Protein AF-N6U4Z3-F1 (afdb_monomer_lite)

Radius of gyration: 48.88 Å; chains: 1; bounding box: 106×85×142 Å

Structure (mmCIF, N/CA/C/O backbone):
data_AF-N6U4Z3-F1
#
_entry.id   AF-N6U4Z3-F1
#
loop_
_atom_site.group_PDB
_atom_site.id
_atom_site.type_symbol
_atom_site.label_atom_id
_atom_site.label_alt_id
_atom_site.label_comp_id
_atom_site.label_asym_id
_atom_site.label_entity_id
_atom_site.label_seq_id
_atom_site.pdbx_PDB_ins_code
_atom_site.Cartn_x
_atom_site.Cartn_y
_atom_site.Cartn_z
_atom_site.occupancy
_atom_site.B_iso_or_equiv
_atom_site.auth_seq_id
_atom_site.auth_comp_id
_atom_site.auth_asym_id
_atom_site.auth_atom_id
_atom_site.pdbx_PDB_model_num
ATOM 1 N N . MET A 1 1 ? -20.871 -22.613 -56.400 1.00 34.16 1 MET A N 1
ATOM 2 C CA . MET A 1 1 ? -19.414 -22.460 -56.647 1.00 34.16 1 MET A CA 1
ATOM 3 C C . MET A 1 1 ? -18.985 -20.990 -56.720 1.00 34.16 1 MET A C 1
ATOM 5 O O . MET A 1 1 ? -18.142 -20.610 -55.923 1.00 34.16 1 MET A O 1
ATOM 9 N N . ARG A 1 2 ? -19.606 -20.128 -57.551 1.00 25.92 2 ARG A N 1
ATOM 10 C CA . ARG A 1 2 ? -19.330 -18.669 -57.554 1.00 25.92 2 ARG A CA 1
ATOM 11 C C . ARG A 1 2 ? -19.601 -17.970 -56.215 1.00 25.92 2 ARG A C 1
ATOM 13 O O . ARG A 1 2 ? -18.748 -17.208 -55.794 1.00 25.92 2 ARG A O 1
ATOM 20 N N . GLU A 1 3 ? -20.681 -18.302 -55.502 1.00 28.70 3 GLU A N 1
ATOM 21 C CA . GLU A 1 3 ? -20.960 -17.759 -54.151 1.00 28.70 3 GLU A CA 1
ATOM 22 C C . GLU A 1 3 ? -20.014 -18.284 -53.061 1.00 28.70 3 GLU A C 1
ATOM 24 O O . GLU A 1 3 ? -19.757 -17.602 -52.073 1.00 28.70 3 GLU A O 1
ATOM 29 N N . MET A 1 4 ? -19.429 -19.470 -53.256 1.00 28.80 4 MET A N 1
ATOM 30 C CA . MET A 1 4 ? -18.422 -20.020 -52.344 1.00 28.80 4 MET A CA 1
ATOM 31 C C . MET A 1 4 ? -17.068 -19.334 -52.559 1.00 28.80 4 MET A C 1
ATOM 33 O O . MET A 1 4 ? -16.366 -19.063 -51.594 1.00 28.80 4 MET A O 1
ATOM 37 N N . ILE A 1 5 ? -16.753 -18.961 -53.805 1.00 32.97 5 ILE A N 1
ATOM 38 C CA . ILE A 1 5 ? -15.581 -18.149 -54.152 1.00 32.97 5 ILE A CA 1
ATOM 39 C C . ILE A 1 5 ? -15.767 -16.700 -53.682 1.00 32.97 5 ILE A C 1
ATOM 41 O O . ILE A 1 5 ? -14.836 -16.152 -53.117 1.00 32.97 5 ILE A O 1
ATOM 45 N N . THR A 1 6 ? -16.966 -16.105 -53.760 1.00 28.92 6 THR A N 1
ATOM 46 C CA . THR A 1 6 ? -17.207 -14.759 -53.188 1.00 28.92 6 THR A CA 1
ATOM 47 C C . THR A 1 6 ? -17.275 -14.764 -51.657 1.00 28.92 6 THR A C 1
ATOM 49 O O . THR A 1 6 ? -16.934 -13.764 -51.029 1.00 28.92 6 THR A O 1
ATOM 52 N N . SER A 1 7 ? -17.679 -15.876 -51.032 1.00 29.20 7 SER A N 1
ATOM 53 C CA . SER A 1 7 ? -17.600 -16.082 -49.578 1.00 29.20 7 SER A CA 1
ATOM 54 C C . SER A 1 7 ? -16.155 -16.296 -49.110 1.00 29.20 7 SER A C 1
ATOM 56 O O . SER A 1 7 ? -15.763 -15.751 -48.079 1.00 29.20 7 SER A O 1
ATOM 58 N N . LEU A 1 8 ? -15.336 -17.001 -49.899 1.00 29.02 8 LEU A N 1
ATOM 59 C CA . LEU A 1 8 ? -13.899 -17.165 -49.666 1.00 29.02 8 LEU A CA 1
ATOM 60 C C . LEU A 1 8 ? -13.102 -15.894 -49.993 1.00 29.02 8 LEU A C 1
ATOM 62 O O . LEU A 1 8 ? -12.163 -15.600 -49.272 1.00 29.02 8 LEU A O 1
ATOM 66 N N . GLU A 1 9 ? -13.509 -15.074 -50.967 1.00 28.47 9 GLU A N 1
ATOM 67 C CA . GLU A 1 9 ? -12.924 -13.750 -51.237 1.00 28.47 9 GLU A CA 1
ATOM 68 C C . GLU A 1 9 ? -13.356 -12.704 -50.199 1.00 28.47 9 GLU A C 1
ATOM 70 O O . GLU A 1 9 ? -12.547 -11.873 -49.789 1.00 28.47 9 GLU A O 1
ATOM 75 N N . LYS A 1 10 ? -14.595 -12.761 -49.684 1.00 28.41 10 LYS A N 1
ATOM 76 C CA . LYS A 1 10 ? -15.003 -11.949 -48.521 1.00 28.41 10 LYS A CA 1
ATOM 77 C C . LYS A 1 10 ? -14.338 -12.415 -47.221 1.00 28.41 10 LYS A C 1
ATOM 79 O O . LYS A 1 10 ? -14.051 -11.567 -46.383 1.00 28.41 10 LYS A O 1
ATOM 84 N N . ARG A 1 11 ? -14.026 -13.711 -47.066 1.00 28.61 11 ARG A N 1
ATOM 85 C CA . ARG A 1 11 ? -13.156 -14.222 -45.985 1.00 28.61 11 ARG A CA 1
ATOM 86 C C . ARG A 1 11 ? -11.672 -13.926 -46.225 1.00 28.61 11 ARG A C 1
ATOM 88 O O . ARG A 1 11 ? -10.954 -13.732 -45.258 1.00 28.61 11 ARG A O 1
ATOM 95 N N . SER A 1 12 ? -11.224 -13.795 -47.472 1.00 28.12 12 SER A N 1
ATOM 96 C CA . SER A 1 12 ? -9.866 -13.359 -47.829 1.00 28.12 12 SER A CA 1
ATOM 97 C C . SER A 1 12 ? -9.671 -11.860 -47.590 1.00 28.12 12 SER A C 1
ATOM 99 O O . SER A 1 12 ? -8.604 -11.450 -47.159 1.00 28.12 12 SER A O 1
ATOM 101 N N . LYS A 1 13 ? -10.718 -11.030 -47.712 1.00 34.91 13 LYS A N 1
ATOM 102 C CA . LYS A 1 13 ? -10.690 -9.638 -47.213 1.00 34.91 13 LYS A CA 1
ATOM 103 C C . LYS A 1 13 ? -10.602 -9.536 -45.681 1.00 34.91 13 LYS A C 1
ATOM 105 O O . LYS A 1 13 ? -10.363 -8.453 -45.160 1.00 34.91 13 LYS A O 1
ATOM 110 N N . HIS A 1 14 ? -10.753 -10.648 -44.962 1.00 35.84 14 HIS A N 1
ATOM 111 C CA . HIS A 1 14 ? -10.378 -10.816 -43.558 1.00 35.84 14 HIS A CA 1
ATOM 112 C C . HIS A 1 14 ? -9.058 -11.601 -43.455 1.00 35.84 14 HIS A C 1
ATOM 114 O O . HIS A 1 14 ? -8.985 -12.613 -42.764 1.00 35.84 14 HIS A O 1
ATOM 120 N N . PHE A 1 15 ? -7.997 -11.159 -44.139 1.00 39.00 15 PHE A N 1
ATOM 121 C CA . PHE A 1 15 ? -6.643 -11.593 -43.783 1.00 39.00 15 PHE A CA 1
ATOM 122 C C . PHE A 1 15 ? -6.395 -11.197 -42.333 1.00 39.00 15 PHE A C 1
ATOM 124 O O . PHE A 1 15 ? -6.276 -9.991 -42.078 1.00 39.00 15 PHE A O 1
ATOM 131 N N . ASP A 1 16 ? -6.384 -12.208 -41.445 1.00 41.25 16 ASP A N 1
ATOM 132 C CA . ASP A 1 16 ? -6.082 -12.170 -40.009 1.00 41.25 16 ASP A CA 1
ATOM 133 C C . ASP A 1 16 ? -5.791 -10.743 -39.567 1.00 41.25 16 ASP A C 1
ATOM 135 O O . ASP A 1 16 ? -4.647 -10.270 -39.610 1.00 41.25 16 ASP A O 1
ATOM 139 N N . ILE A 1 17 ? -6.860 -10.005 -39.231 1.00 45.12 17 ILE A N 1
ATOM 140 C CA . ILE A 1 17 ? -6.706 -8.730 -38.537 1.00 45.12 17 ILE A CA 1
ATOM 141 C C . ILE A 1 17 ? -5.719 -9.050 -37.427 1.00 45.12 17 ILE A C 1
ATOM 143 O O . ILE A 1 17 ? -5.916 -10.039 -36.716 1.00 45.12 17 ILE A O 1
ATOM 147 N N . CYS A 1 18 ? -4.630 -8.285 -37.345 1.00 40.28 18 CYS A N 1
ATOM 148 C CA . CYS A 1 18 ? -3.685 -8.397 -36.251 1.00 40.28 18 CYS A CA 1
ATOM 149 C C . CYS A 1 18 ? -4.481 -7.946 -35.024 1.00 40.28 18 CYS A C 1
ATOM 151 O O . CYS A 1 18 ? -4.522 -6.759 -34.689 1.00 40.28 18 CYS A O 1
ATOM 153 N N . LYS A 1 19 ? -5.294 -8.868 -34.490 1.00 41.25 19 LYS A N 1
ATOM 154 C CA . LYS A 1 19 ? -6.218 -8.606 -33.408 1.00 41.25 19 LYS A CA 1
ATOM 155 C C . LYS A 1 19 ? -5.335 -8.066 -32.308 1.00 41.25 19 LYS A C 1
ATOM 157 O O . LYS A 1 19 ? -4.268 -8.606 -32.031 1.00 41.25 19 LYS A O 1
ATOM 162 N N . ILE A 1 20 ? -5.785 -6.981 -31.697 1.00 43.06 20 ILE A N 1
ATOM 163 C CA . ILE A 1 20 ? -5.129 -6.438 -30.510 1.00 43.06 20 ILE A CA 1
ATOM 164 C C . ILE A 1 20 ? -5.056 -7.536 -29.423 1.00 43.06 20 ILE A C 1
ATOM 166 O O . ILE A 1 20 ? -4.147 -7.542 -28.606 1.00 43.06 20 ILE A O 1
ATOM 170 N N . HIS A 1 21 ? -5.929 -8.551 -29.506 1.00 40.34 21 HIS A N 1
ATOM 171 C CA . HIS A 1 21 ? -5.719 -9.861 -28.899 1.00 40.34 21 HIS A CA 1
ATOM 172 C C . HIS A 1 21 ? -4.564 -10.643 -29.543 1.00 40.34 21 HIS A C 1
ATOM 174 O O . HIS A 1 21 ? -4.720 -11.325 -30.557 1.00 40.34 21 HIS A O 1
ATOM 180 N N . TYR A 1 22 ? -3.433 -10.596 -28.846 1.00 49.72 22 TYR A N 1
ATOM 181 C CA . TYR A 1 22 ? -2.180 -11.311 -29.070 1.00 49.72 22 TYR A CA 1
ATOM 182 C C . TYR A 1 22 ? -2.297 -12.835 -29.293 1.00 49.72 22 TYR A C 1
ATOM 184 O O . TYR A 1 22 ? -1.343 -13.426 -29.778 1.00 49.72 22 TYR A O 1
ATOM 192 N N . SER A 1 23 ? -3.438 -13.488 -29.032 1.00 40.97 23 SER A N 1
ATOM 193 C CA . SER A 1 23 ? -3.559 -14.951 -28.858 1.00 40.97 23 SER A CA 1
ATOM 194 C C . SER A 1 23 ? -3.448 -15.850 -30.108 1.00 40.97 23 SER A C 1
ATOM 196 O O . SER A 1 23 ? -3.851 -17.005 -30.044 1.00 40.97 23 SER A O 1
ATOM 198 N N . MET A 1 24 ? -2.924 -15.388 -31.252 1.00 52.47 24 MET A N 1
ATOM 199 C CA . MET A 1 24 ? -2.833 -16.209 -32.483 1.00 52.47 24 MET A CA 1
ATOM 200 C C . MET A 1 24 ? -1.567 -15.949 -33.332 1.00 52.47 24 MET A C 1
ATOM 202 O O . MET A 1 24 ? -1.598 -16.063 -34.560 1.00 52.47 24 MET A O 1
ATOM 206 N N . ARG A 1 25 ? -0.431 -15.558 -32.728 1.00 59.72 25 ARG A N 1
ATOM 207 C CA . ARG A 1 25 ? 0.825 -15.326 -33.484 1.00 59.72 25 ARG A CA 1
ATOM 208 C C . ARG A 1 25 ? 1.663 -16.591 -33.755 1.00 59.72 25 ARG A C 1
ATOM 210 O O . ARG A 1 25 ? 2.404 -16.578 -34.730 1.00 59.72 25 ARG A O 1
ATOM 217 N N . ASN A 1 26 ? 1.511 -17.680 -32.992 1.00 53.25 26 ASN A N 1
ATOM 218 C CA . ASN A 1 26 ? 2.154 -18.985 -33.244 1.00 53.25 26 ASN A CA 1
ATOM 219 C C . ASN A 1 26 ? 1.115 -20.123 -33.130 1.00 53.25 26 ASN A C 1
ATOM 221 O O . ASN A 1 26 ? 0.402 -20.184 -32.134 1.00 53.25 26 ASN A O 1
ATOM 225 N N . PHE A 1 27 ? 1.024 -21.003 -34.138 1.00 51.69 27 PHE A N 1
ATOM 226 C CA . PHE A 1 27 ? -0.033 -22.023 -34.276 1.00 51.69 27 PHE A CA 1
ATOM 227 C C . PHE A 1 27 ? 0.068 -23.213 -33.304 1.00 51.69 27 PHE A C 1
ATOM 229 O O . PHE A 1 27 ? -0.927 -23.892 -33.088 1.00 51.69 27 PHE A O 1
ATOM 236 N N . SER A 1 28 ? 1.249 -23.510 -32.751 1.00 48.16 28 SER A N 1
ATOM 237 C CA . SER A 1 28 ? 1.475 -24.699 -31.900 1.00 48.16 28 SER A CA 1
ATOM 238 C C . SER A 1 28 ? 1.805 -24.370 -30.443 1.00 48.16 28 SER A C 1
ATOM 240 O O . SER A 1 28 ? 1.873 -25.268 -29.609 1.00 48.16 28 SER A O 1
ATOM 242 N N . MET A 1 29 ? 2.040 -23.095 -30.134 1.00 51.06 29 MET A N 1
ATOM 243 C CA . MET A 1 29 ? 2.461 -22.610 -28.816 1.00 51.06 29 MET A CA 1
ATOM 244 C C . MET A 1 29 ? 1.554 -21.456 -28.368 1.00 51.06 29 MET A C 1
ATOM 246 O O . MET A 1 29 ? 2.019 -20.352 -28.094 1.00 51.06 29 MET A O 1
ATOM 250 N N . GLU A 1 30 ? 0.246 -21.721 -28.316 1.00 48.47 30 GLU A N 1
ATOM 251 C CA . GLU A 1 30 ? -0.810 -20.724 -28.064 1.00 48.47 30 GLU A CA 1
ATOM 252 C C . GLU A 1 30 ? -0.725 -20.041 -26.680 1.00 48.47 30 GLU A C 1
ATOM 254 O O . GLU A 1 30 ? -1.244 -18.941 -26.516 1.00 48.47 30 GLU A O 1
ATOM 259 N N . ILE A 1 31 ? -0.033 -20.641 -25.699 1.00 42.69 31 ILE A N 1
ATOM 260 C CA . ILE A 1 31 ? 0.022 -20.152 -24.303 1.00 42.69 31 ILE A CA 1
ATOM 261 C C . ILE A 1 31 ? 1.353 -19.444 -23.960 1.00 42.69 31 ILE A C 1
ATOM 263 O O . ILE A 1 31 ? 1.403 -18.615 -23.057 1.00 42.69 31 ILE A O 1
ATOM 267 N N . LEU A 1 32 ? 2.450 -19.700 -24.683 1.00 43.72 32 LEU A N 1
ATOM 268 C CA . LEU A 1 32 ? 3.807 -19.429 -24.165 1.00 43.72 32 LEU A CA 1
ATOM 269 C C . LEU A 1 32 ? 4.367 -18.018 -24.438 1.00 43.72 32 LEU A C 1
ATOM 271 O O . LEU A 1 32 ? 5.402 -17.658 -23.882 1.00 43.72 32 LEU A O 1
ATOM 275 N N . ALA A 1 33 ? 3.705 -17.201 -25.264 1.00 40.09 33 ALA A N 1
ATOM 276 C CA . ALA A 1 33 ? 4.208 -15.869 -25.644 1.00 40.09 33 ALA A CA 1
ATOM 277 C C . ALA A 1 33 ? 3.127 -14.779 -25.767 1.00 40.09 33 ALA A C 1
ATOM 279 O O . ALA A 1 33 ? 3.389 -13.714 -26.329 1.00 40.09 33 ALA A O 1
ATOM 280 N N . LEU A 1 34 ? 1.891 -15.075 -25.349 1.00 46.62 34 LEU A N 1
ATOM 281 C CA . LEU A 1 34 ? 0.707 -14.454 -25.957 1.00 46.62 34 LEU A CA 1
ATOM 282 C C . LEU A 1 34 ? -0.244 -13.750 -24.980 1.00 46.62 34 LEU A C 1
ATOM 284 O O . LEU A 1 34 ? -1.272 -13.236 -25.413 1.00 46.62 34 LEU A O 1
ATOM 288 N N . GLU A 1 35 ? 0.123 -13.617 -23.707 1.00 45.22 35 GLU A N 1
ATOM 289 C CA . GLU A 1 35 ? -0.558 -12.719 -22.773 1.00 45.22 35 GLU A CA 1
ATOM 290 C C . GLU A 1 35 ? 0.457 -11.770 -22.135 1.00 45.22 35 GLU A C 1
ATOM 292 O O . GLU A 1 35 ? 1.586 -12.151 -21.807 1.00 45.22 35 GLU A O 1
ATOM 297 N N . SER A 1 36 ? 0.046 -10.524 -21.895 1.00 45.75 36 SER A N 1
ATOM 298 C CA . SER A 1 36 ? 0.585 -9.813 -20.742 1.00 45.75 36 SER A CA 1
ATOM 299 C C . SER A 1 36 ? 0.427 -10.733 -19.553 1.00 45.75 36 SER A C 1
ATOM 301 O O . SER A 1 36 ? -0.718 -11.029 -19.238 1.00 45.75 36 SER A O 1
ATOM 303 N N . HIS A 1 37 ? 1.552 -11.196 -18.992 1.00 52.28 37 HIS A N 1
ATOM 304 C CA . HIS A 1 37 ? 1.710 -12.272 -17.997 1.00 52.28 37 HIS A CA 1
ATOM 305 C C . HIS A 1 37 ? 2.519 -13.521 -18.444 1.00 52.28 37 HIS A C 1
ATOM 307 O O . HIS A 1 37 ? 2.599 -14.474 -17.679 1.00 52.28 37 HIS A O 1
ATOM 313 N N . SER A 1 38 ? 3.209 -13.515 -19.596 1.00 66.44 38 SER A N 1
ATOM 314 C CA . SER A 1 38 ? 4.173 -14.586 -19.963 1.00 66.44 38 SER A CA 1
ATOM 315 C C . SER A 1 38 ? 5.472 -14.586 -19.128 1.00 66.44 38 SER A C 1
ATOM 317 O O . SER A 1 38 ? 5.869 -13.555 -18.583 1.00 66.44 38 SER A O 1
ATOM 319 N N . HIS A 1 39 ? 6.166 -15.727 -19.022 1.00 78.25 39 HIS A N 1
ATOM 320 C CA . HIS A 1 39 ? 7.440 -15.828 -18.290 1.00 78.25 39 HIS A CA 1
ATOM 321 C C . HIS A 1 39 ? 8.613 -15.306 -19.124 1.00 78.25 39 HIS A C 1
ATOM 323 O O . HIS A 1 39 ? 8.679 -15.512 -20.339 1.00 78.25 39 HIS A O 1
ATOM 329 N N . LEU A 1 40 ? 9.583 -14.673 -18.459 1.00 83.62 40 LEU A N 1
ATOM 330 C CA . LEU A 1 40 ? 10.916 -14.552 -19.039 1.00 83.62 40 LEU A CA 1
ATOM 331 C C . LEU A 1 40 ? 11.532 -15.950 -19.189 1.00 83.62 40 LEU A C 1
ATOM 333 O O . LEU A 1 40 ? 11.273 -16.851 -18.395 1.00 83.62 40 LEU A O 1
ATOM 337 N N . ILE A 1 41 ? 12.351 -16.139 -20.222 1.00 87.62 41 ILE A N 1
ATOM 338 C CA . ILE A 1 41 ? 12.980 -17.436 -20.485 1.00 87.62 41 ILE A CA 1
ATOM 339 C C . ILE A 1 41 ? 14.423 -17.487 -19.991 1.00 87.62 41 ILE A C 1
ATOM 341 O O . ILE A 1 41 ? 15.161 -16.493 -19.974 1.00 87.62 41 ILE A O 1
ATOM 345 N N . ARG A 1 42 ? 14.872 -18.687 -19.633 1.00 88.50 42 ARG A N 1
ATOM 346 C CA . ARG A 1 42 ? 16.231 -18.935 -19.156 1.00 88.50 42 ARG A CA 1
ATOM 347 C C . ARG A 1 42 ? 17.004 -19.789 -20.144 1.00 88.50 42 ARG A C 1
ATOM 349 O O . ARG A 1 42 ? 16.592 -20.887 -20.488 1.00 88.50 42 ARG A O 1
ATOM 356 N N . ARG A 1 43 ? 18.163 -19.280 -20.563 1.00 89.00 43 ARG A N 1
ATOM 357 C CA . ARG A 1 43 ? 19.180 -20.064 -21.282 1.00 89.00 43 ARG A CA 1
ATOM 358 C C . ARG A 1 43 ? 20.241 -20.634 -20.339 1.00 89.00 43 ARG A C 1
ATOM 360 O O . ARG A 1 43 ? 20.784 -21.696 -20.604 1.00 89.00 43 ARG A O 1
ATOM 367 N N . ALA A 1 44 ? 20.515 -19.924 -19.246 1.00 90.31 44 ALA A N 1
ATOM 368 C CA . ALA A 1 44 ? 21.347 -20.386 -18.142 1.00 90.31 44 ALA A CA 1
ATOM 369 C C . ALA A 1 44 ? 20.452 -20.646 -16.916 1.00 90.31 44 ALA A C 1
ATOM 371 O O . ALA A 1 44 ? 19.477 -19.909 -16.733 1.00 90.31 44 ALA A O 1
ATOM 372 N N . PRO A 1 45 ? 20.759 -21.657 -16.084 1.00 89.62 45 PRO A N 1
ATOM 373 C CA . PRO A 1 45 ? 19.957 -21.986 -14.913 1.00 89.62 45 PRO A CA 1
ATOM 374 C C . PRO A 1 45 ? 19.923 -20.820 -13.909 1.00 89.62 45 PRO A C 1
ATOM 376 O O . PRO A 1 45 ? 20.877 -20.036 -13.839 1.00 89.62 45 PRO A O 1
ATOM 379 N N . PRO A 1 46 ? 18.838 -20.687 -13.129 1.00 92.56 46 PRO A N 1
ATOM 380 C CA . PRO A 1 46 ? 18.748 -19.679 -12.081 1.00 92.56 46 PRO A CA 1
ATOM 381 C C . PRO A 1 46 ? 19.742 -19.977 -10.952 1.00 92.56 46 PRO A C 1
ATOM 383 O O . PRO A 1 46 ? 19.919 -21.122 -10.547 1.00 92.56 46 PRO A O 1
ATOM 386 N N . ALA A 1 47 ? 20.371 -18.930 -10.422 1.00 93.38 47 ALA A N 1
ATOM 387 C CA . ALA A 1 47 ? 21.417 -19.014 -9.403 1.00 93.38 47 ALA A CA 1
ATOM 388 C C . ALA A 1 47 ? 21.017 -18.314 -8.093 1.00 93.38 47 ALA A C 1
ATOM 390 O O . ALA A 1 47 ? 21.775 -17.514 -7.540 1.00 93.38 47 ALA A O 1
ATOM 391 N N . TYR A 1 48 ? 19.805 -18.575 -7.604 1.00 93.94 48 TYR A N 1
ATOM 392 C CA . TYR A 1 48 ? 19.358 -18.086 -6.297 1.00 93.94 48 TYR A CA 1
ATOM 393 C C . TYR A 1 48 ? 20.178 -18.710 -5.160 1.00 93.94 48 TYR A C 1
ATOM 395 O O . TYR A 1 48 ? 20.591 -19.863 -5.252 1.00 93.94 48 TYR A O 1
ATOM 403 N N . SER A 1 49 ? 20.431 -17.961 -4.081 1.00 91.88 49 SER A N 1
ATOM 404 C CA . SER A 1 49 ? 21.329 -18.417 -3.006 1.00 91.88 49 SER A CA 1
ATOM 405 C C . SER A 1 49 ? 20.786 -19.615 -2.223 1.00 91.88 49 SER A C 1
ATOM 407 O O . SER A 1 49 ? 21.560 -20.406 -1.698 1.00 91.88 49 SER A O 1
ATOM 409 N N . ASP A 1 50 ? 19.463 -19.738 -2.144 1.00 91.75 50 ASP A N 1
ATOM 410 C CA . ASP A 1 50 ? 18.727 -20.874 -1.577 1.00 91.75 50 ASP A CA 1
ATOM 411 C C . ASP A 1 50 ? 18.285 -21.889 -2.649 1.00 91.75 50 ASP A C 1
ATOM 413 O O . ASP A 1 50 ? 17.606 -22.865 -2.340 1.00 91.75 50 ASP A O 1
ATOM 417 N N . GLY A 1 51 ? 18.629 -21.646 -3.919 1.00 89.44 51 GLY A N 1
ATOM 418 C CA . GLY A 1 51 ? 18.150 -22.414 -5.066 1.00 89.44 51 GLY A CA 1
ATOM 419 C C . GLY A 1 51 ? 16.691 -22.150 -5.453 1.00 89.44 51 GLY A C 1
ATOM 420 O O . GLY A 1 51 ? 16.202 -22.804 -6.369 1.00 89.44 51 GLY A O 1
ATOM 421 N N . VAL A 1 52 ? 15.991 -21.211 -4.800 1.00 91.31 52 VAL A N 1
ATOM 422 C CA . VAL A 1 52 ? 14.550 -20.987 -5.006 1.00 91.31 52 VAL A CA 1
ATOM 423 C C . VAL A 1 52 ? 14.222 -19.531 -5.315 1.00 91.31 52 VAL A C 1
ATOM 425 O O . VAL A 1 52 ? 13.732 -19.246 -6.406 1.00 91.31 52 VAL A O 1
ATOM 428 N N . TYR A 1 53 ? 14.442 -18.604 -4.379 1.00 90.25 53 TYR A N 1
ATOM 429 C CA . TYR A 1 53 ? 14.021 -17.209 -4.544 1.00 90.25 53 TYR A CA 1
ATOM 430 C C . TYR A 1 53 ? 14.923 -16.177 -3.862 1.00 90.25 53 TYR A C 1
ATOM 432 O O . TYR A 1 53 ? 14.773 -14.984 -4.146 1.00 90.25 53 TYR A O 1
ATOM 440 N N . MET A 1 54 ? 15.831 -16.561 -2.962 1.00 90.12 54 MET A N 1
ATOM 441 C CA . MET A 1 54 ? 16.738 -15.616 -2.309 1.00 90.12 54 MET A CA 1
ATOM 442 C C . MET A 1 54 ? 17.767 -15.078 -3.306 1.00 90.12 54 MET A C 1
ATOM 444 O O . MET A 1 54 ? 18.410 -15.846 -4.017 1.00 90.12 54 MET A O 1
ATOM 448 N N . LEU A 1 55 ? 17.925 -13.747 -3.341 1.00 91.06 55 LEU A N 1
ATOM 449 C CA . LEU A 1 55 ? 18.774 -13.008 -4.290 1.00 91.06 55 LEU A CA 1
ATOM 450 C C . LEU A 1 55 ? 20.114 -13.704 -4.566 1.00 91.06 55 LEU A C 1
ATOM 452 O O . LEU A 1 55 ? 20.816 -14.097 -3.634 1.00 91.06 55 LEU A O 1
ATOM 456 N N . SER A 1 56 ? 20.491 -13.813 -5.841 1.00 92.00 56 SER A N 1
ATOM 457 C CA . SER A 1 56 ? 21.752 -14.456 -6.218 1.00 92.00 56 SER A CA 1
ATOM 458 C C . SER A 1 56 ? 22.954 -13.658 -5.719 1.00 92.00 56 SER A C 1
ATOM 460 O O . SER A 1 56 ? 22.944 -12.425 -5.760 1.00 92.00 56 SER A O 1
ATOM 462 N N . GLY A 1 57 ? 24.033 -14.352 -5.363 1.00 82.94 57 GLY A N 1
ATOM 463 C CA . GLY A 1 57 ? 25.303 -13.699 -5.056 1.00 82.94 57 GLY A CA 1
ATOM 464 C C . GLY A 1 57 ? 25.268 -12.859 -3.778 1.00 82.94 57 GLY A C 1
ATOM 465 O O . GLY A 1 57 ? 25.766 -11.738 -3.771 1.00 82.94 57 GLY A O 1
ATOM 466 N N . GLN A 1 58 ? 24.701 -13.386 -2.687 1.00 82.62 58 GLN A N 1
ATOM 467 C CA . GLN A 1 58 ? 24.747 -12.757 -1.351 1.00 82.62 58 GLN A CA 1
ATOM 468 C C . GLN A 1 58 ? 26.182 -12.501 -0.854 1.00 82.62 58 GLN A C 1
ATOM 470 O O . GLN A 1 58 ? 26.433 -11.580 -0.088 1.00 82.62 58 GLN A O 1
ATOM 475 N N . ASN A 1 59 ? 27.139 -13.302 -1.325 1.00 86.44 59 ASN A N 1
ATOM 476 C CA . ASN A 1 59 ? 28.572 -13.149 -1.083 1.00 86.44 59 ASN A CA 1
ATOM 477 C C . ASN A 1 59 ? 29.259 -12.158 -2.046 1.00 86.44 59 ASN A C 1
ATOM 479 O O . ASN A 1 59 ? 30.475 -11.983 -1.965 1.00 86.44 59 ASN A O 1
ATOM 483 N N . ARG A 1 60 ? 28.527 -11.547 -2.988 1.00 90.75 60 ARG A N 1
ATOM 484 C CA . ARG A 1 60 ? 29.079 -10.570 -3.936 1.00 90.75 60 ARG A CA 1
ATOM 485 C C . ARG A 1 60 ? 29.137 -9.170 -3.313 1.00 90.75 60 ARG A C 1
ATOM 487 O O . ARG A 1 60 ? 28.330 -8.841 -2.444 1.00 90.75 60 ARG A O 1
ATOM 494 N N . PRO A 1 61 ? 30.035 -8.295 -3.795 1.00 91.38 61 PRO A N 1
ATOM 495 C CA . PRO A 1 61 ? 30.226 -6.956 -3.236 1.00 91.38 61 PRO A CA 1
ATOM 496 C C . PRO A 1 61 ? 28.969 -6.079 -3.296 1.00 91.38 61 PRO A C 1
ATOM 498 O O . PRO A 1 61 ? 28.081 -6.302 -4.124 1.00 91.38 61 PRO A O 1
ATOM 501 N N . SER A 1 62 ? 28.908 -5.038 -2.454 1.00 92.00 62 SER A N 1
ATOM 502 C CA . SER A 1 62 ? 27.785 -4.088 -2.461 1.00 92.00 62 SER A CA 1
ATOM 503 C C . SER A 1 62 ? 27.600 -3.452 -3.856 1.00 92.00 62 SER A C 1
ATOM 505 O O . SER A 1 62 ? 28.563 -2.924 -4.420 1.00 92.00 62 SER A O 1
ATOM 507 N N . PRO A 1 63 ? 26.372 -3.436 -4.409 1.00 92.88 63 PRO A N 1
ATOM 508 C CA . PRO A 1 63 ? 26.067 -2.817 -5.700 1.00 92.88 63 PRO A CA 1
ATOM 509 C C . PRO A 1 63 ? 26.455 -1.338 -5.784 1.00 92.88 63 PRO A C 1
ATOM 511 O O . PRO A 1 63 ? 26.973 -0.898 -6.809 1.00 92.88 63 PRO A O 1
ATOM 514 N N . ARG A 1 64 ? 26.245 -0.565 -4.706 1.00 93.00 64 ARG A N 1
ATOM 515 C CA . ARG A 1 64 ? 26.639 0.854 -4.662 1.00 93.00 64 ARG A CA 1
ATOM 516 C C . ARG A 1 64 ? 28.157 1.002 -4.646 1.00 93.00 64 ARG A C 1
ATOM 518 O O . ARG A 1 64 ? 28.692 1.859 -5.344 1.00 93.00 64 ARG A O 1
ATOM 525 N N . LYS A 1 65 ? 28.857 0.138 -3.905 1.00 91.25 65 LYS A N 1
ATOM 526 C CA . LYS A 1 65 ? 30.325 0.106 -3.903 1.00 91.25 65 LYS A CA 1
ATOM 527 C C . LYS A 1 65 ? 30.864 -0.164 -5.307 1.00 91.25 65 LYS A C 1
ATOM 529 O O . LYS A 1 65 ? 31.738 0.561 -5.765 1.00 91.25 65 LYS A O 1
ATOM 534 N N . LEU A 1 66 ? 30.299 -1.144 -6.012 1.00 92.06 66 LEU A N 1
ATOM 535 C CA . LEU A 1 66 ? 30.656 -1.446 -7.400 1.00 92.06 66 LEU A CA 1
ATOM 536 C C . LEU A 1 66 ? 30.375 -0.251 -8.327 1.00 92.06 66 LEU A C 1
ATOM 538 O O . LEU A 1 66 ? 31.290 0.214 -9.001 1.00 92.06 66 LEU A O 1
ATOM 542 N N . SER A 1 67 ? 29.163 0.314 -8.288 1.00 92.62 67 SER A N 1
ATOM 543 C CA . SER A 1 67 ? 28.798 1.513 -9.065 1.00 92.62 67 SER A CA 1
ATOM 544 C C . SER A 1 67 ? 29.794 2.666 -8.857 1.00 92.62 67 SER A C 1
ATOM 546 O O . SER A 1 67 ? 30.280 3.263 -9.817 1.00 92.62 67 SER A O 1
ATOM 548 N N . ARG A 1 68 ? 30.193 2.934 -7.606 1.00 90.44 68 ARG A N 1
ATOM 549 C CA . ARG A 1 68 ? 31.172 3.979 -7.271 1.00 90.44 68 ARG A CA 1
ATOM 550 C C . ARG A 1 68 ? 32.579 3.677 -7.783 1.00 90.44 68 ARG A C 1
ATOM 552 O O . ARG A 1 68 ? 33.251 4.594 -8.239 1.00 90.44 68 ARG A O 1
ATOM 559 N N . LEU A 1 69 ? 33.043 2.436 -7.649 1.00 87.38 69 LEU A N 1
ATOM 560 C CA . LEU A 1 69 ? 34.430 2.077 -7.948 1.00 87.38 69 LEU A CA 1
ATOM 561 C C . LEU A 1 69 ? 34.702 1.944 -9.447 1.00 87.38 69 LEU A C 1
ATOM 563 O O . LEU A 1 69 ? 35.796 2.293 -9.874 1.00 87.38 69 LEU A O 1
ATOM 567 N N . PHE A 1 70 ? 33.737 1.452 -10.231 1.00 86.19 70 PHE A N 1
ATOM 568 C CA . PHE A 1 70 ? 33.978 1.149 -11.647 1.00 86.19 70 PHE A CA 1
ATOM 569 C C . PHE A 1 70 ? 33.115 1.946 -12.633 1.00 86.19 70 PHE A C 1
ATOM 571 O O . PHE A 1 70 ? 33.552 2.163 -13.762 1.00 86.19 70 PHE A O 1
ATOM 578 N N . MET A 1 71 ? 31.912 2.388 -12.239 1.00 90.31 71 MET A N 1
ATOM 579 C CA . MET A 1 71 ? 31.022 3.153 -13.130 1.00 90.31 71 MET A CA 1
ATOM 580 C C . MET A 1 71 ? 31.147 4.668 -12.955 1.00 90.31 71 MET A C 1
ATOM 582 O O . MET A 1 71 ? 30.541 5.428 -13.710 1.00 90.31 71 MET A O 1
ATOM 586 N N . LYS A 1 72 ? 31.898 5.139 -11.952 1.00 88.88 72 LYS A N 1
ATOM 587 C CA . LYS A 1 72 ? 32.183 6.565 -11.775 1.00 88.88 72 LYS A CA 1
ATOM 588 C C . LYS A 1 72 ? 33.307 6.988 -12.721 1.00 88.88 72 LYS A C 1
ATOM 590 O O . LYS A 1 72 ? 34.381 6.394 -12.725 1.00 88.88 72 LYS A O 1
ATOM 595 N N . GLY A 1 73 ? 33.078 8.063 -13.464 1.00 83.81 73 GLY A N 1
ATOM 596 C CA . GLY A 1 73 ? 34.056 8.659 -14.365 1.00 83.81 73 GLY A CA 1
ATOM 597 C C . GLY A 1 73 ? 33.743 10.126 -14.640 1.00 83.81 73 GLY A C 1
ATOM 598 O O . GLY A 1 73 ? 32.955 10.742 -13.922 1.00 83.81 73 GLY A O 1
ATOM 599 N N . ILE A 1 74 ? 34.408 10.680 -15.650 1.00 81.00 74 ILE A N 1
ATOM 600 C CA . ILE A 1 74 ? 34.195 12.053 -16.113 1.00 81.00 74 ILE A CA 1
ATOM 601 C C . ILE A 1 74 ? 33.010 12.032 -17.082 1.00 81.00 74 ILE A C 1
ATOM 603 O O . ILE A 1 74 ? 33.050 11.290 -18.058 1.00 81.00 74 ILE A O 1
ATOM 607 N N . ASP A 1 75 ? 31.977 12.828 -16.801 1.00 81.88 75 ASP A N 1
ATOM 608 C CA . ASP A 1 75 ? 30.867 13.054 -17.735 1.00 81.88 75 ASP A CA 1
ATOM 609 C C . ASP A 1 75 ? 31.363 13.835 -18.961 1.00 81.88 75 ASP A C 1
ATOM 611 O O . ASP A 1 75 ? 32.211 14.722 -18.820 1.00 81.88 75 ASP A O 1
ATOM 615 N N . GLY A 1 76 ? 30.762 13.598 -20.126 1.00 74.94 76 GLY A N 1
ATOM 616 C CA . GLY A 1 76 ? 31.066 14.361 -21.331 1.00 74.94 76 GLY A CA 1
ATOM 617 C C . GLY A 1 76 ? 32.234 13.782 -22.119 1.00 74.94 76 GLY A C 1
ATOM 618 O O . GLY A 1 76 ? 32.994 14.522 -22.743 1.00 74.94 76 GLY A O 1
ATOM 619 N N . LEU A 1 77 ? 32.406 12.460 -22.094 1.00 85.50 77 LEU A N 1
ATOM 620 C CA . LEU A 1 77 ? 33.296 11.776 -23.029 1.00 85.50 77 LEU A CA 1
ATOM 621 C C . LEU A 1 77 ? 32.475 11.400 -24.259 1.00 85.50 77 LEU A C 1
ATOM 623 O O . LEU A 1 77 ? 31.487 10.688 -24.133 1.00 85.50 77 LEU A O 1
ATOM 627 N N . ALA A 1 78 ? 32.859 11.884 -25.438 1.00 87.00 78 ALA A N 1
ATOM 628 C CA . ALA A 1 78 ? 32.133 11.580 -26.668 1.00 87.00 78 ALA A CA 1
ATOM 629 C C . ALA A 1 78 ? 32.261 10.093 -27.055 1.00 87.00 78 ALA A C 1
ATOM 631 O O . ALA A 1 78 ? 33.294 9.463 -26.802 1.00 87.00 78 ALA A O 1
ATOM 632 N N . SER A 1 79 ? 31.219 9.557 -27.698 1.00 91.12 79 SER A N 1
ATOM 633 C CA . SER A 1 79 ? 31.230 8.240 -28.354 1.00 91.12 79 SER A CA 1
ATOM 634 C C . SER A 1 79 ? 32.484 8.043 -29.214 1.00 91.12 79 SER A C 1
ATOM 636 O O . SER A 1 79 ? 32.833 8.904 -30.020 1.00 91.12 79 SER A O 1
ATOM 638 N N . LEU A 1 80 ? 33.134 6.878 -29.094 1.00 88.56 80 LEU A N 1
ATOM 639 C CA . LEU A 1 80 ? 34.324 6.535 -29.893 1.00 88.56 80 LEU A CA 1
ATOM 640 C C . LEU A 1 80 ? 34.002 6.320 -31.376 1.00 88.56 80 LEU A C 1
ATOM 642 O O . LEU A 1 80 ? 34.898 6.324 -32.215 1.00 88.56 80 LEU A O 1
ATOM 646 N N . THR A 1 81 ? 32.729 6.086 -31.685 1.00 88.94 81 THR A N 1
ATOM 647 C CA . THR A 1 81 ? 32.235 5.784 -33.034 1.00 88.94 81 THR A CA 1
ATOM 648 C C . THR A 1 81 ? 31.281 6.863 -33.541 1.00 88.94 81 THR A C 1
ATOM 650 O O . THR A 1 81 ? 30.509 6.620 -34.463 1.00 88.94 81 THR A O 1
ATOM 653 N N . ASN A 1 82 ? 31.330 8.055 -32.933 1.00 92.56 82 ASN A N 1
ATOM 654 C CA . ASN A 1 82 ? 30.486 9.205 -33.246 1.00 92.56 82 ASN A CA 1
ATOM 655 C C . ASN A 1 82 ? 28.976 8.897 -33.271 1.00 92.56 82 ASN A C 1
ATOM 657 O O . ASN A 1 82 ? 28.226 9.437 -34.091 1.00 92.56 82 ASN A O 1
ATOM 661 N N . ARG A 1 83 ? 28.505 8.024 -32.373 1.00 94.06 83 ARG A N 1
ATOM 662 C CA . ARG A 1 83 ? 27.069 7.773 -32.209 1.00 94.06 83 ARG A CA 1
ATOM 663 C C . ARG A 1 83 ? 26.377 9.006 -31.655 1.00 94.06 83 ARG A C 1
ATOM 665 O O . ARG A 1 83 ? 26.916 9.694 -30.790 1.00 94.06 83 ARG A O 1
ATOM 672 N N . THR A 1 84 ? 25.163 9.263 -32.118 1.00 95.50 84 THR A N 1
ATOM 673 C CA . THR A 1 84 ? 24.380 10.428 -31.699 1.00 95.50 84 THR A CA 1
ATOM 674 C C . THR A 1 84 ? 23.587 10.152 -30.425 1.00 95.50 84 THR A C 1
ATOM 676 O O . THR A 1 84 ? 23.236 9.011 -30.113 1.00 95.50 84 THR A O 1
ATOM 679 N N . ALA A 1 85 ? 23.226 11.206 -29.692 1.00 92.25 85 ALA A N 1
ATOM 680 C CA . ALA A 1 85 ? 22.311 11.111 -28.558 1.00 92.25 85 ALA A CA 1
ATOM 681 C C . ALA A 1 85 ? 20.952 10.525 -28.987 1.00 92.25 85 ALA A C 1
ATOM 683 O O . ALA A 1 85 ? 20.311 9.818 -28.208 1.00 92.25 85 ALA A O 1
ATOM 684 N N . LEU A 1 86 ? 20.536 10.753 -30.241 1.00 94.38 86 LEU A N 1
ATOM 685 C CA . LEU A 1 86 ? 19.334 10.146 -30.812 1.00 94.38 86 LEU A CA 1
ATOM 686 C C . LEU A 1 86 ? 19.385 8.611 -30.776 1.00 94.38 86 LEU A C 1
ATOM 688 O O . LEU A 1 86 ? 18.379 8.001 -30.424 1.00 94.38 86 LEU A O 1
ATOM 692 N N . LEU A 1 87 ? 20.534 7.983 -31.061 1.00 94.19 87 LEU A N 1
ATOM 693 C CA . LEU A 1 87 ? 20.696 6.526 -30.946 1.00 94.19 87 LEU A CA 1
ATOM 694 C C . LEU A 1 87 ? 20.472 6.048 -29.503 1.00 94.19 87 LEU A C 1
ATOM 696 O O . LEU A 1 87 ? 19.784 5.049 -29.287 1.00 94.19 87 LEU A O 1
ATOM 700 N N . ALA A 1 88 ? 20.999 6.771 -28.511 1.00 90.38 88 ALA A N 1
ATOM 701 C CA . ALA A 1 88 ? 20.850 6.410 -27.100 1.00 90.38 88 ALA A CA 1
ATOM 702 C C . ALA A 1 88 ? 19.373 6.404 -26.658 1.00 90.38 88 ALA A C 1
ATOM 704 O O . ALA A 1 88 ? 18.907 5.446 -26.037 1.00 90.38 88 ALA A O 1
ATOM 705 N N . PHE A 1 89 ? 18.610 7.443 -27.016 1.00 91.44 89 PHE A N 1
ATOM 706 C CA . PHE A 1 89 ? 17.187 7.539 -26.665 1.00 91.44 89 PHE A CA 1
ATOM 707 C C . PHE A 1 89 ? 16.280 6.688 -27.559 1.00 91.44 89 PHE A C 1
ATOM 709 O O . PHE A 1 89 ? 15.257 6.201 -27.079 1.00 91.44 89 PHE A O 1
ATOM 716 N N . PHE A 1 90 ? 16.661 6.426 -28.814 1.00 93.31 90 PHE A N 1
ATOM 717 C CA . PHE A 1 90 ? 15.970 5.439 -29.646 1.00 93.31 90 PHE A CA 1
ATOM 718 C C . PHE A 1 90 ? 16.093 4.037 -29.040 1.00 93.31 90 PHE A C 1
ATOM 720 O O . PHE A 1 90 ? 15.115 3.299 -29.016 1.00 93.31 90 PHE A O 1
ATOM 727 N N . GLY A 1 91 ? 17.232 3.709 -28.421 1.00 88.44 91 GLY A N 1
ATOM 728 C CA . GLY A 1 91 ? 17.376 2.483 -27.634 1.00 88.44 91 GLY A CA 1
ATOM 729 C C . GLY A 1 91 ? 16.342 2.345 -26.513 1.00 88.44 91 GLY A C 1
ATOM 730 O O . GLY A 1 91 ? 15.805 1.259 -26.326 1.00 88.44 91 GLY A O 1
ATOM 731 N N . GLN A 1 92 ? 15.977 3.442 -25.834 1.00 86.62 92 GLN A N 1
ATOM 732 C CA . GLN A 1 92 ? 14.910 3.425 -24.818 1.00 86.62 92 GLN A CA 1
ATOM 733 C C . GLN A 1 92 ? 13.526 3.137 -25.417 1.00 86.62 92 GLN A C 1
ATOM 735 O O . GLN A 1 92 ? 12.706 2.478 -24.772 1.00 86.62 92 GLN A O 1
ATOM 740 N N . LEU A 1 93 ? 13.263 3.602 -26.644 1.00 89.56 93 LEU A N 1
ATOM 741 C CA . LEU A 1 93 ? 12.057 3.238 -27.393 1.00 89.56 93 LEU A CA 1
ATOM 742 C C . LEU A 1 93 ? 12.064 1.745 -27.722 1.00 89.56 93 LEU A C 1
ATOM 744 O O . LEU A 1 93 ? 11.063 1.081 -27.482 1.00 89.56 93 LEU A O 1
ATOM 748 N N . VAL A 1 94 ? 13.188 1.196 -28.196 1.00 87.88 94 VAL A N 1
ATOM 749 C CA . VAL A 1 94 ? 13.305 -0.240 -28.511 1.00 87.88 94 VAL A CA 1
ATOM 750 C C . VAL A 1 94 ? 13.099 -1.107 -27.273 1.00 87.88 94 VAL A C 1
ATOM 752 O O . VAL A 1 94 ? 12.382 -2.102 -27.332 1.00 87.88 94 VAL A O 1
ATOM 755 N N . THR A 1 95 ? 13.671 -0.717 -26.132 1.00 79.94 95 THR A N 1
ATOM 756 C CA . THR A 1 95 ? 13.398 -1.390 -24.855 1.00 79.94 95 THR A CA 1
ATOM 757 C C . THR A 1 95 ? 11.918 -1.289 -24.497 1.00 79.94 95 THR A C 1
ATOM 759 O O . THR A 1 95 ? 11.334 -2.236 -23.984 1.00 79.94 95 THR A O 1
ATOM 762 N N . SER A 1 96 ? 11.289 -0.144 -24.778 1.00 76.12 96 SER A N 1
ATOM 763 C CA . SER A 1 96 ? 9.864 0.019 -24.522 1.00 76.12 96 SER A CA 1
ATOM 764 C C . SER A 1 96 ? 9.026 -0.898 -25.412 1.00 76.12 96 SER A C 1
ATOM 766 O O . SER A 1 96 ? 8.139 -1.533 -24.880 1.00 76.12 96 SER A O 1
ATOM 768 N N . GLU A 1 97 ? 9.343 -1.053 -26.697 1.00 77.75 97 GLU A N 1
ATOM 769 C CA . GLU A 1 97 ? 8.647 -1.953 -27.635 1.00 77.75 97 GLU A CA 1
ATOM 770 C C . GLU A 1 97 ? 8.735 -3.433 -27.248 1.00 77.75 97 GLU A C 1
ATOM 772 O O . GLU A 1 97 ? 7.719 -4.099 -27.102 1.00 77.75 97 GLU A O 1
ATOM 777 N N . VAL A 1 98 ? 9.950 -3.942 -27.036 1.00 63.88 98 VAL A N 1
ATOM 778 C CA . VAL A 1 98 ? 10.198 -5.375 -26.780 1.00 63.88 98 VAL A CA 1
ATOM 779 C C . VAL A 1 98 ? 9.743 -5.796 -25.368 1.00 63.88 98 VAL A C 1
ATOM 781 O O . VAL A 1 98 ? 9.680 -6.981 -25.038 1.00 63.88 98 VAL A O 1
ATOM 784 N N . GLU A 1 99 ? 9.456 -4.813 -24.507 1.00 53.62 99 GLU A N 1
ATOM 785 C CA . GLU A 1 99 ? 9.155 -5.003 -23.091 1.00 53.62 99 GLU A CA 1
ATOM 786 C C . GLU A 1 99 ? 8.053 -4.029 -22.590 1.00 53.62 99 GLU A C 1
ATOM 788 O O . GLU A 1 99 ? 8.145 -3.525 -21.468 1.00 53.62 99 GLU A O 1
ATOM 793 N N . GLN A 1 100 ? 6.987 -3.758 -23.370 1.00 46.38 100 GLN A N 1
ATOM 794 C CA . GLN A 1 100 ? 5.768 -3.030 -22.933 1.00 46.38 100 GLN A CA 1
ATOM 795 C C . GLN A 1 100 ? 4.502 -3.860 -22.656 1.00 46.38 100 GLN A C 1
ATOM 797 O O . GLN A 1 100 ? 4.065 -4.643 -23.493 1.00 46.38 100 GLN A O 1
ATOM 802 N N . ASN A 1 101 ? 3.884 -3.531 -21.506 1.00 39.28 101 ASN A N 1
ATOM 803 C CA . ASN A 1 101 ? 2.566 -3.864 -20.927 1.00 39.28 101 ASN A CA 1
ATOM 804 C C . ASN A 1 101 ? 1.523 -4.575 -21.813 1.00 39.28 101 ASN A C 1
ATOM 806 O O . ASN A 1 101 ? 1.394 -4.229 -22.973 1.00 39.28 101 ASN A O 1
ATOM 810 N N . GLY A 1 102 ? 0.645 -5.378 -21.203 1.00 31.55 102 GLY A N 1
ATOM 811 C CA . GLY A 1 102 ? -0.749 -5.628 -21.593 1.00 31.55 102 GLY A CA 1
ATOM 812 C C . GLY A 1 102 ? -1.660 -5.665 -20.363 1.00 31.55 102 GLY A C 1
ATOM 813 O O . GLY A 1 102 ? -1.223 -5.767 -19.218 1.00 31.55 102 GLY A O 1
ATOM 814 N N . PHE A 1 103 ? -2.934 -5.396 -20.609 1.00 35.97 103 PHE A N 1
ATOM 815 C CA . PHE A 1 103 ? -3.891 -4.961 -19.601 1.00 35.97 103 PHE A CA 1
ATOM 816 C C . PHE A 1 103 ? -4.399 -6.102 -18.706 1.00 35.97 103 PHE A C 1
ATOM 818 O O . PHE A 1 103 ? -4.804 -7.152 -19.193 1.00 35.97 103 PHE A O 1
ATOM 825 N N . MET A 1 104 ? -4.481 -5.812 -17.400 1.00 33.47 104 MET A N 1
ATOM 826 C CA . MET A 1 104 ? -5.228 -6.561 -16.384 1.00 33.47 104 MET A CA 1
ATOM 827 C C . MET A 1 104 ? -6.634 -6.954 -16.868 1.00 33.47 104 MET A C 1
ATOM 829 O O . MET A 1 104 ? -7.526 -6.107 -16.945 1.00 33.47 104 MET A O 1
ATOM 833 N N . SER A 1 105 ? -6.912 -8.243 -17.048 1.00 26.39 105 SER A N 1
ATOM 834 C CA . SER A 1 105 ? -8.291 -8.740 -17.073 1.00 26.39 105 SER A CA 1
ATOM 835 C C . SER A 1 105 ? -8.891 -8.658 -15.658 1.00 26.39 105 SER A C 1
ATOM 837 O O . SER A 1 105 ? -8.899 -9.630 -14.907 1.00 26.39 105 SER A O 1
ATOM 839 N N . GLY A 1 106 ? -9.336 -7.464 -15.247 1.00 26.70 106 GLY A N 1
ATOM 840 C CA . GLY A 1 106 ? -9.900 -7.248 -13.911 1.00 26.70 106 GLY A CA 1
ATOM 841 C C . GLY A 1 106 ? -10.053 -5.787 -13.484 1.00 26.70 106 GLY A C 1
ATOM 842 O O . GLY A 1 106 ? -9.477 -5.374 -12.477 1.00 26.70 106 GLY A O 1
ATOM 843 N N . LEU A 1 107 ? -10.897 -5.038 -14.207 1.00 29.70 107 LEU A N 1
ATOM 844 C CA . LEU A 1 107 ? -11.389 -3.677 -13.919 1.00 29.70 107 LEU A CA 1
ATOM 845 C C . LEU A 1 107 ? -10.376 -2.542 -14.202 1.00 29.70 107 LEU A C 1
ATOM 847 O O . LEU A 1 107 ? -9.226 -2.577 -13.773 1.00 29.70 107 LEU A O 1
ATOM 851 N N . GLY A 1 108 ? -10.848 -1.492 -14.879 1.00 26.67 108 GLY A N 1
ATOM 852 C CA . GLY A 1 108 ? -10.072 -0.331 -15.324 1.00 26.67 108 GLY A CA 1
ATOM 853 C C . GLY A 1 108 ? -9.440 0.499 -14.203 1.00 26.67 108 GLY A C 1
ATOM 854 O O . GLY A 1 108 ? -10.036 0.729 -13.149 1.00 26.67 108 GLY A O 1
ATOM 855 N N . GLY A 1 109 ? -8.213 0.946 -14.453 1.00 30.50 109 GLY A N 1
ATOM 856 C CA . GLY A 1 109 ? -7.480 1.874 -13.606 1.00 30.50 109 GLY A CA 1
ATOM 857 C C . GLY A 1 109 ? -6.025 1.990 -14.040 1.00 30.50 109 GLY A C 1
ATOM 858 O O . GLY A 1 109 ? -5.329 0.990 -14.191 1.00 30.50 109 GLY A O 1
ATOM 859 N N . SER A 1 110 ? -5.605 3.232 -14.242 1.00 38.78 110 SER A N 1
ATOM 860 C CA . SER A 1 110 ? -4.232 3.717 -14.239 1.00 38.78 110 SER A CA 1
ATOM 861 C C . SER A 1 110 ? -3.430 3.267 -13.030 1.00 38.78 110 SER A C 1
ATOM 863 O O . SER A 1 110 ? -3.995 2.761 -12.072 1.00 38.78 110 SER A O 1
ATOM 865 N N . ASP A 1 111 ? -2.107 3.446 -13.065 1.00 38.66 111 ASP A N 1
ATOM 866 C CA . ASP A 1 111 ? -1.260 3.677 -11.879 1.00 38.66 111 ASP A CA 1
ATOM 867 C C . ASP A 1 111 ? -0.149 2.636 -11.643 1.00 38.66 111 ASP A C 1
ATOM 869 O O . ASP A 1 111 ? -0.167 1.885 -10.667 1.00 38.66 111 ASP A O 1
ATOM 873 N N . GLY A 1 112 ? 0.877 2.636 -12.498 1.00 35.22 112 GLY A N 1
ATOM 874 C CA . GLY A 1 112 ? 2.212 2.126 -12.149 1.00 35.22 112 GLY A CA 1
ATOM 875 C C . GLY A 1 112 ? 3.092 3.258 -11.607 1.00 35.22 112 GLY A C 1
ATOM 876 O O . GLY A 1 112 ? 3.966 3.771 -12.299 1.00 35.22 112 GLY A O 1
ATOM 877 N N . PHE A 1 113 ? 2.823 3.703 -10.380 1.00 39.09 113 PHE A N 1
ATOM 878 C CA . PHE A 1 113 ? 3.372 4.951 -9.831 1.00 39.09 113 PHE A CA 1
ATOM 879 C C . PHE A 1 113 ? 4.807 4.876 -9.283 1.00 39.09 113 PHE A C 1
ATOM 881 O O . PHE A 1 113 ? 5.440 5.917 -9.085 1.00 39.09 113 PHE A O 1
ATOM 888 N N . ILE A 1 114 ? 5.379 3.677 -9.156 1.00 35.72 114 ILE A N 1
ATOM 889 C CA . ILE A 1 114 ? 6.743 3.461 -8.652 1.00 35.72 114 ILE A CA 1
ATOM 890 C C . ILE A 1 114 ? 7.622 2.707 -9.656 1.00 35.72 114 ILE A C 1
ATOM 892 O O . ILE A 1 114 ? 8.773 2.468 -9.362 1.00 35.72 114 ILE A O 1
ATOM 896 N N . TRP A 1 115 ? 7.196 2.356 -10.873 1.00 41.81 115 TRP A N 1
ATOM 897 C CA . TRP A 1 115 ? 7.980 1.376 -11.664 1.00 41.81 115 TRP A CA 1
ATOM 898 C C . TRP A 1 115 ? 8.646 1.879 -12.928 1.00 41.81 115 TRP A C 1
ATOM 900 O O . TRP A 1 115 ? 9.392 1.137 -13.561 1.00 41.81 115 TRP A O 1
ATOM 910 N N . ALA A 1 116 ? 8.543 3.170 -13.224 1.00 32.66 116 ALA A N 1
ATOM 911 C CA . ALA A 1 116 ? 9.245 3.754 -14.361 1.00 32.66 116 ALA A CA 1
ATOM 912 C C . ALA A 1 116 ? 10.778 3.852 -14.192 1.00 32.66 116 ALA A C 1
ATOM 914 O O . ALA A 1 116 ? 11.457 4.521 -14.962 1.00 32.66 116 ALA A O 1
ATOM 915 N N . PHE A 1 117 ? 11.328 3.230 -13.152 1.00 36.88 117 PHE A N 1
ATOM 916 C CA . PHE A 1 117 ? 12.695 3.384 -12.668 1.00 36.88 117 PHE A CA 1
ATOM 917 C C . PHE A 1 117 ? 13.759 2.604 -13.430 1.00 36.88 117 PHE A C 1
ATOM 919 O O . PHE A 1 117 ? 14.947 2.807 -13.186 1.00 36.88 117 PHE A O 1
ATOM 926 N N . GLN A 1 118 ? 13.348 1.706 -14.313 1.00 37.72 118 GLN A N 1
ATOM 927 C CA . GLN A 1 118 ? 14.222 0.999 -15.232 1.00 37.72 118 GLN A CA 1
ATOM 928 C C . GLN A 1 118 ? 13.537 1.048 -16.591 1.00 37.72 118 GLN A C 1
ATOM 930 O O . GLN A 1 118 ? 12.311 1.041 -16.666 1.00 37.72 118 GLN A O 1
ATOM 935 N N . VAL A 1 119 ? 14.320 1.105 -17.663 1.00 37.75 119 VAL A N 1
ATOM 936 C CA . VAL A 1 119 ? 13.830 1.211 -19.048 1.00 37.75 119 VAL A CA 1
ATOM 937 C C . VAL A 1 119 ? 12.948 -0.009 -19.443 1.00 37.75 119 VAL A C 1
ATOM 939 O O . VAL A 1 119 ? 12.325 -0.015 -20.493 1.00 37.75 119 VAL A O 1
ATOM 942 N N . VAL A 1 120 ? 12.767 -0.986 -18.540 1.00 41.16 120 VAL A N 1
ATOM 943 C CA . VAL A 1 120 ? 12.232 -2.335 -18.755 1.00 41.16 120 VAL A CA 1
ATOM 944 C C . VAL A 1 120 ? 11.064 -2.698 -17.807 1.00 41.16 120 VAL A C 1
ATOM 946 O O . VAL A 1 120 ? 11.241 -2.632 -16.585 1.00 41.16 120 VAL A O 1
ATOM 949 N N . MET A 1 121 ? 9.928 -3.202 -18.323 1.00 44.66 121 MET A N 1
ATOM 950 C CA . MET A 1 121 ? 8.721 -3.548 -17.529 1.00 44.66 121 MET A CA 1
ATOM 951 C C . MET A 1 121 ? 8.771 -4.880 -16.755 1.00 44.66 121 MET A C 1
ATOM 953 O O . MET A 1 121 ? 7.959 -5.089 -15.859 1.00 44.66 121 MET A O 1
ATOM 957 N N . ALA A 1 122 ? 9.746 -5.764 -16.983 1.00 43.06 122 ALA A N 1
ATOM 958 C CA . ALA A 1 122 ? 9.950 -6.959 -16.138 1.00 43.06 122 ALA A CA 1
ATOM 959 C C . ALA A 1 122 ? 10.561 -6.636 -14.748 1.00 43.06 122 ALA A C 1
ATOM 961 O O . ALA A 1 122 ? 11.072 -7.505 -14.046 1.00 43.06 122 ALA A O 1
ATOM 962 N N . SER A 1 123 ? 10.552 -5.357 -14.362 1.00 50.44 123 SER A N 1
ATOM 963 C CA . SER A 1 123 ? 11.152 -4.813 -13.140 1.00 50.44 123 SER A CA 1
ATOM 964 C C . SER A 1 123 ? 10.121 -4.175 -12.190 1.00 50.44 123 SER A C 1
ATOM 966 O O . SER A 1 123 ? 10.529 -3.567 -11.196 1.00 50.44 123 SER A O 1
ATOM 968 N N . GLU A 1 124 ? 8.817 -4.259 -12.493 1.00 60.69 124 GLU A N 1
ATOM 969 C CA . GLU A 1 124 ? 7.730 -3.777 -11.617 1.00 60.69 124 GLU A CA 1
ATOM 970 C C . GLU A 1 124 ? 7.644 -4.608 -10.334 1.00 60.69 124 GLU A C 1
ATOM 972 O O . GLU A 1 124 ? 7.912 -5.802 -10.395 1.00 60.69 124 GLU A O 1
ATOM 977 N N . SER A 1 125 ? 7.242 -4.047 -9.185 1.00 64.62 125 SER A N 1
ATOM 978 C CA . SER A 1 125 ? 7.142 -4.853 -7.959 1.00 64.62 125 SER A CA 1
ATOM 979 C C . SER A 1 125 ? 6.082 -5.937 -8.040 1.00 64.62 125 SER A C 1
ATOM 981 O O . SER A 1 125 ? 4.954 -5.695 -8.481 1.00 64.62 125 SER A O 1
ATOM 983 N N . GLY A 1 126 ? 6.418 -7.105 -7.500 1.00 62.38 126 GLY A N 1
ATOM 984 C CA . GLY A 1 126 ? 5.435 -8.124 -7.156 1.00 62.38 126 GLY A CA 1
ATOM 985 C C . GLY A 1 126 ? 4.631 -7.773 -5.903 1.00 62.38 126 GLY A C 1
ATOM 986 O O . GLY A 1 126 ? 5.005 -6.891 -5.134 1.00 62.38 126 GLY A O 1
ATOM 987 N N . CYS A 1 127 ? 3.531 -8.502 -5.710 1.00 67.50 127 CYS A N 1
ATOM 988 C CA . CYS A 1 127 ? 2.875 -8.650 -4.412 1.00 67.50 127 CYS A CA 1
ATOM 989 C C . CYS A 1 127 ? 3.013 -10.134 -4.007 1.00 67.50 127 CYS A C 1
ATOM 991 O O . CYS A 1 127 ? 2.548 -10.980 -4.789 1.00 67.50 127 CYS A O 1
ATOM 993 N N . PRO A 1 128 ? 3.566 -10.480 -2.831 1.00 69.44 128 PRO A N 1
ATOM 994 C CA . PRO A 1 128 ? 3.967 -9.584 -1.746 1.00 69.44 128 PRO A CA 1
ATOM 995 C C . PRO A 1 128 ? 5.191 -8.702 -2.065 1.00 69.44 128 PRO A C 1
ATOM 997 O O . PRO A 1 128 ? 5.963 -8.979 -2.981 1.00 69.44 128 PRO A O 1
ATOM 1000 N N . ILE A 1 129 ? 5.325 -7.603 -1.334 1.00 71.06 129 ILE A N 1
ATOM 1001 C CA . ILE A 1 129 ? 6.276 -6.520 -1.507 1.00 71.06 129 ILE A CA 1
ATOM 1002 C C . ILE A 1 129 ? 7.543 -6.915 -0.792 1.00 71.06 129 ILE A C 1
ATOM 1004 O O . ILE A 1 129 ? 7.700 -6.774 0.419 1.00 71.06 129 ILE A O 1
ATOM 1008 N N . GLU A 1 130 ? 8.500 -7.344 -1.592 1.00 76.38 130 GLU A N 1
ATOM 1009 C CA . GLU A 1 130 ? 9.821 -7.668 -1.101 1.00 76.38 130 GLU A CA 1
ATOM 1010 C C . GLU A 1 130 ? 10.746 -6.475 -1.348 1.00 76.38 130 GLU A C 1
ATOM 1012 O O . GLU A 1 130 ? 11.099 -6.154 -2.489 1.00 76.38 130 GLU A O 1
ATOM 1017 N N . MET A 1 131 ? 11.120 -5.794 -0.263 1.00 80.94 131 MET A N 1
ATOM 1018 C CA . MET A 1 131 ? 12.107 -4.718 -0.280 1.00 80.94 131 MET A CA 1
ATOM 1019 C C . MET A 1 131 ? 13.451 -5.245 0.220 1.00 80.94 131 MET A C 1
ATOM 1021 O O . MET A 1 131 ? 13.560 -5.785 1.316 1.00 80.94 131 MET A O 1
ATOM 1025 N N . HIS A 1 132 ? 14.485 -5.033 -0.579 1.00 85.19 132 HIS A N 1
ATOM 1026 C CA . HIS A 1 132 ? 15.872 -5.220 -0.204 1.00 85.19 132 HIS A CA 1
ATOM 1027 C C . HIS A 1 132 ? 16.540 -3.861 0.015 1.00 85.19 132 HIS A C 1
ATOM 1029 O O . HIS A 1 132 ? 16.326 -2.913 -0.743 1.00 85.19 132 HIS A O 1
ATOM 1035 N N . HIS A 1 133 ? 17.396 -3.763 1.024 1.00 87.94 133 HIS A N 1
ATOM 1036 C CA . HIS A 1 133 ? 18.175 -2.557 1.285 1.00 87.94 133 HIS A CA 1
ATOM 1037 C C . HIS A 1 133 ? 19.533 -2.658 0.590 1.00 87.94 133 HIS A C 1
ATOM 1039 O O . HIS A 1 133 ? 20.297 -3.585 0.840 1.00 87.94 133 HIS A O 1
ATOM 1045 N N . ILE A 1 134 ? 19.845 -1.726 -0.312 1.00 89.19 134 ILE A N 1
ATOM 1046 C CA . ILE A 1 134 ? 21.205 -1.588 -0.843 1.00 89.19 134 ILE A CA 1
ATOM 1047 C C . ILE A 1 134 ? 21.974 -0.714 0.141 1.00 89.19 134 ILE A C 1
ATOM 1049 O O . ILE A 1 134 ? 21.746 0.495 0.202 1.00 89.19 134 ILE A O 1
ATOM 1053 N N . GLU A 1 135 ? 22.853 -1.323 0.926 1.00 88.94 135 GLU A N 1
ATOM 1054 C CA . GLU A 1 135 ? 23.640 -0.610 1.930 1.00 88.94 135 GLU A CA 1
ATOM 1055 C C . GLU A 1 135 ? 24.556 0.441 1.292 1.00 88.94 135 GLU A C 1
ATOM 1057 O O . GLU A 1 135 ? 25.250 0.181 0.301 1.00 88.94 135 GLU A O 1
ATOM 1062 N N . ILE A 1 136 ? 24.552 1.635 1.884 1.00 89.44 136 ILE A N 1
ATOM 1063 C CA . ILE A 1 136 ? 25.413 2.749 1.499 1.00 89.44 136 ILE A CA 1
ATOM 1064 C C . ILE A 1 136 ? 26.584 2.799 2.481 1.00 89.44 136 ILE A C 1
ATOM 1066 O O . ILE A 1 136 ? 26.387 2.832 3.697 1.00 89.44 136 ILE A O 1
ATOM 1070 N N . GLU A 1 137 ? 27.809 2.816 1.951 1.00 89.81 137 GLU A N 1
ATOM 1071 C CA . GLU A 1 137 ? 29.016 2.951 2.767 1.00 89.81 137 GLU A CA 1
ATOM 1072 C C . GLU A 1 137 ? 28.999 4.284 3.535 1.00 89.81 137 GLU A C 1
ATOM 1074 O O . GLU A 1 137 ? 28.533 5.314 3.040 1.00 89.81 137 GLU A O 1
ATOM 1079 N N . LYS A 1 138 ? 29.529 4.275 4.762 1.00 90.06 138 LYS A N 1
ATOM 1080 C CA . LYS A 1 138 ? 29.692 5.495 5.557 1.00 90.06 138 LYS A CA 1
ATOM 1081 C C . LYS A 1 138 ? 30.512 6.518 4.767 1.00 90.06 138 LYS A C 1
ATOM 1083 O O . LYS A 1 138 ? 31.540 6.157 4.197 1.00 90.06 138 LYS A O 1
ATOM 1088 N N . CYS A 1 139 ? 30.085 7.781 4.795 1.00 88.94 139 CYS A N 1
ATOM 1089 C CA . CYS A 1 139 ? 30.705 8.867 4.027 1.00 88.94 139 CYS A CA 1
ATOM 1090 C C . CYS A 1 139 ? 30.559 8.739 2.498 1.00 88.94 139 CYS A C 1
ATOM 1092 O O . CYS A 1 139 ? 31.405 9.246 1.759 1.00 88.94 139 CYS A O 1
ATOM 1094 N N . ASP A 1 140 ? 29.507 8.082 1.996 1.00 90.12 140 ASP A N 1
ATOM 1095 C CA . ASP A 1 140 ? 29.175 8.155 0.569 1.00 90.12 140 ASP A CA 1
ATOM 1096 C C . ASP A 1 140 ? 28.931 9.613 0.142 1.00 90.12 140 ASP A C 1
ATOM 1098 O O . ASP A 1 140 ? 28.096 10.321 0.707 1.00 90.12 140 ASP A O 1
ATOM 1102 N N . GLU A 1 141 ? 29.652 10.042 -0.893 1.00 85.56 141 GLU A N 1
ATOM 1103 C CA . GLU A 1 141 ? 29.687 11.418 -1.400 1.00 85.56 141 GLU A CA 1
ATOM 1104 C C . GLU A 1 141 ? 28.311 11.989 -1.771 1.00 85.56 141 GLU A C 1
ATOM 1106 O O . GLU A 1 141 ? 28.081 13.191 -1.632 1.00 85.56 141 GLU A O 1
ATOM 1111 N N . MET A 1 142 ? 27.386 11.154 -2.250 1.00 84.69 142 MET A N 1
ATOM 1112 C CA . MET A 1 142 ? 26.059 11.597 -2.676 1.00 84.69 142 MET A CA 1
ATOM 1113 C C . MET A 1 142 ? 25.028 11.363 -1.577 1.00 84.69 142 MET A C 1
ATOM 1115 O O . MET A 1 142 ? 24.276 12.274 -1.221 1.00 84.69 142 MET A O 1
ATOM 1119 N N . TYR A 1 143 ? 24.988 10.143 -1.042 1.00 86.00 143 TYR A N 1
ATOM 1120 C CA . TYR A 1 143 ? 23.873 9.691 -0.218 1.00 86.00 143 TYR A CA 1
ATOM 1121 C C . TYR A 1 143 ? 24.130 9.798 1.288 1.00 86.00 143 TYR A C 1
ATOM 1123 O O . TYR A 1 143 ? 23.155 9.854 2.038 1.00 86.00 143 TYR A O 1
ATOM 1131 N N . ASP A 1 144 ? 25.385 9.900 1.743 1.00 87.69 144 ASP A N 1
ATOM 1132 C CA . ASP A 1 144 ? 25.773 10.064 3.155 1.00 87.69 144 ASP A CA 1
ATOM 1133 C C . ASP A 1 144 ? 26.858 11.142 3.352 1.00 87.69 144 ASP A C 1
ATOM 1135 O O . ASP A 1 144 ? 27.865 10.926 4.026 1.00 87.69 144 ASP A O 1
ATOM 1139 N N . LYS A 1 145 ? 26.628 12.345 2.806 1.00 84.75 145 LYS A N 1
ATOM 1140 C CA . LYS A 1 145 ? 27.538 13.507 2.940 1.00 84.75 145 LYS A CA 1
ATOM 1141 C C . LYS A 1 145 ? 27.925 13.846 4.382 1.00 84.75 145 LYS A C 1
ATOM 1143 O O . LYS A 1 145 ? 28.979 14.418 4.625 1.00 84.75 145 LYS A O 1
ATOM 1148 N N . GLU A 1 146 ? 27.058 13.518 5.335 1.00 87.81 146 GLU A N 1
ATOM 1149 C CA . GLU A 1 146 ? 27.242 13.796 6.763 1.00 87.81 146 GLU A CA 1
ATOM 1150 C C . GLU A 1 146 ? 27.968 12.662 7.508 1.00 87.81 146 GLU A C 1
ATOM 1152 O O . GLU A 1 146 ? 28.102 12.735 8.728 1.00 87.81 146 GLU A O 1
ATOM 1157 N N . CYS A 1 147 ? 28.414 11.607 6.809 1.00 87.06 147 CYS A N 1
ATOM 1158 C CA . CYS A 1 147 ? 29.130 10.466 7.388 1.00 87.06 147 CYS A CA 1
ATOM 1159 C C . CYS A 1 147 ? 28.388 9.767 8.546 1.00 87.06 147 CYS A C 1
ATOM 1161 O O . CYS A 1 147 ? 29.024 9.236 9.464 1.00 87.06 147 CYS A O 1
ATOM 1163 N N . LYS A 1 148 ? 27.049 9.767 8.542 1.00 86.06 148 LYS A N 1
ATOM 1164 C CA . LYS A 1 148 ? 26.246 9.208 9.642 1.00 86.06 148 LYS A CA 1
ATOM 1165 C C . LYS A 1 148 ? 26.252 7.677 9.647 1.00 86.06 148 LYS A C 1
ATOM 1167 O O . LYS A 1 148 ? 26.078 7.086 10.711 1.00 86.06 148 LYS A O 1
ATOM 1172 N N . GLY A 1 149 ? 26.492 7.040 8.497 1.00 85.50 149 GLY A N 1
ATOM 1173 C CA . GLY A 1 149 ? 26.313 5.596 8.324 1.00 85.50 149 GLY A CA 1
ATOM 1174 C C . GLY A 1 149 ? 24.837 5.172 8.395 1.00 85.50 149 GLY A C 1
ATOM 1175 O O . GLY A 1 149 ? 23.945 6.008 8.541 1.00 85.50 149 GLY A O 1
ATOM 1176 N N . ASN A 1 150 ? 24.570 3.866 8.271 1.00 83.69 150 ASN A N 1
ATOM 1177 C CA . ASN A 1 150 ? 23.224 3.262 8.305 1.00 83.69 150 ASN A CA 1
ATOM 1178 C C . ASN A 1 150 ? 22.220 3.834 7.283 1.00 83.69 150 ASN A C 1
ATOM 1180 O O . ASN A 1 150 ? 21.007 3.779 7.494 1.00 83.69 150 ASN A O 1
ATOM 1184 N N . ARG A 1 151 ? 22.708 4.383 6.167 1.00 85.44 151 ARG A N 1
ATOM 1185 C CA . ARG A 1 151 ? 21.864 4.782 5.036 1.00 85.44 151 ARG A CA 1
ATOM 1186 C C . ARG A 1 151 ? 21.771 3.638 4.031 1.00 85.44 151 ARG A C 1
ATOM 1188 O O . ARG A 1 151 ? 22.702 2.850 3.886 1.00 85.44 151 ARG A O 1
ATOM 1195 N N . TYR A 1 152 ? 20.649 3.552 3.329 1.00 87.31 152 TYR A N 1
ATOM 1196 C CA . TYR A 1 152 ? 20.426 2.537 2.304 1.00 87.31 152 TYR A CA 1
ATOM 1197 C C . TYR A 1 152 ? 19.560 3.083 1.170 1.00 87.31 152 TYR A C 1
ATOM 1199 O O . TYR A 1 152 ? 18.767 4.005 1.368 1.00 87.31 152 TYR A O 1
ATOM 1207 N N . ILE A 1 153 ? 19.715 2.510 -0.023 1.00 84.00 153 ILE A N 1
ATOM 1208 C CA . ILE A 1 153 ? 18.813 2.741 -1.154 1.00 84.00 153 ILE A CA 1
ATOM 1209 C C . ILE A 1 153 ? 17.763 1.620 -1.126 1.00 84.00 153 ILE A C 1
ATOM 1211 O O . ILE A 1 153 ? 18.145 0.448 -1.210 1.00 84.00 153 ILE A O 1
ATOM 1215 N N . PRO A 1 154 ? 16.457 1.926 -1.001 1.00 81.88 154 PRO A N 1
ATOM 1216 C CA . PRO A 1 154 ? 15.422 0.900 -1.061 1.00 81.88 154 PRO A CA 1
ATOM 1217 C C . PRO A 1 154 ? 15.314 0.336 -2.484 1.00 81.88 154 PRO A C 1
ATOM 1219 O O . PRO A 1 154 ? 15.173 1.078 -3.461 1.00 81.88 154 PRO A O 1
ATOM 1222 N N . PHE A 1 155 ? 15.372 -0.989 -2.600 1.00 82.75 155 PHE A N 1
ATOM 1223 C CA . PHE A 1 155 ? 15.218 -1.730 -3.847 1.00 82.75 155 PHE A CA 1
ATOM 1224 C C . PHE A 1 155 ? 14.055 -2.705 -3.720 1.00 82.75 155 PHE A C 1
ATOM 1226 O O . PHE A 1 155 ? 14.064 -3.579 -2.864 1.00 82.75 155 PHE A O 1
ATOM 1233 N N . HIS A 1 156 ? 13.066 -2.591 -4.592 1.00 79.88 156 HIS A N 1
ATOM 1234 C CA . HIS A 1 156 ? 11.946 -3.522 -4.611 1.00 79.88 156 HIS A CA 1
ATOM 1235 C C . HIS A 1 156 ? 12.142 -4.590 -5.683 1.00 79.88 156 HIS A C 1
ATOM 1237 O O . HIS A 1 156 ? 12.519 -4.295 -6.828 1.00 79.88 156 HIS A O 1
ATOM 1243 N N . ARG A 1 157 ? 11.860 -5.833 -5.303 1.00 84.62 157 ARG A N 1
ATOM 1244 C CA . ARG A 1 157 ? 11.988 -7.005 -6.168 1.00 84.62 157 ARG A CA 1
ATOM 1245 C C . ARG A 1 157 ? 10.889 -7.068 -7.219 1.00 84.62 157 ARG A C 1
ATOM 1247 O O . ARG A 1 157 ? 9.784 -6.583 -6.992 1.00 84.62 157 ARG A O 1
ATOM 1254 N N . ALA A 1 158 ? 11.219 -7.643 -8.368 1.00 82.25 158 ALA A N 1
ATOM 1255 C CA . ALA A 1 158 ? 10.346 -7.721 -9.526 1.00 82.25 158 ALA A CA 1
ATOM 1256 C C . ALA A 1 158 ? 9.166 -8.682 -9.302 1.00 82.25 158 ALA A C 1
ATOM 1258 O O . ALA A 1 158 ? 9.243 -9.625 -8.511 1.00 82.25 158 ALA A O 1
ATOM 1259 N N . SER A 1 159 ? 8.076 -8.452 -10.029 1.00 80.31 159 SER A N 1
ATOM 1260 C CA . SER A 1 159 ? 6.915 -9.330 -10.082 1.00 80.31 159 SER A CA 1
ATOM 1261 C C . SER A 1 159 ? 7.313 -10.680 -10.651 1.00 80.31 159 SER A C 1
ATOM 1263 O O . SER A 1 159 ? 8.037 -10.771 -11.641 1.00 80.31 159 SER A O 1
ATOM 1265 N N . TYR A 1 160 ? 6.783 -11.725 -10.035 1.00 84.50 160 TYR A N 1
ATOM 1266 C CA . TYR A 1 160 ? 7.052 -13.106 -10.392 1.00 84.50 160 TYR A CA 1
ATOM 1267 C C . TYR A 1 160 ? 5.746 -13.893 -10.476 1.00 84.50 160 TYR A C 1
ATOM 1269 O O . TYR A 1 160 ? 4.710 -13.424 -9.992 1.00 84.50 160 TYR A O 1
ATOM 1277 N N . ASP A 1 161 ? 5.798 -15.054 -11.119 1.00 83.88 161 ASP A N 1
ATOM 1278 C CA . ASP A 1 161 ? 4.674 -15.978 -11.173 1.00 83.88 161 ASP A CA 1
ATOM 1279 C C . ASP A 1 161 ? 4.506 -16.662 -9.813 1.00 83.88 161 ASP A C 1
ATOM 1281 O O . ASP A 1 161 ? 5.434 -17.287 -9.298 1.00 83.88 161 ASP A O 1
ATOM 1285 N N . ARG A 1 162 ? 3.310 -16.551 -9.232 1.00 81.00 162 ARG A N 1
ATOM 1286 C CA . ARG A 1 162 ? 2.994 -17.062 -7.893 1.00 81.00 162 ARG A CA 1
ATOM 1287 C C . ARG A 1 162 ? 2.993 -18.586 -7.812 1.00 81.00 162 ARG A C 1
ATOM 1289 O O . ARG A 1 162 ? 3.099 -19.113 -6.703 1.00 81.00 162 ARG A O 1
ATOM 1296 N N . GLU A 1 163 ? 2.883 -19.278 -8.943 1.00 83.19 163 GLU A N 1
ATOM 1297 C CA . GLU A 1 163 ? 3.028 -20.737 -9.002 1.00 83.19 163 GLU A CA 1
ATOM 1298 C C . GLU A 1 163 ? 4.501 -21.176 -8.887 1.00 83.19 163 GLU A C 1
ATOM 1300 O O . GLU A 1 163 ? 4.789 -22.331 -8.575 1.00 83.19 163 GLU A O 1
ATOM 1305 N N . THR A 1 164 ? 5.445 -20.238 -9.033 1.00 86.94 164 THR A N 1
ATOM 1306 C CA . THR A 1 164 ? 6.893 -20.469 -8.938 1.00 86.94 164 THR A CA 1
ATOM 1307 C C . THR A 1 164 ? 7.504 -19.899 -7.651 1.00 86.94 164 THR A C 1
ATOM 1309 O O . THR A 1 164 ? 6.862 -19.186 -6.880 1.00 86.94 164 THR A O 1
ATOM 1312 N N . GLY A 1 165 ? 8.778 -20.208 -7.385 1.00 86.81 165 GLY A N 1
ATOM 1313 C CA . GLY A 1 165 ? 9.515 -19.666 -6.238 1.00 86.81 165 GLY A CA 1
ATOM 1314 C C . GLY A 1 165 ? 9.163 -20.307 -4.894 1.00 86.81 165 GLY A C 1
ATOM 1315 O O . GLY A 1 165 ? 9.407 -19.697 -3.857 1.00 86.81 165 GLY A O 1
ATOM 1316 N N . GLN A 1 166 ? 8.608 -21.524 -4.911 1.00 85.75 166 GLN A N 1
ATOM 1317 C CA . GLN A 1 166 ? 8.232 -22.288 -3.711 1.00 85.75 166 GLN A CA 1
ATOM 1318 C C . GLN A 1 166 ? 9.109 -23.531 -3.485 1.00 85.75 166 GLN A C 1
ATOM 1320 O O . GLN A 1 166 ? 9.134 -24.076 -2.383 1.00 85.75 166 GLN A O 1
ATOM 1325 N N . SER A 1 167 ? 9.828 -23.999 -4.513 1.00 87.75 167 SER A N 1
ATOM 1326 C CA . SER A 1 167 ? 10.699 -25.176 -4.420 1.00 87.75 167 SER A CA 1
ATOM 1327 C C . SER A 1 167 ? 11.909 -25.078 -5.359 1.00 87.75 167 SER A C 1
ATOM 1329 O O . SER A 1 167 ? 11.832 -24.371 -6.363 1.00 87.75 167 SER A O 1
ATOM 1331 N N . PRO A 1 168 ? 13.003 -25.820 -5.102 1.00 87.25 168 PRO A N 1
ATOM 1332 C CA . PRO A 1 168 ? 14.187 -25.816 -5.973 1.00 87.25 168 PRO A CA 1
ATOM 1333 C C . PRO A 1 168 ? 13.928 -26.314 -7.401 1.00 87.25 168 PRO A C 1
ATOM 1335 O O . PRO A 1 168 ? 14.643 -25.938 -8.322 1.00 87.25 168 PRO A O 1
ATOM 1338 N N . ASN A 1 169 ? 12.895 -27.141 -7.597 1.00 87.81 169 ASN A N 1
ATOM 1339 C CA . ASN A 1 169 ? 12.505 -27.649 -8.917 1.00 87.81 169 ASN A CA 1
ATOM 1340 C C . ASN A 1 169 ? 11.644 -26.651 -9.708 1.00 87.81 169 ASN A C 1
ATOM 1342 O O . ASN A 1 169 ? 11.454 -26.828 -10.907 1.00 87.81 169 ASN A O 1
ATOM 1346 N N . SER A 1 170 ? 11.117 -25.621 -9.041 1.00 89.31 170 SER A N 1
ATOM 1347 C CA . SER A 1 170 ? 10.357 -24.530 -9.649 1.00 89.31 170 SER A CA 1
ATOM 1348 C C . SER A 1 170 ? 10.796 -23.203 -9.018 1.00 89.31 170 SER A C 1
ATOM 1350 O O . SER A 1 170 ? 10.035 -22.603 -8.243 1.00 89.31 170 SER A O 1
ATOM 1352 N N . PRO A 1 171 ? 12.045 -22.772 -9.282 1.00 91.75 171 PRO A N 1
ATOM 1353 C CA . PRO A 1 171 ? 12.596 -21.528 -8.757 1.00 91.75 171 PRO A CA 1
ATOM 1354 C C . PRO A 1 171 ? 11.797 -20.327 -9.265 1.00 91.75 171 PRO A C 1
ATOM 1356 O O . PRO A 1 171 ? 10.982 -20.441 -10.174 1.00 91.75 171 PRO A O 1
ATOM 1359 N N . ARG A 1 172 ? 11.993 -19.166 -8.645 1.00 91.12 172 ARG A N 1
ATOM 1360 C CA . ARG A 1 172 ? 11.217 -17.962 -8.944 1.00 91.12 172 ARG A CA 1
ATOM 1361 C C . ARG A 1 172 ? 11.403 -17.520 -10.399 1.00 91.12 172 ARG A C 1
ATOM 1363 O O . ARG A 1 172 ? 12.521 -17.199 -10.800 1.00 91.12 172 ARG A O 1
ATOM 1370 N N . GLU A 1 173 ? 10.297 -17.375 -11.126 1.00 87.88 173 GLU A N 1
ATOM 1371 C CA . GLU A 1 173 ? 10.295 -16.856 -12.495 1.00 87.88 173 GLU A CA 1
ATOM 1372 C C . GLU A 1 173 ? 9.640 -15.479 -12.587 1.00 87.88 173 GLU A C 1
ATOM 1374 O O . GLU A 1 173 ? 8.502 -15.271 -12.163 1.00 87.88 173 GLU A O 1
ATOM 1379 N N . GLN A 1 174 ? 10.381 -14.506 -13.126 1.00 86.62 174 GLN A N 1
ATOM 1380 C CA . GLN A 1 174 ? 9.869 -13.154 -13.338 1.00 86.62 174 GLN A CA 1
ATOM 1381 C C . GLN A 1 174 ? 8.926 -13.117 -14.538 1.00 86.62 174 GLN A C 1
ATOM 1383 O O . GLN A 1 174 ? 9.154 -13.748 -15.572 1.00 86.62 174 GLN A O 1
ATOM 1388 N N . VAL A 1 175 ? 7.877 -12.314 -14.401 1.00 79.19 175 VAL A N 1
ATOM 1389 C CA . VAL A 1 175 ? 6.834 -12.194 -15.416 1.00 79.19 175 VAL A CA 1
ATOM 1390 C C . VAL A 1 175 ? 7.158 -11.037 -16.347 1.00 79.19 175 VAL A C 1
ATOM 1392 O O . VAL A 1 175 ? 7.349 -9.899 -15.907 1.00 79.19 175 VAL A O 1
ATOM 1395 N N . ASN A 1 176 ? 7.147 -11.310 -17.648 1.00 72.81 176 ASN A N 1
ATOM 1396 C CA . ASN A 1 176 ? 7.083 -10.276 -18.656 1.00 72.81 176 ASN A CA 1
ATOM 1397 C C . ASN A 1 176 ? 5.631 -9.803 -18.792 1.00 72.81 176 ASN A C 1
ATOM 1399 O O . ASN A 1 176 ? 4.765 -10.476 -19.355 1.00 72.81 176 ASN A O 1
ATOM 1403 N N . ARG A 1 177 ? 5.345 -8.609 -18.269 1.00 62.53 177 ARG A N 1
ATOM 1404 C CA . ARG A 1 177 ? 4.027 -7.976 -18.432 1.00 62.53 177 ARG A CA 1
ATOM 1405 C C . ARG A 1 177 ? 3.814 -7.435 -19.841 1.00 62.53 177 ARG A C 1
ATOM 1407 O O . ARG A 1 177 ? 2.767 -6.854 -20.094 1.00 62.53 177 ARG A O 1
ATOM 1414 N N . ALA A 1 178 ? 4.784 -7.629 -20.729 1.00 63.72 178 ALA A N 1
ATOM 1415 C CA . ALA A 1 178 ? 4.804 -7.071 -22.053 1.00 63.72 178 ALA A CA 1
ATOM 1416 C C . ALA A 1 178 ? 4.623 -8.042 -23.212 1.00 63.72 178 ALA A C 1
ATOM 1418 O O . ALA A 1 178 ? 4.962 -9.220 -23.114 1.00 63.72 178 ALA A O 1
ATOM 1419 N N . SER A 1 179 ? 4.203 -7.474 -24.345 1.00 69.69 179 SER A N 1
ATOM 1420 C CA . SER A 1 179 ? 4.465 -8.037 -25.668 1.00 69.69 179 SER A CA 1
ATOM 1421 C C . SER A 1 179 ? 5.974 -8.242 -25.830 1.00 69.69 179 SER A C 1
ATOM 1423 O O . SER A 1 179 ? 6.742 -7.307 -25.644 1.00 69.69 179 SER A O 1
ATOM 1425 N N . SER A 1 180 ? 6.406 -9.465 -26.158 1.00 75.62 180 SER A N 1
ATOM 1426 C CA . SER A 1 180 ? 7.813 -9.718 -26.523 1.00 75.62 180 SER A CA 1
ATOM 1427 C C . SER A 1 180 ? 8.117 -9.286 -27.967 1.00 75.62 180 SER A C 1
ATOM 1429 O O . SER A 1 180 ? 9.268 -9.316 -28.390 1.00 75.62 180 SER A O 1
ATOM 1431 N N . TRP A 1 181 ? 7.091 -8.928 -28.746 1.00 82.06 181 TRP A N 1
ATOM 1432 C CA . TRP A 1 181 ? 7.182 -8.656 -30.178 1.00 82.06 181 TRP A CA 1
ATOM 1433 C C . TRP A 1 181 ? 7.522 -7.192 -30.458 1.00 82.06 181 TRP A C 1
ATOM 1435 O O . TRP A 1 181 ? 7.123 -6.305 -29.715 1.00 82.06 181 TRP A O 1
ATOM 1445 N N . ILE A 1 182 ? 8.182 -6.931 -31.589 1.00 87.81 182 ILE A N 1
ATOM 1446 C CA . ILE A 1 182 ? 8.332 -5.572 -32.129 1.00 87.81 182 ILE A CA 1
ATOM 1447 C C . ILE A 1 182 ? 7.094 -5.292 -32.984 1.00 87.81 182 ILE A C 1
ATOM 1449 O O . ILE A 1 182 ? 7.096 -5.540 -34.192 1.00 87.81 182 ILE A O 1
ATOM 1453 N N . ASP A 1 183 ? 6.001 -4.870 -32.353 1.00 84.56 183 ASP A N 1
ATOM 1454 C CA . ASP A 1 183 ? 4.685 -4.772 -32.989 1.00 84.56 183 ASP A CA 1
ATOM 1455 C C . ASP A 1 183 ? 4.021 -3.392 -32.903 1.00 84.56 183 ASP A C 1
ATOM 1457 O O . ASP A 1 183 ? 2.831 -3.243 -33.211 1.00 84.56 183 ASP A O 1
ATOM 1461 N N . GLY A 1 184 ? 4.791 -2.367 -32.537 1.00 86.50 184 GLY A N 1
ATOM 1462 C CA . GLY A 1 184 ? 4.319 -0.995 -32.423 1.00 86.50 184 GLY A CA 1
ATOM 1463 C C . GLY A 1 184 ? 3.492 -0.754 -31.167 1.00 86.50 184 GLY A C 1
ATOM 1464 O O . GLY A 1 184 ? 2.727 0.217 -31.136 1.00 86.50 184 GLY A O 1
ATOM 1465 N N . SER A 1 185 ? 3.584 -1.609 -30.143 1.00 83.25 185 SER A N 1
ATOM 1466 C CA . SER A 1 185 ? 2.858 -1.413 -28.886 1.00 83.25 185 SER A CA 1
ATOM 1467 C C . SER A 1 185 ? 3.141 -0.036 -28.276 1.00 83.25 185 SER A C 1
ATOM 1469 O O . SER A 1 185 ? 2.243 0.554 -27.667 1.00 83.25 185 SER A O 1
ATOM 1471 N N . PHE A 1 186 ? 4.329 0.542 -28.494 1.00 87.25 186 PHE A N 1
ATOM 1472 C CA . PHE A 1 186 ? 4.718 1.857 -27.968 1.00 87.25 186 PHE A CA 1
ATOM 1473 C C . PHE A 1 186 ? 3.823 2.960 -28.525 1.00 87.25 186 PHE A C 1
ATOM 1475 O O . PHE A 1 186 ? 3.505 3.936 -27.843 1.00 87.25 186 PHE A O 1
ATOM 1482 N N . ILE A 1 187 ? 3.369 2.765 -29.762 1.00 90.94 187 ILE A N 1
ATOM 1483 C CA . ILE A 1 187 ? 2.538 3.695 -30.519 1.00 90.94 187 ILE A CA 1
ATOM 1484 C C . ILE A 1 187 ? 1.057 3.400 -30.264 1.00 90.94 187 ILE A C 1
ATOM 1486 O O . ILE A 1 187 ? 0.283 4.309 -29.969 1.00 90.94 187 ILE A O 1
ATOM 1490 N N . TYR A 1 188 ? 0.656 2.130 -30.362 1.00 88.44 188 TYR A N 1
ATOM 1491 C CA . TYR A 1 188 ? -0.755 1.735 -30.394 1.00 88.44 188 TYR A CA 1
ATOM 1492 C C . TYR A 1 188 ? -1.319 1.322 -29.037 1.00 88.44 188 TYR A C 1
ATOM 1494 O O . TYR A 1 188 ? -2.535 1.211 -28.917 1.00 88.44 188 TYR A O 1
ATOM 1502 N N . SER A 1 189 ? -0.482 1.159 -28.011 1.00 83.56 189 SER A N 1
ATOM 1503 C CA . SER A 1 189 ? -0.804 0.410 -26.795 1.00 83.56 189 SER A CA 1
ATOM 1504 C C . SER A 1 189 ? -1.105 -1.064 -27.084 1.00 83.56 189 SER A C 1
ATOM 1506 O O . SER A 1 189 ? -1.390 -1.482 -28.204 1.00 83.56 189 SER A O 1
ATOM 1508 N N . SER A 1 190 ? -1.064 -1.861 -26.033 1.00 73.00 190 SER A N 1
ATOM 1509 C CA . SER A 1 190 ? -1.509 -3.254 -26.004 1.00 73.00 190 SER A CA 1
ATOM 1510 C C . SER A 1 190 ? -2.957 -3.424 -25.562 1.00 73.00 190 SER A C 1
ATOM 1512 O O . SER A 1 190 ? -3.518 -4.516 -25.624 1.00 73.00 190 SER A O 1
ATOM 1514 N N . SER A 1 191 ? -3.563 -2.346 -25.066 1.00 75.19 191 SER A N 1
ATOM 1515 C CA . SER A 1 191 ? -4.942 -2.324 -24.608 1.00 75.19 191 SER A CA 1
ATOM 1516 C C . SER A 1 191 ? -5.823 -1.725 -25.692 1.00 75.19 191 SER A C 1
ATOM 1518 O O . SER A 1 191 ? -5.742 -0.532 -25.968 1.00 75.19 191 SER A O 1
ATOM 1520 N N . GLU A 1 192 ? -6.719 -2.530 -26.257 1.00 80.88 192 GLU A N 1
ATOM 1521 C CA . GLU A 1 192 ? -7.677 -2.067 -27.265 1.00 80.88 192 GLU A CA 1
ATOM 1522 C C . GLU A 1 192 ? -8.537 -0.878 -26.791 1.00 80.88 192 GLU A C 1
ATOM 1524 O O . GLU A 1 192 ? -8.651 0.099 -27.535 1.00 80.88 192 GLU A O 1
ATOM 1529 N N . PRO A 1 193 ? -9.074 -0.857 -25.550 1.00 82.75 193 PRO A N 1
ATOM 1530 C CA . PRO A 1 193 ? -9.737 0.332 -25.015 1.00 82.75 193 PRO A CA 1
ATOM 1531 C C . PRO A 1 193 ? -8.855 1.586 -25.014 1.00 82.75 193 PRO A C 1
ATOM 1533 O O . PRO A 1 193 ? -9.353 2.684 -25.267 1.00 82.75 193 PRO A O 1
ATOM 1536 N N . TRP A 1 194 ? -7.554 1.442 -24.745 1.00 84.56 194 TRP A N 1
ATOM 1537 C CA . TRP A 1 194 ? -6.607 2.556 -24.777 1.00 84.56 194 TRP A CA 1
ATOM 1538 C C . TRP A 1 194 ? -6.359 3.014 -26.216 1.00 84.56 194 TRP A C 1
ATOM 1540 O O . TRP A 1 194 ? -6.499 4.204 -26.499 1.00 84.56 194 TRP A O 1
ATOM 1550 N N . THR A 1 195 ? -6.094 2.096 -27.150 1.00 88.88 195 THR A N 1
ATOM 1551 C CA . THR A 1 195 ? -5.970 2.419 -28.581 1.00 88.88 195 THR A CA 1
ATOM 1552 C C . THR A 1 195 ? -7.200 3.179 -29.077 1.00 88.88 195 THR A C 1
ATOM 1554 O O . THR A 1 195 ? -7.077 4.250 -29.667 1.00 88.88 195 THR A O 1
ATOM 1557 N N . ASN A 1 196 ? -8.399 2.691 -28.755 1.00 89.69 196 ASN A N 1
ATOM 1558 C CA . ASN A 1 196 ? -9.666 3.324 -29.121 1.00 89.69 196 ASN A CA 1
ATOM 1559 C C . ASN A 1 196 ? -9.850 4.698 -28.462 1.00 89.69 196 ASN A C 1
ATOM 1561 O O . ASN A 1 196 ? -10.424 5.600 -29.066 1.00 89.69 196 ASN A O 1
ATOM 1565 N N . ALA A 1 197 ? -9.328 4.905 -27.249 1.00 89.25 197 ALA A N 1
ATOM 1566 C CA . ALA A 1 197 ? -9.347 6.216 -26.606 1.00 89.25 197 ALA A CA 1
ATOM 1567 C C . ALA A 1 197 ? -8.474 7.253 -27.336 1.00 89.25 197 ALA A C 1
ATOM 1569 O O . ALA A 1 197 ? -8.814 8.440 -27.270 1.00 89.25 197 ALA A O 1
ATOM 1570 N N . MET A 1 198 ? -7.411 6.808 -28.022 1.00 92.19 198 MET A N 1
ATOM 1571 C CA . MET A 1 198 ? -6.493 7.637 -28.817 1.00 92.19 198 MET A CA 1
ATOM 1572 C C . MET A 1 198 ? -6.968 7.879 -30.256 1.00 92.19 198 MET A C 1
ATOM 1574 O O . MET A 1 198 ? -6.524 8.841 -30.874 1.00 92.19 198 MET A O 1
ATOM 1578 N N . ARG A 1 199 ? -7.842 7.033 -30.812 1.00 93.69 199 ARG A N 1
ATOM 1579 C CA . ARG A 1 199 ? -8.323 7.124 -32.204 1.00 93.69 199 ARG A CA 1
ATOM 1580 C C . ARG A 1 199 ? -9.356 8.229 -32.405 1.00 93.69 199 ARG A C 1
ATOM 1582 O O . ARG A 1 199 ? -10.209 8.451 -31.545 1.00 93.69 199 ARG A O 1
ATOM 1589 N N . SER A 1 200 ? -9.298 8.895 -33.561 1.00 93.38 200 SER A N 1
ATOM 1590 C CA . SER A 1 200 ? -10.314 9.872 -33.981 1.00 93.38 200 SER A CA 1
ATOM 1591 C C . SER A 1 200 ? -11.542 9.207 -34.601 1.00 93.38 200 SER A C 1
ATOM 1593 O O . SER A 1 200 ? -12.622 9.794 -34.574 1.00 93.38 200 SER A O 1
ATOM 1595 N N . PHE A 1 201 ? -11.371 7.987 -35.125 1.00 94.44 201 PHE A N 1
ATOM 1596 C CA . PHE A 1 201 ? -12.346 7.273 -35.955 1.00 94.44 201 PHE A CA 1
ATOM 1597 C C . PHE A 1 201 ? -12.738 8.040 -37.231 1.00 94.44 201 PHE A C 1
ATOM 1599 O O . PHE A 1 201 ? -13.833 7.862 -37.769 1.00 94.44 201 PHE A O 1
ATOM 1606 N N . VAL A 1 202 ? -11.839 8.908 -37.707 1.00 91.75 202 VAL A N 1
ATOM 1607 C CA . VAL A 1 202 ? -11.956 9.623 -38.977 1.00 91.75 202 VAL A CA 1
ATOM 1608 C C . VAL A 1 202 ? -10.670 9.440 -39.788 1.00 91.75 202 VAL A C 1
ATOM 1610 O O . VAL A 1 202 ? -9.573 9.757 -39.316 1.00 91.75 202 VAL A O 1
ATOM 1613 N N . ASN A 1 203 ? -10.805 8.980 -41.037 1.00 91.75 203 ASN A N 1
ATOM 1614 C CA . ASN A 1 203 ? -9.708 8.760 -41.996 1.00 91.75 203 ASN A CA 1
ATOM 1615 C C . ASN A 1 203 ? -8.563 7.872 -41.467 1.00 91.75 203 ASN A C 1
ATOM 1617 O O . ASN A 1 203 ? -7.414 8.021 -41.880 1.00 91.75 203 ASN A O 1
ATOM 1621 N N . GLY A 1 204 ? -8.853 6.990 -40.514 1.00 92.31 204 GLY A N 1
ATOM 1622 C CA . GLY A 1 204 ? -7.900 6.082 -39.894 1.00 92.31 204 GLY A CA 1
ATOM 1623 C C . GLY A 1 204 ? -6.836 6.775 -39.046 1.00 92.31 204 GLY A C 1
ATOM 1624 O O . GLY A 1 204 ? -5.727 6.263 -38.960 1.00 92.31 204 GLY A O 1
ATOM 1625 N N . SER A 1 205 ? -7.134 7.943 -38.464 1.00 94.62 205 SER A N 1
ATOM 1626 C CA . SER A 1 205 ? -6.160 8.786 -37.751 1.00 94.62 205 SER A CA 1
ATOM 1627 C C . SER A 1 205 ? -6.293 8.748 -36.220 1.00 94.62 205 SER A C 1
ATOM 1629 O O . SER A 1 205 ? -7.314 8.349 -35.649 1.00 94.62 205 SER A O 1
ATOM 1631 N N . PHE A 1 206 ? -5.254 9.208 -35.523 1.00 95.19 206 PHE A N 1
ATOM 1632 C CA . PHE A 1 206 ? -5.309 9.501 -34.093 1.00 95.19 206 PHE A CA 1
ATOM 1633 C C . PHE A 1 206 ? -5.908 10.882 -33.786 1.00 95.19 206 PHE A C 1
ATOM 1635 O O . PHE A 1 206 ? -5.823 11.809 -34.589 1.00 95.19 206 PHE A O 1
ATOM 1642 N N . LEU A 1 207 ? -6.466 11.036 -32.581 1.00 93.56 207 LEU A N 1
ATOM 1643 C CA . LEU A 1 207 ? -6.967 12.300 -32.044 1.00 93.56 207 LEU A CA 1
ATOM 1644 C C . LEU A 1 207 ? -5.839 13.300 -31.820 1.00 93.56 207 LEU A C 1
ATOM 1646 O O . LEU A 1 207 ? -4.911 13.058 -31.045 1.00 93.56 207 LEU A O 1
ATOM 1650 N N . THR A 1 208 ? -5.993 14.469 -32.424 1.00 92.69 208 THR A N 1
ATOM 1651 C CA . THR A 1 208 ? -5.063 15.586 -32.297 1.00 92.69 208 THR A CA 1
ATOM 1652 C C . THR A 1 208 ? -5.687 16.757 -31.548 1.00 92.69 208 THR A C 1
ATOM 1654 O O . THR A 1 208 ? -6.906 16.867 -31.410 1.00 92.69 208 THR A O 1
ATOM 1657 N N . ASP A 1 209 ? -4.837 17.661 -31.083 1.00 89.00 209 ASP A N 1
ATOM 1658 C CA . ASP A 1 209 ? -5.223 18.988 -30.621 1.00 89.00 209 ASP A CA 1
ATOM 1659 C C . ASP A 1 209 ? -5.773 19.875 -31.761 1.00 89.00 209 ASP A C 1
ATOM 1661 O O . ASP A 1 209 ? -5.830 19.476 -32.926 1.00 89.00 209 ASP A O 1
ATOM 1665 N N . ALA A 1 210 ? -6.143 21.118 -31.435 1.00 85.50 210 ALA A N 1
ATOM 1666 C CA . ALA A 1 210 ? -6.663 22.083 -32.407 1.00 85.50 210 ALA A CA 1
ATOM 1667 C C . ALA A 1 210 ? -5.666 22.430 -33.530 1.00 85.50 210 ALA A C 1
ATOM 1669 O O . ALA A 1 210 ? -6.083 22.860 -34.603 1.00 85.50 210 ALA A O 1
ATOM 1670 N N . THR A 1 211 ? -4.359 22.248 -33.305 1.00 82.81 211 THR A N 1
ATOM 1671 C CA . THR A 1 211 ? -3.337 22.472 -34.338 1.00 82.81 211 THR A CA 1
ATOM 1672 C C . THR A 1 211 ? -3.205 21.305 -35.319 1.00 82.81 211 THR A C 1
ATOM 1674 O O . THR A 1 211 ? -2.546 21.457 -36.349 1.00 82.81 211 THR A O 1
ATOM 1677 N N . GLY A 1 212 ? -3.819 20.153 -35.020 1.00 82.25 212 GLY A N 1
ATOM 1678 C CA . GLY A 1 212 ? -3.757 18.946 -35.844 1.00 82.25 212 GLY A CA 1
ATOM 1679 C C . GLY A 1 212 ? -2.435 18.181 -35.738 1.00 82.25 212 GLY A C 1
ATOM 1680 O O . GLY A 1 212 ? -2.182 17.288 -36.542 1.00 82.25 212 GLY A O 1
ATOM 1681 N N . LYS A 1 213 ? -1.549 18.549 -34.802 1.00 80.31 213 LYS A N 1
ATOM 1682 C CA . LYS A 1 213 ? -0.139 18.109 -34.811 1.00 80.31 213 LYS A CA 1
ATOM 1683 C C . LYS A 1 213 ? 0.336 17.502 -33.501 1.00 80.31 213 LYS A C 1
ATOM 1685 O O . LYS A 1 213 ? 1.389 16.860 -33.492 1.00 80.31 213 LYS A O 1
ATOM 1690 N N . MET A 1 214 ? -0.382 17.719 -32.405 1.00 89.69 214 MET A N 1
ATOM 1691 C CA . MET A 1 214 ? -0.014 17.201 -31.091 1.00 89.69 214 MET A CA 1
ATOM 1692 C C . MET A 1 214 ? -1.069 16.208 -30.601 1.00 89.69 214 MET A C 1
ATOM 1694 O O . MET A 1 214 ? -2.253 16.405 -30.878 1.00 89.69 214 MET A O 1
ATOM 1698 N N . PRO A 1 215 ? -0.677 15.156 -29.862 1.00 92.06 215 PRO A N 1
ATOM 1699 C CA . PRO A 1 215 ? -1.637 14.276 -29.208 1.00 92.06 215 PRO A CA 1
ATOM 1700 C C . PRO A 1 215 ? -2.439 15.043 -28.149 1.00 92.06 215 PRO A C 1
ATOM 1702 O O . PRO A 1 215 ? -1.982 16.049 -27.593 1.00 92.06 215 PRO A O 1
ATOM 1705 N N . LEU A 1 216 ? -3.634 14.549 -27.828 1.00 90.88 216 LEU A N 1
ATOM 1706 C CA . LEU A 1 216 ? -4.433 15.118 -26.748 1.00 90.88 216 LEU A CA 1
ATOM 1707 C C . LEU A 1 216 ? -3.779 14.908 -25.376 1.00 90.88 216 LEU A C 1
ATOM 1709 O O . LEU A 1 216 ? -3.056 13.942 -25.115 1.00 90.88 216 LEU A O 1
ATOM 1713 N N . ARG A 1 217 ? -4.092 15.824 -24.461 1.00 90.00 217 ARG A N 1
ATOM 1714 C CA . ARG A 1 217 ? -3.810 15.670 -23.033 1.00 90.00 217 ARG A CA 1
ATOM 1715 C C . ARG A 1 217 ? -4.673 14.556 -22.433 1.00 90.00 217 ARG A C 1
ATOM 1717 O O . ARG A 1 217 ? -5.744 14.232 -22.951 1.00 90.00 217 ARG A O 1
ATOM 1724 N N . ASN A 1 218 ? -4.231 13.977 -21.320 1.00 88.12 218 ASN A N 1
ATOM 1725 C CA . ASN A 1 218 ? -4.865 12.819 -20.689 1.00 88.12 218 ASN A CA 1
ATOM 1726 C C . ASN A 1 218 ? -6.171 13.142 -19.918 1.00 88.12 218 ASN A C 1
ATOM 1728 O O . ASN A 1 218 ? -6.361 12.714 -18.782 1.00 88.12 218 ASN A O 1
ATOM 1732 N N . TYR A 1 219 ? -7.111 13.874 -20.526 1.00 82.81 219 TYR A N 1
ATOM 1733 C CA . TYR A 1 219 ? -8.415 14.185 -19.917 1.00 82.81 219 TYR A CA 1
ATOM 1734 C C . TYR A 1 219 ? -9.291 12.942 -19.710 1.00 82.81 219 TYR A C 1
ATOM 1736 O O . TYR A 1 219 ? -10.106 12.903 -18.792 1.00 82.81 219 TYR A O 1
ATOM 1744 N N . LYS A 1 220 ? -9.106 11.904 -20.542 1.00 77.88 220 LYS A N 1
ATOM 1745 C CA . LYS A 1 220 ? -9.791 10.607 -20.399 1.00 77.88 220 LYS A CA 1
ATOM 1746 C C . LYS A 1 220 ? -9.200 9.730 -19.280 1.00 77.88 220 LYS A C 1
ATOM 1748 O O . LYS A 1 220 ? -9.718 8.643 -19.052 1.00 77.88 220 LYS A O 1
ATOM 1753 N N . LYS A 1 221 ? -8.143 10.192 -18.593 1.00 76.94 221 LYS A N 1
ATOM 1754 C CA . LYS A 1 221 ? -7.486 9.528 -17.450 1.00 76.94 221 LYS A CA 1
ATOM 1755 C C . LYS A 1 221 ? -7.080 8.078 -17.740 1.00 76.94 221 LYS A C 1
ATOM 1757 O O . LYS A 1 221 ? -7.306 7.180 -16.933 1.00 76.94 221 LYS A O 1
ATOM 1762 N N . VAL A 1 222 ? -6.466 7.855 -18.904 1.00 78.94 222 VAL A N 1
ATOM 1763 C CA . VAL A 1 222 ? -5.863 6.561 -19.247 1.00 78.94 222 VAL A CA 1
ATOM 1764 C C . VAL A 1 222 ? -4.659 6.247 -18.337 1.00 78.94 222 VAL A C 1
ATOM 1766 O O . VAL A 1 222 ? -4.059 7.180 -17.789 1.00 78.94 222 VAL A O 1
ATOM 1769 N N . PRO A 1 223 ? -4.293 4.955 -18.197 1.00 72.94 223 PRO A N 1
ATOM 1770 C CA . PRO A 1 223 ? -3.206 4.396 -17.380 1.00 72.94 223 PRO A CA 1
ATOM 1771 C C . PRO A 1 223 ? -1.755 4.888 -17.507 1.00 72.94 223 PRO A C 1
ATOM 1773 O O . PRO A 1 223 ? -0.839 4.076 -17.460 1.00 72.94 223 PRO A O 1
ATOM 1776 N N . LEU A 1 224 ? -1.499 6.198 -17.549 1.00 78.19 224 LEU A N 1
ATOM 1777 C CA . LEU A 1 224 ? -0.141 6.757 -17.627 1.00 78.19 224 LEU A CA 1
ATOM 1778 C C . LEU A 1 224 ? 0.604 6.744 -16.286 1.00 78.19 224 LEU A C 1
ATOM 1780 O O . LEU A 1 224 ? 0.021 6.975 -15.226 1.00 78.19 224 LEU A O 1
ATOM 1784 N N . PHE A 1 225 ? 1.921 6.535 -16.344 1.00 76.75 225 PHE A N 1
ATOM 1785 C CA . PHE A 1 225 ? 2.801 6.721 -15.190 1.00 76.75 225 PHE A CA 1
ATOM 1786 C C . PHE A 1 225 ? 3.018 8.217 -14.940 1.00 76.75 225 PHE A C 1
ATOM 1788 O O . PHE A 1 225 ? 3.027 9.019 -15.873 1.00 76.75 225 PHE A O 1
ATOM 1795 N N . ASN A 1 226 ? 3.170 8.611 -13.676 1.00 76.06 226 ASN A N 1
ATOM 1796 C CA . ASN A 1 226 ? 3.273 10.021 -13.291 1.00 76.06 226 ASN A CA 1
ATOM 1797 C C . ASN A 1 226 ? 4.093 10.177 -12.004 1.00 76.06 226 ASN A C 1
ATOM 1799 O O . ASN A 1 226 ? 3.623 10.661 -10.974 1.00 76.06 226 ASN A O 1
ATOM 1803 N N . SER A 1 227 ? 5.345 9.722 -12.059 1.00 77.31 227 SER A N 1
ATOM 1804 C CA . SER A 1 227 ? 6.279 9.900 -10.947 1.00 77.31 227 SER A CA 1
ATOM 1805 C C . SER A 1 227 ? 6.525 11.394 -10.670 1.00 77.31 227 SER A C 1
ATOM 1807 O O . SER A 1 227 ? 6.488 12.214 -11.592 1.00 77.31 227 SER A O 1
ATOM 1809 N N . PRO A 1 228 ? 6.772 11.785 -9.406 1.00 74.00 228 PRO A N 1
ATOM 1810 C CA . PRO A 1 228 ? 6.999 13.182 -9.061 1.00 74.00 228 PRO A CA 1
ATOM 1811 C C . PRO A 1 228 ? 8.279 13.701 -9.722 1.00 74.00 228 PRO A C 1
ATOM 1813 O O . PRO A 1 228 ? 9.336 13.074 -9.637 1.00 74.00 228 PRO A O 1
ATOM 1816 N N . ALA A 1 229 ? 8.196 14.880 -10.343 1.00 80.38 229 ALA A N 1
ATOM 1817 C CA . ALA A 1 229 ? 9.370 15.538 -10.901 1.00 80.38 229 ALA A CA 1
ATOM 1818 C C . ALA A 1 229 ? 10.375 15.832 -9.766 1.00 80.38 229 ALA A C 1
ATOM 1820 O O . ALA A 1 229 ? 9.999 16.474 -8.773 1.00 80.38 229 ALA A O 1
ATOM 1821 N N . PRO A 1 230 ? 11.649 15.410 -9.875 1.00 74.94 230 PRO A N 1
ATOM 1822 C CA . PRO A 1 230 ? 12.593 15.487 -8.759 1.00 74.94 230 PRO A CA 1
ATOM 1823 C C . PRO A 1 230 ? 12.883 16.894 -8.229 1.00 74.94 230 PRO A C 1
ATOM 1825 O O . PRO A 1 230 ? 13.268 17.038 -7.072 1.00 74.94 230 PRO A O 1
ATOM 1828 N N . HIS A 1 231 ? 12.719 17.926 -9.061 1.00 73.25 231 HIS A N 1
ATOM 1829 C CA . HIS A 1 231 ? 12.915 19.320 -8.659 1.00 73.25 231 HIS A CA 1
ATOM 1830 C C . HIS A 1 231 ? 11.670 19.926 -7.978 1.00 73.25 231 HIS A C 1
ATOM 1832 O O . HIS A 1 231 ? 11.800 20.890 -7.232 1.00 73.25 231 HIS A O 1
ATOM 1838 N N . MET A 1 232 ? 10.474 19.355 -8.191 1.00 70.62 232 MET A N 1
ATOM 1839 C CA . MET A 1 232 ? 9.222 19.821 -7.573 1.00 70.62 232 MET A CA 1
ATOM 1840 C C . MET A 1 232 ? 8.835 19.052 -6.309 1.00 70.62 232 MET A C 1
ATOM 1842 O O . MET A 1 232 ? 8.092 19.585 -5.487 1.00 70.62 232 MET A O 1
ATOM 1846 N N . MET A 1 233 ? 9.287 17.798 -6.172 1.00 68.31 233 MET A N 1
ATOM 1847 C CA . MET A 1 233 ? 9.009 16.913 -5.027 1.00 68.31 233 MET A CA 1
ATOM 1848 C C . MET A 1 233 ? 7.512 16.790 -4.667 1.00 68.31 233 MET A C 1
ATOM 1850 O O . MET A 1 233 ? 7.151 16.624 -3.504 1.00 68.31 233 MET A O 1
ATOM 1854 N N . LYS A 1 234 ? 6.623 16.864 -5.667 1.00 69.00 234 LYS A N 1
ATOM 1855 C CA . LYS A 1 234 ? 5.171 16.676 -5.514 1.00 69.00 234 LYS A CA 1
ATOM 1856 C C . LYS A 1 234 ? 4.582 15.929 -6.707 1.00 69.00 234 LYS A C 1
ATOM 1858 O O . LYS A 1 234 ? 5.051 16.096 -7.833 1.00 69.00 234 LYS A O 1
ATOM 1863 N N . MET A 1 235 ? 3.531 15.148 -6.463 1.00 68.25 235 MET A N 1
ATOM 1864 C CA . MET A 1 235 ? 2.704 14.600 -7.539 1.00 68.25 235 MET A CA 1
ATOM 1865 C C . MET A 1 235 ? 1.889 15.720 -8.188 1.00 68.25 235 MET A C 1
ATOM 1867 O O . MET A 1 235 ? 1.389 16.618 -7.508 1.00 68.25 235 MET A O 1
ATOM 1871 N N . GLN A 1 236 ? 1.785 15.684 -9.512 1.00 74.25 236 GLN A N 1
ATOM 1872 C CA . GLN A 1 236 ? 0.977 16.623 -10.290 1.00 74.25 236 GLN A CA 1
ATOM 1873 C C . GLN A 1 236 ? -0.189 15.889 -10.954 1.00 74.25 236 GLN A C 1
ATOM 1875 O O . GLN A 1 236 ? -0.180 14.666 -11.027 1.00 74.25 236 GLN A O 1
ATOM 1880 N N . SER A 1 237 ? -1.187 16.623 -11.447 1.00 80.19 237 SER A N 1
ATOM 1881 C CA . SER A 1 237 ? -2.324 16.021 -12.157 1.00 80.19 237 SER A CA 1
ATOM 1882 C C . SER A 1 237 ? -1.858 15.239 -13.389 1.00 80.19 237 SER A C 1
ATOM 1884 O O . SER A 1 237 ? -1.045 15.744 -14.167 1.00 80.19 237 SER A O 1
ATOM 1886 N N . THR A 1 238 ? -2.401 14.037 -13.598 1.00 80.88 238 THR A N 1
ATOM 1887 C CA . THR A 1 238 ? -2.148 13.228 -14.803 1.00 80.88 238 THR A CA 1
ATOM 1888 C C . THR A 1 238 ? -2.711 13.849 -16.070 1.00 80.88 238 THR A C 1
ATOM 1890 O O . THR A 1 238 ? -2.212 13.550 -17.151 1.00 80.88 238 THR A O 1
ATOM 1893 N N . GLU A 1 239 ? -3.677 14.764 -15.962 1.00 83.56 239 GLU A N 1
ATOM 1894 C CA . GLU A 1 239 ? -4.249 15.483 -17.106 1.00 83.56 239 GLU A CA 1
ATOM 1895 C C . GLU A 1 239 ? -3.200 16.343 -17.829 1.00 83.56 239 GLU A C 1
ATOM 1897 O O . GLU A 1 239 ? -3.365 16.647 -19.005 1.00 83.56 239 GLU A O 1
ATOM 1902 N N . LYS A 1 240 ? -2.082 16.691 -17.173 1.00 84.38 240 LYS A N 1
ATOM 1903 C CA . LYS A 1 240 ? -0.971 17.407 -17.821 1.00 84.38 240 LYS A CA 1
ATOM 1904 C C . LYS A 1 240 ? -0.235 16.551 -18.863 1.00 84.38 240 LYS A C 1
ATOM 1906 O O . LYS A 1 240 ? 0.443 17.103 -19.724 1.00 84.38 240 LYS A O 1
ATOM 1911 N N . LEU A 1 241 ? -0.305 15.222 -18.765 1.00 88.69 241 LEU A N 1
ATOM 1912 C CA . LEU A 1 241 ? 0.470 14.298 -19.595 1.00 88.69 241 LEU A CA 1
ATOM 1913 C C . LEU A 1 241 ? -0.163 14.127 -20.980 1.00 88.69 241 LEU A C 1
ATOM 1915 O O . LEU A 1 241 ? -1.385 14.197 -21.119 1.00 88.69 241 LEU A O 1
ATOM 1919 N N . PHE A 1 242 ? 0.655 13.875 -22.002 1.00 91.12 242 PHE A N 1
ATOM 1920 C CA . PHE A 1 242 ? 0.152 13.497 -23.323 1.00 91.12 242 PHE A CA 1
ATOM 1921 C C . PHE A 1 242 ? -0.302 12.037 -23.344 1.00 91.12 242 PHE A C 1
ATOM 1923 O O . PHE A 1 242 ? 0.378 11.156 -22.810 1.00 91.12 242 PHE A O 1
ATOM 1930 N N . MET A 1 243 ? -1.448 11.793 -23.978 1.00 90.38 243 MET A N 1
ATOM 1931 C CA . MET A 1 243 ? -2.023 10.467 -24.174 1.00 90.38 243 MET A CA 1
ATOM 1932 C C . MET A 1 243 ? -1.348 9.778 -25.365 1.00 90.38 243 MET A C 1
ATOM 1934 O O . MET A 1 243 ? -1.623 10.113 -26.513 1.00 90.38 243 MET A O 1
ATOM 1938 N N . LEU A 1 244 ? -0.450 8.836 -25.076 1.00 90.38 244 LEU A N 1
ATOM 1939 C CA . LEU A 1 244 ? 0.316 8.045 -26.049 1.00 90.38 244 LEU A CA 1
ATOM 1940 C C . LEU A 1 244 ? 0.227 6.550 -25.692 1.00 90.38 244 LEU A C 1
ATOM 1942 O O . LEU A 1 244 ? -0.324 6.213 -24.643 1.00 90.38 244 LEU A O 1
ATOM 1946 N N . GLY A 1 245 ? 0.719 5.664 -26.565 1.00 83.44 245 GLY A N 1
ATOM 1947 C CA . GLY A 1 245 ? 0.529 4.213 -26.441 1.00 83.44 245 GLY A CA 1
ATOM 1948 C C . GLY A 1 245 ? 1.237 3.562 -25.249 1.00 83.44 245 GLY A C 1
ATOM 1949 O O . GLY A 1 245 ? 0.676 2.647 -24.639 1.00 83.44 245 GLY A O 1
ATOM 1950 N N . ASP A 1 246 ? 2.427 4.049 -24.879 1.00 83.38 246 ASP A N 1
ATOM 1951 C CA . ASP A 1 246 ? 3.191 3.563 -23.723 1.00 83.38 246 ASP A CA 1
ATOM 1952 C C . ASP A 1 246 ? 3.056 4.483 -22.488 1.00 83.38 246 ASP A C 1
ATOM 1954 O O . ASP A 1 246 ? 3.220 5.708 -22.598 1.00 83.38 246 ASP A O 1
ATOM 1958 N N . PRO A 1 247 ? 2.814 3.925 -21.280 1.00 79.38 247 PRO A N 1
ATOM 1959 C CA . PRO A 1 247 ? 2.632 4.706 -20.052 1.00 79.38 247 PRO A CA 1
ATOM 1960 C C . PRO A 1 247 ? 3.866 5.509 -19.614 1.00 79.38 247 PRO A C 1
ATOM 1962 O O . PRO A 1 247 ? 3.714 6.473 -18.860 1.00 79.38 247 PRO A O 1
ATOM 1965 N N . ARG A 1 248 ? 5.073 5.135 -20.061 1.00 80.88 248 ARG A N 1
ATOM 1966 C CA . ARG A 1 248 ? 6.358 5.770 -19.723 1.00 80.88 248 ARG A CA 1
ATOM 1967 C C . ARG A 1 248 ? 6.760 6.856 -20.710 1.00 80.88 248 ARG A C 1
ATOM 1969 O O . ARG A 1 248 ? 7.705 7.579 -20.422 1.00 80.88 248 ARG A O 1
ATOM 1976 N N . THR A 1 249 ? 6.056 7.023 -21.831 1.00 87.50 249 THR A N 1
ATOM 1977 C CA . THR A 1 249 ? 6.437 7.972 -22.898 1.00 87.50 249 THR A CA 1
ATOM 1978 C C . THR A 1 249 ? 6.700 9.396 -22.382 1.00 87.50 249 THR A C 1
ATOM 1980 O O . THR A 1 249 ? 7.523 10.120 -22.926 1.00 87.50 249 THR A O 1
ATOM 1983 N N . ASN A 1 250 ? 6.051 9.795 -21.282 1.00 89.25 250 ASN A N 1
ATOM 1984 C CA . ASN A 1 250 ? 6.201 11.106 -20.641 1.00 89.25 250 ASN A CA 1
ATOM 1985 C C . ASN A 1 250 ? 7.395 11.221 -19.653 1.00 89.25 250 ASN A C 1
ATOM 1987 O O . ASN A 1 250 ? 7.509 12.235 -18.963 1.00 89.25 250 ASN A O 1
ATOM 1991 N N . GLN A 1 251 ? 8.255 10.202 -19.542 1.00 85.75 251 GLN A N 1
ATOM 1992 C CA . GLN A 1 251 ? 9.339 10.119 -18.552 1.00 85.75 251 GLN A CA 1
ATOM 1993 C C . GLN A 1 251 ? 10.451 11.149 -18.796 1.00 85.75 251 GLN A C 1
ATOM 1995 O O . GLN A 1 251 ? 10.947 11.743 -17.838 1.00 85.75 251 GLN A O 1
ATOM 2000 N N . ASN A 1 252 ? 10.878 11.339 -20.047 1.00 89.38 252 ASN A N 1
ATOM 2001 C CA . ASN A 1 252 ? 11.919 12.300 -20.411 1.00 89.38 252 ASN A CA 1
ATOM 2002 C C . ASN A 1 252 ? 11.627 12.968 -21.774 1.00 89.38 252 ASN A C 1
ATOM 2004 O O . ASN A 1 252 ? 10.914 12.382 -22.595 1.00 89.38 252 ASN A O 1
ATOM 2008 N N . PRO A 1 253 ? 12.153 14.186 -22.035 1.00 91.44 253 PRO A N 1
ATOM 2009 C CA . PRO A 1 253 ? 11.808 14.944 -23.241 1.00 91.44 253 PRO A CA 1
ATOM 2010 C C . PRO A 1 253 ? 12.161 14.234 -24.551 1.00 91.44 253 PRO A C 1
ATOM 2012 O O . PRO A 1 253 ? 11.442 14.393 -25.537 1.00 91.44 253 PRO A O 1
ATOM 2015 N N . ALA A 1 254 ? 13.235 13.443 -24.567 1.00 91.44 254 ALA A N 1
ATOM 2016 C CA . ALA A 1 254 ? 13.671 12.711 -25.750 1.00 91.44 254 ALA A CA 1
ATOM 2017 C C . ALA A 1 254 ? 12.703 11.568 -26.099 1.00 91.44 254 ALA A C 1
ATOM 2019 O O . ALA A 1 254 ? 12.227 11.493 -27.232 1.00 91.44 254 ALA A O 1
ATOM 2020 N N . LEU A 1 255 ? 12.332 10.738 -25.117 1.00 91.50 255 LEU A N 1
ATOM 2021 C CA . LEU A 1 255 ? 11.368 9.649 -25.312 1.00 91.50 255 LEU A CA 1
ATOM 2022 C C . LEU A 1 255 ? 9.982 10.179 -25.713 1.00 91.50 255 LEU A C 1
ATOM 2024 O O . LEU A 1 255 ? 9.351 9.636 -26.620 1.00 91.50 255 LEU A O 1
ATOM 2028 N N . LEU A 1 256 ? 9.542 11.285 -25.104 1.00 93.19 256 LEU A N 1
ATOM 2029 C CA . LEU A 1 256 ? 8.278 11.935 -25.455 1.00 93.19 256 LEU A CA 1
ATOM 2030 C C . LEU A 1 256 ? 8.284 12.456 -26.898 1.00 93.19 256 LEU A C 1
ATOM 2032 O O . LEU A 1 256 ? 7.296 12.313 -27.618 1.00 93.19 256 LEU A O 1
ATOM 2036 N N . THR A 1 257 ? 9.413 13.015 -27.337 1.00 94.38 257 THR A N 1
ATOM 2037 C CA . THR A 1 257 ? 9.613 13.489 -28.713 1.00 94.38 257 THR A CA 1
ATOM 2038 C C . THR A 1 257 ? 9.512 12.340 -29.721 1.00 94.38 257 THR A C 1
ATOM 2040 O O . THR A 1 257 ? 8.825 12.481 -30.731 1.00 94.38 257 THR A O 1
ATOM 2043 N N . LEU A 1 258 ? 10.125 11.185 -29.432 1.00 94.44 258 LEU A N 1
ATOM 2044 C CA . LEU A 1 258 ? 10.025 9.986 -30.275 1.00 94.44 258 LEU A CA 1
ATOM 2045 C C . LEU A 1 258 ? 8.597 9.414 -30.312 1.00 94.44 258 LEU A C 1
ATOM 2047 O O . LEU A 1 258 ? 8.116 9.038 -31.380 1.00 94.44 258 LEU A O 1
ATOM 2051 N N . GLY A 1 259 ? 7.886 9.407 -29.180 1.00 93.31 259 GLY A N 1
ATOM 2052 C CA . GLY A 1 259 ? 6.474 9.008 -29.127 1.00 93.31 259 GLY A CA 1
ATOM 2053 C C . GLY A 1 259 ? 5.578 9.877 -30.011 1.00 93.31 259 GLY A C 1
ATOM 2054 O O . GLY A 1 259 ? 4.765 9.361 -30.777 1.00 93.31 259 GLY A O 1
ATOM 2055 N N . ILE A 1 260 ? 5.771 11.199 -29.972 1.00 94.81 260 ILE A N 1
ATOM 2056 C CA . ILE A 1 260 ? 5.028 12.141 -30.824 1.00 94.81 260 ILE A CA 1
ATOM 2057 C C . ILE A 1 260 ? 5.434 11.998 -32.300 1.00 94.81 260 ILE A C 1
ATOM 2059 O O . ILE A 1 260 ? 4.578 12.116 -33.177 1.00 94.81 260 ILE A O 1
ATOM 2063 N N . LEU A 1 261 ? 6.708 11.715 -32.594 1.00 96.00 261 LEU A N 1
ATOM 2064 C CA . LEU A 1 261 ? 7.187 11.486 -33.960 1.00 96.00 261 LEU A CA 1
ATOM 2065 C C . LEU A 1 261 ? 6.446 10.318 -34.624 1.00 96.00 261 LEU A C 1
ATOM 2067 O O . LEU A 1 261 ? 5.883 10.490 -35.703 1.00 96.00 261 LEU A O 1
ATOM 2071 N N . PHE A 1 262 ? 6.393 9.155 -33.971 1.00 95.44 262 PHE A N 1
ATOM 2072 C CA . PHE A 1 262 ? 5.705 7.985 -34.526 1.00 95.44 262 PHE A CA 1
ATOM 2073 C C . PHE A 1 262 ? 4.176 8.122 -34.516 1.00 95.44 262 PHE A C 1
ATOM 2075 O O . PHE A 1 262 ? 3.510 7.624 -35.424 1.00 95.44 262 PHE A O 1
ATOM 2082 N N . PHE A 1 263 ? 3.619 8.862 -33.553 1.00 95.25 263 PHE A N 1
ATOM 2083 C CA . PHE A 1 263 ? 2.217 9.283 -33.583 1.00 95.25 263 PHE A CA 1
ATOM 2084 C C . PHE A 1 263 ? 1.900 10.101 -34.848 1.00 95.25 263 PHE A C 1
ATOM 2086 O O . PHE A 1 263 ? 0.922 9.821 -35.542 1.00 95.25 263 PHE A O 1
ATOM 2093 N N . ARG A 1 264 ? 2.750 11.080 -35.199 1.00 95.38 264 ARG A N 1
ATOM 2094 C CA . ARG A 1 264 ? 2.599 11.862 -36.438 1.00 95.38 264 ARG A CA 1
ATOM 2095 C C . ARG A 1 264 ? 2.802 10.996 -37.676 1.00 95.38 264 ARG A C 1
ATOM 2097 O O . ARG A 1 264 ? 2.027 11.119 -38.619 1.00 95.38 264 ARG A O 1
ATOM 2104 N N . TRP A 1 265 ? 3.790 10.102 -37.659 1.00 95.69 265 TRP A N 1
ATOM 2105 C CA . TRP A 1 265 ? 4.057 9.189 -38.770 1.00 95.69 265 TRP A CA 1
ATOM 2106 C C . TRP A 1 265 ? 2.844 8.320 -39.108 1.00 95.69 265 TRP A C 1
ATOM 2108 O O . TRP A 1 265 ? 2.504 8.180 -40.282 1.00 95.69 265 TRP A O 1
ATOM 2118 N N . HIS A 1 266 ? 2.131 7.816 -38.094 1.00 96.31 266 HIS A N 1
ATOM 2119 C CA . HIS A 1 266 ? 0.875 7.100 -38.304 1.00 96.31 266 HIS A CA 1
ATOM 2120 C C . HIS A 1 266 ? -0.161 7.948 -39.045 1.00 96.31 266 HIS A C 1
ATOM 2122 O O . HIS A 1 266 ? -0.694 7.498 -40.055 1.00 96.31 266 HIS A O 1
ATOM 2128 N N . ASN A 1 267 ? -0.400 9.186 -38.605 1.00 96.00 267 ASN A N 1
ATOM 2129 C CA . ASN A 1 267 ? -1.362 10.071 -39.264 1.00 96.00 267 ASN A CA 1
ATOM 2130 C C . ASN A 1 267 ? -0.952 10.409 -40.709 1.00 96.00 267 ASN A C 1
ATOM 2132 O O . ASN A 1 267 ? -1.808 10.437 -41.590 1.00 96.00 267 ASN A O 1
ATOM 2136 N N . VAL A 1 268 ? 0.347 10.601 -40.977 1.00 95.38 268 VAL A N 1
ATOM 2137 C CA . VAL A 1 268 ? 0.864 10.817 -42.341 1.00 95.38 268 VAL A CA 1
ATOM 2138 C C . VAL A 1 268 ? 0.632 9.581 -43.216 1.00 95.38 268 VAL A C 1
ATOM 2140 O O . VAL A 1 268 ? 0.224 9.713 -44.370 1.00 95.38 268 VAL A O 1
ATOM 2143 N N . MET A 1 269 ? 0.860 8.373 -42.691 1.00 95.44 269 MET A N 1
ATOM 2144 C CA . MET A 1 269 ? 0.580 7.130 -43.419 1.00 95.44 269 MET A CA 1
ATOM 2145 C C . MET A 1 269 ? -0.915 6.926 -43.654 1.00 95.44 269 MET A C 1
ATOM 2147 O O . MET A 1 269 ? -1.300 6.609 -44.777 1.00 95.44 269 MET A O 1
ATOM 2151 N N . ALA A 1 270 ? -1.753 7.154 -42.643 1.00 95.94 270 ALA A N 1
ATOM 2152 C CA . ALA A 1 270 ? -3.205 7.070 -42.758 1.00 95.94 270 ALA A CA 1
ATOM 2153 C C . ALA A 1 270 ? -3.729 8.015 -43.848 1.00 95.94 270 ALA A C 1
ATOM 2155 O O . ALA A 1 270 ? -4.468 7.592 -44.734 1.00 95.94 270 ALA A O 1
ATOM 2156 N N . GLU A 1 271 ? -3.248 9.261 -43.875 1.00 95.25 271 GLU A N 1
ATOM 2157 C CA . GLU A 1 271 ? -3.605 10.225 -44.914 1.00 95.25 271 GLU A CA 1
ATOM 2158 C C . GLU A 1 271 ? -3.158 9.768 -46.313 1.00 95.25 271 GLU A C 1
ATOM 2160 O O . GLU A 1 271 ? -3.948 9.817 -47.259 1.00 95.25 271 GLU A O 1
ATOM 2165 N N . ARG A 1 272 ? -1.914 9.291 -46.471 1.00 95.19 272 ARG A N 1
ATOM 2166 C CA . ARG A 1 272 ? -1.420 8.775 -47.762 1.00 95.19 272 ARG A CA 1
ATOM 2167 C C . ARG A 1 272 ? -2.242 7.579 -48.242 1.00 95.19 272 ARG A C 1
ATOM 2169 O O . ARG A 1 272 ? -2.612 7.526 -49.411 1.00 95.19 272 ARG A O 1
ATOM 2176 N N . ILE A 1 273 ? -2.564 6.650 -47.345 1.00 94.19 273 ILE A N 1
ATOM 2177 C CA . ILE A 1 273 ? -3.355 5.454 -47.655 1.00 94.19 273 ILE A CA 1
ATOM 2178 C C . ILE A 1 273 ? -4.786 5.834 -48.038 1.00 94.19 273 ILE A C 1
ATOM 2180 O O . ILE A 1 273 ? -5.288 5.313 -49.033 1.00 94.19 273 ILE A O 1
ATOM 2184 N N . GLN A 1 274 ? -5.414 6.761 -47.310 1.00 93.94 274 GLN A N 1
ATOM 2185 C CA . GLN A 1 274 ? -6.755 7.266 -47.610 1.00 93.94 274 GLN A CA 1
ATOM 2186 C C . GLN A 1 274 ? -6.804 7.984 -48.965 1.00 93.94 274 GLN A C 1
ATOM 2188 O O . GLN A 1 274 ? -7.770 7.818 -49.707 1.00 93.94 274 GLN A O 1
ATOM 2193 N N . ARG A 1 275 ? -5.765 8.759 -49.317 1.00 95.12 275 ARG A N 1
ATOM 2194 C CA . ARG A 1 275 ? -5.662 9.426 -50.629 1.00 95.12 275 ARG A CA 1
ATOM 2195 C C . ARG A 1 275 ? -5.569 8.419 -51.774 1.00 95.12 275 ARG A C 1
ATOM 2197 O O . ARG A 1 275 ? -6.224 8.606 -52.794 1.00 95.12 275 ARG A O 1
ATOM 2204 N N . THR A 1 276 ? -4.784 7.356 -51.603 1.00 93.25 276 THR A N 1
ATOM 2205 C CA . THR A 1 276 ? -4.651 6.288 -52.606 1.00 93.25 276 THR A CA 1
ATOM 2206 C C . THR A 1 276 ? -5.890 5.390 -52.660 1.00 93.25 276 THR A C 1
ATOM 2208 O O . THR A 1 276 ? -6.237 4.890 -53.726 1.00 93.25 276 THR A O 1
ATOM 2211 N N . ASN A 1 277 ? -6.595 5.219 -51.537 1.00 92.94 277 ASN A N 1
ATOM 2212 C CA . ASN A 1 277 ? -7.787 4.380 -51.424 1.00 92.94 277 ASN A CA 1
ATOM 2213 C C . ASN A 1 277 ? -8.988 5.160 -50.846 1.00 92.94 277 ASN A C 1
ATOM 2215 O O . ASN A 1 277 ? -9.397 4.906 -49.711 1.00 92.94 277 ASN A O 1
ATOM 2219 N N . PRO A 1 278 ? -9.619 6.075 -51.611 1.00 92.44 278 PRO A N 1
ATOM 2220 C CA . PRO A 1 278 ? -10.702 6.922 -51.094 1.00 92.44 278 PRO A CA 1
ATOM 2221 C C . PRO A 1 278 ? -11.952 6.160 -50.629 1.00 92.44 278 PRO A C 1
ATOM 2223 O O . PRO A 1 278 ? -12.734 6.691 -49.849 1.00 92.44 278 PRO A O 1
ATOM 2226 N N . ALA A 1 279 ? -12.153 4.930 -51.112 1.00 92.38 279 ALA A N 1
ATOM 2227 C CA . ALA A 1 279 ? -13.310 4.093 -50.790 1.00 92.38 279 ALA A CA 1
ATOM 2228 C C . ALA A 1 279 ? -13.142 3.242 -49.514 1.00 92.38 279 ALA A C 1
ATOM 2230 O O . ALA A 1 279 ? -14.069 2.522 -49.144 1.00 92.38 279 ALA A O 1
ATOM 2231 N N . TRP A 1 280 ? -11.966 3.257 -48.880 1.00 91.19 280 TRP A N 1
ATOM 2232 C CA . TRP A 1 280 ? -11.713 2.485 -47.660 1.00 91.19 280 TRP A CA 1
ATOM 2233 C C . TRP A 1 280 ? -12.365 3.126 -46.435 1.00 91.19 280 TRP A C 1
ATOM 2235 O O . TRP A 1 280 ? -12.464 4.350 -46.345 1.00 91.19 280 TRP A O 1
ATOM 2245 N N . SER A 1 281 ? -12.807 2.286 -45.493 1.00 94.12 281 SER A N 1
ATOM 2246 C CA . SER A 1 281 ? -13.348 2.749 -44.213 1.00 94.12 281 SER A CA 1
ATOM 2247 C C . SER A 1 281 ? -12.238 3.235 -43.272 1.00 94.12 281 SER A C 1
ATOM 2249 O O . SER A 1 281 ? -11.068 2.904 -43.466 1.00 94.12 281 SER A O 1
ATOM 2251 N N . ASP A 1 282 ? -12.603 3.978 -42.218 1.00 93.94 282 ASP A N 1
ATOM 2252 C CA . ASP A 1 282 ? -11.666 4.392 -41.158 1.00 93.94 282 ASP A CA 1
ATOM 2253 C C . ASP A 1 282 ? -10.847 3.213 -40.615 1.00 93.94 282 ASP A C 1
ATOM 2255 O O . ASP A 1 282 ? -9.632 3.318 -40.468 1.00 93.94 282 ASP A O 1
ATOM 2259 N N . GLU A 1 283 ? -11.506 2.080 -40.364 1.00 93.19 283 GLU A N 1
ATOM 2260 C CA . GLU A 1 283 ? -10.865 0.887 -39.815 1.00 93.19 283 GLU A CA 1
ATOM 2261 C C . GLU A 1 283 ? -9.866 0.275 -40.803 1.00 93.19 283 GLU A C 1
ATOM 2263 O O . GLU A 1 283 ? -8.749 -0.066 -40.413 1.00 93.19 283 GLU A O 1
ATOM 2268 N N . ASP A 1 284 ? -10.221 0.189 -42.088 1.00 91.19 284 ASP A N 1
ATOM 2269 C CA . ASP A 1 284 ? -9.328 -0.350 -43.121 1.00 91.19 284 ASP A CA 1
ATOM 2270 C C . ASP A 1 284 ? -8.064 0.513 -43.262 1.00 91.19 284 ASP A C 1
ATOM 2272 O O . ASP A 1 284 ? -6.942 -0.005 -43.329 1.00 91.19 284 ASP A O 1
ATOM 2276 N N . VAL A 1 285 ? -8.234 1.841 -43.256 1.00 94.44 285 VAL A N 1
ATOM 2277 C CA . VAL A 1 285 ? -7.121 2.795 -43.319 1.00 94.44 285 VAL A CA 1
ATOM 2278 C C . VAL A 1 285 ? -6.272 2.728 -42.054 1.00 94.44 285 VAL A C 1
ATOM 2280 O O . VAL A 1 285 ? -5.051 2.613 -42.165 1.00 94.44 285 VAL A O 1
ATOM 2283 N N . PHE A 1 286 ? -6.888 2.722 -40.868 1.00 94.81 286 PHE A N 1
ATOM 2284 C CA . PHE A 1 286 ? -6.178 2.635 -39.591 1.00 94.81 286 PHE A CA 1
ATOM 2285 C C . PHE A 1 286 ? -5.328 1.365 -39.512 1.00 94.81 286 PHE A C 1
ATOM 2287 O O . PHE A 1 286 ? -4.149 1.426 -39.159 1.00 94.81 286 PHE A O 1
ATOM 2294 N N . GLN A 1 287 ? -5.885 0.207 -39.882 1.00 90.88 287 GLN A N 1
ATOM 2295 C CA . GLN A 1 287 ? -5.167 -1.066 -39.811 1.00 90.88 287 GLN A CA 1
ATOM 2296 C C . GLN A 1 287 ? -4.060 -1.176 -40.864 1.00 90.88 287 GLN A C 1
ATOM 2298 O O . GLN A 1 287 ? -2.976 -1.673 -40.543 1.00 90.88 287 GLN A O 1
ATOM 2303 N N . LYS A 1 288 ? -4.259 -0.691 -42.102 1.00 91.56 288 LYS A N 1
ATOM 2304 C CA . LYS A 1 288 ? -3.162 -0.650 -43.089 1.00 91.56 288 LYS A CA 1
ATOM 2305 C C . LYS A 1 288 ? -2.071 0.329 -42.651 1.00 91.56 288 LYS A C 1
ATOM 2307 O O . LYS A 1 288 ? -0.899 -0.036 -42.721 1.00 91.56 288 LYS A O 1
ATOM 2312 N N . ALA A 1 289 ? -2.428 1.511 -42.143 1.00 94.31 289 ALA A N 1
ATOM 2313 C CA . ALA A 1 289 ? -1.469 2.480 -41.609 1.00 94.31 289 ALA A CA 1
ATOM 2314 C C . ALA A 1 289 ? -0.682 1.887 -40.437 1.00 94.31 289 ALA A C 1
ATOM 2316 O O . ALA A 1 289 ? 0.544 1.956 -40.420 1.00 94.31 289 ALA A O 1
ATOM 2317 N N . ARG A 1 290 ? -1.366 1.207 -39.509 1.00 93.31 290 ARG A N 1
ATOM 2318 C CA . ARG A 1 290 ? -0.742 0.465 -38.411 1.00 93.31 290 ARG A CA 1
ATOM 2319 C C . ARG A 1 290 ? 0.264 -0.562 -38.920 1.00 93.31 290 ARG A C 1
ATOM 2321 O O . ARG A 1 290 ? 1.406 -0.530 -38.480 1.00 93.31 290 ARG A O 1
ATOM 2328 N N . ARG A 1 291 ? -0.117 -1.426 -39.867 1.00 91.06 291 ARG A N 1
ATOM 2329 C CA . ARG A 1 291 ? 0.782 -2.446 -40.445 1.00 91.06 291 ARG A CA 1
ATOM 2330 C C . ARG A 1 291 ? 2.031 -1.818 -41.071 1.00 91.06 291 ARG A C 1
ATOM 2332 O O . ARG A 1 291 ? 3.133 -2.280 -40.798 1.00 91.06 291 ARG A O 1
ATOM 2339 N N . VAL A 1 292 ? 1.873 -0.749 -41.855 1.00 93.50 292 VAL A N 1
ATOM 2340 C CA . VAL A 1 292 ? 2.995 -0.037 -42.499 1.00 93.50 292 VAL A CA 1
ATOM 2341 C C . VAL A 1 292 ? 3.923 0.600 -41.463 1.00 93.50 292 VAL A C 1
ATOM 2343 O O . VAL A 1 292 ? 5.142 0.480 -41.566 1.00 93.50 292 VAL A O 1
ATOM 2346 N N . VAL A 1 293 ? 3.370 1.249 -40.436 1.00 95.25 293 VAL A N 1
ATOM 2347 C CA . VAL A 1 293 ? 4.161 1.864 -39.360 1.00 95.25 293 VAL A CA 1
ATOM 2348 C C . VAL A 1 293 ? 4.906 0.808 -38.544 1.00 95.25 293 VAL A C 1
ATOM 2350 O O . VAL A 1 293 ? 6.072 1.016 -38.225 1.00 95.25 293 VAL A O 1
ATOM 2353 N N . VAL A 1 294 ? 4.272 -0.329 -38.244 1.00 93.56 294 VAL A N 1
ATOM 2354 C CA . VAL A 1 294 ? 4.914 -1.454 -37.547 1.00 93.56 294 VAL A CA 1
ATOM 2355 C C . VAL A 1 294 ? 6.054 -2.030 -38.381 1.00 93.56 294 VAL A C 1
ATOM 2357 O O . VAL A 1 294 ? 7.151 -2.190 -37.861 1.00 93.56 294 VAL A O 1
ATOM 2360 N N . ALA A 1 295 ? 5.844 -2.259 -39.678 1.00 93.94 295 ALA A N 1
ATOM 2361 C CA . ALA A 1 295 ? 6.902 -2.711 -40.579 1.00 93.94 295 ALA A CA 1
ATOM 2362 C C . ALA A 1 295 ? 8.055 -1.696 -40.681 1.00 93.94 295 ALA A C 1
ATOM 2364 O O . ALA A 1 295 ? 9.223 -2.074 -40.644 1.00 93.94 295 ALA A O 1
ATOM 2365 N N . THR A 1 296 ? 7.734 -0.397 -40.729 1.00 94.88 296 THR A N 1
ATOM 2366 C CA . THR A 1 296 ? 8.735 0.684 -40.695 1.00 94.88 296 THR A CA 1
ATOM 2367 C C . THR A 1 296 ? 9.557 0.620 -39.407 1.00 94.88 296 THR A C 1
ATOM 2369 O O . THR A 1 296 ? 10.782 0.699 -39.447 1.00 94.88 296 THR A O 1
ATOM 2372 N N . LEU A 1 297 ? 8.895 0.437 -38.260 1.00 94.50 297 LEU A N 1
ATOM 2373 C CA . LEU A 1 297 ? 9.552 0.326 -36.962 1.00 94.50 297 LEU A CA 1
ATOM 2374 C C . LEU A 1 297 ? 10.439 -0.923 -36.887 1.00 94.50 297 LEU A C 1
ATOM 2376 O O . LEU A 1 297 ? 11.606 -0.808 -36.528 1.00 94.50 297 LEU A O 1
ATOM 2380 N N . GLN A 1 298 ? 9.927 -2.088 -37.290 1.00 94.19 298 GLN A N 1
ATOM 2381 C CA . GLN A 1 298 ? 10.685 -3.339 -37.387 1.00 94.19 298 GLN A CA 1
ATOM 2382 C C . GLN A 1 298 ? 11.945 -3.175 -38.250 1.00 94.19 298 GLN A C 1
ATOM 2384 O O . GLN A 1 298 ? 13.032 -3.574 -37.828 1.00 94.19 298 GLN A O 1
ATOM 2389 N N . ASN A 1 299 ? 11.820 -2.537 -39.420 1.00 95.62 299 ASN A N 1
ATOM 2390 C CA . ASN A 1 299 ? 12.944 -2.275 -40.317 1.00 95.62 299 ASN A CA 1
ATOM 2391 C C . ASN A 1 299 ? 14.009 -1.382 -39.661 1.00 95.62 299 ASN A C 1
ATOM 2393 O O . ASN A 1 299 ? 15.181 -1.756 -39.621 1.00 95.62 299 ASN A O 1
ATOM 2397 N N . ILE A 1 300 ? 13.602 -0.241 -39.092 1.00 95.75 300 ILE A N 1
ATOM 2398 C CA . ILE A 1 300 ? 14.521 0.697 -38.429 1.00 95.75 300 ILE A CA 1
ATOM 2399 C C . ILE A 1 300 ? 15.213 0.020 -37.241 1.00 95.75 300 ILE A C 1
ATOM 2401 O O . ILE A 1 300 ? 16.432 0.111 -37.106 1.00 95.75 300 ILE A O 1
ATOM 2405 N N . VAL A 1 301 ? 14.471 -0.691 -36.387 1.00 94.50 301 VAL A N 1
ATOM 2406 C CA . VAL A 1 301 ? 15.034 -1.343 -35.196 1.00 94.50 301 VAL A CA 1
ATOM 2407 C C . VAL A 1 301 ? 16.096 -2.372 -35.577 1.00 94.50 301 VAL A C 1
ATOM 2409 O O . VAL A 1 301 ? 17.192 -2.353 -35.016 1.00 94.50 301 VAL A O 1
ATOM 2412 N N . LEU A 1 302 ? 15.797 -3.255 -36.532 1.00 93.94 302 LEU A N 1
ATOM 2413 C CA . LEU A 1 302 ? 16.651 -4.406 -36.817 1.00 93.94 302 LEU A CA 1
ATOM 2414 C C . LEU A 1 302 ? 17.783 -4.111 -37.804 1.00 93.94 302 LEU A C 1
ATOM 2416 O O . LEU A 1 302 ? 18.856 -4.701 -37.691 1.00 93.94 302 LEU A O 1
ATOM 2420 N N . TYR A 1 303 ? 17.551 -3.227 -38.775 1.00 95.12 303 TYR A N 1
ATOM 2421 C CA . TYR A 1 303 ? 18.466 -3.018 -39.899 1.00 95.12 303 TYR A CA 1
ATOM 2422 C C . TYR A 1 303 ? 19.165 -1.656 -39.896 1.00 95.12 303 TYR A C 1
ATOM 2424 O O . TYR A 1 303 ? 20.151 -1.502 -40.612 1.00 95.12 303 TYR A O 1
ATOM 2432 N N . GLU A 1 304 ? 18.724 -0.705 -39.068 1.00 94.75 304 GLU A N 1
ATOM 2433 C CA . GLU A 1 304 ? 19.376 0.602 -38.911 1.00 94.75 304 GLU A CA 1
ATOM 2434 C C . GLU A 1 304 ? 19.956 0.768 -37.496 1.00 94.75 304 GLU A C 1
ATOM 2436 O O . GLU A 1 304 ? 21.167 0.917 -37.328 1.00 94.75 304 GLU A O 1
ATOM 2441 N N . TYR A 1 305 ? 19.113 0.665 -36.463 1.00 94.94 305 TYR A N 1
ATOM 2442 C CA . TYR A 1 305 ? 19.500 0.859 -35.065 1.00 94.94 305 TYR A CA 1
ATOM 2443 C C . TYR A 1 305 ? 20.417 -0.250 -34.551 1.00 94.94 305 TYR A C 1
ATOM 2445 O O . TYR A 1 305 ? 21.473 0.048 -33.995 1.00 94.94 305 TYR A O 1
ATOM 2453 N N . LEU A 1 306 ? 20.045 -1.524 -34.717 1.00 94.38 306 LEU A N 1
ATOM 2454 C CA . LEU A 1 306 ? 20.813 -2.614 -34.118 1.00 94.38 306 LEU A CA 1
ATOM 2455 C C . LEU A 1 306 ? 22.238 -2.734 -34.689 1.00 94.38 306 LEU A C 1
ATOM 2457 O O . LEU A 1 306 ? 23.164 -2.870 -33.888 1.00 94.38 306 LEU A O 1
ATOM 2461 N N . PRO A 1 307 ? 22.474 -2.604 -36.011 1.00 94.88 307 PRO A N 1
ATOM 2462 C CA . PRO A 1 307 ? 23.831 -2.546 -36.548 1.00 94.88 307 PRO A CA 1
ATOM 2463 C C . PRO A 1 307 ? 24.609 -1.330 -36.045 1.00 94.88 307 PRO A C 1
ATOM 2465 O O . PRO A 1 307 ? 25.782 -1.462 -35.693 1.00 94.88 307 PRO A O 1
ATOM 2468 N N . ALA A 1 308 ? 23.954 -0.167 -35.927 1.00 93.50 308 ALA A N 1
ATOM 2469 C CA . ALA A 1 308 ? 24.579 1.019 -35.356 1.00 93.50 308 ALA A CA 1
ATOM 2470 C C . ALA A 1 308 ? 24.973 0.800 -33.884 1.00 93.50 308 ALA A C 1
ATOM 2472 O O . ALA A 1 308 ? 26.065 1.188 -33.473 1.00 93.50 308 ALA A O 1
ATOM 2473 N N . PHE A 1 309 ? 24.130 0.123 -33.104 1.00 93.06 309 PHE A N 1
ATOM 2474 C CA . PHE A 1 309 ? 24.336 -0.162 -31.685 1.00 93.06 309 PHE A CA 1
ATOM 2475 C C . PHE A 1 309 ? 25.387 -1.258 -31.426 1.00 93.06 309 PHE A C 1
ATOM 2477 O O . PHE A 1 309 ? 26.240 -1.091 -30.557 1.00 93.06 309 PHE A O 1
ATOM 2484 N N . LEU A 1 310 ? 25.367 -2.362 -32.184 1.00 93.56 310 LEU A N 1
ATOM 2485 C CA . LEU A 1 310 ? 26.288 -3.498 -32.013 1.00 93.56 310 LEU A CA 1
ATOM 2486 C C . LEU A 1 310 ? 27.644 -3.295 -32.703 1.00 93.56 310 LEU A C 1
ATOM 2488 O O . LEU A 1 310 ? 28.629 -3.901 -32.284 1.00 93.56 310 LEU A O 1
ATOM 2492 N N . GLY A 1 311 ? 27.699 -2.468 -33.751 1.00 90.38 311 GLY A N 1
ATOM 2493 C CA . GLY A 1 311 ? 28.875 -2.331 -34.615 1.00 90.38 311 GLY A CA 1
ATOM 2494 C C . GLY A 1 311 ? 29.051 -3.483 -35.613 1.00 90.38 311 GLY A C 1
ATOM 2495 O O . GLY A 1 311 ? 30.126 -3.633 -36.183 1.00 90.38 311 GLY A O 1
ATOM 2496 N N . GLU A 1 312 ? 28.022 -4.310 -35.825 1.00 91.38 312 GLU A N 1
ATOM 2497 C CA . GLU A 1 312 ? 28.047 -5.429 -36.771 1.00 91.38 312 GLU A CA 1
ATOM 2498 C C . GLU A 1 312 ? 26.679 -5.680 -37.416 1.00 91.38 312 GLU A C 1
ATOM 2500 O O . GLU A 1 312 ? 25.634 -5.396 -36.832 1.00 91.38 312 GLU A O 1
ATOM 2505 N N . ALA A 1 313 ? 26.686 -6.241 -38.627 1.00 88.25 313 ALA A N 1
ATOM 2506 C CA . ALA A 1 313 ? 25.466 -6.581 -39.348 1.00 88.25 313 ALA A CA 1
ATOM 2507 C C . ALA A 1 313 ? 24.826 -7.887 -38.837 1.00 88.25 313 ALA A C 1
ATOM 2509 O O . ALA A 1 313 ? 25.497 -8.816 -38.369 1.00 88.25 313 ALA A O 1
ATOM 2510 N N . LEU A 1 314 ? 23.503 -7.967 -38.974 1.00 90.44 314 LEU A N 1
ATOM 2511 C CA . LEU A 1 314 ? 22.729 -9.173 -38.692 1.00 90.44 314 LEU A CA 1
ATOM 2512 C C . LEU A 1 314 ? 22.793 -10.184 -39.848 1.00 90.44 314 LEU A C 1
ATOM 2514 O O . LEU A 1 314 ? 22.976 -9.783 -41.000 1.00 90.44 314 LEU A O 1
ATOM 2518 N N . PRO A 1 315 ? 22.598 -11.489 -39.570 1.00 93.38 315 PRO A N 1
ATOM 2519 C CA . PRO A 1 315 ? 22.430 -12.488 -40.622 1.00 93.38 315 PRO A CA 1
ATOM 2520 C C . PRO A 1 315 ? 21.201 -12.174 -41.486 1.00 93.38 315 PRO A C 1
ATOM 2522 O O . PRO A 1 315 ? 20.226 -11.594 -41.002 1.00 93.38 315 PRO A O 1
ATOM 2525 N N . GLN A 1 316 ? 21.223 -12.593 -42.754 1.00 92.06 316 GLN A N 1
ATOM 2526 C CA . GLN A 1 316 ? 20.061 -12.469 -43.640 1.00 92.06 316 GLN A CA 1
ATOM 2527 C C . GLN A 1 316 ? 18.853 -13.237 -43.082 1.00 92.06 316 GLN A C 1
ATOM 2529 O O . GLN A 1 316 ? 19.006 -14.218 -42.350 1.00 92.06 316 GLN A O 1
ATOM 2534 N N . TYR A 1 317 ? 17.648 -12.758 -43.390 1.00 94.44 317 TYR A N 1
ATOM 2535 C CA . TYR A 1 317 ? 16.411 -13.424 -42.996 1.00 94.44 317 TYR A CA 1
ATOM 2536 C C . TYR A 1 317 ? 16.197 -14.678 -43.848 1.00 94.44 317 TYR A C 1
ATOM 2538 O O . TYR A 1 317 ? 16.211 -14.606 -45.074 1.00 94.44 317 TYR A O 1
ATOM 2546 N N . THR A 1 318 ? 16.018 -15.827 -43.198 1.00 92.88 318 THR A N 1
ATOM 2547 C CA . THR A 1 318 ? 15.842 -17.133 -43.859 1.00 92.88 318 THR A CA 1
ATOM 2548 C C . THR A 1 318 ? 14.382 -17.588 -43.913 1.00 92.88 318 THR A C 1
ATOM 2550 O O . THR A 1 318 ? 14.100 -18.670 -44.423 1.00 92.88 318 THR A O 1
ATOM 2553 N N . GLY A 1 319 ? 13.456 -16.763 -43.416 1.00 90.94 319 GLY A N 1
ATOM 2554 C CA . GLY A 1 319 ? 12.031 -17.071 -43.313 1.00 90.94 319 GLY A CA 1
ATOM 2555 C C . GLY A 1 319 ? 11.564 -17.306 -41.875 1.00 90.94 319 GLY A C 1
ATOM 2556 O O . GLY A 1 319 ? 12.358 -17.390 -40.937 1.00 90.94 319 GLY A O 1
ATOM 2557 N N . TYR A 1 320 ? 10.244 -17.392 -41.711 1.00 91.50 320 TYR A N 1
ATOM 2558 C CA . TYR A 1 320 ? 9.591 -17.607 -40.421 1.00 91.50 320 TYR A CA 1
ATOM 2559 C C . TYR A 1 320 ? 9.830 -19.031 -39.895 1.00 91.50 320 TYR A C 1
ATOM 2561 O O . TYR A 1 320 ? 9.598 -20.017 -40.594 1.00 91.50 320 TYR A O 1
ATOM 2569 N N . GLN A 1 321 ? 10.250 -19.136 -38.635 1.00 90.38 321 GLN A N 1
ATOM 2570 C CA . GLN A 1 321 ? 10.555 -20.379 -37.937 1.00 90.38 321 GLN A CA 1
ATOM 2571 C C . GLN A 1 321 ? 9.601 -20.580 -36.756 1.00 90.38 321 GLN A C 1
ATOM 2573 O O . GLN A 1 321 ? 9.778 -20.025 -35.672 1.00 90.38 321 GLN A O 1
ATOM 2578 N N . GLN A 1 322 ? 8.606 -21.448 -36.940 1.00 83.69 322 GLN A N 1
ATOM 2579 C CA . GLN A 1 322 ? 7.571 -21.710 -35.933 1.00 83.69 322 GLN A CA 1
ATOM 2580 C C . GLN A 1 322 ? 8.108 -22.333 -34.629 1.00 83.69 322 GLN A C 1
ATOM 2582 O O . GLN A 1 322 ? 7.562 -22.077 -33.556 1.00 83.69 322 GLN A O 1
ATOM 2587 N N . ASN A 1 323 ? 9.173 -23.137 -34.712 1.00 84.81 323 ASN A N 1
ATOM 2588 C CA . ASN A 1 323 ? 9.728 -23.890 -33.577 1.00 84.81 323 ASN A CA 1
ATOM 2589 C C . ASN A 1 323 ? 10.649 -23.056 -32.672 1.00 84.81 323 ASN A C 1
ATOM 2591 O O . ASN A 1 323 ? 11.146 -23.556 -31.665 1.00 84.81 323 ASN A O 1
ATOM 2595 N N . VAL A 1 324 ? 10.912 -21.800 -33.033 1.00 86.31 324 VAL A N 1
ATOM 2596 C CA . VAL A 1 324 ? 11.787 -20.910 -32.273 1.00 86.31 324 VAL A CA 1
ATOM 2597 C C . VAL A 1 324 ? 10.971 -20.180 -31.205 1.00 86.31 324 VAL A C 1
ATOM 2599 O O . VAL A 1 324 ? 9.943 -19.573 -31.495 1.00 86.31 324 VAL A O 1
ATOM 2602 N N . HIS A 1 325 ? 11.437 -20.220 -29.954 1.00 83.25 325 HIS A N 1
ATOM 2603 C CA . HIS A 1 325 ? 10.734 -19.594 -28.835 1.00 83.25 325 HIS A CA 1
ATOM 2604 C C . HIS A 1 325 ? 10.950 -18.065 -28.809 1.00 83.25 325 HIS A C 1
ATOM 2606 O O . HIS A 1 325 ? 12.099 -17.628 -28.703 1.00 83.25 325 HIS A O 1
ATOM 2612 N N . PRO A 1 326 ? 9.897 -17.229 -28.805 1.00 79.25 326 PRO A N 1
ATOM 2613 C CA . PRO A 1 326 ? 10.030 -15.769 -28.911 1.00 79.25 326 PRO A CA 1
ATOM 2614 C C . PRO A 1 326 ? 10.324 -15.046 -27.587 1.00 79.25 326 PRO A C 1
ATOM 2616 O O . PRO A 1 326 ? 10.739 -13.894 -27.597 1.00 79.25 326 PRO A O 1
ATOM 2619 N N . GLY A 1 327 ? 10.117 -15.697 -26.439 1.00 82.25 327 GLY A N 1
ATOM 2620 C CA . GLY A 1 327 ? 10.224 -15.058 -25.119 1.00 82.25 327 GLY A CA 1
ATOM 2621 C C . GLY A 1 327 ? 11.553 -14.331 -24.857 1.00 82.25 327 GLY A C 1
ATOM 2622 O O . GLY A 1 327 ? 12.620 -14.738 -25.328 1.00 82.25 327 GLY A O 1
ATOM 2623 N N . ILE A 1 328 ? 11.497 -13.251 -24.083 1.00 86.12 328 ILE A N 1
ATOM 2624 C CA . ILE A 1 328 ? 12.680 -12.467 -23.706 1.00 86.12 328 ILE A CA 1
ATOM 2625 C C . ILE A 1 328 ? 13.493 -13.205 -22.642 1.00 86.12 328 ILE A C 1
ATOM 2627 O O . ILE A 1 328 ? 12.937 -13.708 -21.666 1.00 86.12 328 ILE A O 1
ATOM 2631 N N . THR A 1 329 ? 14.816 -13.283 -22.813 1.00 90.75 329 THR A N 1
ATOM 2632 C CA . THR A 1 329 ? 15.678 -13.944 -21.821 1.00 90.75 329 THR A CA 1
ATOM 2633 C C . THR A 1 329 ? 15.961 -13.054 -20.612 1.00 90.75 329 THR A C 1
ATOM 2635 O O . THR A 1 329 ? 16.167 -11.847 -20.754 1.00 90.75 329 THR A O 1
ATOM 2638 N N . HIS A 1 330 ? 16.099 -13.648 -19.420 1.00 90.75 330 HIS A N 1
ATOM 2639 C CA . HIS A 1 330 ? 16.526 -12.894 -18.227 1.00 90.75 330 HIS A CA 1
ATOM 2640 C C . HIS A 1 330 ? 17.863 -12.173 -18.434 1.00 90.75 330 HIS A C 1
ATOM 2642 O O . HIS A 1 330 ? 18.036 -11.045 -17.984 1.00 90.75 330 HIS A O 1
ATOM 2648 N N . VAL A 1 331 ? 18.822 -12.802 -19.124 1.00 93.00 331 VAL A N 1
ATOM 2649 C CA . VAL A 1 331 ? 20.154 -12.216 -19.366 1.00 93.00 331 VAL A CA 1
ATOM 2650 C C . VAL A 1 331 ? 20.055 -10.972 -20.254 1.00 93.00 331 VAL A C 1
ATOM 2652 O O . VAL A 1 331 ? 20.711 -9.967 -19.968 1.00 93.00 331 VAL A O 1
ATOM 2655 N N . PHE A 1 332 ? 19.215 -11.011 -21.293 1.00 92.25 332 PHE A N 1
ATOM 2656 C CA . PHE A 1 332 ? 18.955 -9.862 -22.159 1.00 92.25 332 PHE A CA 1
ATOM 2657 C C . PHE A 1 332 ? 18.355 -8.690 -21.368 1.00 92.25 332 PHE A C 1
ATOM 2659 O O . PHE A 1 332 ? 18.920 -7.595 -21.359 1.00 92.25 332 PHE A O 1
ATOM 2666 N N . GLN A 1 333 ? 17.275 -8.969 -20.636 1.00 86.69 333 GLN A N 1
ATOM 2667 C CA . GLN A 1 333 ? 16.444 -8.012 -19.900 1.00 86.69 333 GLN A CA 1
ATOM 2668 C C . GLN A 1 333 ? 17.166 -7.376 -18.693 1.00 86.69 333 GLN A C 1
ATOM 2670 O O . GLN A 1 333 ? 17.141 -6.160 -18.459 1.00 86.69 333 GLN A O 1
ATOM 2675 N N . SER A 1 334 ? 17.813 -8.205 -17.872 1.00 87.75 334 SER A N 1
ATOM 2676 C CA . SER A 1 334 ? 18.402 -7.778 -16.599 1.00 87.75 334 SER A CA 1
ATOM 2677 C C . SER A 1 334 ? 19.845 -7.294 -16.713 1.00 87.75 334 SER A C 1
ATOM 2679 O O . SER A 1 334 ? 20.316 -6.635 -15.786 1.00 87.75 334 SER A O 1
ATOM 2681 N N . ALA A 1 335 ? 20.546 -7.584 -17.815 1.00 91.06 335 ALA A N 1
ATOM 2682 C CA . ALA A 1 335 ? 21.952 -7.216 -17.977 1.00 91.06 335 ALA A CA 1
ATOM 2683 C C . ALA A 1 335 ? 22.282 -6.643 -19.363 1.00 91.06 335 ALA A C 1
ATOM 2685 O O . ALA A 1 335 ? 22.649 -5.474 -19.446 1.00 91.06 335 ALA A O 1
ATOM 2686 N N . ALA A 1 336 ? 22.165 -7.425 -20.440 1.00 93.00 336 ALA A N 1
ATOM 2687 C CA . ALA A 1 336 ? 22.818 -7.085 -21.707 1.00 93.00 336 ALA A CA 1
ATOM 2688 C C . ALA A 1 336 ? 22.262 -5.816 -22.372 1.00 93.00 336 ALA A C 1
ATOM 2690 O O . ALA A 1 336 ? 23.025 -4.909 -22.706 1.00 93.00 336 ALA A O 1
ATOM 2691 N N . PHE A 1 337 ? 20.937 -5.693 -22.504 1.00 91.31 337 PHE A N 1
ATOM 2692 C CA . PHE A 1 337 ? 20.329 -4.543 -23.186 1.00 91.31 337 PHE A CA 1
ATOM 2693 C C . PHE A 1 337 ? 20.427 -3.234 -22.373 1.00 91.31 337 PHE A C 1
ATOM 2695 O O . PHE A 1 337 ? 20.218 -2.142 -22.896 1.00 91.31 337 PHE A O 1
ATOM 2702 N N . ARG A 1 338 ? 20.854 -3.316 -21.102 1.00 89.31 338 ARG A N 1
ATOM 2703 C CA . ARG A 1 338 ? 21.116 -2.157 -20.229 1.00 89.31 338 ARG A CA 1
ATOM 2704 C C . ARG A 1 338 ? 22.427 -1.442 -20.541 1.00 89.31 338 ARG A C 1
ATOM 2706 O O . ARG A 1 338 ? 22.650 -0.364 -19.993 1.00 89.31 338 ARG A O 1
ATOM 2713 N N . PHE A 1 339 ? 23.258 -1.993 -21.430 1.00 90.69 339 PHE A N 1
ATOM 2714 C CA . PHE A 1 339 ? 24.438 -1.309 -21.963 1.00 90.69 339 PHE A CA 1
ATOM 2715 C C . PHE A 1 339 ? 24.100 0.086 -22.515 1.00 90.69 339 PHE A C 1
ATOM 2717 O O . PHE A 1 339 ? 24.871 1.022 -22.328 1.00 90.69 339 PHE A O 1
ATOM 2724 N N . GLY A 1 340 ? 22.906 0.267 -23.097 1.00 88.25 340 GLY A N 1
ATOM 2725 C CA . GLY A 1 340 ? 22.456 1.565 -23.610 1.00 88.25 340 GLY A CA 1
ATOM 2726 C C . GLY A 1 340 ? 22.446 2.697 -22.572 1.00 88.25 340 GLY A C 1
ATOM 2727 O O . GLY A 1 340 ? 22.503 3.861 -22.954 1.00 88.25 340 GLY A O 1
ATOM 2728 N N . HIS A 1 341 ? 22.442 2.394 -21.267 1.00 89.81 341 HIS A N 1
ATOM 2729 C CA . HIS A 1 341 ? 22.562 3.412 -20.219 1.00 89.81 341 HIS A CA 1
ATOM 2730 C C . HIS A 1 341 ? 23.917 4.139 -20.211 1.00 89.81 341 HIS A C 1
ATOM 2732 O O . HIS A 1 341 ? 23.969 5.274 -19.743 1.00 89.81 341 HIS A O 1
ATOM 2738 N N . SER A 1 342 ? 24.984 3.509 -20.716 1.00 90.44 342 SER A N 1
ATOM 2739 C CA . SER A 1 342 ? 26.316 4.121 -20.851 1.00 90.44 342 SER A CA 1
ATOM 2740 C C . SER A 1 342 ? 26.330 5.254 -21.883 1.00 90.44 342 SER A C 1
ATOM 2742 O O . SER A 1 342 ? 27.022 6.245 -21.704 1.00 90.44 342 SER A O 1
ATOM 2744 N N . LEU A 1 343 ? 25.465 5.180 -22.900 1.00 91.06 343 LEU A N 1
ATOM 2745 C CA . LEU A 1 343 ? 25.388 6.159 -23.989 1.00 91.06 343 LEU A CA 1
ATOM 2746 C C . LEU A 1 343 ? 24.626 7.447 -23.627 1.00 91.06 343 LEU A C 1
ATOM 2748 O O . LEU A 1 343 ? 24.586 8.382 -24.429 1.00 91.06 343 LEU A O 1
ATOM 2752 N N . ILE A 1 344 ? 23.960 7.498 -22.468 1.00 90.06 344 ILE A N 1
ATOM 2753 C CA . ILE A 1 344 ? 23.037 8.588 -22.122 1.00 90.06 344 ILE A CA 1
ATOM 2754 C C . ILE A 1 344 ? 23.821 9.859 -21.754 1.00 90.06 344 ILE A C 1
ATOM 2756 O O . ILE A 1 344 ? 24.509 9.862 -20.730 1.00 90.06 344 ILE A O 1
ATOM 2760 N N . PRO A 1 345 ? 23.654 10.975 -22.492 1.00 89.31 345 PRO A N 1
ATOM 2761 C CA . PRO A 1 345 ? 24.326 12.225 -22.165 1.00 89.31 345 PRO A CA 1
ATOM 2762 C C . PRO A 1 345 ? 23.704 12.937 -20.953 1.00 89.31 345 PRO A C 1
ATOM 2764 O O . PRO A 1 345 ? 22.508 12.794 -20.680 1.00 89.31 345 PRO A O 1
ATOM 2767 N N . PRO A 1 346 ? 24.479 13.782 -20.247 1.00 85.06 346 PRO A N 1
ATOM 2768 C CA . PRO A 1 346 ? 23.996 14.528 -19.081 1.00 85.06 346 PRO A CA 1
ATOM 2769 C C . PRO A 1 346 ? 22.986 15.641 -19.431 1.00 85.06 346 PRO A C 1
ATOM 2771 O O . PRO A 1 346 ? 22.344 16.217 -18.549 1.00 85.06 346 PRO A O 1
ATOM 2774 N N . GLY A 1 347 ? 22.828 15.976 -20.711 1.00 87.69 347 GLY A N 1
ATOM 2775 C CA . GLY A 1 347 ? 21.845 16.948 -21.174 1.00 87.69 347 GLY A CA 1
ATOM 2776 C C . GLY A 1 347 ? 21.513 16.807 -22.655 1.00 87.69 347 GLY A C 1
ATOM 2777 O O . GLY A 1 347 ? 22.142 16.028 -23.363 1.00 87.69 347 GLY A O 1
ATOM 2778 N N . LEU A 1 348 ? 20.516 17.568 -23.104 1.00 90.50 348 LEU A N 1
ATOM 2779 C CA . LEU A 1 348 ? 19.980 17.557 -24.463 1.00 90.50 348 LEU A CA 1
ATOM 2780 C C . LEU A 1 348 ? 20.108 18.935 -25.106 1.00 90.50 348 LEU A C 1
ATOM 2782 O O . LEU A 1 348 ? 19.590 19.931 -24.582 1.00 90.50 348 LEU A O 1
ATOM 2786 N N . TYR A 1 349 ? 20.757 18.996 -26.261 1.00 91.31 349 TYR A N 1
ATOM 2787 C CA . TYR A 1 349 ? 20.758 20.190 -27.091 1.00 91.31 349 TYR A CA 1
ATOM 2788 C C . TYR A 1 349 ? 19.397 20.428 -27.752 1.00 91.31 349 TYR A C 1
ATOM 2790 O O . TYR A 1 349 ? 18.618 19.512 -28.010 1.00 91.31 349 TYR A O 1
ATOM 2798 N N . ARG A 1 350 ? 19.133 21.699 -28.055 1.00 92.00 350 ARG A N 1
ATOM 2799 C CA . ARG A 1 350 ? 18.041 22.144 -28.926 1.00 92.00 350 ARG A CA 1
ATOM 2800 C C . ARG A 1 350 ? 18.642 22.984 -30.035 1.00 92.00 350 ARG A C 1
ATOM 2802 O O . ARG A 1 350 ? 19.467 23.852 -29.738 1.00 92.00 350 ARG A O 1
ATOM 2809 N N . ARG A 1 351 ? 18.225 22.770 -31.279 1.00 92.31 351 ARG A N 1
ATOM 2810 C CA . ARG A 1 351 ? 18.786 23.486 -32.430 1.00 92.31 351 ARG A CA 1
ATOM 2811 C C . ARG A 1 351 ? 17.714 23.858 -33.443 1.00 92.31 351 ARG A C 1
ATOM 2813 O O . ARG A 1 351 ? 16.789 23.090 -33.653 1.00 92.31 351 ARG A O 1
ATOM 2820 N N . ASP A 1 352 ? 17.837 25.020 -34.078 1.00 89.75 352 ASP A N 1
ATOM 2821 C CA . ASP A 1 352 ? 16.989 25.390 -35.218 1.00 89.75 352 ASP A CA 1
ATOM 2822 C C . ASP A 1 352 ? 17.540 24.856 -36.556 1.00 89.75 352 ASP A C 1
ATOM 2824 O O . ASP A 1 352 ? 18.640 24.311 -36.624 1.00 89.75 352 ASP A O 1
ATOM 2828 N N . SER A 1 353 ? 16.808 25.038 -37.657 1.00 87.88 353 SER A N 1
ATOM 2829 C CA . SER A 1 353 ? 17.244 24.603 -38.994 1.00 87.88 353 SER A CA 1
ATOM 2830 C C . SER A 1 353 ? 18.438 25.384 -39.563 1.00 87.88 353 SER A C 1
ATOM 2832 O O . SER A 1 353 ? 19.017 24.953 -40.556 1.00 87.88 353 SER A O 1
ATOM 2834 N N . LYS A 1 354 ? 18.839 26.502 -38.940 1.00 89.38 354 LYS A N 1
ATOM 2835 C CA . LYS A 1 354 ? 19.981 27.347 -39.337 1.00 89.38 354 LYS A CA 1
ATOM 2836 C C . LYS A 1 354 ? 21.256 27.021 -38.547 1.00 89.38 354 LYS A C 1
ATOM 2838 O O . LYS A 1 354 ? 22.175 27.832 -38.505 1.00 89.38 354 LYS A O 1
ATOM 2843 N N . CYS A 1 355 ? 21.303 25.850 -37.916 1.00 88.44 355 CYS A N 1
ATOM 2844 C CA . CYS A 1 355 ? 22.383 25.398 -37.043 1.00 88.44 355 CYS A CA 1
ATOM 2845 C C . CYS A 1 355 ? 22.588 26.213 -35.745 1.00 88.44 355 CYS A C 1
ATOM 2847 O O . CYS A 1 355 ? 23.629 26.067 -35.105 1.00 88.44 355 CYS A O 1
ATOM 2849 N N . ASN A 1 356 ? 21.624 27.025 -35.293 1.00 90.50 356 ASN A N 1
ATOM 2850 C CA . ASN A 1 356 ? 21.760 27.765 -34.034 1.00 90.50 356 ASN A CA 1
ATOM 2851 C C . ASN A 1 356 ? 21.308 26.915 -32.841 1.00 90.50 356 ASN A C 1
ATOM 2853 O O . ASN A 1 356 ? 20.139 26.531 -32.741 1.00 90.50 356 ASN A O 1
ATOM 2857 N N . PHE A 1 357 ? 22.217 26.666 -31.896 1.00 89.06 357 PHE A N 1
ATOM 2858 C CA . PHE A 1 357 ? 21.916 25.951 -30.654 1.00 89.06 357 PHE A CA 1
ATOM 2859 C C . PHE A 1 357 ? 21.263 26.887 -29.625 1.00 89.06 357 PHE A C 1
ATOM 2861 O O . PHE A 1 357 ? 21.857 27.874 -29.183 1.00 89.06 357 PHE A O 1
ATOM 2868 N N . LYS A 1 358 ? 20.018 26.587 -29.238 1.00 88.56 358 LYS A N 1
ATOM 2869 C CA . LYS A 1 358 ? 19.196 27.448 -28.377 1.00 88.56 358 LYS A CA 1
ATOM 2870 C C . LYS A 1 358 ? 19.517 27.257 -26.896 1.00 88.56 358 LYS A C 1
ATOM 2872 O O . LYS A 1 358 ? 19.350 26.171 -26.336 1.00 88.56 358 LYS A O 1
ATOM 2877 N N . LYS A 1 359 ? 19.850 28.365 -26.227 1.00 84.88 359 LYS A N 1
ATOM 2878 C CA . LYS A 1 359 ? 20.025 28.420 -24.768 1.00 84.88 359 LYS A CA 1
ATOM 2879 C C . LYS A 1 359 ? 18.695 28.289 -24.021 1.00 84.88 359 LYS A C 1
ATOM 2881 O O . LYS A 1 359 ? 17.631 28.615 -24.554 1.00 84.88 359 LYS A O 1
ATOM 2886 N N . THR A 1 360 ? 18.726 27.747 -22.808 1.00 81.75 360 THR A N 1
ATOM 2887 C CA . THR A 1 360 ? 17.562 27.648 -21.913 1.00 81.75 360 THR A CA 1
ATOM 2888 C C . THR A 1 360 ? 17.174 29.035 -21.385 1.00 81.75 360 THR A C 1
ATOM 2890 O O . THR A 1 360 ? 17.994 29.953 -21.457 1.00 81.75 360 THR A O 1
ATOM 2893 N N . PRO A 1 361 ? 15.964 29.222 -20.818 1.00 76.38 361 PRO A N 1
ATOM 2894 C CA . PRO A 1 361 ? 15.580 30.497 -20.198 1.00 76.38 361 PRO A CA 1
ATOM 2895 C C . PRO A 1 361 ? 16.556 30.974 -19.109 1.00 76.38 361 PRO A C 1
ATOM 2897 O O . PRO A 1 361 ? 16.721 32.169 -18.906 1.00 76.38 361 PRO A O 1
ATOM 2900 N N . MET A 1 362 ? 17.248 30.038 -18.450 1.00 74.06 362 MET A N 1
ATOM 2901 C CA . MET A 1 362 ? 18.287 30.306 -17.446 1.00 74.06 362 MET A CA 1
ATOM 2902 C C . MET A 1 362 ? 19.688 30.534 -18.050 1.00 74.06 362 MET A C 1
ATOM 2904 O O . MET A 1 362 ? 20.668 30.636 -17.322 1.00 74.06 362 MET A O 1
ATOM 2908 N N . GLY A 1 363 ? 19.812 30.590 -19.380 1.00 77.25 363 GLY A N 1
ATOM 2909 C CA . GLY A 1 363 ? 21.064 30.875 -20.087 1.00 77.25 363 GLY A CA 1
ATOM 2910 C C . GLY A 1 363 ? 21.987 29.674 -20.334 1.00 77.25 363 GLY A C 1
ATOM 2911 O O . GLY A 1 363 ? 23.060 29.858 -20.910 1.00 77.25 363 GLY A O 1
ATOM 2912 N N . HIS A 1 364 ? 21.596 28.449 -19.962 1.00 80.94 364 HIS A N 1
ATOM 2913 C CA . HIS A 1 364 ? 22.407 27.241 -20.189 1.00 80.94 364 HIS A CA 1
ATOM 2914 C C . HIS A 1 364 ? 22.341 26.766 -21.648 1.00 80.94 364 HIS A C 1
ATOM 2916 O O . HIS A 1 364 ? 21.331 26.953 -22.317 1.00 80.94 364 HIS A O 1
ATOM 2922 N N . LEU A 1 365 ? 23.397 26.118 -22.149 1.00 81.88 365 LEU A N 1
ATOM 2923 C CA . LEU A 1 365 ? 23.492 25.680 -23.552 1.00 81.88 365 LEU A CA 1
ATOM 2924 C C . LEU A 1 365 ? 22.585 24.486 -23.909 1.00 81.88 365 LEU A C 1
ATOM 2926 O O . LEU A 1 365 ? 22.221 24.329 -25.071 1.00 81.88 365 LEU A O 1
ATOM 2930 N N . ALA A 1 366 ? 22.217 23.663 -22.928 1.00 86.25 366 ALA A N 1
ATOM 2931 C CA . ALA A 1 366 ? 21.428 22.446 -23.110 1.00 86.25 366 ALA A CA 1
ATOM 2932 C C . ALA A 1 366 ? 20.447 22.242 -21.944 1.00 86.25 366 ALA A C 1
ATOM 2934 O O . ALA A 1 366 ? 20.612 22.819 -20.864 1.00 86.25 366 ALA A O 1
ATOM 2935 N N . LEU A 1 367 ? 19.423 21.417 -22.162 1.00 87.38 367 LEU A N 1
ATOM 2936 C CA . LEU A 1 367 ? 18.494 20.972 -21.124 1.00 87.38 367 LEU A CA 1
ATOM 2937 C C . LEU A 1 367 ? 19.159 19.881 -20.284 1.00 87.38 367 LEU A C 1
ATOM 2939 O O . LEU A 1 367 ? 19.581 18.868 -20.829 1.00 87.38 367 LEU A O 1
ATOM 2943 N N . ARG A 1 368 ? 19.243 20.053 -18.964 1.00 85.75 368 ARG A N 1
ATOM 2944 C CA . ARG A 1 368 ? 19.814 19.030 -18.075 1.00 85.75 368 ARG A CA 1
ATOM 2945 C C . ARG A 1 368 ? 18.840 17.858 -17.912 1.00 85.75 368 ARG A C 1
ATOM 2947 O O . ARG A 1 368 ? 17.642 18.072 -17.712 1.00 85.75 368 ARG A O 1
ATOM 2954 N N . LEU A 1 369 ? 19.334 16.621 -17.964 1.00 83.12 369 LEU A N 1
ATOM 2955 C CA . LEU A 1 369 ? 18.466 15.444 -17.881 1.00 83.12 369 LEU A CA 1
ATOM 2956 C C . LEU A 1 369 ? 17.912 15.243 -16.458 1.00 83.12 369 LEU A C 1
ATOM 2958 O O . LEU A 1 369 ? 16.714 15.027 -16.281 1.00 83.12 369 LEU A O 1
ATOM 2962 N N . CYS A 1 370 ? 18.737 15.415 -15.417 1.00 81.81 370 CYS A N 1
ATOM 2963 C CA . CYS A 1 370 ? 18.308 15.191 -14.030 1.00 81.81 370 CYS A CA 1
ATOM 2964 C C . CYS A 1 370 ? 17.204 16.141 -13.524 1.00 81.81 370 CYS A C 1
ATOM 2966 O O . CYS A 1 370 ? 16.507 15.802 -12.557 1.00 81.81 370 CYS A O 1
ATOM 2968 N N . SER A 1 371 ? 17.024 17.311 -14.146 1.00 82.12 371 SER A N 1
ATOM 2969 C CA . SER A 1 371 ? 15.947 18.252 -13.813 1.00 82.12 371 SER A CA 1
ATOM 2970 C C . SER A 1 371 ? 14.667 18.017 -14.618 1.00 82.12 371 SER A C 1
ATOM 2972 O O . SER A 1 371 ? 13.603 18.410 -14.146 1.00 82.12 371 SER A O 1
ATOM 2974 N N . THR A 1 372 ? 14.751 17.351 -15.774 1.00 86.31 372 THR A N 1
ATOM 2975 C CA . THR A 1 372 ? 13.648 17.219 -16.747 1.00 86.31 372 THR A CA 1
ATOM 2976 C C . THR A 1 372 ? 12.921 15.869 -16.705 1.00 86.31 372 THR A C 1
ATOM 2978 O O . THR A 1 372 ? 11.928 15.682 -17.416 1.00 86.31 372 THR A O 1
ATOM 2981 N N . TRP A 1 373 ? 13.354 14.942 -15.841 1.00 84.75 373 TRP A N 1
ATOM 2982 C CA . TRP A 1 373 ? 12.617 13.710 -15.534 1.00 84.75 373 TRP A CA 1
ATOM 2983 C C . TRP A 1 373 ? 11.184 14.016 -15.064 1.00 84.75 373 TRP A C 1
ATOM 2985 O O . TRP A 1 373 ? 10.992 14.757 -14.099 1.00 84.75 373 TRP A O 1
ATOM 2995 N N . TRP A 1 374 ? 10.189 13.421 -15.728 1.00 85.62 374 TRP A N 1
ATOM 2996 C CA . TRP A 1 374 ? 8.740 13.587 -15.499 1.00 85.62 374 TRP A CA 1
ATOM 2997 C C . TRP A 1 374 ? 8.191 15.008 -15.667 1.00 85.62 374 TRP A C 1
ATOM 2999 O O . TRP A 1 374 ? 7.037 15.290 -15.319 1.00 85.62 374 TRP A O 1
ATOM 3009 N N . ASP A 1 375 ? 8.993 15.883 -16.272 1.00 85.25 375 ASP A N 1
ATOM 3010 C CA . ASP A 1 375 ? 8.640 17.268 -16.581 1.00 85.25 375 ASP A CA 1
ATOM 3011 C C . ASP A 1 375 ? 8.716 17.584 -18.086 1.00 85.25 375 ASP A C 1
ATOM 3013 O O . ASP A 1 375 ? 8.789 18.720 -18.548 1.00 85.25 375 ASP A O 1
ATOM 3017 N N . SER A 1 376 ? 8.662 16.535 -18.902 1.00 85.38 376 SER A N 1
ATOM 3018 C CA . SER A 1 376 ? 8.803 16.617 -20.360 1.00 85.38 376 SER A CA 1
ATOM 3019 C C . SER A 1 376 ? 7.691 17.421 -21.038 1.00 85.38 376 SER A C 1
ATOM 3021 O O . SER A 1 376 ? 7.888 17.998 -22.104 1.00 85.38 376 SER A O 1
ATOM 3023 N N . ASN A 1 377 ? 6.526 17.490 -20.396 1.00 85.19 377 ASN A N 1
ATOM 3024 C CA . ASN A 1 377 ? 5.365 18.230 -20.878 1.00 85.19 377 ASN A CA 1
ATOM 3025 C C . ASN A 1 377 ? 5.566 19.749 -20.795 1.00 85.19 377 ASN A C 1
ATOM 3027 O O . ASN A 1 377 ? 5.162 20.465 -21.712 1.00 85.19 377 ASN A O 1
ATOM 3031 N N . GLU A 1 378 ? 6.202 20.236 -19.727 1.00 83.56 378 GLU A N 1
ATOM 3032 C CA . GLU A 1 378 ? 6.546 21.652 -19.579 1.00 83.56 378 GLU A CA 1
ATOM 3033 C C . GLU A 1 378 ? 7.653 22.033 -20.568 1.00 83.56 378 GLU A C 1
ATOM 3035 O O . GLU A 1 378 ? 7.543 23.037 -21.275 1.00 83.56 378 GLU A O 1
ATOM 3040 N N . VAL A 1 379 ? 8.652 21.155 -20.732 1.00 84.31 379 VAL A N 1
ATOM 3041 C CA . VAL A 1 379 ? 9.705 21.315 -21.744 1.00 84.31 379 VAL A CA 1
ATOM 3042 C C . VAL A 1 379 ? 9.108 21.460 -23.147 1.00 84.31 379 VAL A C 1
ATOM 3044 O O . VAL A 1 379 ? 9.440 22.420 -23.835 1.00 84.31 379 VAL A O 1
ATOM 3047 N N . LEU A 1 380 ? 8.201 20.576 -23.572 1.00 85.44 380 LEU A N 1
ATOM 3048 C CA . LEU A 1 380 ? 7.586 20.643 -24.907 1.00 85.44 380 LEU A CA 1
ATOM 3049 C C . LEU A 1 380 ? 6.555 21.764 -25.086 1.00 85.44 380 LEU A C 1
ATOM 3051 O O . LEU A 1 380 ? 6.164 22.054 -26.209 1.00 85.44 380 LEU A O 1
ATOM 3055 N N . THR A 1 381 ? 6.100 22.413 -24.015 1.00 81.56 381 THR A N 1
ATOM 3056 C CA . THR A 1 381 ? 5.227 23.592 -24.158 1.00 81.56 381 THR A CA 1
ATOM 3057 C C . THR A 1 381 ? 6.031 24.806 -24.632 1.00 81.56 381 THR A C 1
ATOM 3059 O O . THR A 1 381 ? 5.531 25.633 -25.388 1.00 81.56 381 THR A O 1
ATOM 3062 N N . ASN A 1 382 ? 7.304 24.876 -24.233 1.00 77.81 382 ASN A N 1
ATOM 3063 C CA . ASN A 1 382 ? 8.207 25.982 -24.550 1.00 77.81 382 ASN A CA 1
ATOM 3064 C C . ASN A 1 382 ? 9.149 25.685 -25.732 1.00 77.81 382 ASN A C 1
ATOM 3066 O O . ASN A 1 382 ? 9.962 26.538 -26.085 1.00 77.81 382 ASN A O 1
ATOM 3070 N N . ASN A 1 383 ? 9.085 24.480 -26.310 1.00 83.06 383 ASN A N 1
ATOM 3071 C CA . ASN A 1 383 ? 10.004 23.981 -27.336 1.00 83.06 383 ASN A CA 1
ATOM 3072 C C . ASN A 1 383 ? 9.264 23.174 -28.395 1.00 83.06 383 ASN A C 1
ATOM 3074 O O . ASN A 1 383 ? 8.340 22.435 -28.069 1.00 83.06 383 ASN A O 1
ATOM 3078 N N . SER A 1 384 ? 9.708 23.251 -29.647 1.00 88.94 384 SER A N 1
ATOM 3079 C CA . SER A 1 384 ? 9.175 22.379 -30.695 1.00 88.94 384 SER A CA 1
ATOM 3080 C C . SER A 1 384 ? 9.830 20.995 -30.651 1.00 88.94 384 SER A C 1
ATOM 3082 O O . SER A 1 384 ? 10.962 20.834 -30.184 1.00 88.94 384 SER A O 1
ATOM 3084 N N . ILE A 1 385 ? 9.128 19.978 -31.160 1.00 92.19 385 ILE A N 1
ATOM 3085 C CA . ILE A 1 385 ? 9.702 18.629 -31.267 1.00 92.19 385 ILE A CA 1
ATOM 3086 C C . ILE A 1 385 ? 10.875 18.613 -32.258 1.00 92.19 385 ILE A C 1
ATOM 3088 O O . ILE A 1 385 ? 11.844 17.880 -32.078 1.00 92.19 385 ILE A O 1
ATOM 3092 N N . GLU A 1 386 ? 10.809 19.467 -33.281 1.00 93.44 386 GLU A N 1
ATOM 3093 C CA . GLU A 1 386 ? 11.805 19.590 -34.337 1.00 93.44 386 GLU A CA 1
ATOM 3094 C C . GLU A 1 386 ? 13.149 20.080 -33.787 1.00 93.44 386 GLU A C 1
ATOM 3096 O O . GLU A 1 386 ? 14.202 19.586 -34.190 1.00 93.44 386 GLU A O 1
ATOM 3101 N N . GLU A 1 387 ? 13.118 20.999 -32.818 1.00 93.25 387 GLU A N 1
ATOM 3102 C CA . GLU A 1 387 ? 14.323 21.514 -32.166 1.00 93.25 387 GLU A CA 1
ATOM 3103 C C . GLU A 1 387 ? 15.065 20.448 -31.359 1.00 93.25 387 GLU A C 1
ATOM 3105 O O . GLU A 1 387 ? 16.299 20.440 -31.333 1.00 93.25 387 GLU A O 1
ATOM 3110 N N . LEU A 1 388 ? 14.318 19.556 -30.701 1.00 92.81 388 LEU A N 1
ATOM 3111 C CA . LEU A 1 388 ? 14.874 18.448 -29.928 1.00 92.81 388 LEU A CA 1
ATOM 3112 C C . LEU A 1 388 ? 15.399 17.338 -30.841 1.00 92.81 388 LEU A C 1
ATOM 3114 O O . LEU A 1 388 ? 16.493 16.841 -30.597 1.00 92.81 388 LEU A O 1
ATOM 3118 N N . LEU A 1 389 ? 14.679 16.980 -31.912 1.00 94.38 389 LEU A N 1
ATOM 3119 C CA . LEU A 1 389 ? 15.138 15.978 -32.884 1.00 94.38 389 LEU A CA 1
ATOM 3120 C C . LEU A 1 389 ? 16.443 16.405 -33.566 1.00 94.38 389 LEU A C 1
ATOM 3122 O O . LEU A 1 389 ? 17.402 15.636 -33.576 1.00 94.38 389 LEU A O 1
ATOM 3126 N N . MET A 1 390 ? 16.514 17.642 -34.073 1.00 94.44 390 MET A N 1
ATOM 3127 C CA . MET A 1 390 ? 17.744 18.172 -34.676 1.00 94.44 390 MET A CA 1
ATOM 3128 C C . MET A 1 390 ? 18.874 18.314 -33.652 1.00 94.44 390 MET A C 1
ATOM 3130 O O . MET A 1 390 ? 20.032 18.069 -33.982 1.00 94.44 390 MET A O 1
ATOM 3134 N N . GLY A 1 391 ? 18.552 18.689 -32.409 1.00 92.69 391 GLY A N 1
ATOM 3135 C CA . GLY A 1 391 ? 19.520 18.743 -31.316 1.00 92.69 391 GLY A CA 1
ATOM 3136 C C . GLY A 1 391 ? 20.129 17.374 -31.006 1.00 92.69 391 GLY A C 1
ATOM 3137 O O . GLY A 1 391 ? 21.348 17.255 -30.972 1.00 92.69 391 GLY A O 1
ATOM 3138 N N . MET A 1 392 ? 19.298 16.338 -30.850 1.00 94.25 392 MET A N 1
ATOM 3139 C CA . MET A 1 392 ? 19.738 14.966 -30.564 1.00 94.25 392 MET A CA 1
ATOM 3140 C C . MET A 1 392 ? 20.481 14.309 -31.730 1.00 94.25 392 MET A C 1
ATOM 3142 O O . MET A 1 392 ? 21.371 13.501 -31.483 1.00 94.25 392 MET A O 1
ATOM 3146 N N . ALA A 1 393 ? 20.121 14.634 -32.975 1.00 94.44 393 ALA A N 1
ATOM 3147 C CA . ALA A 1 393 ? 20.818 14.141 -34.162 1.00 94.44 393 ALA A CA 1
ATOM 3148 C C . ALA A 1 393 ? 22.204 14.790 -34.326 1.00 94.44 393 ALA A C 1
ATOM 3150 O O . ALA A 1 393 ? 23.144 14.119 -34.727 1.00 94.44 393 ALA A O 1
ATOM 3151 N N . SER A 1 394 ? 22.361 16.074 -33.990 1.00 93.38 394 SER A N 1
ATOM 3152 C CA . SER A 1 394 ? 23.663 16.762 -34.032 1.00 93.38 394 SER A CA 1
ATOM 3153 C C . SER A 1 394 ? 24.549 16.482 -32.807 1.00 93.38 394 SER A C 1
ATOM 3155 O O . SER A 1 394 ? 25.758 16.689 -32.861 1.00 93.38 394 SER A O 1
ATOM 3157 N N . GLN A 1 395 ? 23.955 16.078 -31.683 1.00 93.44 395 GLN A N 1
ATOM 3158 C CA . GLN A 1 395 ? 24.657 15.821 -30.428 1.00 93.44 395 GLN A CA 1
ATOM 3159 C C . GLN A 1 395 ? 25.248 14.411 -30.403 1.00 93.44 395 GLN A C 1
ATOM 3161 O O . GLN A 1 395 ? 24.539 13.447 -30.683 1.00 93.44 395 GLN A O 1
ATOM 3166 N N . LEU A 1 396 ? 26.502 14.275 -29.974 1.00 93.44 396 LEU A N 1
ATOM 3167 C CA . LEU A 1 396 ? 27.121 12.974 -29.728 1.00 93.44 396 LEU A CA 1
ATOM 3168 C C . LEU A 1 396 ? 26.645 12.371 -28.397 1.00 93.44 396 LEU A C 1
ATOM 3170 O O . LEU A 1 396 ? 26.436 13.072 -27.403 1.00 93.44 396 LEU A O 1
ATOM 3174 N N . ALA A 1 397 ? 26.475 11.053 -28.390 1.00 91.94 397 ALA A N 1
ATOM 3175 C CA . ALA A 1 397 ? 26.249 10.259 -27.192 1.00 91.94 397 ALA A CA 1
ATOM 3176 C C . ALA A 1 397 ? 27.503 10.228 -26.303 1.00 91.94 397 ALA A C 1
ATOM 3178 O O . ALA A 1 397 ? 28.596 10.631 -26.720 1.00 91.94 397 ALA A O 1
ATOM 3179 N N . GLU A 1 398 ? 27.339 9.728 -25.080 1.00 90.88 398 GLU A N 1
ATOM 3180 C CA . GLU A 1 398 ? 28.480 9.423 -24.216 1.00 90.88 398 GLU A CA 1
ATOM 3181 C C . GLU A 1 398 ? 29.275 8.220 -24.740 1.00 90.88 398 GLU A C 1
ATOM 3183 O O . GLU A 1 398 ? 28.809 7.433 -25.570 1.00 90.88 398 GLU A O 1
ATOM 3188 N N . LYS A 1 399 ? 30.505 8.103 -24.246 1.00 91.19 399 LYS A N 1
ATOM 3189 C CA . LYS A 1 399 ? 31.455 7.053 -24.586 1.00 91.19 399 LYS A CA 1
ATOM 3190 C C . LYS A 1 399 ? 30.939 5.670 -24.195 1.00 91.19 399 LYS A C 1
ATOM 3192 O O . LYS A 1 399 ? 30.440 5.463 -23.098 1.00 91.19 399 LYS A O 1
ATOM 3197 N N . GLU A 1 400 ? 31.150 4.704 -25.082 1.00 91.50 400 GLU A N 1
ATOM 3198 C CA . GLU A 1 400 ? 30.821 3.288 -24.899 1.00 91.50 400 GLU A CA 1
ATOM 3199 C C . GLU A 1 400 ? 31.789 2.561 -23.965 1.00 91.50 400 GLU A C 1
ATOM 3201 O O . GLU A 1 400 ? 32.573 1.705 -24.395 1.00 91.50 400 GLU A O 1
ATOM 3206 N N . ASP A 1 401 ? 31.760 2.914 -22.689 1.00 89.06 401 ASP A N 1
ATOM 3207 C CA . ASP A 1 401 ? 32.580 2.282 -21.666 1.00 89.06 401 ASP A CA 1
ATOM 3208 C C . ASP A 1 401 ? 31.776 1.939 -20.401 1.00 89.06 401 ASP A C 1
ATOM 3210 O O . ASP A 1 401 ? 30.547 2.019 -20.351 1.00 89.06 401 ASP A O 1
ATOM 3214 N N . SER A 1 402 ? 32.466 1.491 -19.353 1.00 88.75 402 SER A N 1
ATOM 3215 C CA . SER A 1 402 ? 31.818 1.116 -18.100 1.00 88.75 402 SER A CA 1
ATOM 3216 C C . SER A 1 402 ? 31.283 2.311 -17.298 1.00 88.75 402 SER A C 1
ATOM 3218 O O . SER A 1 402 ? 30.629 2.091 -16.275 1.00 88.75 402 SER A O 1
ATOM 3220 N N . VAL A 1 403 ? 31.575 3.553 -17.706 1.00 89.69 403 VAL A N 1
ATOM 3221 C CA . VAL A 1 403 ? 31.178 4.773 -16.999 1.00 89.69 403 VAL A CA 1
ATOM 3222 C C . VAL A 1 403 ? 29.712 5.087 -17.281 1.00 89.69 403 VAL A C 1
ATOM 3224 O O . VAL A 1 403 ? 29.213 4.953 -18.394 1.00 89.69 403 VAL A O 1
ATOM 3227 N N . LEU A 1 404 ? 29.005 5.515 -16.236 1.00 89.25 404 LEU A N 1
ATOM 3228 C CA . LEU A 1 404 ? 27.652 6.049 -16.338 1.00 89.25 404 LEU A CA 1
ATOM 3229 C C . LEU A 1 404 ? 27.660 7.524 -15.943 1.00 89.25 404 LEU A C 1
ATOM 3231 O O . LEU A 1 404 ? 28.226 7.883 -14.901 1.00 89.25 404 LEU A O 1
ATOM 3235 N N . CYS A 1 405 ? 26.972 8.358 -16.726 1.00 87.44 405 CYS A N 1
ATOM 3236 C CA . CYS A 1 405 ? 26.899 9.788 -16.447 1.00 87.44 405 CYS A CA 1
ATOM 3237 C C . CYS A 1 405 ? 26.260 10.063 -15.073 1.00 87.44 405 CYS A C 1
ATOM 3239 O O . CYS A 1 405 ? 25.377 9.332 -14.600 1.00 87.44 405 CYS A O 1
ATOM 3241 N N . SER A 1 406 ? 26.689 11.134 -14.403 1.00 84.25 406 SER A N 1
ATOM 3242 C CA . SER A 1 406 ? 26.229 11.461 -13.044 1.00 84.25 406 SER A CA 1
ATOM 3243 C C . SER A 1 406 ? 24.704 11.640 -12.934 1.00 84.25 406 SER A C 1
ATOM 3245 O O . SER A 1 406 ? 24.108 11.321 -11.898 1.00 84.25 406 SER A O 1
ATOM 3247 N N . ASP A 1 407 ? 24.052 12.069 -14.018 1.00 82.69 407 ASP A N 1
ATOM 3248 C CA . ASP A 1 407 ? 22.606 12.306 -14.085 1.00 82.69 407 ASP A CA 1
ATOM 3249 C C . ASP A 1 407 ? 21.761 11.025 -14.016 1.00 82.69 407 ASP A C 1
ATOM 3251 O O . ASP A 1 407 ? 20.608 11.087 -13.579 1.00 82.69 407 ASP A O 1
ATOM 3255 N N . VAL A 1 408 ? 22.336 9.870 -14.374 1.00 85.06 408 VAL A N 1
ATOM 3256 C CA . VAL A 1 408 ? 21.702 8.548 -14.221 1.00 85.06 408 VAL A CA 1
ATOM 3257 C C . VAL A 1 408 ? 22.328 7.727 -13.089 1.00 85.06 408 VAL A C 1
ATOM 3259 O O . VAL A 1 408 ? 21.623 6.981 -12.412 1.00 85.06 408 VAL A O 1
ATOM 3262 N N . ARG A 1 409 ? 23.631 7.879 -12.818 1.00 89.25 409 ARG A N 1
ATOM 3263 C CA . ARG A 1 409 ? 24.331 7.125 -11.765 1.00 89.25 409 ARG A CA 1
ATOM 3264 C C . ARG A 1 409 ? 24.074 7.651 -10.355 1.00 89.25 409 ARG A C 1
ATOM 3266 O O . ARG A 1 409 ? 24.028 6.856 -9.433 1.00 89.25 409 ARG A O 1
ATOM 3273 N N . ASP A 1 410 ? 23.933 8.959 -10.154 1.00 84.88 410 ASP A N 1
ATOM 3274 C CA . ASP A 1 410 ? 23.692 9.533 -8.816 1.00 84.88 410 ASP A CA 1
ATOM 3275 C C . ASP A 1 410 ? 22.334 10.242 -8.716 1.00 84.88 410 ASP A C 1
ATOM 3277 O O . ASP A 1 410 ? 21.733 10.303 -7.637 1.00 84.88 410 ASP A O 1
ATOM 3281 N N . LYS A 1 411 ? 21.848 10.806 -9.831 1.00 83.88 411 LYS A N 1
ATOM 3282 C CA . LYS A 1 411 ? 20.708 11.737 -9.843 1.00 83.88 411 LYS A CA 1
ATOM 3283 C C . LYS A 1 411 ? 19.485 11.233 -10.610 1.00 83.88 411 LYS A C 1
ATOM 3285 O O . LYS A 1 411 ? 18.579 12.032 -10.892 1.00 83.88 411 LYS A O 1
ATOM 3290 N N . LEU A 1 412 ? 19.409 9.925 -10.869 1.00 82.44 412 LEU A N 1
ATOM 3291 C CA . LEU A 1 412 ? 18.200 9.311 -11.416 1.00 82.44 412 LEU A CA 1
ATOM 3292 C C . LEU A 1 412 ? 17.028 9.617 -10.486 1.00 82.44 412 LEU A C 1
ATOM 3294 O O . LEU A 1 412 ? 17.175 9.544 -9.269 1.00 82.44 412 LEU A O 1
ATOM 3298 N N . PHE A 1 413 ? 15.865 9.949 -11.034 1.00 76.75 413 PHE A N 1
ATOM 3299 C CA . PHE A 1 413 ? 14.671 10.188 -10.231 1.00 76.75 413 PHE A CA 1
ATOM 3300 C C . PHE A 1 413 ? 14.318 8.975 -9.339 1.00 76.75 413 PHE A C 1
ATOM 3302 O O . PHE A 1 413 ? 14.492 7.805 -9.709 1.00 76.75 413 PHE A O 1
ATOM 3309 N N . GLY A 1 414 ? 13.836 9.257 -8.131 1.00 67.00 414 GLY A N 1
ATOM 3310 C CA . GLY A 1 414 ? 13.334 8.257 -7.193 1.00 67.00 414 GLY A CA 1
ATOM 3311 C C . GLY A 1 414 ? 11.890 8.511 -6.754 1.00 67.00 414 GLY A C 1
ATOM 3312 O O . GLY A 1 414 ? 11.264 9.464 -7.224 1.00 67.00 414 GLY A O 1
ATOM 3313 N N . PRO A 1 415 ? 11.326 7.609 -5.932 1.00 62.41 415 PRO A N 1
ATOM 3314 C CA . PRO A 1 415 ? 9.946 7.706 -5.464 1.00 62.41 415 PRO A CA 1
ATOM 3315 C C . PRO A 1 415 ? 9.779 8.869 -4.479 1.00 62.41 415 PRO A C 1
ATOM 3317 O O . PRO A 1 415 ? 10.732 9.566 -4.137 1.00 62.41 415 PRO A O 1
ATOM 3320 N N . MET A 1 416 ? 8.556 9.100 -4.004 1.00 57.66 416 MET A N 1
ATOM 3321 C CA . MET A 1 416 ? 8.266 10.261 -3.159 1.00 57.66 416 MET A CA 1
ATOM 3322 C C . MET A 1 416 ? 9.060 10.273 -1.839 1.00 57.66 416 MET A C 1
ATOM 3324 O O . MET A 1 416 ? 9.313 11.348 -1.303 1.00 57.66 416 MET A O 1
ATOM 3328 N N . GLU A 1 417 ? 9.492 9.113 -1.330 1.00 58.28 417 GLU A N 1
ATOM 3329 C CA . GLU A 1 417 ? 10.335 9.019 -0.132 1.00 58.28 417 GLU A CA 1
ATOM 3330 C C . GLU A 1 417 ? 11.801 9.429 -0.379 1.00 58.28 417 GLU A C 1
ATOM 3332 O O . GLU A 1 417 ? 12.475 9.864 0.554 1.00 58.28 417 GLU A O 1
ATOM 3337 N N . PHE A 1 418 ? 12.299 9.320 -1.619 1.00 66.94 418 PHE A N 1
ATOM 3338 C CA . PHE A 1 418 ? 13.688 9.617 -1.986 1.00 66.94 418 PHE A CA 1
ATOM 3339 C C . PHE A 1 418 ? 13.768 10.199 -3.397 1.00 66.94 418 PHE A C 1
ATOM 3341 O O . PHE A 1 418 ? 13.569 9.494 -4.381 1.00 66.94 418 PHE A O 1
ATOM 3348 N N . SER A 1 419 ? 14.147 11.471 -3.521 1.00 66.69 419 SER A N 1
ATOM 3349 C CA . SER A 1 419 ? 14.136 12.169 -4.814 1.00 66.69 419 SER A CA 1
ATOM 3350 C C . SER A 1 419 ? 15.141 11.629 -5.841 1.00 66.69 419 SER A C 1
ATOM 3352 O O . SER A 1 419 ? 14.920 11.816 -7.041 1.00 66.69 419 SER A O 1
ATOM 3354 N N . ARG A 1 420 ? 16.227 10.966 -5.401 1.00 81.12 420 ARG A N 1
ATOM 3355 C CA . ARG A 1 420 ? 17.354 10.518 -6.242 1.00 81.12 420 ARG A CA 1
ATOM 3356 C C . ARG A 1 420 ? 17.815 9.088 -5.933 1.00 81.12 420 ARG A C 1
ATOM 3358 O O . ARG A 1 420 ? 17.800 8.691 -4.771 1.00 81.12 420 ARG A O 1
ATOM 3365 N N . ARG A 1 421 ? 18.265 8.337 -6.949 1.00 84.06 421 ARG A N 1
ATOM 3366 C CA . ARG A 1 421 ? 18.801 6.959 -6.849 1.00 84.06 421 ARG A CA 1
ATOM 3367 C C . ARG A 1 421 ? 19.924 6.691 -7.860 1.00 84.06 421 ARG A C 1
ATOM 3369 O O . ARG A 1 421 ? 20.170 7.509 -8.743 1.00 84.06 421 ARG A O 1
ATOM 3376 N N . ASP A 1 422 ? 20.563 5.529 -7.714 1.00 89.62 422 ASP A N 1
ATOM 3377 C CA . ASP A 1 422 ? 21.703 5.093 -8.522 1.00 89.62 422 ASP A CA 1
ATOM 3378 C C . ASP A 1 422 ? 21.319 4.001 -9.526 1.00 89.62 422 ASP A C 1
ATOM 3380 O O . ASP A 1 422 ? 21.092 2.852 -9.141 1.00 89.62 422 ASP A O 1
ATOM 3384 N N . LEU A 1 423 ? 21.260 4.340 -10.821 1.00 88.50 423 LEU A N 1
ATOM 3385 C CA . LEU A 1 423 ? 20.888 3.385 -11.870 1.00 88.50 423 LEU A CA 1
ATOM 3386 C C . LEU A 1 423 ? 21.862 2.202 -11.977 1.00 88.50 423 LEU A C 1
ATOM 3388 O O . LEU A 1 423 ? 21.428 1.076 -12.217 1.00 88.50 423 LEU A O 1
ATOM 3392 N N . GLY A 1 424 ? 23.159 2.432 -11.771 1.00 89.12 424 GLY A N 1
ATOM 3393 C CA . GLY A 1 424 ? 24.187 1.395 -11.827 1.00 89.12 424 GLY A CA 1
ATOM 3394 C C . GLY A 1 424 ? 23.998 0.345 -10.735 1.00 89.12 424 GLY A C 1
ATOM 3395 O O . GLY A 1 424 ? 23.955 -0.856 -11.016 1.00 89.12 424 GLY A O 1
ATOM 3396 N N . ALA A 1 425 ? 23.778 0.799 -9.499 1.00 91.50 425 ALA A N 1
ATOM 3397 C CA . ALA A 1 425 ? 23.469 -0.070 -8.365 1.00 91.50 425 ALA A CA 1
ATOM 3398 C C . ALA A 1 425 ? 22.150 -0.837 -8.574 1.00 91.50 425 ALA A C 1
ATOM 3400 O O . ALA A 1 425 ? 22.073 -2.035 -8.288 1.00 91.50 425 ALA A O 1
ATOM 3401 N N . LEU A 1 426 ? 21.125 -0.173 -9.123 1.00 89.19 426 LEU A N 1
ATOM 3402 C CA . LEU A 1 426 ? 19.836 -0.794 -9.441 1.00 89.19 426 LEU A CA 1
ATOM 3403 C C . LEU A 1 426 ? 19.948 -1.857 -10.553 1.00 89.19 426 LEU A C 1
ATOM 3405 O O . LEU A 1 426 ? 19.223 -2.852 -10.503 1.00 89.19 426 LEU A O 1
ATOM 3409 N N . ASN A 1 427 ? 20.831 -1.675 -11.542 1.00 90.31 427 ASN A N 1
ATOM 3410 C CA . ASN A 1 427 ? 21.062 -2.651 -12.616 1.00 90.31 427 ASN A CA 1
ATOM 3411 C C . ASN A 1 427 ? 21.719 -3.929 -12.086 1.00 90.31 427 ASN A C 1
ATOM 3413 O O . ASN A 1 427 ? 21.226 -5.022 -12.359 1.00 90.31 427 ASN A O 1
ATOM 3417 N N . ILE A 1 428 ? 22.762 -3.794 -11.259 1.00 92.75 428 ILE A N 1
ATOM 3418 C CA . ILE A 1 428 ? 23.408 -4.939 -10.598 1.00 92.75 428 ILE A CA 1
ATOM 3419 C C . ILE A 1 428 ? 22.384 -5.695 -9.744 1.00 92.75 428 ILE A C 1
ATOM 3421 O O . ILE A 1 428 ? 22.243 -6.912 -9.872 1.00 92.75 428 ILE A O 1
ATOM 3425 N N . MET A 1 429 ? 21.615 -4.978 -8.917 1.00 91.19 429 MET A N 1
ATOM 3426 C CA . MET A 1 429 ? 20.611 -5.608 -8.056 1.00 91.19 429 MET A CA 1
ATOM 3427 C C . MET A 1 429 ? 19.488 -6.287 -8.824 1.00 91.19 429 MET A C 1
ATOM 3429 O O . MET A 1 429 ? 19.027 -7.339 -8.391 1.00 91.19 429 MET A O 1
ATOM 3433 N N . ARG A 1 430 ? 19.058 -5.741 -9.967 1.00 90.56 430 ARG A N 1
ATOM 3434 C CA . ARG A 1 430 ? 18.027 -6.399 -10.777 1.00 90.56 430 ARG A CA 1
ATOM 3435 C C . ARG A 1 430 ? 18.524 -7.706 -11.390 1.00 90.56 430 ARG A C 1
ATOM 3437 O O . ARG A 1 430 ? 17.761 -8.668 -11.406 1.00 90.56 430 ARG A O 1
ATOM 3444 N N . GLY A 1 431 ? 19.793 -7.770 -11.797 1.00 91.12 431 GLY A N 1
ATOM 3445 C CA . GLY A 1 431 ? 20.433 -9.031 -12.176 1.00 91.12 431 GLY A CA 1
ATOM 3446 C C . GLY A 1 431 ? 20.414 -10.052 -11.038 1.00 91.12 431 GLY A C 1
ATOM 3447 O O . GLY A 1 431 ? 20.061 -11.209 -11.259 1.00 91.12 431 GLY A O 1
ATOM 3448 N N . ARG A 1 432 ? 20.698 -9.610 -9.804 1.00 94.19 432 ARG A N 1
ATOM 3449 C CA . ARG A 1 432 ? 20.658 -10.492 -8.629 1.00 94.19 432 ARG A CA 1
ATOM 3450 C C . ARG A 1 432 ? 19.248 -10.971 -8.268 1.00 94.19 432 ARG A C 1
ATOM 3452 O O . ARG A 1 432 ? 19.052 -12.117 -7.868 1.00 94.19 432 ARG A O 1
ATOM 3459 N N . ASP A 1 433 ? 18.261 -10.099 -8.441 1.00 92.38 433 ASP A N 1
ATOM 3460 C CA . ASP A 1 433 ? 16.829 -10.368 -8.253 1.00 92.38 433 ASP A CA 1
ATOM 3461 C C . ASP A 1 433 ? 16.267 -11.377 -9.252 1.00 92.38 433 ASP A C 1
ATOM 3463 O O . ASP A 1 433 ? 15.513 -12.274 -8.875 1.00 92.38 433 ASP A O 1
ATOM 3467 N N . ASN A 1 434 ? 16.722 -11.296 -10.500 1.00 91.69 434 ASN A N 1
ATOM 3468 C CA . ASN A 1 434 ? 16.375 -12.243 -11.556 1.00 91.69 434 ASN A CA 1
ATOM 3469 C C . ASN A 1 434 ? 17.136 -13.573 -11.451 1.00 91.69 434 ASN A C 1
ATOM 3471 O O . ASN A 1 434 ? 17.002 -14.425 -12.329 1.00 91.69 434 ASN A O 1
ATOM 3475 N N . GLY A 1 435 ? 17.946 -13.756 -10.404 1.00 92.38 435 GLY A N 1
ATOM 3476 C CA . GLY A 1 435 ? 18.691 -14.989 -10.181 1.00 92.38 435 GLY A CA 1
ATOM 3477 C C . GLY A 1 435 ? 19.729 -15.252 -11.270 1.00 92.38 435 GLY A C 1
ATOM 3478 O O . GLY A 1 435 ? 19.905 -16.404 -11.661 1.00 92.38 435 GLY A O 1
ATOM 3479 N N . LEU A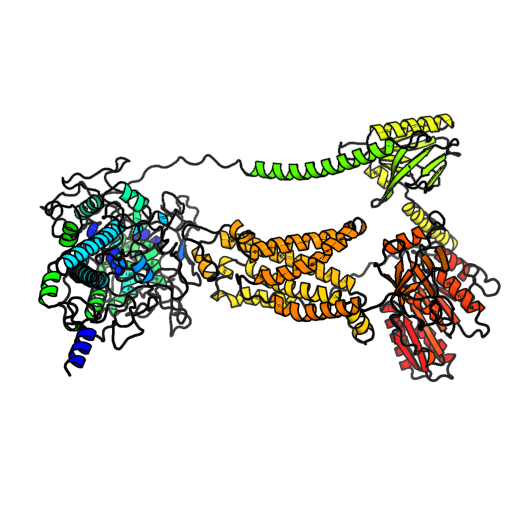 1 436 ? 20.369 -14.211 -11.820 1.00 94.31 436 LEU A N 1
ATOM 3480 C CA . LEU A 1 436 ? 21.389 -14.404 -12.850 1.00 94.31 436 LEU A CA 1
ATOM 3481 C C . LEU A 1 436 ? 22.637 -15.106 -12.271 1.00 94.31 436 LEU A C 1
ATOM 3483 O O . LEU A 1 436 ? 23.138 -14.686 -11.220 1.00 94.31 436 LEU A O 1
ATOM 3487 N N . PRO A 1 437 ? 23.182 -16.128 -12.962 1.00 94.06 437 PRO A N 1
ATOM 3488 C CA . PRO A 1 437 ? 24.434 -16.768 -12.563 1.00 94.06 437 PRO A CA 1
ATOM 3489 C C . PRO A 1 437 ? 25.630 -15.823 -12.731 1.00 94.06 437 PRO A C 1
ATOM 3491 O O . PRO A 1 437 ? 25.480 -14.646 -13.057 1.00 94.06 437 PRO A O 1
ATOM 3494 N N . ASP A 1 438 ? 26.835 -16.294 -12.428 1.00 94.69 438 ASP A N 1
ATOM 3495 C CA . ASP A 1 438 ? 28.049 -15.514 -12.655 1.00 94.69 438 ASP A CA 1
ATOM 3496 C C . ASP A 1 438 ? 28.340 -15.309 -14.150 1.00 94.69 438 ASP A C 1
ATOM 3498 O O . ASP A 1 438 ? 27.859 -16.028 -15.033 1.00 94.69 438 ASP A O 1
ATOM 3502 N N . TYR A 1 439 ? 29.155 -14.296 -14.420 1.00 95.62 439 TYR A N 1
ATOM 3503 C CA . TYR A 1 439 ? 29.580 -13.897 -15.752 1.00 95.62 439 TYR A CA 1
ATOM 3504 C C . TYR A 1 439 ? 30.153 -15.057 -16.590 1.00 95.62 439 TYR A C 1
ATOM 3506 O O . TYR A 1 439 ? 29.729 -15.242 -17.733 1.00 95.62 439 TYR A O 1
ATOM 3514 N N . ASN A 1 440 ? 31.059 -15.873 -16.042 1.00 95.81 440 ASN A N 1
ATOM 3515 C CA . ASN A 1 440 ? 31.702 -16.964 -16.782 1.00 95.81 440 ASN A CA 1
ATOM 3516 C C . ASN A 1 440 ? 30.733 -18.112 -17.093 1.00 95.81 440 ASN A C 1
ATOM 3518 O O . ASN A 1 440 ? 30.805 -18.712 -18.169 1.00 95.81 440 ASN A O 1
ATOM 3522 N N . THR A 1 441 ? 29.802 -18.400 -16.186 1.00 95.44 441 THR A N 1
ATOM 3523 C CA . THR A 1 441 ? 28.724 -19.360 -16.433 1.00 95.44 441 THR A CA 1
ATOM 3524 C C . THR A 1 441 ? 27.839 -18.897 -17.586 1.00 95.44 441 THR A C 1
ATOM 3526 O O . THR A 1 441 ? 27.615 -19.669 -18.517 1.00 95.44 441 THR A O 1
ATOM 3529 N N . VAL A 1 442 ? 27.405 -17.629 -17.610 1.00 96.19 442 VAL A N 1
ATOM 3530 C CA . VAL A 1 442 ? 26.617 -17.109 -18.743 1.00 96.19 442 VAL A CA 1
ATOM 3531 C C . VAL A 1 442 ? 27.397 -17.198 -20.057 1.00 96.19 442 VAL A C 1
ATOM 3533 O O . VAL A 1 442 ? 26.826 -17.634 -21.054 1.00 96.19 442 VAL A O 1
ATOM 3536 N N . ARG A 1 443 ? 28.697 -16.867 -20.072 1.00 96.62 443 ARG A N 1
ATOM 3537 C CA . ARG A 1 443 ? 29.540 -17.020 -21.274 1.00 96.62 443 ARG A CA 1
ATOM 3538 C C . ARG A 1 443 ? 29.482 -18.434 -21.845 1.00 96.62 443 ARG A C 1
ATOM 3540 O O . ARG A 1 443 ? 29.212 -18.591 -23.033 1.00 96.62 443 ARG A O 1
ATOM 3547 N N . ALA A 1 444 ? 29.648 -19.446 -20.995 1.00 96.00 444 ALA A N 1
ATOM 3548 C CA . ALA A 1 444 ? 29.618 -20.844 -21.417 1.00 96.00 444 ALA A CA 1
ATOM 3549 C C . ALA A 1 444 ? 28.264 -21.248 -22.039 1.00 96.00 444 ALA A C 1
ATOM 3551 O O . ALA A 1 444 ? 28.242 -21.889 -23.087 1.00 96.00 444 ALA A O 1
ATOM 3552 N N . PHE A 1 445 ? 27.132 -20.816 -21.465 1.00 95.12 445 PHE A N 1
ATOM 3553 C CA . PHE A 1 445 ? 25.786 -21.111 -21.999 1.00 95.12 445 PHE A CA 1
ATOM 3554 C C . PHE A 1 445 ? 25.467 -20.415 -23.334 1.00 95.12 445 PHE A C 1
ATOM 3556 O O . PHE A 1 445 ? 24.573 -20.847 -24.072 1.00 95.12 445 PHE A O 1
ATOM 3563 N N . TYR A 1 446 ? 26.198 -19.350 -23.662 1.00 95.00 446 TYR A N 1
ATOM 3564 C CA . TYR A 1 446 ? 26.151 -18.692 -24.970 1.00 95.00 446 TYR A CA 1
ATOM 3565 C C . TYR A 1 446 ? 27.264 -19.168 -25.922 1.00 95.00 446 TYR A C 1
ATOM 3567 O O . TYR A 1 446 ? 27.406 -18.613 -27.007 1.00 95.00 446 TYR A O 1
ATOM 3575 N N . GLY A 1 447 ? 28.017 -20.216 -25.561 1.00 95.19 447 GLY A N 1
ATOM 3576 C CA . GLY A 1 447 ? 29.057 -20.811 -26.408 1.00 95.19 447 GLY A CA 1
ATOM 3577 C C . GLY A 1 447 ? 30.374 -20.029 -26.451 1.00 95.19 447 GLY A C 1
ATOM 3578 O O . GLY A 1 447 ? 31.205 -20.287 -27.317 1.00 95.19 447 GLY A O 1
ATOM 3579 N N . LEU A 1 448 ? 30.574 -19.079 -25.535 1.00 96.12 448 LEU A N 1
ATOM 3580 C CA . LEU A 1 448 ? 31.787 -18.267 -25.440 1.00 96.12 448 LEU A CA 1
ATOM 3581 C C . LEU A 1 448 ? 32.799 -18.898 -24.476 1.00 96.12 448 LEU A C 1
ATOM 3583 O O . LEU A 1 448 ? 32.431 -19.540 -23.488 1.00 96.12 448 LEU A O 1
ATOM 3587 N N . SER A 1 449 ? 34.093 -18.667 -24.717 1.00 95.19 449 SER A N 1
ATOM 3588 C CA . SER A 1 449 ? 35.157 -19.153 -23.833 1.00 95.19 449 SER A CA 1
ATOM 3589 C C . SER A 1 449 ? 35.097 -18.469 -22.465 1.00 95.19 449 SER A C 1
ATOM 3591 O O . SER A 1 449 ? 34.968 -17.243 -22.381 1.00 95.19 449 SER A O 1
ATOM 3593 N N . ARG A 1 450 ? 35.230 -19.243 -21.383 1.00 95.50 450 ARG A N 1
ATOM 3594 C CA . ARG A 1 450 ? 35.399 -18.701 -20.023 1.00 95.50 450 ARG A CA 1
ATOM 3595 C C . ARG A 1 450 ? 36.687 -17.869 -19.949 1.00 95.50 450 ARG A C 1
ATOM 3597 O O . ARG A 1 450 ? 37.635 -18.149 -20.679 1.00 95.50 450 ARG A O 1
ATOM 3604 N N . ARG A 1 451 ? 36.714 -16.856 -19.083 1.00 94.06 451 ARG A N 1
ATOM 3605 C CA . ARG A 1 451 ? 37.908 -16.038 -18.813 1.00 94.06 451 ARG A CA 1
ATOM 3606 C C . ARG A 1 451 ? 38.605 -16.563 -17.560 1.00 94.06 451 ARG A C 1
ATOM 3608 O O . ARG A 1 451 ? 37.947 -16.694 -16.527 1.00 94.06 451 ARG A O 1
ATOM 3615 N N . SER A 1 452 ? 39.899 -16.871 -17.656 1.00 89.94 452 SER A N 1
ATOM 3616 C CA . SER A 1 452 ? 40.700 -17.395 -16.533 1.00 89.94 452 SER A CA 1
ATOM 3617 C C . SER A 1 452 ? 41.263 -16.290 -15.648 1.00 89.94 452 SER A C 1
ATOM 3619 O O . SER A 1 452 ? 41.324 -16.448 -14.433 1.00 89.94 452 SER A O 1
ATOM 3621 N N . ASN A 1 453 ? 41.642 -15.163 -16.253 1.00 90.75 453 ASN A N 1
ATOM 3622 C CA . ASN A 1 453 ? 42.275 -14.039 -15.572 1.00 90.75 453 ASN A CA 1
ATOM 3623 C C . ASN A 1 453 ? 41.532 -12.728 -15.844 1.00 90.75 453 ASN A C 1
ATOM 3625 O O . ASN A 1 453 ? 40.946 -12.531 -16.908 1.00 90.75 453 ASN A O 1
ATOM 3629 N N . TRP A 1 454 ? 41.613 -11.785 -14.903 1.00 90.25 454 TRP A N 1
ATOM 3630 C CA . TRP A 1 454 ? 40.959 -10.475 -15.013 1.00 90.25 454 TRP A CA 1
ATOM 3631 C C . TRP A 1 454 ? 41.410 -9.671 -16.238 1.00 90.25 454 TRP A C 1
ATOM 3633 O O . TRP A 1 454 ? 40.589 -9.031 -16.891 1.00 90.25 454 TRP A O 1
ATOM 3643 N N . THR A 1 455 ? 42.694 -9.749 -16.594 1.00 90.44 455 THR A N 1
ATOM 3644 C CA . THR A 1 455 ? 43.263 -9.053 -17.759 1.00 90.44 455 THR A CA 1
ATOM 3645 C C . THR A 1 455 ? 42.653 -9.508 -19.084 1.00 90.44 455 THR A C 1
ATOM 3647 O O . THR A 1 455 ? 42.609 -8.718 -20.023 1.00 90.44 455 THR A O 1
ATOM 3650 N N . GLU A 1 456 ? 42.133 -10.738 -19.164 1.00 91.88 456 GLU A N 1
ATOM 3651 C CA . GLU A 1 456 ? 41.496 -11.276 -20.373 1.00 91.88 456 GLU A CA 1
ATOM 3652 C C . GLU A 1 456 ? 40.111 -10.675 -20.642 1.00 91.88 456 GLU A C 1
ATOM 3654 O O . GLU A 1 456 ? 39.633 -10.772 -21.770 1.00 91.88 456 GLU A O 1
ATOM 3659 N N . ILE A 1 457 ? 39.455 -10.073 -19.638 1.00 91.12 457 ILE A N 1
ATOM 3660 C CA . ILE A 1 457 ? 38.132 -9.450 -19.815 1.00 91.12 457 ILE A CA 1
ATOM 3661 C C . ILE A 1 457 ? 38.250 -8.227 -20.732 1.00 91.12 457 ILE A C 1
ATOM 3663 O O . ILE A 1 457 ? 37.448 -8.063 -21.646 1.00 91.12 457 ILE A O 1
ATOM 3667 N N . ASN A 1 458 ? 39.255 -7.375 -20.501 1.00 91.75 458 ASN A N 1
ATOM 3668 C CA . ASN A 1 458 ? 39.531 -6.224 -21.359 1.00 91.75 458 ASN A CA 1
ATOM 3669 C C . ASN A 1 458 ? 41.012 -5.804 -21.281 1.00 91.75 458 ASN A C 1
ATOM 3671 O O . ASN A 1 458 ? 41.378 -4.943 -20.472 1.00 91.75 458 ASN A O 1
ATOM 3675 N N . PRO A 1 459 ? 41.878 -6.384 -22.131 1.00 90.94 459 PRO A N 1
ATOM 3676 C CA . PRO A 1 459 ? 43.310 -6.096 -22.111 1.00 90.94 459 PRO A CA 1
ATOM 3677 C C . PRO A 1 459 ? 43.639 -4.616 -22.350 1.00 90.94 459 PRO A C 1
ATOM 3679 O O . PRO A 1 459 ? 44.582 -4.091 -21.759 1.00 90.94 459 PRO A O 1
ATOM 3682 N N . ALA A 1 460 ? 42.861 -3.930 -23.196 1.00 88.44 460 ALA A N 1
ATOM 3683 C CA . ALA A 1 460 ? 43.073 -2.520 -23.518 1.00 88.44 460 ALA A CA 1
ATOM 3684 C C . ALA A 1 460 ? 42.764 -1.616 -22.314 1.00 88.44 460 ALA A C 1
ATOM 3686 O O . ALA A 1 460 ? 43.604 -0.803 -21.926 1.00 88.44 460 ALA A O 1
ATOM 3687 N N . LEU A 1 461 ? 41.606 -1.818 -21.674 1.00 87.81 461 LEU A N 1
ATOM 3688 C CA . LEU A 1 461 ? 41.184 -1.052 -20.498 1.00 87.81 461 LEU A CA 1
ATOM 3689 C C . LEU A 1 461 ? 42.154 -1.223 -19.327 1.00 87.81 461 LEU A C 1
ATOM 3691 O O . LEU A 1 461 ? 42.534 -0.239 -18.699 1.00 87.81 461 LEU A O 1
ATOM 3695 N N . PHE A 1 462 ? 42.577 -2.455 -19.030 1.00 89.94 462 PHE A N 1
ATOM 3696 C CA . PHE A 1 462 ? 43.458 -2.711 -17.887 1.00 89.94 462 PHE A CA 1
ATOM 3697 C C . PHE A 1 462 ? 44.910 -2.299 -18.130 1.00 89.94 462 PHE A C 1
ATOM 3699 O O . PHE A 1 462 ? 45.624 -2.014 -17.171 1.00 89.94 462 PHE A O 1
ATOM 3706 N N . LYS A 1 463 ? 45.336 -2.190 -19.395 1.00 89.81 463 LYS A N 1
ATOM 3707 C CA . LYS A 1 463 ? 46.612 -1.559 -19.748 1.00 89.81 463 LYS A CA 1
ATOM 3708 C C . LYS A 1 463 ? 46.570 -0.041 -19.544 1.00 89.81 463 LYS A C 1
ATOM 3710 O O . LYS A 1 463 ? 47.549 0.526 -19.072 1.00 89.81 463 LYS A O 1
ATOM 3715 N N . GLU A 1 464 ? 45.454 0.606 -19.884 1.00 86.69 464 GLU A N 1
ATOM 3716 C CA . GLU A 1 464 ? 45.255 2.050 -19.681 1.00 86.69 464 GLU A CA 1
ATOM 3717 C C . GLU A 1 464 ? 45.047 2.400 -18.195 1.00 86.69 464 GLU A C 1
ATOM 3719 O O . GLU A 1 464 ? 45.582 3.392 -17.703 1.00 86.69 464 GLU A O 1
ATOM 3724 N N . LYS A 1 465 ? 44.288 1.573 -17.463 1.00 87.19 465 LYS A N 1
ATOM 3725 C CA . LYS A 1 465 ? 43.882 1.795 -16.065 1.00 87.19 465 LYS A CA 1
ATOM 3726 C C . LYS A 1 465 ? 44.228 0.588 -15.172 1.00 87.19 465 LYS A C 1
ATOM 3728 O O . LYS A 1 465 ? 43.319 -0.104 -14.706 1.00 87.19 465 LYS A O 1
ATOM 3733 N N . PRO A 1 466 ? 45.513 0.349 -14.852 1.00 88.44 466 PRO A N 1
ATOM 3734 C CA . PRO A 1 466 ? 45.924 -0.783 -14.012 1.00 88.44 466 PRO A CA 1
ATOM 3735 C C . PRO A 1 466 ? 45.359 -0.707 -12.583 1.00 88.44 466 PRO A C 1
ATOM 3737 O O . PRO A 1 466 ? 44.985 -1.720 -12.009 1.00 88.44 466 PRO A O 1
ATOM 3740 N N . GLN A 1 467 ? 45.165 0.497 -12.035 1.00 88.00 467 GLN A N 1
ATOM 3741 C CA . GLN A 1 467 ? 44.558 0.681 -10.705 1.00 88.00 467 GLN A CA 1
ATOM 3742 C C . GLN A 1 467 ? 43.113 0.149 -10.622 1.00 88.00 467 GLN A C 1
ATOM 3744 O O . GLN A 1 467 ? 42.665 -0.290 -9.559 1.00 88.00 467 GLN A O 1
ATOM 3749 N N . LEU A 1 468 ? 42.371 0.180 -11.738 1.00 86.44 468 LEU A N 1
ATOM 3750 C CA . LEU A 1 468 ? 41.011 -0.356 -11.810 1.00 86.44 468 LEU A CA 1
ATOM 3751 C C . LEU A 1 468 ? 41.018 -1.891 -11.736 1.00 86.44 468 LEU A C 1
ATOM 3753 O O . LEU A 1 468 ? 40.151 -2.460 -11.075 1.00 86.44 468 LEU A O 1
ATOM 3757 N N . LEU A 1 469 ? 42.011 -2.540 -12.360 1.00 88.88 469 LEU A N 1
ATOM 3758 C CA . LEU A 1 469 ? 42.227 -3.988 -12.288 1.00 88.88 469 LEU A CA 1
ATOM 3759 C C . LEU A 1 469 ? 42.422 -4.432 -10.836 1.00 88.88 469 LEU A C 1
ATOM 3761 O O . LEU A 1 469 ? 41.671 -5.276 -10.352 1.00 88.88 469 LEU A O 1
ATOM 3765 N N . ASP A 1 470 ? 43.376 -3.812 -10.136 1.00 88.62 470 ASP A N 1
ATOM 3766 C CA . ASP A 1 470 ? 43.698 -4.144 -8.743 1.00 88.62 470 ASP A CA 1
ATOM 3767 C C . ASP A 1 470 ? 42.485 -3.936 -7.831 1.00 88.62 470 ASP A C 1
ATOM 3769 O O . ASP A 1 470 ? 42.178 -4.762 -6.971 1.00 88.62 470 ASP A O 1
ATOM 3773 N N . THR A 1 471 ? 41.744 -2.846 -8.047 1.00 88.75 471 THR A N 1
ATOM 3774 C CA . THR A 1 471 ? 40.537 -2.534 -7.275 1.00 88.75 471 THR A CA 1
ATOM 3775 C C . THR A 1 471 ? 39.449 -3.588 -7.483 1.00 88.75 471 THR A C 1
ATOM 3777 O O . THR A 1 471 ? 38.874 -4.067 -6.507 1.00 88.75 471 THR A O 1
ATOM 3780 N N . LEU A 1 472 ? 39.163 -3.974 -8.731 1.00 89.06 472 LEU A N 1
ATOM 3781 C CA . LEU A 1 472 ? 38.136 -4.971 -9.047 1.00 89.06 472 LEU A CA 1
ATOM 3782 C C . LEU A 1 472 ? 38.526 -6.368 -8.564 1.00 89.06 472 LEU A C 1
ATOM 3784 O O . LEU A 1 472 ? 37.703 -7.033 -7.931 1.00 89.06 472 LEU A O 1
ATOM 3788 N N . ALA A 1 473 ? 39.777 -6.775 -8.791 1.00 90.25 473 ALA A N 1
ATOM 3789 C CA . ALA A 1 473 ? 40.304 -8.040 -8.299 1.00 90.25 473 ALA A CA 1
ATOM 3790 C C . ALA A 1 473 ? 40.195 -8.105 -6.770 1.00 90.25 473 ALA A C 1
ATOM 3792 O O . ALA A 1 473 ? 39.628 -9.057 -6.244 1.00 90.25 473 ALA A O 1
ATOM 3793 N N . ASN A 1 474 ? 40.612 -7.062 -6.047 1.00 91.56 474 ASN A N 1
ATOM 3794 C CA . ASN A 1 474 ? 40.491 -7.015 -4.587 1.00 91.56 474 ASN A CA 1
ATOM 3795 C C . ASN A 1 474 ? 39.032 -7.063 -4.110 1.00 91.56 474 ASN A C 1
ATOM 3797 O O . ASN A 1 474 ? 38.708 -7.790 -3.172 1.00 91.56 474 ASN A O 1
ATOM 3801 N N . VAL A 1 475 ? 38.134 -6.314 -4.757 1.00 91.12 475 VAL A N 1
ATOM 3802 C CA . VAL A 1 475 ? 36.715 -6.238 -4.377 1.00 91.12 475 VAL A CA 1
ATOM 3803 C C . VAL A 1 475 ? 36.006 -7.583 -4.544 1.00 91.12 475 VAL A C 1
ATOM 3805 O O . VAL A 1 475 ? 35.179 -7.928 -3.705 1.00 91.12 475 VAL A O 1
ATOM 3808 N N . TYR A 1 476 ? 36.359 -8.366 -5.563 1.00 92.31 476 TYR A N 1
ATOM 3809 C CA . TYR A 1 476 ? 35.844 -9.724 -5.773 1.00 92.31 476 TYR A CA 1
ATOM 3810 C C . TYR A 1 476 ? 36.725 -10.826 -5.149 1.00 92.31 476 TYR A C 1
ATOM 3812 O O . TYR A 1 476 ? 36.569 -11.996 -5.495 1.00 92.31 476 TYR A O 1
ATOM 3820 N N . ALA A 1 477 ? 37.642 -10.486 -4.233 1.00 90.50 477 ALA A N 1
ATOM 3821 C CA . ALA A 1 477 ? 38.557 -11.431 -3.574 1.00 90.50 477 ALA A CA 1
ATOM 3822 C C . ALA A 1 477 ? 39.359 -12.313 -4.559 1.00 90.50 477 ALA A C 1
ATOM 3824 O O . ALA A 1 477 ? 39.578 -13.501 -4.337 1.00 90.50 477 ALA A O 1
ATOM 3825 N N . ASN A 1 478 ? 39.763 -11.713 -5.677 1.00 87.94 478 ASN A N 1
ATOM 3826 C CA . ASN A 1 478 ? 40.452 -12.309 -6.817 1.00 87.94 478 ASN A CA 1
ATOM 3827 C C . ASN A 1 478 ? 39.705 -13.485 -7.479 1.00 87.94 478 ASN A C 1
ATOM 3829 O O . ASN A 1 478 ? 40.302 -14.258 -8.222 1.00 87.94 478 ASN A O 1
ATOM 3833 N N . ASN A 1 479 ? 38.394 -13.613 -7.248 1.00 90.75 479 ASN A N 1
ATOM 3834 C CA . ASN A 1 479 ? 37.569 -14.673 -7.815 1.00 90.75 479 ASN A CA 1
ATOM 3835 C C . ASN A 1 479 ? 36.756 -14.167 -9.021 1.00 90.75 479 ASN A C 1
ATOM 3837 O O . ASN A 1 479 ? 35.716 -13.522 -8.865 1.00 90.75 479 ASN A O 1
ATOM 3841 N N . ILE A 1 480 ? 37.225 -14.488 -10.229 1.00 91.00 480 ILE A N 1
ATOM 3842 C CA . ILE A 1 480 ? 36.575 -14.106 -11.494 1.00 91.00 480 ILE A CA 1
ATOM 3843 C C . ILE A 1 480 ? 35.232 -14.822 -11.726 1.00 91.00 480 ILE A C 1
ATOM 3845 O O . ILE A 1 480 ? 34.333 -14.262 -12.353 1.00 91.00 480 ILE A O 1
ATOM 3849 N N . ASP A 1 481 ? 35.046 -16.015 -11.155 1.00 90.94 481 ASP A N 1
ATOM 3850 C CA . ASP A 1 481 ? 33.808 -16.800 -11.264 1.00 90.94 481 ASP A CA 1
ATOM 3851 C C . ASP A 1 481 ? 32.692 -16.288 -10.333 1.00 90.94 481 ASP A C 1
ATOM 3853 O O . ASP A 1 481 ? 31.626 -16.889 -10.242 1.00 90.94 481 ASP A O 1
ATOM 3857 N N . ASN A 1 482 ? 32.899 -15.161 -9.641 1.00 91.69 482 ASN A N 1
ATOM 3858 C CA . ASN A 1 482 ? 31.874 -14.518 -8.814 1.00 91.69 482 ASN A CA 1
ATOM 3859 C C . ASN A 1 482 ? 31.412 -13.149 -9.353 1.00 91.69 482 ASN A C 1
ATOM 3861 O O . ASN A 1 482 ? 30.662 -12.435 -8.684 1.00 91.69 482 ASN A O 1
ATOM 3865 N N . VAL A 1 483 ? 31.851 -12.764 -10.556 1.00 94.50 483 VAL A N 1
ATOM 3866 C CA . VAL A 1 483 ? 31.510 -11.475 -11.175 1.00 94.50 483 VAL A CA 1
ATOM 3867 C C . VAL A 1 483 ? 30.046 -11.451 -11.624 1.00 94.50 483 VAL A C 1
ATOM 3869 O O . VAL A 1 483 ? 29.577 -12.363 -12.306 1.00 94.50 483 VAL A O 1
ATOM 3872 N N . ASP A 1 484 ? 29.314 -10.388 -11.270 1.00 95.56 484 ASP A N 1
ATOM 3873 C CA . ASP A 1 484 ? 27.948 -10.167 -11.761 1.00 95.56 484 ASP A CA 1
ATOM 3874 C C . ASP A 1 484 ? 27.940 -9.983 -13.293 1.00 95.56 484 ASP A C 1
ATOM 3876 O O . ASP A 1 484 ? 28.749 -9.231 -13.836 1.00 95.56 484 ASP A O 1
ATOM 3880 N N . VAL A 1 485 ? 26.972 -10.588 -13.994 1.00 95.50 485 VAL A N 1
ATOM 3881 C CA . VAL A 1 485 ? 26.857 -10.533 -15.471 1.00 95.50 485 VAL A CA 1
ATOM 3882 C C . VAL A 1 485 ? 26.865 -9.102 -16.006 1.00 95.50 485 VAL A C 1
ATOM 3884 O O . VAL A 1 485 ? 27.534 -8.822 -16.999 1.00 95.50 485 VAL A O 1
ATOM 3887 N N . TYR A 1 486 ? 26.145 -8.190 -15.335 1.00 94.38 486 TYR A N 1
ATOM 3888 C CA . TYR A 1 486 ? 26.108 -6.785 -15.739 1.00 94.38 486 TYR A CA 1
ATOM 3889 C C . TYR A 1 486 ? 27.493 -6.134 -15.650 1.00 94.38 486 TYR A C 1
ATOM 3891 O O . TYR A 1 486 ? 27.903 -5.432 -16.564 1.00 94.38 486 TYR A O 1
ATOM 3899 N N . VAL A 1 487 ? 28.242 -6.411 -14.579 1.00 94.38 487 VAL A N 1
ATOM 3900 C CA . VAL A 1 487 ? 29.591 -5.866 -14.375 1.00 94.38 487 VAL A CA 1
ATOM 3901 C C . VAL A 1 487 ? 30.558 -6.441 -15.406 1.00 94.38 487 VAL A C 1
ATOM 3903 O O . VAL A 1 487 ? 31.255 -5.680 -16.066 1.00 94.38 487 VAL A O 1
ATOM 3906 N N . GLY A 1 488 ? 30.560 -7.764 -15.592 1.00 93.94 488 GLY A N 1
ATOM 3907 C CA . GLY A 1 488 ? 31.435 -8.429 -16.558 1.00 93.94 488 GLY A CA 1
ATOM 3908 C C . GLY A 1 488 ? 31.201 -7.951 -17.992 1.00 93.94 488 GLY A C 1
ATOM 3909 O O . GLY A 1 488 ? 32.150 -7.566 -18.666 1.00 93.94 488 GLY A O 1
ATOM 3910 N N . GLY A 1 489 ? 29.942 -7.878 -18.437 1.00 94.12 489 GLY A N 1
ATOM 3911 C CA . GLY A 1 489 ? 29.625 -7.410 -19.789 1.00 94.12 489 GLY A CA 1
ATOM 3912 C C . GLY A 1 489 ? 29.893 -5.917 -20.019 1.00 94.12 489 GLY A C 1
ATOM 3913 O O . GLY A 1 489 ? 30.273 -5.539 -21.125 1.00 94.12 489 GLY A O 1
ATOM 3914 N N . MET A 1 490 ? 29.768 -5.072 -18.985 1.00 93.69 490 MET A N 1
ATOM 3915 C CA . MET A 1 490 ? 30.195 -3.667 -19.058 1.00 93.69 490 MET A CA 1
ATOM 3916 C C . MET A 1 490 ? 31.723 -3.527 -19.090 1.00 93.69 490 MET A C 1
ATOM 3918 O O . MET A 1 490 ? 32.223 -2.593 -19.695 1.00 93.69 490 MET A O 1
ATOM 3922 N N . LEU A 1 491 ? 32.487 -4.430 -18.466 1.00 93.06 491 LEU A N 1
ATOM 3923 C CA . LEU A 1 491 ? 33.956 -4.387 -18.525 1.00 93.06 491 LEU A CA 1
ATOM 3924 C C . LEU A 1 491 ? 34.499 -4.772 -19.905 1.00 93.06 491 LEU A C 1
ATOM 3926 O O . LEU A 1 491 ? 35.535 -4.255 -20.310 1.00 93.06 491 LEU A O 1
ATOM 3930 N N . GLU A 1 492 ? 33.801 -5.634 -20.644 1.00 93.94 492 GLU A N 1
ATOM 3931 C CA . GLU A 1 492 ? 34.171 -6.027 -22.011 1.00 93.94 492 GLU A CA 1
ATOM 3932 C C . GLU A 1 492 ? 33.965 -4.923 -23.067 1.00 93.94 492 GLU A C 1
ATOM 3934 O O . GLU A 1 492 ? 34.366 -5.096 -24.219 1.00 93.94 492 GLU A O 1
ATOM 3939 N N . SER A 1 493 ? 33.302 -3.812 -22.730 1.00 90.81 493 SER A N 1
ATOM 3940 C CA . SER A 1 493 ? 32.968 -2.771 -23.705 1.00 90.81 493 SER A CA 1
ATOM 3941 C C . SER A 1 493 ? 34.215 -2.081 -24.266 1.00 90.81 493 SER A C 1
ATOM 3943 O O . SER A 1 493 ? 35.099 -1.665 -23.511 1.00 90.81 493 SER A O 1
ATOM 3945 N N . LEU A 1 494 ? 34.251 -1.905 -25.588 1.00 83.81 494 LEU A N 1
ATOM 3946 C CA . LEU A 1 494 ? 35.311 -1.184 -26.295 1.00 83.81 494 LEU A CA 1
ATOM 3947 C C . LEU A 1 494 ? 34.728 -0.507 -27.542 1.00 83.81 494 LEU A C 1
ATOM 3949 O O . LEU A 1 494 ? 34.741 -1.084 -28.624 1.00 83.81 494 LEU A O 1
ATOM 3953 N N . GLY A 1 495 ? 34.141 0.685 -27.391 1.00 82.50 495 GLY A N 1
ATOM 3954 C CA . GLY A 1 495 ? 33.524 1.412 -28.517 1.00 82.50 495 GLY A CA 1
ATOM 3955 C C . GLY A 1 495 ? 32.197 0.816 -29.016 1.00 82.50 495 GLY A C 1
ATOM 3956 O O . GLY A 1 495 ? 31.548 1.380 -29.888 1.00 82.50 495 GLY A O 1
ATOM 3957 N N . HIS A 1 496 ? 31.773 -0.317 -28.464 1.00 89.31 496 HIS A N 1
ATOM 3958 C CA . HIS A 1 496 ? 30.528 -1.046 -28.723 1.00 89.31 496 HIS A CA 1
ATOM 3959 C C . HIS A 1 496 ? 30.298 -2.040 -27.563 1.00 89.31 496 HIS A C 1
ATOM 3961 O O . HIS A 1 496 ? 31.228 -2.261 -26.770 1.00 89.31 496 HIS A O 1
ATOM 3967 N N . PRO A 1 497 ? 29.125 -2.697 -27.460 1.00 93.12 497 PRO A N 1
ATOM 3968 C CA . PRO A 1 497 ? 28.917 -3.761 -26.482 1.00 93.12 497 PRO A CA 1
ATOM 3969 C C . PRO A 1 497 ? 30.012 -4.840 -26.537 1.00 93.12 497 PRO A C 1
ATOM 3971 O O . PRO A 1 497 ? 30.508 -5.205 -27.614 1.00 93.12 497 PRO A O 1
ATOM 3974 N N . GLY A 1 498 ? 30.377 -5.360 -25.364 1.00 91.69 498 GLY A N 1
ATOM 3975 C CA . GLY A 1 498 ? 31.321 -6.468 -25.218 1.00 91.69 498 GLY A CA 1
ATOM 3976 C C . GLY A 1 498 ? 30.866 -7.750 -25.919 1.00 91.69 498 GLY A C 1
ATOM 3977 O O . GLY A 1 498 ? 29.701 -7.877 -26.301 1.00 91.69 498 GLY A O 1
ATOM 3978 N N . GLU A 1 499 ? 31.777 -8.708 -26.088 1.00 94.88 499 GLU A N 1
ATOM 3979 C CA . GLU A 1 499 ? 31.522 -9.980 -26.784 1.00 94.88 499 GLU A CA 1
ATOM 3980 C C . GLU A 1 499 ? 30.286 -10.710 -26.229 1.00 94.88 499 GLU A C 1
ATOM 3982 O O . GLU A 1 499 ? 29.417 -11.136 -26.998 1.00 94.88 499 GLU A O 1
ATOM 3987 N N . LEU A 1 500 ? 30.153 -10.785 -24.899 1.00 95.94 500 LEU A N 1
ATOM 3988 C CA . LEU A 1 500 ? 29.007 -11.419 -24.257 1.00 95.94 500 LEU A CA 1
ATOM 3989 C C . LEU A 1 500 ? 27.706 -10.677 -24.567 1.00 95.94 500 LEU A C 1
ATOM 3991 O O . LEU A 1 500 ? 26.747 -11.278 -25.050 1.00 95.94 500 LEU A O 1
ATOM 3995 N N . PHE A 1 501 ? 27.653 -9.372 -24.297 1.00 95.88 501 PHE A N 1
ATOM 3996 C CA . PHE A 1 501 ? 26.434 -8.586 -24.499 1.00 95.88 501 PHE A CA 1
ATOM 3997 C C . PHE A 1 501 ? 26.013 -8.542 -25.960 1.00 95.88 501 PHE A C 1
ATOM 3999 O O . PHE A 1 501 ? 24.829 -8.672 -26.252 1.00 95.88 501 PHE A O 1
ATOM 4006 N N . ARG A 1 502 ? 26.964 -8.442 -26.885 1.00 95.06 502 ARG A N 1
ATOM 4007 C CA . ARG A 1 502 ? 26.681 -8.476 -28.317 1.00 95.06 502 ARG A CA 1
ATOM 4008 C C . ARG A 1 502 ? 26.059 -9.798 -28.741 1.00 95.06 502 ARG A C 1
ATOM 4010 O O . ARG A 1 502 ? 25.047 -9.788 -29.433 1.00 95.06 502 ARG A O 1
ATOM 4017 N N . THR A 1 503 ? 26.616 -10.913 -28.269 1.00 95.81 503 THR A N 1
ATOM 4018 C CA . THR A 1 503 ? 26.095 -12.257 -28.552 1.00 95.81 503 THR A CA 1
ATOM 4019 C C . THR A 1 503 ? 24.670 -12.417 -28.024 1.00 95.81 503 THR A C 1
ATOM 4021 O O . THR A 1 503 ? 23.790 -12.846 -28.766 1.00 95.81 503 THR A O 1
ATOM 4024 N N . VAL A 1 504 ? 24.416 -12.009 -26.774 1.00 95.25 504 VAL A N 1
ATOM 4025 C CA . VAL A 1 504 ? 23.084 -12.079 -26.147 1.00 95.25 504 VAL A CA 1
ATOM 4026 C C . VAL A 1 504 ? 22.065 -11.215 -26.895 1.00 95.25 504 VAL A C 1
ATOM 4028 O O . VAL A 1 504 ? 20.962 -11.669 -27.187 1.00 95.25 504 VAL A O 1
ATOM 4031 N N . ILE A 1 505 ? 22.421 -9.967 -27.209 1.00 94.38 505 ILE A N 1
ATOM 4032 C CA . ILE A 1 505 ? 21.514 -9.016 -27.862 1.00 94.38 505 ILE A CA 1
ATOM 4033 C C . ILE A 1 505 ? 21.210 -9.467 -29.291 1.00 94.38 505 ILE A C 1
ATOM 4035 O O . ILE A 1 505 ? 20.045 -9.518 -29.683 1.00 94.38 505 ILE A O 1
ATOM 4039 N N . LYS A 1 506 ? 22.236 -9.852 -30.056 1.00 95.00 506 LYS A N 1
ATOM 4040 C CA . LYS A 1 506 ? 22.076 -10.371 -31.417 1.00 95.00 506 LYS A CA 1
ATOM 4041 C C . LYS A 1 506 ? 21.197 -11.614 -31.448 1.00 95.00 506 LYS A C 1
ATOM 4043 O O . LYS A 1 506 ? 20.285 -11.681 -32.265 1.00 95.00 506 LYS A O 1
ATOM 4048 N N . GLU A 1 507 ? 21.449 -12.572 -30.557 1.00 94.12 507 GLU A N 1
ATOM 4049 C CA . GLU A 1 507 ? 20.646 -13.792 -30.458 1.00 94.12 507 GLU A CA 1
ATOM 4050 C C . GLU A 1 507 ? 19.178 -13.477 -30.172 1.00 94.12 507 GLU A C 1
ATOM 4052 O O . GLU A 1 507 ? 18.311 -13.988 -30.878 1.00 94.12 507 GLU A O 1
ATOM 4057 N N . GLN A 1 508 ? 18.898 -12.589 -29.212 1.00 92.75 508 GLN A N 1
ATOM 4058 C CA . GLN A 1 508 ? 17.528 -12.232 -28.853 1.00 92.75 508 GLN A CA 1
ATOM 4059 C C . GLN A 1 508 ? 16.784 -11.572 -30.024 1.00 92.75 508 GLN A C 1
ATOM 4061 O O . GLN A 1 508 ? 15.654 -11.959 -30.307 1.00 92.75 508 GLN A O 1
ATOM 4066 N N . PHE A 1 509 ? 17.393 -10.610 -30.726 1.00 93.81 509 PHE A N 1
ATOM 4067 C CA . PHE A 1 509 ? 16.732 -9.920 -31.845 1.00 93.81 509 PHE A CA 1
ATOM 4068 C C . PHE A 1 509 ? 16.568 -10.801 -33.088 1.00 93.81 509 PHE A C 1
ATOM 4070 O O . PHE A 1 509 ? 15.527 -10.731 -33.739 1.00 93.81 509 PHE A O 1
ATOM 4077 N N . VAL A 1 510 ? 17.546 -11.659 -33.404 1.00 94.12 510 VAL A N 1
ATOM 4078 C CA . VAL A 1 510 ? 17.403 -12.657 -34.481 1.00 94.12 510 VAL A CA 1
ATOM 4079 C C . VAL A 1 510 ? 16.278 -13.629 -34.143 1.00 94.12 510 VAL A C 1
ATOM 4081 O O . VAL A 1 510 ? 15.434 -13.910 -34.986 1.00 94.12 510 VAL A O 1
ATOM 4084 N N . ARG A 1 511 ? 16.203 -14.075 -32.886 1.00 91.88 511 ARG A N 1
ATOM 4085 C CA . ARG A 1 511 ? 15.137 -14.953 -32.412 1.00 91.88 511 ARG A CA 1
ATOM 4086 C C . ARG A 1 511 ? 13.761 -14.297 -32.502 1.00 91.88 511 ARG A C 1
ATOM 4088 O O . ARG A 1 511 ? 12.834 -14.937 -32.988 1.00 91.88 511 ARG A O 1
ATOM 4095 N N . LEU A 1 512 ? 13.627 -13.034 -32.094 1.00 90.25 512 LEU A N 1
ATOM 4096 C CA . LEU A 1 512 ? 12.379 -12.274 -32.233 1.00 90.25 512 LEU A CA 1
ATOM 4097 C C . LEU A 1 512 ? 11.953 -12.131 -33.696 1.00 90.25 512 LEU A C 1
ATOM 4099 O O . LEU A 1 512 ? 10.793 -12.374 -34.010 1.00 90.25 512 LEU A O 1
ATOM 4103 N N . ARG A 1 513 ? 12.892 -11.803 -34.591 1.00 93.31 513 ARG A N 1
ATOM 4104 C CA . ARG A 1 513 ? 12.642 -11.716 -36.035 1.00 93.31 513 ARG A CA 1
ATOM 4105 C C . ARG A 1 513 ? 12.161 -13.048 -36.609 1.00 93.31 513 ARG A C 1
ATOM 4107 O O . ARG A 1 513 ? 11.139 -13.106 -37.285 1.00 93.31 513 ARG A O 1
ATOM 4114 N N . ASP A 1 514 ? 12.918 -14.111 -36.359 1.00 93.25 514 ASP A N 1
ATOM 4115 C CA . ASP A 1 514 ? 12.700 -15.407 -36.997 1.00 93.25 514 ASP A CA 1
ATOM 4116 C C . ASP A 1 514 ? 11.428 -16.088 -36.464 1.00 93.25 514 ASP A C 1
ATOM 4118 O O . ASP A 1 514 ? 10.789 -16.840 -37.193 1.00 93.25 514 ASP A O 1
ATOM 4122 N N . SER A 1 515 ? 11.010 -15.785 -35.230 1.00 89.62 515 SER A N 1
ATOM 4123 C CA . SER A 1 515 ? 9.804 -16.347 -34.602 1.00 89.62 515 SER A CA 1
ATOM 4124 C C . SER A 1 515 ? 8.543 -15.480 -34.715 1.00 89.62 515 SER A C 1
ATOM 4126 O O . SER A 1 515 ? 7.486 -15.915 -34.252 1.00 89.62 515 SER A O 1
ATOM 4128 N N . ASP A 1 516 ? 8.596 -14.289 -35.324 1.00 87.75 516 ASP A N 1
ATOM 4129 C CA . ASP A 1 516 ? 7.406 -13.448 -35.511 1.00 87.75 516 ASP A CA 1
ATOM 4130 C C . ASP A 1 516 ? 6.701 -13.770 -36.833 1.00 87.75 516 ASP A C 1
ATOM 4132 O O . ASP A 1 516 ? 7.183 -13.469 -37.927 1.00 87.75 516 ASP A O 1
ATOM 4136 N N . ARG A 1 517 ? 5.495 -14.342 -36.742 1.00 86.06 517 ARG A N 1
ATOM 4137 C CA . ARG A 1 517 ? 4.639 -14.604 -37.910 1.00 86.06 517 ARG A CA 1
ATOM 4138 C C . ARG A 1 517 ? 4.312 -13.319 -38.673 1.00 86.06 517 ARG A C 1
ATOM 4140 O O . ARG A 1 517 ? 4.162 -13.359 -39.894 1.00 86.06 517 ARG A O 1
ATOM 4147 N N . PHE A 1 518 ? 4.202 -12.196 -37.968 1.00 88.06 518 PHE A N 1
ATOM 4148 C CA . PHE A 1 518 ? 3.887 -10.885 -38.534 1.00 88.06 518 PHE A CA 1
ATOM 4149 C C . PHE A 1 518 ? 5.135 -10.049 -38.835 1.00 88.06 518 PHE A C 1
ATOM 4151 O O . PHE A 1 518 ? 5.009 -8.849 -39.079 1.00 88.06 518 PHE A O 1
ATOM 4158 N N . TRP A 1 519 ? 6.322 -10.667 -38.865 1.00 92.12 519 TRP A N 1
ATOM 4159 C CA . TRP A 1 519 ? 7.512 -10.014 -39.392 1.00 92.12 519 TRP A CA 1
ATOM 4160 C C . TRP A 1 519 ? 7.258 -9.528 -40.823 1.00 92.12 519 TRP A C 1
ATOM 4162 O O . TRP A 1 519 ? 6.737 -10.280 -41.652 1.00 92.12 519 TRP A O 1
ATOM 4172 N N . PHE A 1 520 ? 7.602 -8.276 -41.124 1.00 92.75 520 PHE A N 1
ATOM 4173 C CA . PHE A 1 520 ? 7.221 -7.666 -42.401 1.00 92.75 520 PHE A CA 1
ATOM 4174 C C . PHE A 1 520 ? 7.837 -8.350 -43.635 1.00 92.75 520 PHE A C 1
ATOM 4176 O O . PHE A 1 520 ? 7.234 -8.294 -44.701 1.00 92.75 520 PHE A O 1
ATOM 4183 N N . GLU A 1 521 ? 8.991 -9.019 -43.499 1.00 93.81 521 GLU A N 1
ATOM 4184 C CA . GLU A 1 521 ? 9.640 -9.774 -44.590 1.00 93.81 521 GLU A CA 1
ATOM 4185 C C . GLU A 1 521 ? 9.066 -11.195 -44.763 1.00 93.81 521 GLU A C 1
ATOM 4187 O O . GLU A 1 521 ? 9.478 -11.924 -45.665 1.00 93.81 521 GLU A O 1
ATOM 4192 N N . ASN A 1 522 ? 8.136 -11.628 -43.905 1.00 92.81 522 ASN A N 1
ATOM 4193 C CA . ASN A 1 522 ? 7.530 -12.951 -44.009 1.00 92.81 522 ASN A CA 1
ATOM 4194 C C . ASN A 1 522 ? 6.462 -12.989 -45.115 1.00 92.81 522 ASN A C 1
ATOM 4196 O O . ASN A 1 522 ? 5.281 -12.776 -44.857 1.00 92.81 522 ASN A O 1
ATOM 4200 N N . GLU A 1 523 ? 6.858 -13.341 -46.338 1.00 89.00 523 GLU A N 1
ATOM 4201 C CA . GLU A 1 523 ? 5.946 -13.441 -47.490 1.00 89.00 523 GLU A CA 1
ATOM 4202 C C . GLU A 1 523 ? 4.773 -14.419 -47.262 1.00 89.00 523 GLU A C 1
ATOM 4204 O O . GLU A 1 523 ? 3.683 -14.228 -47.803 1.00 89.00 523 GLU A O 1
ATOM 4209 N N . ALA A 1 524 ? 4.951 -15.441 -46.413 1.00 86.06 524 ALA A N 1
ATOM 4210 C CA . ALA A 1 524 ? 3.930 -16.458 -46.156 1.00 86.06 524 ALA A CA 1
ATOM 4211 C C . ALA A 1 524 ? 2.705 -15.927 -45.387 1.00 86.06 524 ALA A C 1
ATOM 4213 O O . ALA A 1 524 ? 1.655 -16.569 -45.398 1.00 86.06 524 ALA A O 1
ATOM 4214 N N . ASN A 1 525 ? 2.808 -14.768 -44.721 1.00 82.94 525 ASN A N 1
ATOM 4215 C CA . ASN A 1 525 ? 1.675 -14.159 -44.017 1.00 82.94 525 ASN A CA 1
ATOM 4216 C C . ASN A 1 525 ? 0.747 -13.341 -44.938 1.00 82.94 525 ASN A C 1
ATOM 4218 O O . ASN A 1 525 ? -0.347 -12.970 -44.512 1.00 82.94 525 ASN A O 1
ATOM 4222 N N . GLY A 1 526 ? 1.166 -13.061 -46.181 1.00 83.44 526 GLY A N 1
ATOM 4223 C CA . GLY A 1 526 ? 0.390 -12.304 -47.168 1.00 83.44 526 GLY A CA 1
ATOM 4224 C C . GLY A 1 526 ? 0.094 -10.844 -46.792 1.00 83.44 526 GLY A C 1
ATOM 4225 O O . GLY A 1 526 ? -0.780 -10.230 -47.400 1.00 83.44 526 GLY A O 1
ATOM 4226 N N . VAL A 1 527 ? 0.773 -10.278 -45.785 1.00 83.62 527 VAL A N 1
ATOM 4227 C CA . VAL A 1 527 ? 0.534 -8.904 -45.302 1.00 83.62 527 VAL A CA 1
ATOM 4228 C C . VAL A 1 527 ? 1.088 -7.864 -46.278 1.00 83.62 527 VAL A C 1
ATOM 4230 O O . VAL A 1 527 ? 0.463 -6.815 -46.470 1.00 83.62 527 VAL A O 1
ATOM 4233 N N . PHE A 1 528 ? 2.234 -8.165 -46.891 1.00 88.31 528 PHE A N 1
ATOM 4234 C CA . PHE A 1 528 ? 2.912 -7.320 -47.868 1.00 88.31 528 PHE A CA 1
ATOM 4235 C C . PHE A 1 528 ? 3.355 -8.135 -49.078 1.00 88.31 528 PHE A C 1
ATOM 4237 O O . PHE A 1 528 ? 3.758 -9.292 -48.967 1.00 88.31 528 PHE A O 1
ATOM 4244 N N . THR A 1 529 ? 3.292 -7.507 -50.245 1.00 89.94 529 THR A N 1
ATOM 4245 C CA . THR A 1 529 ? 3.889 -8.032 -51.473 1.00 89.94 529 THR A CA 1
ATOM 4246 C C . THR A 1 529 ? 5.406 -7.868 -51.444 1.00 89.94 529 THR A C 1
ATOM 4248 O O . THR A 1 529 ? 5.939 -6.994 -50.763 1.00 89.94 529 THR A O 1
ATOM 4251 N N . LYS A 1 530 ? 6.122 -8.659 -52.248 1.00 90.81 530 LYS A N 1
ATOM 4252 C CA . LYS A 1 530 ? 7.582 -8.552 -52.370 1.00 90.81 530 LYS A CA 1
ATOM 4253 C C . LYS A 1 530 ? 8.057 -7.134 -52.728 1.00 90.81 530 LYS A C 1
ATOM 4255 O O . LYS A 1 530 ? 9.033 -6.657 -52.162 1.00 90.81 530 LYS A O 1
ATOM 4260 N N . LEU A 1 531 ? 7.329 -6.441 -53.610 1.00 92.50 531 LEU A N 1
ATOM 4261 C CA . LEU A 1 531 ? 7.625 -5.051 -53.975 1.00 92.50 531 LEU A CA 1
ATOM 4262 C C . LEU A 1 531 ? 7.442 -4.098 -52.786 1.00 92.50 531 LEU A C 1
ATOM 4264 O O . LEU A 1 531 ? 8.319 -3.280 -52.530 1.00 92.50 531 LEU A O 1
ATOM 4268 N N . GLU A 1 532 ? 6.355 -4.238 -52.018 1.00 89.62 532 GLU A N 1
ATOM 4269 C CA . GLU A 1 532 ? 6.151 -3.448 -50.794 1.00 89.62 532 GLU A CA 1
ATOM 4270 C C . GLU A 1 532 ? 7.264 -3.716 -49.763 1.00 89.62 532 GLU A C 1
ATOM 4272 O O . GLU A 1 532 ? 7.723 -2.785 -49.106 1.00 89.62 532 GLU A O 1
ATOM 4277 N N . ILE A 1 533 ? 7.740 -4.961 -49.632 1.00 92.69 533 ILE A N 1
ATOM 4278 C CA . ILE A 1 533 ? 8.863 -5.310 -48.743 1.00 92.69 533 ILE A CA 1
ATOM 4279 C C . ILE A 1 533 ? 10.149 -4.605 -49.188 1.00 92.69 533 ILE A C 1
ATOM 4281 O O . ILE A 1 533 ? 10.818 -3.971 -48.369 1.00 92.69 533 ILE A O 1
ATOM 4285 N N . GLU A 1 534 ? 10.477 -4.657 -50.480 1.00 92.88 534 GLU A N 1
ATOM 4286 C CA . GLU A 1 534 ? 11.642 -3.970 -51.051 1.00 92.88 534 GLU A CA 1
ATOM 4287 C C . GLU A 1 534 ? 11.564 -2.441 -50.895 1.00 92.88 534 GLU A C 1
ATOM 4289 O O . GLU A 1 534 ? 12.592 -1.784 -50.715 1.00 92.88 534 GLU A O 1
ATOM 4294 N N . GLU A 1 535 ? 10.363 -1.859 -50.940 1.00 91.25 535 GLU A N 1
ATOM 4295 C CA . GLU A 1 535 ? 10.139 -0.440 -50.653 1.00 91.25 535 GLU A CA 1
ATOM 4296 C C . GLU A 1 535 ? 10.316 -0.118 -49.167 1.00 91.25 535 GLU A C 1
ATOM 4298 O O . GLU A 1 535 ? 11.033 0.825 -48.829 1.00 91.25 535 GLU A O 1
ATOM 4303 N N . MET A 1 536 ? 9.743 -0.921 -48.268 1.00 91.12 536 MET A N 1
ATOM 4304 C CA . MET A 1 536 ? 9.867 -0.722 -46.819 1.00 91.12 536 MET A CA 1
ATOM 4305 C C . MET A 1 536 ? 11.314 -0.845 -46.337 1.00 91.12 536 MET A C 1
ATOM 4307 O O . MET A 1 536 ? 11.736 -0.069 -45.483 1.00 91.12 536 MET A O 1
ATOM 4311 N N . ARG A 1 537 ? 12.111 -1.740 -46.936 1.00 93.00 537 ARG A N 1
ATOM 4312 C CA . ARG A 1 537 ? 13.552 -1.876 -46.658 1.00 93.00 537 ARG A CA 1
ATOM 4313 C C . ARG A 1 537 ? 14.358 -0.604 -46.913 1.00 93.00 537 ARG A C 1
ATOM 4315 O O . ARG A 1 537 ? 15.430 -0.457 -46.327 1.00 93.00 537 ARG A O 1
ATOM 4322 N N . LYS A 1 538 ? 13.876 0.287 -47.787 1.00 94.12 538 LYS A N 1
ATOM 4323 C CA . LYS A 1 538 ? 14.542 1.555 -48.122 1.00 94.12 538 LYS A CA 1
ATOM 4324 C C . LYS A 1 538 ? 14.231 2.670 -47.124 1.00 94.12 538 LYS A C 1
ATOM 4326 O O . LYS A 1 538 ? 14.970 3.648 -47.110 1.00 94.12 538 LYS A O 1
ATOM 4331 N N . VAL A 1 539 ? 13.167 2.531 -46.327 1.00 94.75 539 VAL A N 1
ATOM 4332 C CA . VAL A 1 539 ? 12.721 3.554 -45.374 1.00 94.75 539 VAL A CA 1
ATOM 4333 C C . VAL A 1 539 ? 13.641 3.564 -44.157 1.00 94.75 539 VAL A C 1
ATOM 4335 O O . VAL A 1 539 ? 13.725 2.565 -43.440 1.00 94.75 539 VAL A O 1
ATOM 4338 N N . SER A 1 540 ? 14.293 4.697 -43.900 1.00 95.56 540 SER A N 1
ATOM 4339 C CA . SER A 1 540 ? 15.096 4.922 -42.692 1.00 95.56 540 SER A CA 1
ATOM 4340 C C . SER A 1 540 ? 14.403 5.853 -41.693 1.00 95.56 540 SER A C 1
ATOM 4342 O O . SER A 1 540 ? 13.395 6.501 -41.997 1.00 95.56 540 SER A O 1
ATOM 4344 N N . LEU A 1 541 ? 14.959 5.977 -40.484 1.00 95.69 541 LEU A N 1
ATOM 4345 C CA . LEU A 1 541 ? 14.469 6.930 -39.484 1.00 95.69 541 LEU A CA 1
ATOM 4346 C C . LEU A 1 541 ? 14.528 8.380 -39.994 1.00 95.69 541 LEU A C 1
ATOM 4348 O O . LEU A 1 541 ? 13.678 9.197 -39.637 1.00 95.69 541 LEU A O 1
ATOM 4352 N N . TRP A 1 542 ? 15.478 8.696 -40.876 1.00 96.38 542 TRP A N 1
ATOM 4353 C CA . TRP A 1 542 ? 15.541 9.994 -41.548 1.00 96.38 542 TRP A CA 1
ATOM 4354 C C . TRP A 1 542 ? 14.290 10.272 -42.392 1.00 96.38 542 TRP A C 1
ATOM 4356 O O . TRP A 1 542 ? 13.719 11.361 -42.289 1.00 96.38 542 TRP A O 1
ATOM 4366 N N . ASP A 1 543 ? 13.810 9.284 -43.159 1.00 95.19 543 ASP A N 1
ATOM 4367 C CA . ASP A 1 543 ? 12.595 9.428 -43.971 1.00 95.19 543 ASP A CA 1
ATOM 4368 C C . ASP A 1 543 ? 11.368 9.682 -43.089 1.00 95.19 543 ASP A C 1
ATOM 4370 O O . ASP A 1 543 ? 10.518 10.511 -43.426 1.00 95.19 543 ASP A O 1
ATOM 4374 N N . VAL A 1 544 ? 11.292 9.012 -41.934 1.00 95.75 544 VAL A N 1
ATOM 4375 C CA . VAL A 1 544 ? 10.226 9.221 -40.944 1.00 95.75 544 VAL A CA 1
ATOM 4376 C C . VAL A 1 544 ? 10.285 10.641 -40.375 1.00 95.75 544 VAL A C 1
ATOM 4378 O O . VAL A 1 544 ? 9.252 11.313 -40.314 1.00 95.75 544 VAL A O 1
ATOM 4381 N N . ILE A 1 545 ? 11.472 11.131 -39.999 1.00 95.38 545 ILE A N 1
ATOM 4382 C CA . ILE A 1 545 ? 11.658 12.477 -39.434 1.00 95.38 545 ILE A CA 1
ATOM 4383 C C . ILE A 1 545 ? 11.265 13.554 -40.446 1.00 95.38 545 ILE A C 1
ATOM 4385 O O . ILE A 1 545 ? 10.437 14.408 -40.130 1.00 95.38 545 ILE A O 1
ATOM 4389 N N . VAL A 1 546 ? 11.808 13.513 -41.663 1.00 94.94 546 VAL A N 1
ATOM 4390 C CA . VAL A 1 546 ? 11.591 14.560 -42.677 1.00 94.94 546 VAL A CA 1
ATOM 4391 C C . VAL A 1 546 ? 10.135 14.606 -43.146 1.00 94.94 546 VAL A C 1
ATOM 4393 O O . VAL A 1 546 ? 9.595 15.685 -43.364 1.00 94.94 546 VAL A O 1
ATOM 4396 N N . ASN A 1 547 ? 9.464 13.457 -43.262 1.00 94.25 547 ASN A N 1
ATOM 4397 C CA . ASN A 1 547 ? 8.068 13.419 -43.706 1.00 94.25 547 ASN A CA 1
ATOM 4398 C C . ASN A 1 547 ? 7.049 13.720 -42.594 1.00 94.25 547 ASN A C 1
ATOM 4400 O O . ASN A 1 547 ? 5.930 14.128 -42.901 1.00 94.25 547 ASN A O 1
ATOM 4404 N N . SER A 1 548 ? 7.402 13.499 -41.324 1.00 92.38 548 SER A N 1
ATOM 4405 C CA . SER A 1 548 ? 6.490 13.703 -40.180 1.00 92.38 548 SER A CA 1
ATOM 4406 C C . SER A 1 548 ? 6.651 15.067 -39.504 1.00 92.38 548 SER A C 1
ATOM 4408 O O . SER A 1 548 ? 5.899 15.403 -38.583 1.00 92.38 548 SER A O 1
ATOM 4410 N N . THR A 1 549 ? 7.652 15.849 -39.911 1.00 92.62 549 THR A N 1
ATOM 4411 C CA . THR A 1 549 ? 8.016 17.126 -39.287 1.00 92.62 549 THR A CA 1
ATOM 4412 C C . THR A 1 549 ? 8.258 18.222 -40.328 1.00 92.62 549 THR A C 1
ATOM 4414 O O . THR A 1 549 ? 8.207 17.977 -41.527 1.00 92.62 549 THR A O 1
ATOM 4417 N N . PHE A 1 550 ? 8.521 19.454 -39.877 1.00 89.00 550 PHE A N 1
ATOM 4418 C CA . PHE A 1 550 ? 8.873 20.586 -40.754 1.00 89.00 550 PHE A CA 1
ATOM 4419 C C . PHE A 1 550 ? 10.384 20.711 -41.010 1.00 89.00 550 PHE A C 1
ATOM 4421 O O . PHE A 1 550 ? 10.850 21.759 -41.460 1.00 89.00 550 PHE A O 1
ATOM 4428 N N . ILE A 1 551 ? 11.164 19.678 -40.679 1.00 90.94 551 ILE A N 1
ATOM 4429 C CA . ILE A 1 551 ? 12.615 19.670 -40.873 1.00 90.94 551 ILE A CA 1
ATOM 4430 C C . ILE A 1 551 ? 12.913 19.497 -42.364 1.00 90.94 551 ILE A C 1
ATOM 4432 O O . ILE A 1 551 ? 12.436 18.563 -43.004 1.00 90.94 551 ILE A O 1
ATOM 4436 N N . THR A 1 552 ? 13.721 20.395 -42.927 1.00 90.06 552 THR A N 1
ATOM 4437 C CA . THR A 1 552 ? 14.142 20.287 -44.326 1.00 90.06 552 THR A CA 1
ATOM 4438 C C . THR A 1 552 ? 15.178 19.166 -44.495 1.00 90.06 552 THR A C 1
ATOM 4440 O O . THR A 1 552 ? 16.029 18.995 -43.620 1.00 90.06 552 THR A O 1
ATOM 4443 N N . PRO A 1 553 ? 15.183 18.440 -45.632 1.00 88.69 553 PRO A N 1
ATOM 4444 C CA . PRO A 1 553 ? 16.110 17.328 -45.879 1.00 88.69 553 PRO A CA 1
ATOM 4445 C C . PRO A 1 553 ? 17.597 17.649 -45.644 1.00 88.69 553 PRO A C 1
ATOM 4447 O O . PRO A 1 553 ? 18.348 16.781 -45.222 1.00 88.69 553 PRO A O 1
ATOM 4450 N N . GLY A 1 554 ? 18.026 18.892 -45.902 1.00 87.12 554 GLY A N 1
ATOM 4451 C CA . GLY A 1 554 ? 19.416 19.331 -45.712 1.00 87.12 554 GLY A CA 1
ATOM 4452 C C . GLY A 1 554 ? 19.778 19.786 -44.291 1.00 87.12 554 GLY A C 1
ATOM 4453 O O . GLY A 1 554 ? 20.938 20.087 -44.037 1.00 87.12 554 GLY A O 1
ATOM 4454 N N . ALA A 1 555 ? 18.815 19.872 -43.366 1.00 89.81 555 ALA A N 1
ATOM 4455 C CA . ALA A 1 555 ? 19.047 20.348 -41.996 1.00 89.81 555 ALA A CA 1
ATOM 4456 C C . ALA A 1 555 ? 19.412 19.230 -40.997 1.00 89.81 555 ALA A C 1
ATOM 4458 O O . ALA A 1 555 ? 19.777 19.532 -39.854 1.00 89.81 555 ALA A O 1
ATOM 4459 N N . ILE A 1 556 ? 19.303 17.963 -41.412 1.00 92.44 556 ILE A N 1
ATOM 4460 C CA . ILE A 1 556 ? 19.585 16.761 -40.618 1.00 92.44 556 ILE A CA 1
ATOM 4461 C C . ILE A 1 556 ? 20.293 15.714 -41.491 1.00 92.44 556 ILE A C 1
ATOM 4463 O O . ILE A 1 556 ? 19.938 15.533 -42.657 1.00 92.44 556 ILE A O 1
ATOM 4467 N N . GLN A 1 557 ? 21.304 15.037 -40.945 1.00 93.00 557 GLN A N 1
ATOM 4468 C CA . GLN A 1 557 ? 22.090 14.041 -41.671 1.00 93.00 557 GLN A CA 1
ATOM 4469 C C . GLN A 1 557 ? 21.276 12.788 -41.997 1.00 93.00 557 GLN A C 1
ATOM 4471 O O . GLN A 1 557 ? 20.405 12.391 -41.227 1.00 93.00 557 GLN A O 1
ATOM 4476 N N . ARG A 1 558 ? 21.590 12.125 -43.116 1.00 90.62 558 ARG A N 1
ATOM 4477 C CA . ARG A 1 558 ? 20.832 10.949 -43.578 1.00 90.62 558 ARG A CA 1
ATOM 4478 C C . ARG A 1 558 ? 20.981 9.734 -42.658 1.00 90.62 558 ARG A C 1
ATOM 4480 O O . ARG A 1 558 ? 20.026 8.986 -42.488 1.00 90.62 558 ARG A O 1
ATOM 4487 N N . SER A 1 559 ? 22.161 9.549 -42.065 1.00 90.88 559 SER A N 1
ATOM 4488 C CA . SER A 1 559 ? 22.424 8.510 -41.064 1.00 90.88 559 SER A CA 1
ATOM 4489 C C . SER A 1 559 ? 22.277 9.104 -39.666 1.00 90.88 559 SER A C 1
ATOM 4491 O O . SER A 1 559 ? 23.254 9.481 -39.034 1.00 90.88 559 SER A O 1
ATOM 4493 N N . VAL A 1 560 ? 21.041 9.252 -39.190 1.00 93.94 560 VAL A N 1
ATOM 4494 C CA . VAL A 1 560 ? 20.724 10.037 -37.976 1.00 93.94 560 VAL A CA 1
ATOM 4495 C C . VAL A 1 560 ? 21.317 9.474 -36.677 1.00 93.94 560 VAL A C 1
ATOM 4497 O O . VAL A 1 560 ? 21.372 10.169 -35.661 1.00 93.94 560 VAL A O 1
ATOM 4500 N N . PHE A 1 561 ? 21.766 8.217 -36.693 1.00 95.75 561 PHE A N 1
ATOM 4501 C CA . PHE A 1 561 ? 22.427 7.559 -35.566 1.00 95.75 561 PHE A CA 1
ATOM 4502 C C . PHE A 1 561 ? 23.925 7.851 -35.453 1.00 95.75 561 PHE A C 1
ATOM 4504 O O . PHE A 1 561 ? 24.512 7.575 -34.407 1.00 95.75 561 PHE A O 1
ATOM 4511 N N . PHE A 1 562 ? 24.524 8.429 -36.492 1.00 94.75 562 PHE A N 1
ATOM 4512 C CA . PHE A 1 562 ? 25.923 8.834 -36.520 1.00 94.75 562 PHE A CA 1
ATOM 4513 C C . PHE A 1 562 ? 26.030 10.317 -36.859 1.00 94.75 562 PHE A C 1
ATOM 4515 O O . PHE A 1 562 ? 25.148 10.887 -37.499 1.00 94.75 562 PHE A O 1
ATOM 4522 N N . TRP A 1 563 ? 27.107 10.950 -36.421 1.00 93.25 563 TRP A N 1
ATOM 4523 C CA . TRP A 1 563 ? 27.458 12.288 -36.875 1.00 93.25 563 TRP A CA 1
ATOM 4524 C C . TRP A 1 563 ? 28.915 12.278 -37.330 1.00 93.25 563 TRP A C 1
ATOM 4526 O O . TRP A 1 563 ? 29.813 12.021 -36.535 1.00 93.25 563 TRP A O 1
ATOM 4536 N N . ASN A 1 564 ? 29.157 12.498 -38.617 1.00 91.94 564 ASN A N 1
ATOM 4537 C CA . ASN A 1 564 ? 30.487 12.449 -39.215 1.00 91.94 564 ASN A CA 1
ATOM 4538 C C . ASN A 1 564 ? 30.934 13.830 -39.700 1.00 91.94 564 ASN A C 1
ATOM 4540 O O . ASN A 1 564 ? 30.116 14.709 -39.973 1.00 91.94 564 ASN A O 1
ATOM 4544 N N . ASP A 1 565 ? 32.244 14.003 -39.872 1.00 83.69 565 ASP A N 1
ATOM 4545 C CA . ASP A 1 565 ? 32.804 15.229 -40.436 1.00 83.69 565 ASP A CA 1
ATOM 4546 C C . ASP A 1 565 ? 32.237 15.474 -41.846 1.00 83.69 565 ASP A C 1
ATOM 4548 O O . ASP A 1 565 ? 32.449 14.687 -42.769 1.00 83.69 565 ASP A O 1
ATOM 4552 N N . GLY A 1 566 ? 31.486 16.569 -42.001 1.00 82.06 566 GLY A N 1
ATOM 4553 C CA . GLY A 1 566 ? 30.740 16.906 -43.220 1.00 82.06 566 GLY A CA 1
ATOM 4554 C C . GLY A 1 566 ? 29.215 16.863 -43.064 1.00 82.06 566 GLY A C 1
ATOM 4555 O O . GLY A 1 566 ? 28.512 17.414 -43.912 1.00 82.06 566 GLY A O 1
ATOM 4556 N N . ASP A 1 567 ? 28.697 16.288 -41.974 1.00 89.88 567 ASP A N 1
ATOM 4557 C CA . ASP A 1 567 ? 27.272 16.324 -41.640 1.00 89.88 567 ASP A CA 1
ATOM 4558 C C . ASP A 1 567 ? 26.825 17.721 -41.152 1.00 89.88 567 ASP A C 1
ATOM 4560 O O . ASP A 1 567 ? 27.614 18.486 -40.581 1.00 89.88 567 ASP A O 1
ATOM 4564 N N . PRO A 1 568 ? 25.547 18.103 -41.355 1.00 88.12 568 PRO A N 1
ATOM 4565 C CA . PRO A 1 568 ? 25.052 19.418 -40.975 1.00 88.12 568 PRO A CA 1
ATOM 4566 C C . PRO A 1 568 ? 25.134 19.663 -39.463 1.00 88.12 568 PRO A C 1
ATOM 4568 O O . PRO A 1 568 ? 24.727 18.842 -38.639 1.00 88.12 568 PRO A O 1
ATOM 4571 N N . CYS A 1 569 ? 25.569 20.878 -39.124 1.00 87.00 569 CYS A N 1
ATOM 4572 C CA . CYS A 1 569 ? 25.494 21.465 -37.790 1.00 87.00 569 CYS A CA 1
ATOM 4573 C C . CYS A 1 569 ? 26.184 20.631 -36.692 1.00 87.00 569 CYS A C 1
ATOM 4575 O O . CYS A 1 569 ? 25.517 19.982 -35.884 1.00 87.00 569 CYS A O 1
ATOM 4577 N N . ALA A 1 570 ? 27.516 20.704 -36.635 1.00 87.31 570 ALA A N 1
ATOM 4578 C CA . ALA A 1 570 ? 28.308 20.125 -35.549 1.00 87.31 570 ALA A CA 1
ATOM 4579 C C . ALA A 1 570 ? 27.869 20.648 -34.175 1.00 87.31 570 ALA A C 1
ATOM 4581 O O . ALA A 1 570 ? 27.528 21.827 -34.028 1.00 87.31 570 ALA A O 1
ATOM 4582 N N . GLN A 1 571 ? 27.894 19.783 -33.158 1.00 86.69 571 GLN A N 1
ATOM 4583 C CA . GLN A 1 571 ? 27.641 20.212 -31.784 1.00 86.69 571 GLN A CA 1
ATOM 4584 C C . GLN A 1 571 ? 28.671 21.265 -31.321 1.00 86.69 571 GLN A C 1
ATOM 4586 O O . GLN A 1 571 ? 29.842 21.170 -31.689 1.00 86.69 571 GLN A O 1
ATOM 4591 N N . PRO A 1 572 ? 28.291 22.255 -30.487 1.00 82.25 572 PRO A N 1
ATOM 4592 C CA . PRO A 1 572 ? 29.202 23.334 -30.095 1.00 82.25 572 PRO A CA 1
ATOM 4593 C C . PRO A 1 572 ? 30.372 22.855 -29.229 1.00 82.25 572 PRO A C 1
ATOM 4595 O O . PRO A 1 572 ? 31.470 23.395 -29.307 1.00 82.25 572 PRO A O 1
ATOM 4598 N N . MET A 1 573 ? 30.106 21.890 -28.349 1.00 81.69 573 MET A N 1
ATOM 4599 C CA . MET A 1 573 ? 31.059 21.242 -27.448 1.00 81.69 573 MET A CA 1
ATOM 4600 C C . MET A 1 573 ? 30.408 19.979 -26.871 1.00 81.69 573 MET A C 1
ATOM 4602 O O . MET A 1 573 ? 29.183 19.855 -26.899 1.00 81.69 573 MET A O 1
ATOM 4606 N N . GLN A 1 574 ? 31.200 19.066 -26.309 1.00 79.12 574 GLN A N 1
ATOM 4607 C CA . GLN A 1 574 ? 30.659 17.956 -25.521 1.00 79.12 574 GLN A CA 1
ATOM 4608 C C . GLN A 1 574 ? 30.191 18.476 -24.148 1.00 79.12 574 GLN A C 1
ATOM 4610 O O . GLN A 1 574 ? 30.841 19.328 -23.537 1.00 79.12 574 GLN A O 1
ATOM 4615 N N . LEU A 1 575 ? 29.024 18.022 -23.682 1.00 72.25 575 LEU A N 1
ATOM 4616 C CA . LEU A 1 575 ? 28.403 18.527 -22.453 1.00 72.25 575 LEU A CA 1
ATOM 4617 C C . LEU A 1 575 ? 29.047 17.919 -21.199 1.00 72.25 575 LEU A C 1
ATOM 4619 O O . LEU A 1 575 ? 28.819 16.752 -20.902 1.00 72.25 575 LEU A O 1
ATOM 4623 N N . ASN A 1 576 ? 29.729 18.740 -20.395 1.00 53.81 576 ASN A N 1
ATOM 4624 C CA . ASN A 1 576 ? 30.234 18.343 -19.072 1.00 53.81 576 ASN A CA 1
ATOM 4625 C C . ASN A 1 576 ? 29.304 18.846 -17.953 1.00 53.81 576 ASN A C 1
ATOM 4627 O O . ASN A 1 576 ? 28.721 19.930 -18.039 1.00 53.81 576 ASN A O 1
ATOM 4631 N N . GLY A 1 577 ? 29.157 18.074 -16.874 1.00 42.12 577 GLY A N 1
ATOM 4632 C CA . GLY A 1 577 ? 28.389 18.474 -15.692 1.00 42.12 577 GLY A CA 1
ATOM 4633 C C . GLY A 1 577 ? 29.255 18.998 -14.552 1.00 42.12 577 GLY A C 1
ATOM 4634 O O . GLY A 1 577 ? 30.056 18.247 -14.017 1.00 42.12 577 GLY A O 1
ATOM 4635 N N . ASN A 1 578 ? 29.030 20.243 -14.124 1.00 34.81 578 ASN A N 1
ATOM 4636 C CA . ASN A 1 578 ? 29.482 20.761 -12.829 1.00 34.81 578 ASN A CA 1
ATOM 4637 C C . ASN A 1 578 ? 28.310 21.450 -12.116 1.00 34.81 578 ASN A C 1
ATOM 4639 O O . ASN A 1 578 ? 27.539 22.174 -12.745 1.00 34.81 578 ASN A O 1
ATOM 4643 N N . GLU A 1 579 ? 28.186 21.239 -10.805 1.00 39.16 579 GLU A N 1
ATOM 4644 C CA . GLU A 1 579 ? 27.148 21.843 -9.963 1.00 39.16 579 GLU A CA 1
ATOM 4645 C C . GLU A 1 579 ? 27.754 22.722 -8.872 1.00 39.16 579 GLU A C 1
ATOM 4647 O O . GLU A 1 579 ? 28.612 22.279 -8.110 1.00 39.16 579 GLU A O 1
ATOM 4652 N N . LEU A 1 580 ? 27.218 23.936 -8.730 1.00 30.03 580 LEU A N 1
ATOM 4653 C CA . LEU A 1 580 ? 27.295 24.705 -7.496 1.00 30.03 580 LEU A CA 1
ATOM 4654 C C . LEU A 1 580 ? 25.997 25.505 -7.280 1.00 30.03 580 LEU A C 1
ATOM 4656 O O . LEU A 1 580 ? 25.549 26.235 -8.159 1.00 30.03 580 LEU A O 1
ATOM 4660 N N . VAL A 1 581 ? 25.499 25.383 -6.041 1.00 29.45 581 VAL A N 1
ATOM 4661 C CA . VAL A 1 581 ? 24.540 26.222 -5.289 1.00 29.45 581 VAL A CA 1
ATOM 4662 C C . VAL A 1 581 ? 23.041 25.873 -5.335 1.00 29.45 581 VAL A C 1
ATOM 4664 O O . VAL A 1 581 ? 22.345 26.129 -6.311 1.00 29.45 581 VAL A O 1
ATOM 4667 N N . TYR A 1 582 ? 22.525 25.472 -4.159 1.00 30.42 582 TYR A N 1
ATOM 4668 C CA . TYR A 1 582 ? 21.282 26.015 -3.587 1.00 30.42 582 TYR A CA 1
ATOM 4669 C C . TYR A 1 582 ? 21.270 25.899 -2.043 1.00 30.42 582 TYR A C 1
ATOM 4671 O O . TYR A 1 582 ? 21.093 24.818 -1.486 1.00 30.42 582 TYR A O 1
ATOM 4679 N N . ILE A 1 583 ? 21.438 27.031 -1.350 1.00 38.19 583 ILE A N 1
ATOM 4680 C CA . ILE A 1 583 ? 20.996 27.267 0.035 1.00 38.19 583 ILE A CA 1
ATOM 4681 C C . ILE A 1 583 ? 20.083 28.486 -0.059 1.00 38.19 583 ILE A C 1
ATOM 4683 O O . ILE A 1 583 ? 20.606 29.573 -0.232 1.00 38.19 583 ILE A O 1
ATOM 4687 N N . TYR A 1 584 ? 18.760 28.301 -0.012 1.00 35.03 584 TYR A N 1
ATOM 4688 C CA . TYR A 1 584 ? 17.759 29.273 0.470 1.00 35.03 584 TYR A CA 1
ATOM 4689 C C . TYR A 1 584 ? 16.351 28.677 0.308 1.00 35.03 584 TYR A C 1
ATOM 4691 O O . TYR A 1 584 ? 15.741 28.812 -0.747 1.00 35.03 584 TYR A O 1
ATOM 4699 N N . ALA A 1 585 ? 15.830 28.012 1.347 1.00 30.58 585 ALA A N 1
ATOM 4700 C CA . ALA A 1 585 ? 14.384 27.787 1.534 1.00 30.58 585 ALA A CA 1
ATOM 4701 C C . ALA A 1 585 ? 14.068 27.154 2.908 1.00 30.58 585 ALA A C 1
ATOM 4703 O O . ALA A 1 585 ? 13.413 26.120 2.987 1.00 30.58 585 ALA A O 1
ATOM 4704 N N . CYS A 1 586 ? 14.525 27.763 4.008 1.00 35.25 586 CYS A N 1
ATOM 4705 C CA . CYS A 1 586 ? 14.162 27.332 5.367 1.00 35.25 586 CYS A CA 1
ATOM 4706 C C . CYS A 1 586 ? 13.620 28.498 6.204 1.00 35.25 586 CYS A C 1
ATOM 4708 O O . CYS A 1 586 ? 14.216 28.833 7.218 1.00 35.25 586 CYS A O 1
ATOM 4710 N N . VAL A 1 587 ? 12.499 29.115 5.811 1.00 41.28 587 VAL A N 1
ATOM 4711 C CA . VAL A 1 587 ? 11.691 29.952 6.724 1.00 41.28 587 VAL A CA 1
ATOM 4712 C C . VAL A 1 587 ? 10.224 29.938 6.287 1.00 41.28 587 VAL A C 1
ATOM 4714 O O . VAL A 1 587 ? 9.839 30.730 5.441 1.00 41.28 587 VAL A O 1
ATOM 4717 N N . PHE A 1 588 ? 9.416 29.039 6.852 1.00 35.16 588 PHE A N 1
ATOM 4718 C CA . PHE A 1 588 ? 8.037 29.272 7.325 1.00 35.16 588 PHE A CA 1
ATOM 4719 C C . PHE A 1 588 ? 7.383 27.915 7.573 1.00 35.16 588 PHE A C 1
ATOM 4721 O O . PHE A 1 588 ? 7.274 27.136 6.637 1.00 35.16 588 PHE A O 1
ATOM 4728 N N . LEU A 1 589 ? 6.947 27.652 8.811 1.00 36.28 589 LEU A N 1
ATOM 4729 C CA . LEU A 1 589 ? 5.734 26.895 9.187 1.00 36.28 589 LEU A CA 1
ATOM 4730 C C . LEU A 1 589 ? 5.840 26.439 10.653 1.00 36.28 589 LEU A C 1
ATOM 4732 O O . LEU A 1 589 ? 5.959 25.261 10.969 1.00 36.28 589 LEU A O 1
ATOM 4736 N N . GLY A 1 590 ? 5.789 27.413 11.567 1.00 45.66 590 GLY A N 1
ATOM 4737 C CA . GLY A 1 590 ? 5.748 27.189 13.018 1.00 45.66 590 GLY A CA 1
ATOM 4738 C C . GLY A 1 590 ? 4.450 27.643 13.699 1.00 45.66 590 GLY A C 1
ATOM 4739 O O . GLY A 1 590 ? 4.409 27.697 14.921 1.00 45.66 590 GLY A O 1
ATOM 4740 N N . PHE A 1 591 ? 3.395 28.006 12.954 1.00 50.94 591 PHE A N 1
ATOM 4741 C CA . PHE A 1 591 ? 2.277 28.792 13.517 1.00 50.94 591 PHE A CA 1
ATOM 4742 C C . PHE A 1 591 ? 0.885 28.139 13.520 1.00 50.94 591 PHE A C 1
ATOM 4744 O O . PHE A 1 591 ? -0.107 28.795 13.825 1.00 50.94 591 PHE A O 1
ATOM 4751 N N . VAL A 1 592 ? 0.780 26.840 13.244 1.00 44.69 592 VAL A N 1
ATOM 4752 C CA . VAL A 1 592 ? -0.515 26.126 13.208 1.00 44.69 592 VAL A CA 1
ATOM 4753 C C . VAL A 1 592 ? -0.938 25.471 14.546 1.00 44.69 592 VAL A C 1
ATOM 4755 O O . VAL A 1 592 ? -2.142 25.426 14.811 1.00 44.69 592 VAL A O 1
ATOM 4758 N N . PRO A 1 593 ? -0.047 25.048 15.473 1.00 43.41 593 PRO A N 1
ATOM 4759 C CA . PRO A 1 593 ? -0.499 24.356 16.692 1.00 43.41 593 PRO A CA 1
ATOM 4760 C C . PRO A 1 593 ? -1.236 25.249 17.711 1.00 43.41 593 PRO A C 1
ATOM 4762 O O . PRO A 1 593 ? -2.029 24.755 18.512 1.00 43.41 593 PRO A O 1
ATOM 4765 N N . ILE A 1 594 ? -1.012 26.568 17.676 1.00 53.44 594 ILE A N 1
ATOM 4766 C CA . ILE A 1 594 ? -1.542 27.526 18.667 1.00 53.44 594 ILE A CA 1
ATOM 4767 C C . ILE A 1 594 ? -3.025 27.855 18.409 1.00 53.44 594 ILE A C 1
ATOM 4769 O O . ILE A 1 594 ? -3.798 28.062 19.347 1.00 53.44 594 ILE A O 1
ATOM 4773 N N . VAL A 1 595 ? -3.463 27.824 17.147 1.00 53.44 595 VAL A N 1
ATOM 4774 C CA . VAL A 1 595 ? -4.842 28.166 16.753 1.00 53.44 595 VAL A CA 1
ATOM 4775 C C . VAL A 1 595 ? -5.832 27.055 17.139 1.00 53.44 595 VAL A C 1
ATOM 4777 O O . VAL A 1 595 ? -6.955 27.335 17.565 1.00 53.44 595 VAL A O 1
ATOM 4780 N N . CYS A 1 596 ? -5.398 25.792 17.110 1.00 45.66 596 CYS A N 1
ATOM 4781 C CA . CYS A 1 596 ? -6.241 24.641 17.453 1.00 45.66 596 CYS A CA 1
ATOM 4782 C C . CYS A 1 596 ? -6.512 24.514 18.966 1.00 45.66 596 CYS A C 1
ATOM 4784 O O . CYS A 1 596 ? -7.599 24.091 19.366 1.00 45.66 596 CYS A O 1
ATOM 4786 N N . ALA A 1 597 ? -5.580 24.954 19.822 1.00 49.97 597 ALA A N 1
ATOM 4787 C CA . ALA A 1 597 ? -5.766 24.958 21.277 1.00 49.97 597 ALA A CA 1
ATOM 4788 C C . ALA A 1 597 ? -6.797 26.013 21.745 1.00 49.97 597 ALA A C 1
ATOM 4790 O O . ALA A 1 597 ? -7.548 25.780 22.698 1.00 49.97 597 ALA A O 1
ATOM 4791 N N . GLY A 1 598 ? -6.899 27.149 21.041 1.00 52.81 598 GLY A N 1
ATOM 4792 C CA . GLY A 1 598 ? -7.855 28.222 21.346 1.00 52.81 598 GLY A CA 1
ATOM 4793 C C . GLY A 1 598 ? -9.321 27.847 21.086 1.00 52.81 598 GLY A C 1
ATOM 4794 O O . GLY A 1 598 ? -10.209 28.216 21.862 1.00 52.81 598 GLY A O 1
ATOM 4795 N N . ALA A 1 599 ? -9.584 27.051 20.046 1.00 51.00 599 ALA A N 1
ATOM 4796 C CA . ALA A 1 599 ? -10.937 26.628 19.682 1.00 51.00 599 ALA A CA 1
ATOM 4797 C C . ALA A 1 599 ? -11.563 25.682 20.729 1.00 51.00 599 ALA A C 1
ATOM 4799 O O . ALA A 1 599 ? -12.734 25.837 21.091 1.00 51.00 599 ALA A O 1
ATOM 4800 N N . GLY A 1 600 ? -10.770 24.762 21.297 1.00 48.59 600 GLY A N 1
ATOM 4801 C CA . GLY A 1 600 ? -11.223 23.832 22.342 1.00 48.59 600 GLY A CA 1
ATOM 4802 C C . GLY A 1 600 ? -11.597 24.529 23.656 1.00 48.59 600 GLY A C 1
ATOM 4803 O O . GLY A 1 600 ? -12.607 24.198 24.284 1.00 48.59 600 GLY A O 1
ATOM 4804 N N . TYR A 1 601 ? -10.845 25.566 24.038 1.00 55.69 601 TYR A N 1
ATOM 4805 C CA . TYR A 1 601 ? -11.138 26.377 25.224 1.00 55.69 601 TYR A CA 1
ATOM 4806 C C . TYR A 1 601 ? -12.432 27.206 25.068 1.00 55.69 601 TYR A C 1
ATOM 4808 O O . TYR A 1 601 ? -13.197 27.379 26.026 1.00 55.69 601 TYR A O 1
ATOM 4816 N N . GLY A 1 602 ? -12.733 27.669 23.849 1.00 52.06 602 GLY A N 1
ATOM 4817 C CA . GLY A 1 602 ? -13.925 28.466 23.540 1.00 52.06 602 GLY A CA 1
ATOM 4818 C C . GLY A 1 602 ? -15.250 27.722 23.753 1.00 52.06 602 GLY A C 1
ATOM 4819 O O . GLY A 1 602 ? -16.189 28.270 24.341 1.00 52.06 602 GLY A O 1
ATOM 4820 N N . VAL A 1 603 ? -15.318 26.448 23.356 1.00 57.62 603 VAL A N 1
ATOM 4821 C CA . VAL A 1 603 ? -16.550 25.638 23.430 1.00 57.62 603 VAL A CA 1
ATOM 4822 C C . VAL A 1 603 ? -16.935 25.316 24.882 1.00 57.62 603 VAL A C 1
ATOM 4824 O O . VAL A 1 603 ? -18.103 25.450 25.270 1.00 57.62 603 VAL A O 1
ATOM 4827 N N . VAL A 1 604 ? -15.951 24.992 25.729 1.00 55.72 604 VAL A N 1
ATOM 4828 C CA . VAL A 1 604 ? -16.156 24.691 27.161 1.00 55.72 604 VAL A CA 1
ATOM 4829 C C . VAL A 1 604 ? -16.668 25.920 27.927 1.00 55.72 604 VAL A C 1
ATOM 4831 O O . VAL A 1 604 ? -17.532 25.821 28.808 1.00 55.72 604 VAL A O 1
ATOM 4834 N N . LYS A 1 605 ? -16.195 27.116 27.559 1.00 55.41 605 LYS A N 1
ATOM 4835 C CA . LYS A 1 605 ? -16.603 28.385 28.180 1.00 55.41 605 LYS A CA 1
ATOM 4836 C C . LYS A 1 605 ? -18.037 28.785 27.799 1.00 55.41 605 LYS A C 1
ATOM 4838 O O . LYS A 1 605 ? -18.776 29.313 28.638 1.00 55.41 605 LYS A O 1
ATOM 4843 N N . LEU A 1 606 ? -18.473 28.477 26.575 1.00 55.97 606 LEU A N 1
ATOM 4844 C CA . LEU A 1 606 ? -19.812 28.803 26.066 1.00 55.97 606 LEU A CA 1
ATOM 4845 C C . LEU A 1 606 ? -20.935 27.971 26.713 1.00 55.97 606 LEU A C 1
ATOM 4847 O O . LEU A 1 606 ? -21.974 28.528 27.088 1.00 55.97 606 LEU A O 1
ATOM 4851 N N . GLN A 1 607 ? -20.730 26.667 26.938 1.00 56.22 607 GLN A N 1
ATOM 4852 C CA . GLN A 1 607 ? -21.731 25.814 27.604 1.00 56.22 607 GLN A CA 1
ATOM 4853 C C . GLN A 1 607 ? -21.970 26.208 29.070 1.00 56.22 607 GLN A C 1
ATOM 4855 O O . GLN A 1 607 ? -23.117 26.261 29.534 1.00 56.22 607 GLN A O 1
ATOM 4860 N N . ASN A 1 608 ? -20.905 26.560 29.795 1.00 58.38 608 ASN A N 1
ATOM 4861 C CA . ASN A 1 608 ? -21.002 27.001 31.187 1.00 58.38 608 ASN A CA 1
ATOM 4862 C C . ASN A 1 608 ? -21.735 28.349 31.327 1.00 58.38 608 ASN A C 1
ATOM 4864 O O . ASN A 1 608 ? -22.477 28.558 32.293 1.00 58.38 608 ASN A O 1
ATOM 4868 N N . ARG A 1 609 ? -21.621 29.237 30.329 1.00 61.81 609 ARG A N 1
ATOM 4869 C CA . ARG A 1 609 ? -22.351 30.516 30.272 1.00 61.81 609 ARG A CA 1
ATOM 4870 C C . ARG A 1 609 ? -23.856 30.320 30.047 1.00 61.81 609 ARG A C 1
ATOM 4872 O O . ARG A 1 609 ? -24.661 30.999 30.687 1.00 61.81 609 ARG A O 1
ATOM 4879 N N . ARG A 1 610 ? -24.252 29.354 29.208 1.00 56.72 610 ARG A N 1
ATOM 4880 C CA . ARG A 1 610 ? -25.668 29.038 28.921 1.00 56.72 610 ARG A CA 1
ATOM 4881 C C . ARG A 1 610 ? -26.392 28.462 30.147 1.00 56.72 610 ARG A C 1
ATOM 4883 O O . ARG A 1 610 ? -27.499 28.894 30.459 1.00 56.72 610 ARG A O 1
ATOM 4890 N N . ARG A 1 611 ? -25.733 27.577 30.912 1.00 55.41 611 ARG A N 1
ATOM 4891 C CA . ARG A 1 611 ? -26.260 27.047 32.190 1.00 55.41 611 ARG A CA 1
ATOM 4892 C C . ARG A 1 611 ? -26.412 28.116 33.279 1.00 55.41 611 ARG A C 1
ATOM 4894 O O . ARG A 1 611 ? -27.357 28.038 34.059 1.00 55.41 611 ARG A O 1
ATOM 4901 N N . ARG A 1 612 ? -25.523 29.116 33.335 1.00 56.34 612 ARG A N 1
ATOM 4902 C CA . ARG A 1 612 ? -25.647 30.250 34.274 1.00 56.34 612 ARG A CA 1
ATOM 4903 C C . ARG A 1 612 ? -26.822 31.169 33.919 1.00 56.34 612 ARG A C 1
ATOM 4905 O O . ARG A 1 612 ? -27.587 31.516 34.808 1.00 56.34 612 ARG A O 1
ATOM 4912 N N . ARG A 1 613 ? -27.030 31.485 32.633 1.00 58.72 613 ARG A N 1
ATOM 4913 C CA . ARG A 1 613 ? -28.156 32.332 32.181 1.00 58.72 613 ARG A CA 1
ATOM 4914 C C . ARG A 1 613 ? -29.533 31.712 32.446 1.00 58.72 613 ARG A C 1
ATOM 4916 O O . ARG A 1 613 ? -30.448 32.426 32.838 1.00 58.72 613 ARG A O 1
ATOM 4923 N N . LEU A 1 614 ? -29.672 30.394 32.288 1.00 55.81 614 LEU A N 1
ATOM 4924 C CA . LEU A 1 614 ? -30.919 29.686 32.615 1.00 55.81 614 LEU A CA 1
ATOM 4925 C C . LEU A 1 614 ? -31.221 29.683 34.124 1.00 55.81 614 LEU A C 1
ATOM 4927 O O . LEU A 1 614 ? -32.375 29.848 34.505 1.00 55.81 614 LEU A O 1
ATOM 4931 N N . LYS A 1 615 ? -30.193 29.572 34.980 1.00 56.12 615 LYS A N 1
ATOM 4932 C CA . LYS A 1 615 ? -30.346 29.688 36.442 1.00 56.12 615 LYS A CA 1
ATOM 4933 C C . LYS A 1 615 ? -30.746 31.097 36.891 1.00 56.12 615 LYS A C 1
ATOM 4935 O O . LYS A 1 615 ? -31.579 31.211 37.780 1.00 56.12 615 LYS A O 1
ATOM 4940 N N . ILE A 1 616 ? -30.198 32.136 36.254 1.00 58.25 616 ILE A N 1
ATOM 4941 C CA . ILE A 1 616 ? -30.532 33.541 36.545 1.00 58.25 616 ILE A CA 1
ATOM 4942 C C . ILE A 1 616 ? -31.989 33.843 36.157 1.00 58.25 616 ILE A C 1
ATOM 4944 O O . ILE A 1 616 ? -32.728 34.375 36.976 1.00 58.25 616 ILE A O 1
ATOM 4948 N N . LYS A 1 617 ? -32.454 33.388 34.980 1.00 55.59 617 LYS A N 1
ATOM 4949 C CA . LYS A 1 617 ? -33.870 33.527 34.581 1.00 55.59 617 LYS A CA 1
ATOM 4950 C C . LYS A 1 617 ? -34.842 32.780 35.506 1.00 55.59 617 LYS A C 1
ATOM 4952 O O . LYS A 1 617 ? -35.932 33.273 35.772 1.00 55.59 617 LYS A O 1
ATOM 4957 N N . GLN A 1 618 ? -34.463 31.601 36.008 1.00 52.62 618 GLN A N 1
ATOM 4958 C CA . GLN A 1 618 ? -35.272 30.868 36.995 1.00 52.62 618 GLN A CA 1
ATOM 4959 C C . GLN A 1 618 ? -35.300 31.554 38.368 1.00 52.62 618 GLN A C 1
ATOM 4961 O O . GLN A 1 618 ? -36.325 31.490 39.044 1.00 52.62 618 GLN A O 1
ATOM 4966 N N . GLN A 1 619 ? -34.209 32.217 38.769 1.00 53.16 619 GLN A N 1
ATOM 4967 C CA . GLN A 1 619 ? -34.169 33.026 39.988 1.00 53.16 619 GLN A CA 1
ATOM 4968 C C . GLN A 1 619 ? -35.043 34.279 39.851 1.00 53.16 619 GLN A C 1
ATOM 4970 O O . GLN A 1 619 ? -35.865 34.508 40.726 1.00 53.16 619 GLN A O 1
ATOM 4975 N N . GLU A 1 620 ? -34.973 35.018 38.738 1.00 53.41 620 GLU A N 1
ATOM 4976 C CA . GLU A 1 620 ? -35.808 36.212 38.493 1.00 53.41 620 GLU A CA 1
ATOM 4977 C C . GLU A 1 620 ? -37.319 35.920 38.487 1.00 53.41 620 GLU A C 1
ATOM 4979 O O . GLU A 1 620 ? -38.106 36.735 38.970 1.00 53.41 620 GLU A O 1
ATOM 4984 N N . LEU A 1 621 ? -37.731 34.748 37.990 1.00 54.22 621 LEU A N 1
ATOM 4985 C CA . LEU A 1 621 ? -39.130 34.306 38.022 1.00 54.22 621 LEU A CA 1
ATOM 4986 C C . LEU A 1 621 ? -39.606 33.924 39.435 1.00 54.22 621 LEU A C 1
ATOM 4988 O O . LEU A 1 621 ? -40.773 34.132 39.752 1.00 54.22 621 LEU A O 1
ATOM 4992 N N . GLN A 1 622 ? -38.724 33.413 40.305 1.00 46.88 622 GLN A N 1
ATOM 4993 C CA . GLN A 1 622 ? -39.066 33.122 41.705 1.00 46.88 622 GLN A CA 1
ATOM 4994 C C . GLN A 1 622 ? -39.117 34.381 42.581 1.00 46.88 622 GLN A C 1
ATOM 4996 O O . GLN A 1 622 ? -39.942 34.444 43.491 1.00 46.88 622 GLN A O 1
ATOM 5001 N N . THR A 1 623 ? -38.292 35.398 42.305 1.00 44.00 623 THR A N 1
ATOM 5002 C CA . THR A 1 623 ? -38.267 36.638 43.103 1.00 44.00 623 THR A CA 1
ATOM 5003 C C . THR A 1 623 ? -39.521 37.500 42.914 1.00 44.00 623 THR A C 1
ATOM 5005 O O . THR A 1 623 ? -39.830 38.314 43.780 1.00 44.00 623 THR A O 1
ATOM 5008 N N . LYS A 1 624 ? -40.274 37.326 41.817 1.00 44.69 624 LYS A N 1
ATOM 5009 C CA . LYS A 1 624 ? -41.504 38.098 41.563 1.00 44.69 624 LYS A CA 1
ATOM 5010 C C . LYS A 1 624 ? -42.725 37.639 42.374 1.00 44.69 624 LYS A C 1
ATOM 5012 O O . LYS A 1 624 ? -43.613 38.454 42.584 1.00 44.69 624 LYS A O 1
ATOM 5017 N N . ASN A 1 625 ? -42.745 36.405 42.892 1.00 40.28 625 ASN A N 1
ATOM 5018 C CA . ASN A 1 625 ? -43.929 35.821 43.549 1.00 40.28 625 ASN A CA 1
ATOM 5019 C C . ASN A 1 625 ? -43.841 35.683 45.081 1.00 40.28 625 ASN A C 1
ATOM 5021 O O . ASN A 1 625 ? -44.676 35.008 45.672 1.00 40.28 625 ASN A O 1
ATOM 5025 N N . CYS A 1 626 ? -42.869 36.305 45.754 1.00 34.09 626 CYS A N 1
ATOM 5026 C CA . CYS A 1 626 ? -42.764 36.209 47.216 1.00 34.09 626 CYS A CA 1
ATOM 5027 C C . CYS A 1 626 ? -42.359 37.554 47.839 1.00 34.09 626 CYS A C 1
ATOM 5029 O O . CYS A 1 626 ? -41.216 37.752 48.248 1.00 34.09 626 CYS A O 1
ATOM 5031 N N . LYS A 1 627 ? -43.301 38.501 47.904 1.00 34.97 627 LYS A N 1
ATOM 5032 C CA . LYS A 1 627 ? -43.249 39.602 48.877 1.00 34.97 627 LYS A CA 1
ATOM 5033 C C . LYS A 1 627 ? -44.013 39.142 50.122 1.00 34.97 627 LYS A C 1
ATOM 5035 O O . LYS A 1 627 ? -45.127 38.660 49.989 1.00 34.97 627 LYS A O 1
ATOM 5040 N N . LEU A 1 628 ? -43.384 39.310 51.287 1.00 41.12 628 LEU A N 1
ATOM 5041 C CA . LEU A 1 628 ? -43.725 38.788 52.623 1.00 41.12 628 LEU A CA 1
ATOM 5042 C C . LEU A 1 628 ? -43.332 37.325 52.902 1.00 41.12 628 LEU A C 1
ATOM 5044 O O . LEU A 1 628 ? -44.128 36.406 52.760 1.00 41.12 628 LEU A O 1
ATOM 5048 N N . ALA A 1 629 ? -42.110 37.134 53.411 1.00 32.12 629 ALA A N 1
ATOM 5049 C CA . ALA A 1 629 ? -41.796 36.112 54.412 1.00 32.12 629 ALA A CA 1
ATOM 5050 C C . ALA A 1 629 ? -40.448 36.440 55.083 1.00 32.12 629 ALA A C 1
ATOM 5052 O O . ALA A 1 629 ? -39.473 36.755 54.406 1.00 32.12 629 ALA A O 1
ATOM 5053 N N . VAL A 1 630 ? -40.429 36.364 56.416 1.00 44.50 630 VAL A N 1
ATOM 5054 C CA . VAL A 1 630 ? -39.290 36.469 57.348 1.00 44.50 630 VAL A CA 1
ATOM 5055 C C . VAL A 1 630 ? -37.948 36.019 56.739 1.00 44.50 630 VAL A C 1
ATOM 5057 O O . VAL A 1 630 ? -37.859 34.950 56.140 1.00 44.50 630 VAL A O 1
ATOM 5060 N N . GLU A 1 631 ? -36.903 36.837 56.906 1.00 54.34 631 GLU A N 1
ATOM 5061 C CA . GLU A 1 631 ? -35.613 36.754 56.203 1.00 54.34 631 GLU A CA 1
ATOM 5062 C C . GLU A 1 631 ? -34.882 35.395 56.317 1.00 54.34 631 GLU A C 1
ATOM 5064 O O . GLU A 1 631 ? -34.080 35.160 57.221 1.00 54.34 631 GLU A O 1
ATOM 5069 N N . THR A 1 632 ? -35.085 34.505 55.343 1.00 61.03 632 THR A N 1
ATOM 5070 C CA . THR A 1 632 ? -34.341 33.237 55.215 1.00 61.03 632 THR A CA 1
ATOM 5071 C C . THR A 1 632 ? -33.112 33.370 54.310 1.00 61.03 632 THR A C 1
ATOM 5073 O O . THR A 1 632 ? -33.190 34.006 53.258 1.00 61.03 632 THR A O 1
ATOM 5076 N N . MET A 1 633 ? -31.995 32.713 54.654 1.00 75.81 633 MET A N 1
ATOM 5077 C CA . MET A 1 633 ? -30.798 32.634 53.795 1.00 75.81 633 MET A CA 1
ATOM 5078 C C . MET A 1 633 ? -30.636 31.228 53.201 1.00 75.81 633 MET A C 1
ATOM 5080 O O . MET A 1 633 ? -30.740 30.241 53.924 1.00 75.81 633 MET A O 1
ATOM 5084 N N . MET A 1 634 ? -30.373 31.119 51.893 1.00 77.25 634 MET A N 1
ATOM 5085 C CA . MET A 1 634 ? -30.113 29.830 51.231 1.00 77.25 634 MET A CA 1
ATOM 5086 C C . MET A 1 634 ? -28.618 29.508 51.204 1.00 77.25 634 MET A C 1
ATOM 5088 O O . MET A 1 634 ? -27.829 30.297 50.686 1.00 77.25 634 MET A O 1
ATOM 5092 N N . VAL A 1 635 ? -28.238 28.339 51.722 1.00 84.69 635 VAL A N 1
ATOM 5093 C CA . VAL A 1 635 ? -26.838 27.897 51.850 1.00 84.69 635 VAL A CA 1
ATOM 5094 C C . VAL A 1 635 ? -26.738 26.392 51.565 1.00 84.69 635 VAL A C 1
ATOM 5096 O O . VAL A 1 635 ? -27.731 25.674 51.665 1.00 84.69 635 VAL A O 1
ATOM 5099 N N . HIS A 1 636 ? -25.568 25.885 51.165 1.00 84.25 636 HIS A N 1
ATOM 5100 C CA . HIS A 1 636 ? -25.364 24.438 51.027 1.00 84.25 636 HIS A CA 1
ATOM 5101 C C . HIS A 1 636 ? -24.815 23.857 52.332 1.00 84.25 636 HIS A C 1
ATOM 5103 O O . HIS A 1 636 ? -23.726 24.224 52.750 1.00 84.25 636 HIS A O 1
ATOM 5109 N N . GLU A 1 637 ? -25.528 22.919 52.946 1.00 88.12 637 GLU A N 1
ATOM 5110 C CA . GLU A 1 637 ? -25.029 22.152 54.086 1.00 88.12 637 GLU A CA 1
ATOM 5111 C C . GLU A 1 637 ? -24.189 20.970 53.588 1.00 88.12 637 GLU A C 1
ATOM 5113 O O . GLU A 1 637 ? -24.624 20.172 52.743 1.00 88.12 637 GLU A O 1
ATOM 5118 N N . TRP A 1 638 ? -22.968 20.859 54.104 1.00 88.19 638 TRP A N 1
ATOM 5119 C CA . TRP A 1 638 ? -22.077 19.735 53.852 1.00 88.19 638 TRP A CA 1
ATOM 5120 C C . TRP A 1 638 ? -22.272 18.669 54.932 1.00 88.19 638 TRP A C 1
ATOM 5122 O O . TRP A 1 638 ? -22.130 18.950 56.116 1.00 88.19 638 TRP A O 1
ATOM 5132 N N . LEU A 1 639 ? -22.594 17.439 54.517 1.00 79.88 639 LEU A N 1
ATOM 5133 C CA . LEU A 1 639 ? -22.853 16.321 55.434 1.00 79.88 639 LEU A CA 1
ATOM 5134 C C . LEU A 1 639 ? -21.645 15.378 55.529 1.00 79.88 639 LEU A C 1
ATOM 5136 O O . LEU A 1 639 ? -21.283 14.935 56.615 1.00 79.88 639 LEU A O 1
ATOM 5140 N N . HIS A 1 640 ? -21.027 15.063 54.386 1.00 77.12 640 HIS A N 1
ATOM 5141 C CA . HIS A 1 640 ? -19.748 14.354 54.276 1.00 77.12 640 HIS A CA 1
ATOM 5142 C C . HIS A 1 640 ? -19.181 14.520 52.851 1.00 77.12 640 HIS A C 1
ATOM 5144 O O . HIS A 1 640 ? -19.836 15.083 51.973 1.00 77.12 640 HIS A O 1
ATOM 5150 N N . ALA A 1 641 ? -17.978 13.997 52.579 1.00 69.38 641 ALA A N 1
ATOM 5151 C CA . ALA A 1 641 ? -17.227 14.225 51.331 1.00 69.38 641 ALA A CA 1
ATOM 5152 C C . ALA A 1 641 ? -18.033 14.047 50.023 1.00 69.38 641 ALA A C 1
ATOM 5154 O O . ALA A 1 641 ? -17.814 14.782 49.061 1.00 69.38 641 ALA A O 1
ATOM 5155 N N . ASN A 1 642 ? -19.001 13.124 50.002 1.00 58.94 642 ASN A N 1
ATOM 5156 C CA . ASN A 1 642 ? -19.749 12.741 48.801 1.00 58.94 642 ASN A CA 1
ATOM 5157 C C . ASN A 1 642 ? -21.162 13.339 48.722 1.00 58.94 642 ASN A C 1
ATOM 5159 O O . ASN A 1 642 ? -21.850 13.120 47.722 1.00 58.94 642 ASN A O 1
ATOM 5163 N N . HIS A 1 643 ? -21.620 14.063 49.748 1.00 67.25 643 HIS A N 1
ATOM 5164 C CA . HIS A 1 643 ? -23.005 14.520 49.825 1.00 67.25 643 HIS A CA 1
ATOM 5165 C C . HIS A 1 643 ? -23.135 15.916 50.449 1.00 67.25 643 HIS A C 1
ATOM 5167 O O . HIS A 1 643 ? -22.675 16.176 51.562 1.00 67.25 643 HIS A O 1
ATOM 5173 N N . LYS A 1 644 ? -23.815 16.808 49.721 1.00 79.88 644 LYS A N 1
ATOM 5174 C CA . LYS A 1 644 ? -24.203 18.153 50.160 1.00 79.88 644 LYS A CA 1
ATOM 5175 C C . LYS A 1 644 ? -25.665 18.376 49.805 1.00 79.88 644 LYS A C 1
ATOM 5177 O O . LYS A 1 644 ? -26.120 17.875 48.774 1.00 79.88 644 LYS A O 1
ATOM 5182 N N . ARG A 1 645 ? -26.381 19.156 50.605 1.00 79.00 645 ARG A N 1
ATOM 5183 C CA . ARG A 1 645 ? -27.784 19.507 50.343 1.00 79.00 645 ARG A CA 1
ATOM 5184 C C . ARG A 1 645 ? -27.989 21.013 50.434 1.00 79.00 645 ARG A C 1
ATOM 5186 O O . ARG A 1 645 ? -27.297 21.686 51.183 1.00 79.00 645 ARG A O 1
ATOM 5193 N N . LEU A 1 646 ? -28.915 21.543 49.643 1.00 77.75 646 LEU A N 1
ATOM 5194 C CA . LEU A 1 646 ? -29.297 22.954 49.712 1.00 77.75 646 LEU A CA 1
ATOM 5195 C C . LEU A 1 646 ? -30.325 23.133 50.835 1.00 77.75 646 LEU A C 1
ATOM 5197 O O . LEU A 1 646 ? -31.335 22.429 50.836 1.00 77.75 646 LEU A O 1
ATOM 5201 N N . VAL A 1 647 ? -30.075 24.066 51.752 1.00 82.44 647 VAL A N 1
ATOM 5202 C CA . VAL A 1 647 ? -30.909 24.326 52.932 1.00 82.44 647 VAL A CA 1
ATOM 5203 C C . VAL A 1 647 ? -31.228 25.814 53.078 1.00 82.44 647 VAL A C 1
ATOM 5205 O O . VAL A 1 647 ? -30.491 26.679 52.597 1.00 82.44 647 VAL A O 1
ATOM 5208 N N . LYS A 1 648 ? -32.341 26.111 53.746 1.00 83.00 648 LYS A N 1
ATOM 5209 C CA . LYS A 1 648 ? -32.726 27.447 54.203 1.00 83.00 648 LYS A CA 1
ATOM 5210 C C . LYS A 1 648 ? -32.414 27.565 55.689 1.00 83.00 648 LYS A C 1
ATOM 5212 O O . LYS A 1 648 ? -32.882 26.751 56.479 1.00 83.00 648 LYS A O 1
ATOM 5217 N N . ILE A 1 649 ? -31.649 28.581 56.066 1.00 82.88 649 ILE A N 1
ATOM 5218 C CA . ILE A 1 649 ? -31.344 28.879 57.466 1.00 82.88 649 ILE A CA 1
ATOM 5219 C C . ILE A 1 649 ? -32.314 29.951 57.953 1.00 82.88 649 ILE A C 1
ATOM 5221 O O . ILE A 1 649 ? -32.453 31.001 57.313 1.00 82.88 649 ILE A O 1
ATOM 5225 N N . LYS A 1 650 ? -32.978 29.670 59.077 1.00 82.75 650 LYS A N 1
ATOM 5226 C CA . LYS A 1 650 ? -33.890 30.583 59.767 1.00 82.75 650 LYS A CA 1
ATOM 5227 C C . LYS A 1 650 ? -33.430 30.749 61.217 1.00 82.75 650 LYS A C 1
ATOM 5229 O O . LYS A 1 650 ? -33.342 29.768 61.953 1.00 82.75 650 LYS A O 1
ATOM 5234 N N . PHE A 1 651 ? -33.139 31.984 61.614 1.00 81.38 651 PHE A N 1
ATOM 5235 C CA . PHE A 1 651 ? -32.839 32.330 63.004 1.00 81.38 651 PHE A CA 1
ATOM 5236 C C . PHE A 1 651 ? -34.158 32.404 63.784 1.00 81.38 651 PHE A C 1
ATOM 5238 O O . PHE A 1 651 ? -35.108 33.040 63.320 1.00 81.38 651 PHE A O 1
ATOM 5245 N N . GLY A 1 652 ? -34.255 31.673 64.895 1.00 71.81 652 GLY A N 1
ATOM 5246 C CA . GLY A 1 652 ? -35.419 31.718 65.780 1.00 71.81 652 GLY A CA 1
ATOM 5247 C C . GLY A 1 652 ? -35.417 32.971 66.670 1.00 71.81 652 GLY A C 1
ATOM 5248 O O . GLY A 1 652 ? -34.416 33.676 66.718 1.00 71.81 652 GLY A O 1
ATOM 5249 N N . PRO A 1 653 ? -36.524 33.272 67.369 1.00 66.31 653 PRO A N 1
ATOM 5250 C CA . PRO A 1 653 ? -36.568 34.333 68.383 1.00 66.31 653 PRO A CA 1
ATOM 5251 C C . PRO A 1 653 ? -35.808 33.955 69.666 1.00 66.31 653 PRO A C 1
ATOM 5253 O O . PRO A 1 653 ? -35.318 34.821 70.379 1.00 66.31 653 PRO A O 1
ATOM 5256 N N . GLU A 1 654 ? -35.684 32.659 69.945 1.00 71.38 654 GLU A N 1
ATOM 5257 C CA . GLU A 1 654 ? -34.818 32.119 70.993 1.00 71.38 654 GLU A CA 1
ATOM 5258 C C . GLU A 1 654 ? -33.414 31.839 70.428 1.00 71.38 654 GLU A C 1
ATOM 5260 O O . GLU A 1 654 ? -33.235 31.833 69.211 1.00 71.38 654 GLU A O 1
ATOM 5265 N N . ALA A 1 655 ? -32.421 31.535 71.277 1.00 77.50 655 ALA A N 1
ATOM 5266 C CA . ALA A 1 655 ? -31.050 31.181 70.870 1.00 77.50 655 ALA A CA 1
ATOM 5267 C C . ALA A 1 655 ? -30.947 29.816 70.136 1.00 77.50 655 ALA A C 1
ATOM 5269 O O . ALA A 1 655 ? -30.210 28.919 70.552 1.00 77.50 655 ALA A O 1
ATOM 5270 N N . VAL A 1 656 ? -31.714 29.643 69.059 1.00 82.62 656 VAL A N 1
ATOM 5271 C CA . VAL A 1 656 ? -31.906 28.435 68.262 1.00 82.62 656 VAL A CA 1
ATOM 5272 C C . VAL A 1 656 ? -31.890 28.781 66.766 1.00 82.62 656 VAL A C 1
ATOM 5274 O O . VAL A 1 656 ? -32.527 29.735 66.320 1.00 82.62 656 VAL A O 1
ATOM 5277 N N . VAL A 1 657 ? -31.183 27.979 65.966 1.00 84.19 657 VAL A N 1
ATOM 5278 C CA . VAL A 1 657 ? -31.113 28.110 64.503 1.00 84.19 657 VAL A CA 1
ATOM 5279 C C . VAL A 1 657 ? -31.782 26.910 63.838 1.00 84.19 657 VAL A C 1
ATOM 5281 O O . VAL A 1 657 ? -31.402 25.761 64.068 1.00 84.19 657 VAL A O 1
ATOM 5284 N N . HIS A 1 658 ? -32.769 27.175 62.984 1.00 83.25 658 HIS A N 1
ATOM 5285 C CA . HIS A 1 658 ? -33.506 26.155 62.241 1.00 83.25 658 HIS A CA 1
ATOM 5286 C C . HIS A 1 658 ? -32.915 25.961 60.842 1.00 83.25 658 HIS A C 1
ATOM 5288 O O . HIS A 1 658 ? -32.749 26.919 60.080 1.00 83.25 658 HIS A O 1
ATOM 5294 N N . ILE A 1 659 ? -32.649 24.703 60.488 1.00 85.56 659 ILE A N 1
ATOM 5295 C CA . ILE A 1 659 ? -32.218 24.284 59.153 1.00 85.56 659 ILE A CA 1
ATOM 5296 C C . ILE A 1 659 ? -33.414 23.637 58.466 1.00 85.56 659 ILE A C 1
ATOM 5298 O O . ILE A 1 659 ? -33.870 22.565 58.861 1.00 85.56 659 ILE A O 1
ATOM 5302 N N . ILE A 1 660 ? -33.922 24.300 57.433 1.00 81.50 660 ILE A N 1
ATOM 5303 C CA . ILE A 1 660 ? -35.149 23.925 56.733 1.00 81.50 660 ILE A CA 1
ATOM 5304 C C . ILE A 1 660 ? -34.794 23.438 55.325 1.00 81.50 660 ILE A C 1
ATOM 5306 O O . ILE A 1 660 ? -33.939 24.009 54.642 1.00 81.50 660 ILE A O 1
ATOM 5310 N N . GLY A 1 661 ? -35.434 22.362 54.883 1.00 68.19 661 GLY A N 1
ATOM 5311 C CA . GLY A 1 661 ? -35.275 21.796 53.552 1.00 68.19 661 GLY A CA 1
ATOM 5312 C C . GLY A 1 661 ? -35.955 22.616 52.457 1.00 68.19 661 GLY A C 1
ATOM 5313 O O . GLY A 1 661 ? -36.530 23.685 52.676 1.00 68.19 661 GLY A O 1
ATOM 5314 N N . ARG A 1 662 ? -35.870 22.125 51.217 1.00 61.88 662 ARG A N 1
ATOM 5315 C CA . ARG A 1 662 ? -36.378 22.855 50.044 1.00 61.88 662 ARG A CA 1
ATOM 5316 C C . ARG A 1 662 ? -37.910 22.893 50.000 1.00 61.88 662 ARG A C 1
ATOM 5318 O O . ARG A 1 662 ? -38.441 23.832 49.409 1.00 61.88 662 ARG A O 1
ATOM 5325 N N . LYS A 1 663 ? -38.593 21.907 50.596 1.00 52.78 663 LYS A N 1
ATOM 5326 C CA . LYS A 1 663 ? -40.060 21.806 50.621 1.00 52.78 663 LYS A CA 1
ATOM 5327 C C . LYS A 1 663 ? -40.679 22.349 51.917 1.00 52.78 663 LYS A C 1
ATOM 5329 O O . LYS A 1 663 ? -41.893 22.324 52.045 1.00 52.78 663 LYS A O 1
ATOM 5334 N N . GLY A 1 664 ? -39.869 22.897 52.828 1.00 55.09 664 GLY A N 1
ATOM 5335 C CA . GLY A 1 664 ? -40.333 23.462 54.100 1.00 55.09 664 GLY A CA 1
ATOM 5336 C C . GLY A 1 664 ? -40.180 22.524 55.300 1.00 55.09 664 GLY A C 1
ATOM 5337 O O . GLY A 1 664 ? -40.498 22.927 56.413 1.00 55.09 664 GLY A O 1
ATOM 5338 N N . GLU A 1 665 ? -39.645 21.316 55.107 1.00 63.69 665 GLU A N 1
ATOM 5339 C CA . GLU A 1 665 ? -39.402 20.352 56.179 1.00 63.69 665 GLU A CA 1
ATOM 5340 C C . GLU A 1 665 ? -38.295 20.827 57.143 1.00 63.69 665 GLU A C 1
ATOM 5342 O O . GLU A 1 665 ? -37.243 21.299 56.707 1.00 63.69 665 GLU A O 1
ATOM 5347 N N . SER A 1 666 ? -38.495 20.705 58.459 1.00 73.25 666 SER A N 1
ATOM 5348 C CA . SER A 1 666 ? -37.441 20.989 59.446 1.00 73.25 666 SER A CA 1
ATOM 5349 C C . SER A 1 666 ? -36.436 19.833 59.452 1.00 73.25 666 SER A C 1
ATOM 5351 O O . SER A 1 666 ? -36.770 18.719 59.843 1.00 73.25 666 SER A O 1
ATOM 5353 N N . LEU A 1 667 ? -35.209 20.073 58.977 1.00 77.56 667 LEU A N 1
ATOM 5354 C CA . LEU A 1 667 ? -34.172 19.041 58.847 1.00 77.56 667 LEU A CA 1
ATOM 5355 C C . LEU A 1 667 ? -33.371 18.851 60.135 1.00 77.56 667 LEU A C 1
ATOM 5357 O O . LEU A 1 667 ? -32.965 17.732 60.445 1.00 77.56 667 LEU A O 1
ATOM 5361 N N . ARG A 1 668 ? -33.073 19.951 60.835 1.00 82.38 668 ARG A N 1
ATOM 5362 C CA . ARG A 1 668 ? -32.347 19.960 62.111 1.00 82.38 668 ARG A CA 1
ATOM 5363 C C . ARG A 1 668 ? -32.518 21.308 62.806 1.00 82.38 668 ARG A C 1
ATOM 5365 O O . ARG A 1 668 ? -32.634 22.346 62.156 1.00 82.38 668 ARG A O 1
ATOM 5372 N N . VAL A 1 669 ? -32.478 21.282 64.133 1.00 83.19 669 VAL A N 1
ATOM 5373 C CA . VAL A 1 669 ? -32.514 22.461 64.997 1.00 83.19 669 VAL A CA 1
ATOM 5374 C C . VAL A 1 669 ? -31.213 22.514 65.794 1.00 83.19 669 VAL A C 1
ATOM 5376 O O . VAL A 1 669 ? -30.863 21.544 66.459 1.00 83.19 669 VAL A O 1
ATOM 5379 N N . VAL A 1 670 ? -30.479 23.621 65.699 1.00 82.44 670 VAL A N 1
ATOM 5380 C CA . VAL A 1 670 ? -29.220 23.835 66.425 1.00 82.44 670 VAL A CA 1
ATOM 5381 C C . VAL A 1 670 ? -29.494 24.753 67.607 1.00 82.44 670 VAL A C 1
ATOM 5383 O O . VAL A 1 670 ? -29.909 25.895 67.420 1.00 82.44 670 VAL A O 1
ATOM 5386 N N . ASN A 1 671 ? -29.294 24.247 68.821 1.00 82.06 671 ASN A N 1
ATOM 5387 C CA . ASN A 1 671 ? -29.614 24.955 70.055 1.00 82.06 671 ASN A CA 1
ATOM 5388 C C . ASN A 1 671 ? -28.343 25.514 70.706 1.00 82.06 671 ASN A C 1
ATOM 5390 O O . ASN A 1 671 ? -27.423 24.758 71.008 1.00 82.06 671 ASN A O 1
ATOM 5394 N N . PHE A 1 672 ? -28.319 26.821 70.962 1.00 80.88 672 PHE A N 1
ATOM 5395 C CA . PHE A 1 672 ? -27.207 27.494 71.626 1.00 80.88 672 PHE A CA 1
ATOM 5396 C C . PHE A 1 672 ? -27.497 27.838 73.088 1.00 80.88 672 PHE A C 1
ATOM 5398 O O . PHE A 1 672 ? -26.610 28.386 73.729 1.00 80.88 672 PHE A O 1
ATOM 5405 N N . LYS A 1 673 ? -28.703 27.583 73.631 1.00 77.88 673 LYS A N 1
ATOM 5406 C CA . LYS A 1 673 ? -29.192 28.083 74.941 1.00 77.88 673 LYS A CA 1
ATOM 5407 C C . LYS A 1 673 ? -28.159 28.013 76.076 1.00 77.88 673 LYS A C 1
ATOM 5409 O O . LYS A 1 673 ? -27.960 29.037 76.715 1.00 77.88 673 LYS A O 1
ATOM 5414 N N . ASN A 1 674 ? -27.439 26.900 76.216 1.00 73.81 674 ASN A N 1
ATOM 5415 C CA . ASN A 1 674 ? -26.532 26.626 77.342 1.00 73.81 674 ASN A CA 1
ATOM 5416 C C . ASN A 1 674 ? -25.049 26.947 77.063 1.00 73.81 674 ASN A C 1
ATOM 5418 O O . ASN A 1 674 ? -24.174 26.352 77.686 1.00 73.81 674 ASN A O 1
ATOM 5422 N N . ILE A 1 675 ? -24.757 27.806 76.083 1.00 76.44 675 ILE A N 1
ATOM 5423 C CA . ILE A 1 675 ? -23.393 28.111 75.634 1.00 76.44 675 ILE A CA 1
ATOM 5424 C C . ILE A 1 675 ? -23.168 29.629 75.704 1.00 76.44 675 ILE A C 1
ATOM 5426 O O . ILE A 1 675 ? -23.973 30.391 75.163 1.00 76.44 675 ILE A O 1
ATOM 5430 N N . GLU A 1 676 ? -22.079 30.051 76.352 1.00 78.81 676 GLU A N 1
ATOM 5431 C CA . GLU A 1 676 ? -21.673 31.462 76.503 1.00 78.81 676 GLU A CA 1
ATOM 5432 C C . GLU A 1 676 ? -20.909 31.998 75.277 1.00 78.81 676 GLU A C 1
ATOM 5434 O O . GLU A 1 676 ? -21.061 33.165 74.898 1.00 78.81 676 GLU A O 1
ATOM 5439 N N . SER A 1 677 ? -20.124 31.135 74.619 1.00 81.94 677 SER A N 1
ATOM 5440 C CA . SER A 1 677 ? -19.344 31.458 73.420 1.00 81.94 677 SER A CA 1
ATOM 5441 C C . SER A 1 677 ? -19.506 30.404 72.318 1.00 81.94 677 SER A C 1
ATOM 5443 O O . SER A 1 677 ? -19.348 29.203 72.537 1.00 81.94 677 SER A O 1
ATOM 5445 N N . VAL A 1 678 ? -19.843 30.841 71.102 1.00 83.75 678 VAL A N 1
ATOM 5446 C CA . VAL A 1 678 ? -19.977 29.958 69.932 1.00 83.75 678 VAL A CA 1
ATOM 5447 C C . VAL A 1 678 ? -18.706 30.040 69.096 1.00 83.75 678 VAL A C 1
ATOM 5449 O O . VAL A 1 678 ? -18.367 31.106 68.581 1.00 83.75 678 VAL A O 1
ATOM 5452 N N . VAL A 1 679 ? -18.014 28.908 68.942 1.00 87.88 679 VAL A N 1
ATOM 5453 C CA . VAL A 1 679 ? -16.802 28.809 68.118 1.00 87.88 679 VAL A CA 1
ATOM 5454 C C . VAL A 1 679 ? -17.184 28.548 66.667 1.00 87.88 679 VAL A C 1
ATOM 5456 O O . VAL A 1 679 ? -17.888 27.582 66.349 1.00 87.88 679 VAL A O 1
ATOM 5459 N N . VAL A 1 680 ? -16.698 29.409 65.781 1.00 88.38 680 VAL A N 1
ATOM 5460 C CA . VAL A 1 680 ? -16.939 29.332 64.344 1.00 88.38 680 VAL A CA 1
ATOM 5461 C C . VAL A 1 680 ? -15.604 29.364 63.612 1.00 88.38 680 VAL A C 1
ATOM 5463 O O . VAL A 1 680 ? -14.841 30.319 63.733 1.00 88.38 680 VAL A O 1
ATOM 5466 N N . GLU A 1 681 ? -15.324 28.326 62.829 1.00 89.94 681 GLU A N 1
ATOM 5467 C CA . GLU A 1 681 ? -14.158 28.287 61.950 1.00 89.94 681 GLU A CA 1
ATOM 5468 C C . GLU A 1 681 ? -14.568 28.751 60.545 1.00 89.94 681 GLU A C 1
ATOM 5470 O O . GLU A 1 681 ? -15.508 28.221 59.945 1.00 89.94 681 GLU A O 1
ATOM 5475 N N . GLU A 1 682 ? -13.873 29.747 59.998 1.00 89.31 682 GLU A N 1
ATOM 5476 C CA . GLU A 1 682 ? -14.046 30.165 58.608 1.00 89.31 682 GLU A CA 1
ATOM 5477 C C . GLU A 1 682 ? -12.884 29.708 57.721 1.00 89.31 682 GLU A C 1
ATOM 5479 O O . GLU A 1 682 ? -11.723 29.680 58.134 1.00 89.31 682 GLU A O 1
ATOM 5484 N N . SER A 1 683 ? -13.193 29.362 56.467 1.00 87.31 683 SER A N 1
ATOM 5485 C CA . SER A 1 683 ? -12.171 28.917 55.521 1.00 87.31 683 SER A CA 1
ATOM 5486 C C . SER A 1 683 ? -11.247 30.053 55.064 1.00 87.31 683 SER A C 1
ATOM 5488 O O . SER A 1 683 ? -11.726 31.093 54.603 1.00 87.31 683 SER A O 1
ATOM 5490 N N . LEU A 1 684 ? -9.931 29.805 55.100 1.00 81.06 684 LEU A N 1
ATOM 5491 C CA . LEU A 1 684 ? -8.899 30.615 54.433 1.00 81.06 684 LEU A CA 1
ATOM 5492 C C . LEU A 1 684 ? -8.955 30.408 52.909 1.00 81.06 684 LEU A C 1
ATOM 5494 O O . LEU A 1 684 ? -8.668 29.320 52.399 1.00 81.06 684 LEU A O 1
ATOM 5498 N N . ASP A 1 685 ? -9.321 31.457 52.174 1.00 65.94 685 ASP A N 1
ATOM 5499 C CA . ASP A 1 685 ? -9.534 31.413 50.724 1.00 65.94 685 ASP A CA 1
ATOM 5500 C C . ASP A 1 685 ? -8.258 31.842 49.962 1.00 65.94 685 ASP A C 1
ATOM 5502 O O . ASP A 1 685 ? -8.148 32.968 49.491 1.00 65.94 685 ASP A O 1
ATOM 5506 N N . VAL A 1 686 ? -7.273 30.942 49.822 1.00 57.41 686 VAL A N 1
ATOM 5507 C CA . VAL A 1 686 ? -5.976 31.235 49.151 1.00 57.41 686 VAL A CA 1
ATOM 5508 C C . VAL A 1 686 ? -6.088 31.275 47.612 1.00 57.41 686 VAL A C 1
ATOM 5510 O O . VAL A 1 686 ? -5.204 31.772 46.923 1.00 57.41 686 VAL A O 1
ATOM 5513 N N . THR A 1 687 ? -7.182 30.768 47.028 1.00 55.91 687 THR A N 1
ATOM 5514 C CA . THR A 1 687 ? -7.375 30.705 45.564 1.00 55.91 687 THR A CA 1
ATOM 5515 C C . THR A 1 687 ? -8.787 31.132 45.161 1.00 55.91 687 THR A C 1
ATOM 5517 O O . THR A 1 687 ? -9.771 30.661 45.730 1.00 55.91 687 THR A O 1
ATOM 5520 N N . SER A 1 688 ? -8.912 31.958 44.115 1.00 54.16 688 SER A N 1
ATOM 5521 C CA . SER A 1 688 ? -10.186 32.517 43.610 1.00 54.16 688 SER A CA 1
ATOM 5522 C C . SER A 1 688 ? -11.173 31.488 43.023 1.00 54.16 688 SER A C 1
ATOM 5524 O O . SER A 1 688 ? -12.253 31.846 42.553 1.00 54.16 688 SER A O 1
ATOM 5526 N N . VAL A 1 689 ? -10.819 30.198 43.040 1.00 57.38 689 VAL A N 1
ATOM 5527 C CA . VAL A 1 689 ? -11.568 29.106 42.399 1.00 57.38 689 VAL A CA 1
ATOM 5528 C C . VAL A 1 689 ? -12.436 28.322 43.396 1.00 57.38 689 VAL A C 1
ATOM 5530 O O . VAL A 1 689 ? -13.443 27.727 42.999 1.00 57.38 689 VAL A O 1
ATOM 5533 N N . LYS A 1 690 ? -12.092 28.301 44.692 1.00 70.38 690 LYS A N 1
ATOM 5534 C CA . LYS A 1 690 ? -12.801 27.498 45.707 1.00 70.38 690 LYS A CA 1
ATOM 5535 C C . LYS A 1 690 ? -13.877 28.337 46.421 1.00 70.38 690 LYS A C 1
ATOM 5537 O O . LYS A 1 690 ? -13.661 29.495 46.747 1.00 70.38 690 LYS A O 1
ATOM 5542 N N . LYS A 1 691 ? -15.059 27.745 46.654 1.00 80.56 691 LYS A N 1
ATOM 5543 C CA . LYS A 1 691 ? -16.170 28.399 47.371 1.00 80.56 691 LYS A CA 1
ATOM 5544 C C . LYS A 1 691 ? -15.895 28.507 48.884 1.00 80.56 691 LYS A C 1
ATOM 5546 O O . LYS A 1 691 ? -15.405 27.516 49.440 1.00 80.56 691 LYS A O 1
ATOM 5551 N N . PRO A 1 692 ? -16.271 29.631 49.527 1.00 85.06 692 PRO A N 1
ATOM 5552 C CA . PRO A 1 692 ? -16.066 29.859 50.957 1.00 85.06 692 PRO A CA 1
ATOM 5553 C C . PRO A 1 692 ? -16.962 28.967 51.823 1.00 85.06 692 PRO A C 1
ATOM 5555 O O . PRO A 1 692 ? -18.120 28.710 51.476 1.00 85.06 692 PRO A O 1
ATOM 5558 N N . MET A 1 693 ? -16.438 28.519 52.965 1.00 87.69 693 MET A N 1
ATOM 5559 C CA . MET A 1 693 ? -17.135 27.657 53.924 1.00 87.69 693 MET A CA 1
ATOM 5560 C C . MET A 1 693 ? -17.037 28.188 55.358 1.00 87.69 693 MET A C 1
ATOM 5562 O O . MET A 1 693 ? -16.088 28.889 55.706 1.00 87.69 693 MET A O 1
ATOM 5566 N N . ILE A 1 694 ? -18.024 27.822 56.177 1.00 89.88 694 ILE A N 1
ATOM 5567 C CA . ILE A 1 694 ? -18.054 28.050 57.624 1.00 89.88 694 ILE A CA 1
ATOM 5568 C C . ILE A 1 694 ? -18.372 26.729 58.322 1.00 89.88 694 ILE A C 1
ATOM 5570 O O . ILE A 1 694 ? -19.286 26.016 57.904 1.00 89.88 694 ILE A O 1
ATOM 5574 N N . LEU A 1 695 ? -17.648 26.430 59.392 1.00 90.25 695 LEU A N 1
ATOM 5575 C CA . LEU A 1 695 ? -17.922 25.353 60.335 1.00 90.25 695 LEU A CA 1
ATOM 5576 C C . LEU A 1 695 ? -18.370 25.979 61.662 1.00 90.25 695 LEU A C 1
ATOM 5578 O O . LEU A 1 695 ? -17.632 26.749 62.266 1.00 90.25 695 LEU A O 1
ATOM 5582 N N . VAL A 1 696 ? -19.579 25.654 62.113 1.00 88.81 696 VAL A N 1
ATOM 5583 C CA . VAL A 1 696 ? -20.098 26.048 63.429 1.00 88.81 696 VAL A CA 1
ATOM 5584 C C . VAL A 1 696 ? -20.015 24.841 64.351 1.00 88.81 696 VAL A C 1
ATOM 5586 O O . VAL A 1 696 ? -20.655 23.816 64.084 1.00 88.81 696 VAL A O 1
ATOM 5589 N N . HIS A 1 697 ? -19.245 24.966 65.431 1.00 87.00 697 HIS A N 1
ATOM 5590 C CA . HIS A 1 697 ? -19.124 23.909 66.425 1.00 87.00 697 HIS A CA 1
ATOM 5591 C C . HIS A 1 697 ? -20.352 23.870 67.335 1.00 87.00 697 HIS A C 1
ATOM 5593 O O . HIS A 1 697 ? -20.745 24.884 67.913 1.00 87.00 697 HIS A O 1
ATOM 5599 N N . VAL A 1 698 ? -20.964 22.689 67.468 1.00 83.69 698 VAL A N 1
ATOM 5600 C CA . VAL A 1 698 ? -22.169 22.497 68.291 1.00 83.69 698 VAL A CA 1
ATOM 5601 C C . VAL A 1 698 ? -21.844 21.573 69.457 1.00 83.69 698 VAL A C 1
ATOM 5603 O O . VAL A 1 698 ? -21.692 20.364 69.290 1.00 83.69 698 VAL A O 1
ATOM 5606 N N . GLN A 1 699 ? -21.756 22.128 70.667 1.00 72.56 699 GLN A N 1
ATOM 5607 C CA . GLN A 1 699 ? -21.445 21.346 71.861 1.00 72.56 699 GLN A CA 1
ATOM 5608 C C . GLN A 1 699 ? -22.526 20.276 72.092 1.00 72.56 699 GLN A C 1
ATOM 5610 O O . GLN A 1 699 ? -23.720 20.566 72.068 1.00 72.56 699 GLN A O 1
ATOM 5615 N N . ARG A 1 700 ? -22.107 19.025 72.324 1.00 74.44 700 ARG A N 1
ATOM 5616 C CA . ARG A 1 700 ? -22.981 17.849 72.519 1.00 74.44 700 ARG A CA 1
ATOM 5617 C C . ARG A 1 700 ? -23.808 17.414 71.303 1.00 74.44 700 ARG A C 1
ATOM 5619 O O . ARG A 1 700 ? -24.517 16.418 71.430 1.00 74.44 700 ARG A O 1
ATOM 5626 N N . ASP A 1 701 ? -23.635 17.988 70.113 1.00 79.19 701 ASP A N 1
ATOM 5627 C CA . ASP A 1 701 ? -24.203 17.479 68.847 1.00 79.19 701 ASP A CA 1
ATOM 5628 C C . ASP A 1 701 ? -23.111 17.383 67.750 1.00 79.19 701 ASP A C 1
ATOM 5630 O O . ASP A 1 701 ? -21.929 17.492 68.055 1.00 79.19 701 ASP A O 1
ATOM 5634 N N . HIS A 1 702 ? -23.459 17.054 66.505 1.00 85.25 702 HIS A N 1
ATOM 5635 C CA . HIS A 1 702 ? -22.538 17.065 65.362 1.00 85.25 702 HIS A CA 1
ATOM 5636 C C . HIS A 1 702 ? -22.405 18.477 64.773 1.00 85.25 702 HIS A C 1
ATOM 5638 O O . HIS A 1 702 ? -23.356 19.261 64.803 1.00 85.25 702 HIS A O 1
ATOM 5644 N N . ASP A 1 703 ? -21.252 18.815 64.213 1.00 89.62 703 ASP A N 1
ATOM 5645 C CA . ASP A 1 703 ? -20.977 20.165 63.726 1.00 89.62 703 ASP A CA 1
ATOM 5646 C C . ASP A 1 703 ? -21.820 20.528 62.494 1.00 89.62 703 ASP A C 1
ATOM 5648 O O . ASP A 1 703 ? -22.270 19.662 61.734 1.00 89.62 703 ASP A O 1
ATOM 5652 N N . LEU A 1 704 ? -22.028 21.830 62.286 1.00 88.75 704 LEU A N 1
ATOM 5653 C CA . LEU A 1 704 ? -22.748 22.365 61.134 1.00 88.75 704 LEU A CA 1
ATOM 5654 C C . LEU A 1 704 ? -21.765 22.991 60.138 1.00 88.75 704 LEU A C 1
ATOM 5656 O O . LEU A 1 704 ? -21.162 24.022 60.423 1.00 88.75 704 LEU A O 1
ATOM 5660 N N . VAL A 1 705 ? -21.643 22.402 58.945 1.00 90.06 705 VAL A N 1
ATOM 5661 C CA . VAL A 1 705 ? -20.764 22.907 57.875 1.00 90.06 705 VAL A CA 1
ATOM 5662 C C . VAL A 1 705 ? -21.584 23.509 56.741 1.00 90.06 705 VAL A C 1
ATOM 5664 O O . VAL A 1 705 ? -22.402 22.828 56.121 1.00 90.06 705 VAL A O 1
ATOM 5667 N N . LEU A 1 706 ? -21.319 24.772 56.422 1.00 89.38 706 LEU A N 1
ATOM 5668 C CA . LEU A 1 706 ? -22.053 25.574 55.449 1.00 89.38 706 LEU A CA 1
ATOM 5669 C C . LEU A 1 706 ? -21.131 26.072 54.329 1.00 89.38 706 LEU A C 1
ATOM 5671 O O . LEU A 1 706 ? -20.090 26.664 54.587 1.00 89.38 706 LEU A O 1
ATOM 5675 N N . GLU A 1 707 ? -21.518 25.859 53.071 1.00 87.81 707 GLU A N 1
ATOM 5676 C CA . GLU A 1 707 ? -20.830 26.331 51.864 1.00 87.81 707 GLU A CA 1
ATOM 5677 C C . GLU A 1 707 ? -21.631 27.451 51.183 1.00 87.81 707 GLU A C 1
ATOM 5679 O O . GLU A 1 707 ? -22.804 27.282 50.826 1.00 87.81 707 GLU A O 1
ATOM 5684 N N . PHE A 1 708 ? -20.967 28.584 50.955 1.00 86.25 708 PHE A N 1
ATOM 5685 C CA . PHE A 1 708 ? -21.555 29.826 50.455 1.00 86.25 708 PHE A CA 1
ATOM 5686 C C . PHE A 1 708 ? -21.215 30.071 48.976 1.00 86.25 708 PHE A C 1
ATOM 5688 O O . PHE A 1 708 ? -20.246 29.536 48.435 1.00 86.25 708 PHE A O 1
ATOM 5695 N N . GLU A 1 709 ? -22.028 30.869 48.276 1.00 79.12 709 GLU A N 1
ATOM 5696 C CA . GLU A 1 709 ? -21.812 31.148 46.846 1.00 79.12 709 GLU A CA 1
ATOM 5697 C C . GLU A 1 709 ? -20.720 32.192 46.591 1.00 79.12 709 GLU A C 1
ATOM 5699 O O . GLU A 1 709 ? -20.045 32.124 45.564 1.00 79.12 709 GLU A O 1
ATOM 5704 N N . SER A 1 710 ? -20.532 33.127 47.522 1.00 79.00 710 SER A N 1
ATOM 5705 C CA . SER A 1 710 ? -19.533 34.194 47.444 1.00 79.00 710 SER A CA 1
ATOM 5706 C C . SER A 1 710 ? -19.005 34.584 48.825 1.00 79.00 710 SER A C 1
ATOM 5708 O O . SER A 1 710 ? -19.687 34.402 49.839 1.00 79.00 710 SER A O 1
ATOM 5710 N N . VAL A 1 711 ? -17.815 35.188 48.870 1.00 77.81 711 VAL A N 1
ATOM 5711 C CA . VAL A 1 711 ? -17.228 35.722 50.115 1.00 77.81 711 VAL A CA 1
ATOM 5712 C C . VAL A 1 711 ? -18.144 36.785 50.737 1.00 77.81 711 VAL A C 1
ATOM 5714 O O . VAL A 1 711 ? -18.293 36.832 51.954 1.00 77.81 711 VAL A O 1
ATOM 5717 N N . GLY A 1 712 ? -18.852 37.568 49.913 1.00 75.69 712 GLY A N 1
ATOM 5718 C CA . GLY A 1 712 ? -19.868 38.518 50.378 1.00 75.69 712 GLY A CA 1
ATOM 5719 C C . GLY A 1 712 ? -21.045 37.844 51.094 1.00 75.69 712 GLY A C 1
ATOM 5720 O O . GLY A 1 712 ? -21.458 38.303 52.154 1.00 75.69 712 GLY A O 1
ATOM 5721 N N . SER A 1 713 ? -21.550 36.716 50.576 1.00 78.88 713 SER A N 1
ATOM 5722 C CA . SER A 1 713 ? -22.613 35.949 51.252 1.00 78.88 713 SER A CA 1
ATOM 5723 C C . SER A 1 713 ? -22.145 35.305 52.563 1.00 78.88 713 SER A C 1
ATOM 5725 O O . SER A 1 713 ? -22.907 35.299 53.527 1.00 78.88 713 SER A O 1
ATOM 5727 N N . LYS A 1 714 ? -20.877 34.863 52.631 1.00 85.88 714 LYS A N 1
ATOM 5728 C CA . LYS A 1 714 ? -20.234 34.388 53.867 1.00 85.88 714 LYS A CA 1
ATOM 5729 C C . LYS A 1 714 ? -20.185 35.504 54.919 1.00 85.88 714 LYS A C 1
ATOM 5731 O O . LYS A 1 714 ? -20.690 35.324 56.022 1.00 85.88 714 LYS A O 1
ATOM 5736 N N . LYS A 1 715 ? -19.652 36.680 54.562 1.00 82.00 715 LYS A N 1
ATOM 5737 C CA . LYS A 1 715 ? -19.572 37.847 55.463 1.00 82.00 715 LYS A CA 1
ATOM 5738 C C . LYS A 1 715 ? -20.953 38.304 55.942 1.00 82.00 715 LYS A C 1
ATOM 5740 O O . LYS A 1 715 ? -21.126 38.591 57.120 1.00 82.00 715 LYS A O 1
ATOM 5745 N N . LYS A 1 716 ? -21.958 38.293 55.056 1.00 83.06 716 LYS A N 1
ATOM 5746 C CA . LYS A 1 716 ? -23.354 38.600 55.411 1.00 83.06 716 LYS A CA 1
ATOM 5747 C C . LYS A 1 716 ? -23.930 37.595 56.412 1.00 83.06 716 LYS A C 1
ATOM 5749 O O . LYS A 1 716 ? -24.684 37.992 57.292 1.00 83.06 716 LYS A O 1
ATOM 5754 N N . PHE A 1 717 ? -23.599 36.310 56.285 1.00 85.56 717 PHE A N 1
ATOM 5755 C CA . PHE A 1 717 ? -24.009 35.298 57.257 1.00 85.56 717 PHE A CA 1
ATOM 5756 C C . PHE A 1 717 ? -23.326 35.492 58.613 1.00 85.56 717 PHE A C 1
ATOM 5758 O O . PHE A 1 717 ? -24.021 35.459 59.620 1.00 85.56 717 PHE A O 1
ATOM 5765 N N . ILE A 1 718 ? -22.012 35.748 58.639 1.00 84.94 718 ILE A N 1
ATOM 5766 C CA . ILE A 1 718 ? -21.258 35.999 59.880 1.00 84.94 718 ILE A CA 1
ATOM 5767 C C . ILE A 1 718 ? -21.826 37.215 60.611 1.00 84.94 718 ILE A C 1
ATOM 5769 O O . ILE A 1 718 ? -22.186 37.095 61.772 1.00 84.94 718 ILE A O 1
ATOM 5773 N N . SER A 1 719 ? -22.024 38.335 59.910 1.00 83.62 719 SER A N 1
ATOM 5774 C CA . SER A 1 719 ? -22.628 39.542 60.490 1.00 83.62 719 SER A CA 1
ATOM 5775 C C . SER A 1 719 ? -24.032 39.279 61.053 1.00 83.62 719 SER A C 1
ATOM 5777 O O . SER A 1 719 ? -24.361 39.745 62.140 1.00 83.62 719 SER A O 1
ATOM 5779 N N . LYS A 1 720 ? -24.862 38.485 60.362 1.00 84.06 720 LYS A N 1
ATOM 5780 C CA . LYS A 1 720 ? -26.189 38.106 60.876 1.00 84.06 720 LYS A CA 1
ATOM 5781 C C . LYS A 1 720 ? -26.116 37.169 62.081 1.00 84.06 720 LYS A C 1
ATOM 5783 O O . LYS A 1 720 ? -26.914 37.316 63.000 1.00 84.06 720 LYS A O 1
ATOM 5788 N N . LEU A 1 721 ? -25.189 36.214 62.071 1.00 84.50 721 LEU A N 1
ATOM 5789 C CA . LEU A 1 721 ? -24.970 35.294 63.182 1.00 84.50 721 LEU A CA 1
ATOM 5790 C C . LEU A 1 721 ? -24.465 36.048 64.418 1.00 84.50 721 LEU A C 1
ATOM 5792 O O . LEU A 1 721 ? -24.945 35.795 65.514 1.00 84.50 721 LEU A O 1
ATOM 5796 N N . GLU A 1 722 ? -23.559 37.003 64.234 1.00 84.12 722 GLU A N 1
ATOM 5797 C CA . GLU A 1 722 ? -23.029 37.871 65.285 1.00 84.12 722 GLU A CA 1
ATOM 5798 C C . GLU A 1 722 ? -24.125 38.751 65.899 1.00 84.12 722 GLU A C 1
ATOM 5800 O O . GLU A 1 722 ? -24.295 38.755 67.114 1.00 84.12 722 GLU A O 1
ATOM 5805 N N . LEU A 1 723 ? -24.955 39.404 65.075 1.00 83.38 723 LEU A N 1
ATOM 5806 C CA . LEU A 1 723 ? -26.120 40.162 65.552 1.00 83.38 723 LEU A CA 1
ATOM 5807 C C . LEU A 1 723 ? -27.111 39.278 66.326 1.00 83.38 723 LEU A C 1
ATOM 5809 O O . LEU A 1 723 ? -27.605 39.670 67.383 1.00 83.38 723 LEU A O 1
ATOM 5813 N N . PHE A 1 724 ? -27.376 38.068 65.827 1.00 83.94 724 PHE A N 1
ATOM 5814 C CA . PHE A 1 724 ? -28.249 37.099 66.487 1.00 83.94 724 PHE A CA 1
ATOM 5815 C C . PHE A 1 724 ? -27.692 36.636 67.843 1.00 83.94 724 PHE A C 1
ATOM 5817 O O . PHE A 1 724 ? -28.436 36.571 68.824 1.00 83.94 724 PHE A O 1
ATOM 5824 N N . LEU A 1 725 ? -26.391 36.355 67.931 1.00 82.50 725 LEU A N 1
ATOM 5825 C CA . LEU A 1 725 ? -25.740 35.952 69.179 1.00 82.50 725 LEU A CA 1
ATOM 5826 C C . LEU A 1 725 ? -25.686 37.110 70.184 1.00 82.50 725 LEU A C 1
ATOM 5828 O O . LEU A 1 725 ? -26.066 36.910 71.338 1.00 82.50 725 LEU A O 1
ATOM 5832 N N . ASN A 1 726 ? -25.364 38.327 69.737 1.00 82.38 726 ASN A N 1
ATOM 5833 C CA . ASN A 1 726 ? -25.368 39.528 70.577 1.00 82.38 726 ASN A CA 1
ATOM 5834 C C . ASN A 1 726 ? -26.766 39.824 71.142 1.00 82.38 726 ASN A C 1
ATOM 5836 O O . ASN A 1 726 ? -26.898 40.096 72.335 1.00 82.38 726 ASN A O 1
ATOM 5840 N N . SER A 1 727 ? -27.826 39.677 70.333 1.00 82.50 727 SER A N 1
ATOM 5841 C CA . SER A 1 727 ? -29.217 39.839 70.800 1.00 82.50 727 SER A CA 1
ATOM 5842 C C . SER A 1 727 ? -29.619 38.831 71.887 1.00 82.50 727 SER A C 1
ATOM 5844 O O . SER A 1 727 ? -30.486 39.114 72.709 1.00 82.50 727 SER A O 1
ATOM 5846 N N . ASN A 1 728 ? -28.943 37.679 71.938 1.00 82.25 728 ASN A N 1
ATOM 5847 C CA . ASN A 1 728 ? -29.144 36.626 72.930 1.00 82.25 728 ASN A CA 1
ATOM 5848 C C . ASN A 1 728 ? -28.053 36.606 74.023 1.00 82.25 728 ASN A C 1
ATOM 5850 O O . ASN A 1 728 ? -27.954 35.615 74.747 1.00 82.25 728 ASN A O 1
ATOM 5854 N N . LYS A 1 729 ? -27.246 37.675 74.149 1.00 83.56 729 LYS A N 1
ATOM 5855 C CA . LYS A 1 729 ? -26.138 37.820 75.116 1.00 83.56 729 LYS A CA 1
ATOM 5856 C C . LYS A 1 729 ? -25.054 36.731 75.007 1.00 83.56 729 LYS A C 1
ATOM 5858 O O . LYS A 1 729 ? -24.583 36.221 76.019 1.00 83.56 729 LYS A O 1
ATOM 5863 N N . LYS A 1 730 ? -24.666 36.354 73.784 1.00 82.31 730 LYS A N 1
ATOM 5864 C CA . LYS A 1 730 ? -23.641 35.328 73.501 1.00 82.31 730 LYS A CA 1
ATOM 5865 C C . LYS A 1 730 ? -22.506 35.902 72.680 1.00 82.31 730 LYS A C 1
ATOM 5867 O O . LYS A 1 730 ? -22.744 36.719 71.798 1.00 82.31 730 LYS A O 1
ATOM 5872 N N . SER A 1 731 ? -21.292 35.427 72.935 1.00 82.06 731 SER A N 1
ATOM 5873 C CA . SER A 1 731 ? -20.096 35.847 72.200 1.00 82.06 731 SER A CA 1
ATOM 5874 C C . SER A 1 731 ? -19.801 34.923 71.010 1.00 82.06 731 SER A C 1
ATOM 5876 O O . SER A 1 731 ? -20.050 33.716 71.060 1.00 82.06 731 SER A O 1
ATOM 5878 N N . LEU A 1 732 ? -19.282 35.489 69.918 1.00 84.94 732 LEU A N 1
ATOM 5879 C CA . LEU A 1 732 ? -18.844 34.761 68.723 1.00 84.94 732 LEU A CA 1
ATOM 5880 C C . LEU A 1 732 ? -17.311 34.726 68.687 1.00 84.94 732 LEU A C 1
ATOM 5882 O O . LEU A 1 732 ? -16.680 35.776 68.602 1.00 84.94 732 LEU A O 1
ATOM 5886 N N . LEU A 1 733 ? -16.713 33.532 68.705 1.00 87.69 733 LEU A N 1
ATOM 5887 C CA . LEU A 1 733 ? -15.268 33.355 68.542 1.00 87.69 733 LEU A CA 1
ATOM 5888 C C . LEU A 1 733 ? -14.976 32.833 67.134 1.00 87.69 733 LEU A C 1
ATOM 5890 O O . LEU A 1 733 ? -15.221 31.665 66.828 1.00 87.69 733 LEU A O 1
ATOM 5894 N N . LEU A 1 734 ? -14.483 33.718 66.267 1.00 85.94 734 LEU A N 1
ATOM 5895 C CA . LEU A 1 734 ? -14.186 33.412 64.870 1.00 85.94 734 LEU A CA 1
ATOM 5896 C C . LEU A 1 734 ? -12.707 33.034 64.708 1.00 85.94 734 LEU A C 1
ATOM 5898 O O . LEU A 1 734 ? -11.825 33.797 65.091 1.00 85.94 734 LEU A O 1
ATOM 5902 N N . THR A 1 735 ? -12.417 31.869 64.129 1.00 87.56 735 THR A N 1
ATOM 5903 C CA . THR A 1 735 ? -11.044 31.410 63.846 1.00 87.56 735 THR A CA 1
ATOM 5904 C C . THR A 1 735 ? -10.878 31.091 62.365 1.00 87.56 735 THR A C 1
ATOM 5906 O O . THR A 1 735 ? -11.751 30.489 61.747 1.00 87.56 735 THR A O 1
ATOM 5909 N N . GLN A 1 736 ? -9.748 31.476 61.779 1.00 85.81 736 GLN A N 1
ATOM 5910 C CA . GLN A 1 736 ? -9.447 31.198 60.376 1.00 85.81 736 GLN A CA 1
ATOM 5911 C C . GLN A 1 736 ? -8.673 29.888 60.238 1.00 85.81 736 GLN A C 1
ATOM 5913 O O . GLN A 1 736 ? -7.610 29.723 60.833 1.00 85.81 736 GLN A O 1
ATOM 5918 N N . VAL A 1 737 ? -9.197 28.952 59.443 1.00 85.56 737 VAL A N 1
ATOM 5919 C CA . VAL A 1 737 ? -8.614 27.612 59.280 1.00 85.56 737 VAL A CA 1
ATOM 5920 C C . VAL A 1 737 ? -8.550 27.234 57.802 1.00 85.56 737 VAL A C 1
ATOM 5922 O O . VAL A 1 737 ? -9.416 27.575 56.992 1.00 85.56 737 VAL A O 1
ATOM 5925 N N . VAL A 1 738 ? -7.502 26.507 57.410 1.00 83.25 738 VAL A N 1
ATOM 5926 C CA . VAL A 1 738 ? -7.397 25.959 56.053 1.00 83.25 738 VAL A CA 1
ATOM 5927 C C . VAL A 1 738 ? -8.536 24.964 55.833 1.00 83.25 738 VAL A C 1
ATOM 5929 O O . VAL A 1 738 ? -8.729 24.032 56.612 1.00 83.25 738 VAL A O 1
ATOM 5932 N N . ARG A 1 739 ? -9.283 25.135 54.739 1.00 81.56 739 ARG A N 1
ATOM 5933 C CA . ARG A 1 739 ? -10.513 24.379 54.443 1.00 81.56 739 ARG A CA 1
ATOM 5934 C C . ARG A 1 739 ? -10.384 22.859 54.610 1.00 81.56 739 ARG A C 1
ATOM 5936 O O . ARG A 1 739 ? -11.325 22.214 55.063 1.00 81.56 739 ARG A O 1
ATOM 5943 N N . GLU A 1 740 ? -9.268 22.274 54.189 1.00 80.94 740 GLU A N 1
ATOM 5944 C CA . GLU A 1 740 ? -9.057 20.820 54.251 1.00 80.94 740 GLU A CA 1
ATOM 5945 C C . GLU A 1 740 ? -8.893 20.333 55.695 1.00 80.94 740 GLU A C 1
ATOM 5947 O O . GLU A 1 740 ? -9.477 19.315 56.063 1.00 80.94 740 GLU A O 1
ATOM 5952 N N . ILE A 1 741 ? -8.212 21.119 56.531 1.00 81.94 741 ILE A N 1
ATOM 5953 C CA . ILE A 1 741 ? -8.053 20.866 57.967 1.00 81.94 741 ILE A CA 1
ATOM 5954 C C . ILE A 1 741 ? -9.404 21.019 58.681 1.00 81.94 741 ILE A C 1
ATOM 5956 O O . ILE A 1 741 ? -9.796 20.140 59.445 1.00 81.94 741 ILE A O 1
ATOM 5960 N N . MET A 1 742 ? -10.167 22.066 58.352 1.00 85.12 742 MET A N 1
ATOM 5961 C CA . MET A 1 742 ? -11.511 22.313 58.894 1.00 85.12 742 MET A CA 1
ATOM 5962 C C . MET A 1 742 ? -12.471 21.140 58.609 1.00 85.12 742 MET A C 1
ATOM 5964 O O . MET A 1 742 ? -13.131 20.625 59.509 1.00 85.12 742 MET A O 1
ATOM 5968 N N . LEU A 1 743 ? -12.513 20.638 57.365 1.00 85.00 743 LEU A N 1
ATOM 5969 C CA . LEU A 1 743 ? -13.339 19.473 57.002 1.00 85.00 743 LEU A CA 1
ATOM 5970 C C . LEU A 1 743 ? -12.825 18.161 57.619 1.00 85.00 743 LEU A C 1
ATOM 5972 O O . LEU A 1 743 ? -13.618 17.257 57.899 1.00 85.00 743 LEU A O 1
ATOM 5976 N N . ALA A 1 744 ? -11.511 18.032 57.824 1.00 82.12 744 ALA A N 1
ATOM 5977 C CA . ALA A 1 744 ? -10.928 16.883 58.505 1.00 82.12 744 ALA A CA 1
ATOM 5978 C C . ALA A 1 744 ? -11.290 16.863 59.998 1.00 82.12 744 ALA A C 1
ATOM 5980 O O . ALA A 1 744 ? -11.578 15.781 60.511 1.00 82.12 744 ALA A O 1
ATOM 5981 N N . LYS A 1 745 ? -11.364 18.030 60.651 1.00 82.12 745 LYS A N 1
ATOM 5982 C CA . LYS A 1 745 ? -11.707 18.203 62.071 1.00 82.12 745 LYS A CA 1
ATOM 5983 C C . LYS A 1 745 ? -13.212 18.113 62.362 1.00 82.12 745 LYS A C 1
ATOM 5985 O O . LYS A 1 745 ? -13.578 17.640 63.431 1.00 82.12 745 LYS A O 1
ATOM 5990 N N . ALA A 1 746 ? -14.068 18.489 61.408 1.00 85.25 746 ALA A N 1
ATOM 5991 C CA . ALA A 1 746 ? -15.523 18.529 61.584 1.00 85.25 746 ALA A CA 1
ATOM 5992 C C . ALA A 1 746 ? -16.134 17.192 62.067 1.00 85.25 746 ALA A C 1
ATOM 5994 O O . ALA A 1 746 ? -15.971 16.133 61.439 1.00 85.25 746 ALA A O 1
ATOM 5995 N N . GLU A 1 747 ? -16.899 17.240 63.156 1.00 85.50 747 GLU A N 1
ATOM 5996 C CA . GLU A 1 747 ? -17.627 16.097 63.705 1.00 85.50 747 GLU A CA 1
ATOM 5997 C C . GLU A 1 747 ? -18.936 15.893 62.925 1.00 85.50 747 GLU A C 1
ATOM 5999 O O . GLU A 1 747 ? -19.905 16.621 63.107 1.00 85.50 747 GLU A O 1
ATOM 6004 N N . THR A 1 748 ? -19.002 14.898 62.038 1.00 85.19 748 THR A N 1
ATOM 6005 C CA . THR A 1 748 ? -20.233 14.578 61.287 1.00 85.19 748 THR A CA 1
ATOM 6006 C C . THR A 1 748 ? -21.093 13.553 62.030 1.00 85.19 748 THR A C 1
ATOM 6008 O O . THR A 1 748 ? -20.577 12.781 62.838 1.00 85.19 748 THR A O 1
ATOM 6011 N N . LYS A 1 749 ? -22.394 13.460 61.705 1.00 80.94 749 LYS A N 1
ATOM 6012 C CA . LYS A 1 749 ? -23.312 12.453 62.287 1.00 80.94 749 LYS A CA 1
ATOM 6013 C C . LYS A 1 749 ? -22.731 11.030 62.238 1.00 80.94 749 LYS A C 1
ATOM 6015 O O . LYS A 1 749 ? -22.730 10.329 63.241 1.00 80.94 749 LYS A O 1
ATOM 6020 N N . GLN A 1 750 ? -22.153 10.644 61.099 1.00 75.38 750 GLN A N 1
ATOM 6021 C CA . GLN A 1 750 ? -21.555 9.320 60.909 1.00 75.38 750 GLN A CA 1
ATOM 6022 C C . GLN A 1 750 ? -20.283 9.106 61.752 1.00 75.38 750 GLN A C 1
ATOM 6024 O O . GLN A 1 750 ? -20.025 7.996 62.215 1.00 75.38 750 GLN A O 1
ATOM 6029 N N . ARG A 1 751 ? -19.456 10.146 61.937 1.00 79.62 751 ARG A N 1
ATOM 6030 C CA . ARG A 1 751 ? -18.260 10.071 62.797 1.00 79.62 751 ARG A CA 1
ATOM 6031 C C . ARG A 1 751 ? -18.651 9.939 64.264 1.00 79.62 751 ARG A C 1
ATOM 6033 O O . ARG A 1 751 ? -18.098 9.086 64.953 1.00 79.62 751 ARG A O 1
ATOM 6040 N N . ARG A 1 752 ? -19.658 10.700 64.691 1.00 82.00 752 ARG A N 1
ATOM 6041 C CA . ARG A 1 752 ? -20.225 10.627 66.036 1.00 82.00 752 ARG A CA 1
ATOM 6042 C C . ARG A 1 752 ? -20.824 9.255 66.334 1.00 82.00 752 ARG A C 1
ATOM 6044 O O . ARG A 1 752 ? -20.526 8.701 67.382 1.00 82.00 752 ARG A O 1
ATOM 6051 N N . GLU A 1 753 ? -21.618 8.690 65.422 1.00 73.38 753 GLU A N 1
ATOM 6052 C CA . GLU A 1 753 ? -22.160 7.327 65.563 1.00 73.38 753 GLU A CA 1
ATOM 6053 C C . GLU A 1 753 ? -21.034 6.304 65.767 1.00 73.38 753 GLU A C 1
ATOM 6055 O O . GLU A 1 753 ? -21.072 5.544 66.727 1.00 73.38 753 GLU A O 1
ATOM 6060 N N . LYS A 1 754 ? -19.962 6.365 64.964 1.00 73.69 754 LYS A N 1
ATOM 6061 C CA . LYS A 1 754 ? -18.786 5.493 65.143 1.00 73.69 754 LYS A CA 1
ATOM 6062 C C . LYS A 1 754 ? -18.047 5.716 66.464 1.00 73.69 754 LYS A C 1
ATOM 6064 O O . LYS A 1 754 ? -17.545 4.755 67.042 1.00 73.69 754 LYS A O 1
ATOM 6069 N N . LYS A 1 755 ? -17.936 6.963 66.935 1.00 78.12 755 LYS A N 1
ATOM 6070 C CA . LYS A 1 755 ? -17.337 7.273 68.244 1.00 78.12 755 LYS A CA 1
ATOM 6071 C C . LYS A 1 755 ? -18.193 6.748 69.387 1.00 78.12 755 LYS A C 1
ATOM 6073 O O . LYS A 1 755 ? -17.633 6.218 70.332 1.00 78.12 755 LYS A O 1
ATOM 6078 N N . LEU A 1 756 ? -19.517 6.861 69.293 1.00 77.69 756 LEU A N 1
ATOM 6079 C CA . LEU A 1 756 ? -20.447 6.301 70.274 1.00 77.69 756 LEU A CA 1
ATOM 6080 C C . LEU A 1 756 ? -20.375 4.774 70.282 1.00 77.69 756 LEU A C 1
ATOM 6082 O O . LEU A 1 756 ? -20.221 4.190 71.346 1.00 77.69 756 LEU A O 1
ATOM 6086 N N . GLU A 1 757 ? -20.397 4.130 69.112 1.00 71.69 757 GLU A N 1
ATOM 6087 C CA . GLU A 1 757 ? -20.186 2.681 68.988 1.00 71.69 757 GLU A CA 1
ATOM 6088 C C . GLU A 1 757 ? -18.855 2.256 69.622 1.00 71.69 757 GLU A C 1
ATOM 6090 O O . GLU A 1 757 ? -18.809 1.287 70.374 1.00 71.69 757 GLU A O 1
ATOM 6095 N N . HIS A 1 758 ? -17.775 3.005 69.374 1.00 72.94 758 HIS A N 1
ATOM 6096 C CA . HIS A 1 758 ? -16.478 2.747 69.996 1.00 72.94 758 HIS A CA 1
ATOM 6097 C C . HIS A 1 758 ? -16.489 2.982 71.510 1.00 72.94 758 HIS A C 1
ATOM 6099 O O . HIS A 1 758 ? -15.967 2.143 72.232 1.00 72.94 758 HIS A O 1
ATOM 6105 N N . PHE A 1 759 ? -17.083 4.076 71.987 1.00 77.69 759 PHE A N 1
ATOM 6106 C CA . PHE A 1 759 ? -17.181 4.418 73.405 1.00 77.69 759 PHE A CA 1
ATOM 6107 C C . PHE A 1 759 ? -17.943 3.347 74.180 1.00 77.69 759 PHE A C 1
ATOM 6109 O O . PHE A 1 759 ? -17.427 2.829 75.163 1.00 77.69 759 PHE A O 1
ATOM 6116 N N . PHE A 1 760 ? -19.133 2.964 73.708 1.00 68.12 760 PHE A N 1
ATOM 6117 C CA . PHE A 1 760 ? -19.908 1.895 74.331 1.00 68.12 760 PHE A CA 1
ATOM 6118 C C . PHE A 1 760 ? -19.162 0.563 74.259 1.00 68.12 760 PHE A C 1
ATOM 6120 O O . PHE A 1 760 ? -19.150 -0.174 75.237 1.00 68.12 760 PHE A O 1
ATOM 6127 N N . ARG A 1 761 ? -18.470 0.269 73.151 1.00 65.81 761 ARG A N 1
ATOM 6128 C CA . ARG A 1 761 ? -17.625 -0.928 73.051 1.00 65.81 761 ARG A CA 1
ATOM 6129 C C . ARG A 1 761 ? -16.522 -0.954 74.111 1.00 65.81 761 ARG A C 1
ATOM 6131 O O . ARG A 1 761 ? -16.371 -1.983 74.755 1.00 65.81 761 ARG A O 1
ATOM 6138 N N . GLU A 1 762 ? -15.776 0.134 74.300 1.00 68.38 762 GLU A N 1
ATOM 6139 C CA . GLU A 1 762 ? -14.713 0.206 75.318 1.00 68.38 762 GLU A CA 1
ATOM 6140 C C . GLU A 1 762 ? -15.289 0.164 76.736 1.00 68.38 762 GLU A C 1
ATOM 6142 O O . GLU A 1 762 ? -14.819 -0.607 77.567 1.00 68.38 762 GLU A O 1
ATOM 6147 N N . ALA A 1 763 ? -16.353 0.930 76.998 1.00 68.94 763 ALA A N 1
ATOM 6148 C CA . ALA A 1 763 ? -17.021 0.954 78.295 1.00 68.94 763 ALA A CA 1
ATOM 6149 C C . ALA A 1 763 ? -17.513 -0.446 78.692 1.00 68.94 763 ALA A C 1
ATOM 6151 O O . ALA A 1 763 ? -17.237 -0.911 79.795 1.00 68.94 763 ALA A O 1
ATOM 6152 N N . TYR A 1 764 ? -18.175 -1.168 77.784 1.00 63.47 764 TYR A N 1
ATOM 6153 C CA . TYR A 1 764 ? -18.657 -2.520 78.064 1.00 63.47 764 TYR A CA 1
ATOM 6154 C C . TYR A 1 764 ? -17.541 -3.573 78.059 1.00 63.47 764 TYR A C 1
ATOM 6156 O O . TYR A 1 764 ? -17.606 -4.507 78.854 1.00 63.47 764 TYR A O 1
ATOM 6164 N N . ALA A 1 765 ? -16.491 -3.424 77.243 1.00 62.53 765 ALA A N 1
ATOM 6165 C CA . ALA A 1 765 ? -15.327 -4.314 77.288 1.00 62.53 765 ALA A CA 1
ATOM 6166 C C . ALA A 1 765 ? -14.594 -4.234 78.640 1.00 62.53 765 ALA A C 1
ATOM 6168 O O . ALA A 1 765 ? -14.213 -5.271 79.182 1.00 62.53 765 ALA A O 1
ATOM 6169 N N . LEU A 1 766 ? -14.473 -3.026 79.205 1.00 65.62 766 LEU A N 1
ATOM 6170 C CA . LEU A 1 766 ? -13.912 -2.782 80.539 1.00 65.62 766 LEU A CA 1
ATOM 6171 C C . LEU A 1 766 ? -14.817 -3.311 81.661 1.00 65.62 766 LEU A C 1
ATOM 6173 O O . LEU A 1 766 ? -14.317 -3.882 82.624 1.00 65.62 766 LEU A O 1
ATOM 6177 N N . THR A 1 767 ? -16.140 -3.160 81.528 1.00 58.94 767 THR A N 1
ATOM 6178 C CA . THR A 1 767 ? -17.107 -3.556 82.572 1.00 58.94 767 THR A CA 1
ATOM 6179 C C . THR A 1 767 ? -17.313 -5.077 82.648 1.00 58.94 767 THR A C 1
ATOM 6181 O O . THR A 1 767 ? -17.565 -5.604 83.726 1.00 58.94 767 THR A O 1
ATOM 6184 N N . PHE A 1 768 ? -17.181 -5.797 81.526 1.00 59.06 768 PHE A N 1
ATOM 6185 C CA . PHE A 1 768 ? -17.454 -7.243 81.433 1.00 59.06 768 PHE A CA 1
ATOM 6186 C C . PHE A 1 768 ? -16.214 -8.103 81.110 1.00 59.06 768 PHE A C 1
ATOM 6188 O O . PHE A 1 768 ? -16.348 -9.268 80.741 1.00 59.06 768 PHE A O 1
ATOM 6195 N N . GLY A 1 769 ? -14.998 -7.555 81.248 1.00 58.16 769 GLY A N 1
ATOM 6196 C CA . GLY A 1 769 ? -13.744 -8.326 81.200 1.00 58.16 769 GLY A CA 1
ATOM 6197 C C . GLY A 1 769 ? -13.370 -8.911 79.830 1.00 58.16 769 GLY A C 1
ATOM 6198 O O . GLY A 1 769 ? -12.737 -9.967 79.755 1.00 58.16 769 GLY A O 1
ATOM 6199 N N . LEU A 1 770 ? -13.747 -8.255 78.730 1.00 55.00 770 LEU A N 1
ATOM 6200 C CA . LEU A 1 770 ? -13.535 -8.774 77.374 1.00 55.00 770 LEU A CA 1
ATOM 6201 C C . LEU A 1 770 ? -12.226 -8.226 76.780 1.00 55.00 770 LEU A C 1
ATOM 6203 O O . LEU A 1 770 ? -12.083 -7.025 76.560 1.00 55.00 770 LEU A O 1
ATOM 6207 N N . ARG A 1 771 ? -11.254 -9.114 76.516 1.00 47.66 771 ARG A N 1
ATOM 6208 C CA . ARG A 1 771 ? -9.903 -8.749 76.039 1.00 47.66 771 ARG A CA 1
ATOM 6209 C C . ARG A 1 771 ? -9.950 -8.092 74.643 1.00 47.66 771 ARG A C 1
ATOM 6211 O O . ARG A 1 771 ? -10.418 -8.735 73.700 1.00 47.66 771 ARG A O 1
ATOM 6218 N N . PRO A 1 772 ? -9.422 -6.868 74.450 1.00 36.06 772 PRO A N 1
ATOM 6219 C CA . PRO A 1 772 ? -9.325 -6.247 73.132 1.00 36.06 772 PRO A CA 1
ATOM 6220 C C . PRO A 1 772 ? -8.021 -6.663 72.434 1.00 36.06 772 PRO A C 1
ATOM 6222 O O . PRO A 1 772 ? -6.941 -6.324 72.906 1.00 36.06 772 PRO A O 1
ATOM 6225 N N . GLY A 1 773 ? -8.097 -7.341 71.281 1.00 45.88 773 GLY A N 1
ATOM 6226 C CA . GLY A 1 773 ? -6.931 -7.453 70.394 1.00 45.88 773 GLY A CA 1
ATOM 6227 C C . GLY A 1 773 ? -6.811 -8.721 69.556 1.00 45.88 773 GLY A C 1
ATOM 6228 O O . GLY A 1 773 ? -5.938 -9.535 69.811 1.00 45.88 773 GLY A O 1
ATOM 6229 N N . GLU A 1 774 ? -7.586 -8.845 68.476 1.00 33.91 774 GLU A N 1
ATOM 6230 C CA . GLU A 1 774 ? -7.160 -9.664 67.330 1.00 33.91 774 GLU A CA 1
ATOM 6231 C C . GLU A 1 774 ? -7.689 -9.049 66.021 1.00 33.91 774 GLU A C 1
ATOM 6233 O O . GLU A 1 774 ? -8.878 -9.102 65.703 1.00 33.91 774 GLU A O 1
ATOM 6238 N N . LYS A 1 775 ? -6.792 -8.430 65.245 1.00 31.55 775 LYS A N 1
ATOM 6239 C CA . LYS A 1 775 ? -6.991 -8.146 63.815 1.00 31.55 775 LYS A CA 1
ATOM 6240 C C . LYS A 1 775 ? -6.139 -9.149 63.042 1.00 31.55 775 LYS A C 1
ATOM 6242 O O . LYS A 1 775 ? -4.918 -9.031 63.057 1.00 31.55 775 LYS A O 1
ATOM 6247 N N . ARG A 1 776 ? -6.758 -10.107 62.346 1.00 32.88 776 ARG A N 1
ATOM 6248 C CA . ARG A 1 776 ? -6.044 -10.971 61.392 1.00 32.88 776 ARG A CA 1
ATOM 6249 C C . ARG A 1 776 ? -6.033 -10.387 59.981 1.00 32.88 776 ARG A C 1
ATOM 6251 O O . ARG A 1 776 ? -7.013 -9.794 59.527 1.00 32.88 776 ARG A O 1
ATOM 6258 N N . ARG A 1 777 ? -4.879 -10.592 59.335 1.00 32.72 777 ARG A N 1
ATOM 6259 C CA . ARG A 1 777 ? -4.565 -10.398 57.913 1.00 32.72 777 ARG A CA 1
ATOM 6260 C C . ARG A 1 777 ? -5.652 -11.006 57.025 1.00 32.72 777 ARG A C 1
ATOM 6262 O O . ARG A 1 777 ? -6.050 -12.147 57.237 1.00 32.72 777 ARG A O 1
ATOM 6269 N N . GLY A 1 778 ? -6.092 -10.245 56.026 1.00 28.25 778 GLY A N 1
ATOM 6270 C CA . GLY A 1 778 ? -6.893 -10.775 54.929 1.00 28.25 778 GLY A CA 1
ATOM 6271 C C . GLY A 1 778 ? -6.001 -11.563 53.977 1.00 28.25 778 GLY A C 1
ATOM 6272 O O . GLY A 1 778 ? -5.039 -11.016 53.444 1.00 28.25 778 GLY A O 1
ATOM 6273 N N . SER A 1 779 ? -6.318 -12.841 53.803 1.00 26.33 779 SER A N 1
ATOM 6274 C CA . SER A 1 779 ? -5.863 -13.668 52.692 1.00 26.33 779 SER A CA 1
ATOM 6275 C C . SER A 1 779 ? -6.603 -13.221 51.430 1.00 26.33 779 SER A C 1
ATOM 6277 O O . SER A 1 779 ? -7.825 -13.361 51.347 1.00 26.33 779 SER A O 1
ATOM 6279 N N . ASN A 1 780 ? -5.870 -12.656 50.475 1.00 27.92 780 ASN A N 1
ATOM 6280 C CA . ASN A 1 780 ? -6.300 -12.617 49.086 1.00 27.92 780 ASN A CA 1
ATOM 6281 C C . ASN A 1 780 ? -5.940 -13.971 48.484 1.00 27.92 780 ASN A C 1
ATOM 6283 O O . ASN A 1 780 ? -4.761 -14.240 48.302 1.00 27.92 780 ASN A O 1
ATOM 6287 N N . ASP A 1 781 ? -6.945 -14.787 48.200 1.00 27.98 781 ASP A N 1
ATOM 6288 C CA . ASP A 1 781 ? -6.827 -15.864 47.227 1.00 27.98 781 ASP A CA 1
ATOM 6289 C C . ASP A 1 781 ? -8.201 -16.081 46.601 1.00 27.98 781 ASP A C 1
ATOM 6291 O O . ASP A 1 781 ? -9.155 -16.397 47.309 1.00 27.98 781 ASP A O 1
ATOM 6295 N N . THR A 1 782 ? -8.285 -15.770 45.306 1.00 26.75 782 THR A N 1
ATOM 6296 C CA . THR A 1 782 ? -9.066 -16.433 44.248 1.00 26.75 782 THR A CA 1
ATOM 6297 C C . THR A 1 782 ? -9.102 -15.496 43.036 1.00 26.75 782 THR A C 1
ATOM 6299 O O . THR A 1 782 ? -10.021 -14.687 42.887 1.00 26.75 782 THR A O 1
ATOM 6302 N N . THR A 1 783 ? -8.102 -15.610 42.167 1.00 27.89 783 THR A N 1
ATOM 6303 C CA . THR A 1 783 ? -8.211 -15.249 40.747 1.00 27.89 783 THR A CA 1
ATOM 6304 C C . THR A 1 783 ? -7.717 -16.435 39.939 1.00 27.89 783 THR A C 1
ATOM 6306 O O . THR A 1 783 ? -6.639 -16.374 39.374 1.00 27.89 783 THR A O 1
ATOM 6309 N N . ASP A 1 784 ? -8.518 -17.496 39.907 1.00 33.19 784 ASP A N 1
ATOM 6310 C CA . ASP A 1 784 ? -8.429 -18.524 38.874 1.00 33.19 784 ASP A CA 1
ATOM 6311 C C . ASP A 1 784 ? -9.803 -18.614 38.218 1.00 33.19 784 ASP A C 1
ATOM 6313 O O . ASP A 1 784 ? -10.801 -18.999 38.834 1.00 33.19 784 ASP A O 1
ATOM 6317 N N . GLY A 1 785 ? -9.865 -18.127 36.983 1.00 33.47 785 GLY A N 1
ATOM 6318 C CA . GLY A 1 785 ? -11.096 -18.033 36.210 1.00 33.47 785 GLY A CA 1
ATOM 6319 C C . GLY A 1 785 ? -10.994 -17.132 34.982 1.00 33.47 785 GLY A C 1
ATOM 6320 O O . GLY A 1 785 ? -11.974 -16.476 34.649 1.00 33.47 785 GLY A O 1
ATOM 6321 N N . GLU A 1 786 ? -9.838 -17.069 34.316 1.00 33.19 786 GLU A N 1
ATOM 6322 C CA . GLU A 1 786 ? -9.674 -16.358 33.037 1.00 33.19 786 GLU A CA 1
ATOM 6323 C C . GLU A 1 786 ? -8.869 -17.196 32.026 1.00 33.19 786 GLU A C 1
ATOM 6325 O O . GLU A 1 786 ? -7.937 -16.707 31.405 1.00 33.19 786 GLU A O 1
ATOM 6330 N N . GLU A 1 787 ? -9.218 -18.471 31.827 1.00 34.69 787 GLU A N 1
ATOM 6331 C CA . GLU A 1 787 ? -8.472 -19.341 30.891 1.00 34.69 787 GLU A CA 1
ATOM 6332 C C . GLU A 1 787 ? -9.204 -19.672 29.580 1.00 34.69 787 GLU A C 1
ATOM 6334 O O . GLU A 1 787 ? -8.629 -20.265 28.676 1.00 34.69 787 GLU A O 1
ATOM 6339 N N . SER A 1 788 ? -10.454 -19.234 29.402 1.00 39.81 788 SER A N 1
ATOM 6340 C CA . SER A 1 788 ? -11.220 -19.562 28.186 1.00 39.81 788 SER A CA 1
ATOM 6341 C C . SER A 1 788 ? -11.121 -18.511 27.072 1.00 39.81 788 SER A C 1
ATOM 6343 O O . SER A 1 788 ? -11.209 -18.873 25.905 1.00 39.81 788 SER A O 1
ATOM 6345 N N . MET A 1 789 ? -10.926 -17.226 27.391 1.00 42.88 789 MET A N 1
ATOM 6346 C CA . MET A 1 789 ? -10.950 -16.145 26.385 1.00 42.88 789 MET A CA 1
ATOM 6347 C C . MET A 1 789 ? -9.556 -15.790 25.835 1.00 42.88 789 MET A C 1
ATOM 6349 O O . MET A 1 789 ? -9.438 -15.132 24.802 1.00 42.88 789 MET A O 1
ATOM 6353 N N . TYR A 1 790 ? -8.498 -16.222 26.530 1.00 47.72 790 TYR A N 1
ATOM 6354 C CA . TYR A 1 790 ? -7.102 -15.955 26.177 1.00 47.72 790 TYR A CA 1
ATOM 6355 C C . TYR A 1 790 ? -6.636 -16.816 24.989 1.00 47.72 790 TYR A C 1
ATOM 6357 O O . TYR A 1 790 ? -5.923 -16.324 24.115 1.00 47.72 790 TYR A O 1
ATOM 6365 N N . ASN A 1 791 ? -7.119 -18.060 24.895 1.00 44.81 791 ASN A N 1
ATOM 6366 C CA . ASN A 1 791 ? -6.695 -19.022 23.873 1.00 44.81 791 ASN A CA 1
ATOM 6367 C C . ASN A 1 791 ? -7.167 -18.656 22.455 1.00 44.81 791 ASN A C 1
ATOM 6369 O O . ASN A 1 791 ? -6.372 -18.732 21.521 1.00 44.81 791 ASN A O 1
ATOM 6373 N N . ASP A 1 792 ? -8.390 -18.139 22.291 1.00 47.50 792 ASP A N 1
ATOM 6374 C CA . ASP A 1 792 ? -8.870 -17.681 20.977 1.00 47.50 792 ASP A CA 1
ATOM 6375 C C . ASP A 1 792 ? -8.101 -16.438 20.496 1.00 47.50 792 ASP A C 1
ATOM 6377 O O . ASP A 1 792 ? -7.765 -16.317 19.318 1.00 47.50 792 ASP A O 1
ATOM 6381 N N . CYS A 1 793 ? -7.759 -15.518 21.408 1.00 48.69 793 CYS A N 1
ATOM 6382 C CA . CYS A 1 793 ? -6.931 -14.352 21.089 1.00 48.69 793 CYS A CA 1
ATOM 6383 C C . CYS A 1 793 ? -5.517 -14.774 20.665 1.00 48.69 793 CYS A C 1
ATOM 6385 O O . CYS A 1 793 ? -5.006 -14.255 19.674 1.00 48.69 793 CYS A O 1
ATOM 6387 N N . ILE A 1 794 ? -4.911 -15.741 21.369 1.00 55.28 794 ILE A N 1
ATOM 6388 C CA . ILE A 1 794 ? -3.597 -16.301 21.027 1.00 55.28 794 ILE A CA 1
ATOM 6389 C C . ILE A 1 794 ? -3.618 -16.960 19.652 1.00 55.28 794 ILE A C 1
ATOM 6391 O O . ILE A 1 794 ? -2.678 -16.762 18.891 1.00 55.28 794 ILE A O 1
ATOM 6395 N N . GLN A 1 795 ? -4.674 -17.692 19.300 1.00 51.91 795 GLN A N 1
ATOM 6396 C CA . GLN A 1 795 ? -4.736 -18.378 18.012 1.00 51.91 795 GLN A CA 1
ATOM 6397 C C . GLN A 1 795 ? -4.830 -17.393 16.834 1.00 51.91 795 GLN A C 1
ATOM 6399 O O . GLN A 1 795 ? -4.097 -17.529 15.861 1.00 51.91 795 GLN A O 1
ATOM 6404 N N . TRP A 1 796 ? -5.615 -16.314 16.955 1.00 49.00 796 TRP A N 1
ATOM 6405 C CA . TRP A 1 796 ? -5.649 -15.248 15.937 1.00 49.00 796 TRP A CA 1
ATOM 6406 C C . TRP A 1 796 ? -4.395 -14.359 15.938 1.00 49.00 796 TRP A C 1
ATOM 6408 O O . TRP A 1 796 ? -3.975 -13.888 14.875 1.00 49.00 796 TRP A O 1
ATOM 6418 N N . LEU A 1 797 ? -3.785 -14.129 17.108 1.00 54.25 797 LEU A N 1
ATOM 6419 C CA . LEU A 1 797 ? -2.457 -13.519 17.216 1.00 54.25 797 LEU A CA 1
ATOM 6420 C C . LEU A 1 797 ? -1.422 -14.387 16.497 1.00 54.25 797 LEU A C 1
ATOM 6422 O O . LEU A 1 797 ? -0.599 -13.833 15.779 1.00 54.25 797 LEU A O 1
ATOM 6426 N N . ALA A 1 798 ? -1.487 -15.711 16.631 1.00 52.62 798 ALA A N 1
ATOM 6427 C CA . ALA A 1 798 ? -0.591 -16.647 15.968 1.00 52.62 798 ALA A CA 1
ATOM 6428 C C . ALA A 1 798 ? -0.805 -16.666 14.445 1.00 52.62 798 ALA A C 1
ATOM 6430 O O . ALA A 1 798 ? 0.171 -16.555 13.710 1.00 52.62 798 ALA A O 1
ATOM 6431 N N . ASP A 1 799 ? -2.046 -16.676 13.951 1.00 55.09 799 ASP A N 1
ATOM 6432 C CA . ASP A 1 799 ? -2.336 -16.663 12.507 1.00 55.09 799 ASP A CA 1
ATOM 6433 C C . ASP A 1 799 ? -1.756 -15.424 11.801 1.00 55.09 799 ASP A C 1
ATOM 6435 O O . ASP A 1 799 ? -1.033 -15.546 10.811 1.00 55.09 799 ASP A O 1
ATOM 6439 N N . TYR A 1 800 ? -1.999 -14.214 12.321 1.00 52.94 800 TYR A N 1
ATOM 6440 C CA . TYR A 1 800 ? -1.455 -12.982 11.724 1.00 52.94 800 TYR A CA 1
ATOM 6441 C C . TYR A 1 800 ? 0.014 -12.712 12.093 1.00 52.94 800 TYR A C 1
ATOM 6443 O O . TYR A 1 800 ? 0.649 -11.863 11.463 1.00 52.94 800 TYR A O 1
ATOM 6451 N N . SER A 1 801 ? 0.571 -13.433 13.074 1.00 57.91 801 SER A N 1
ATOM 6452 C CA . SER A 1 801 ? 1.998 -13.365 13.430 1.00 57.91 801 SER A CA 1
ATOM 6453 C C . SER A 1 801 ? 2.852 -14.462 12.792 1.00 57.91 801 SER A C 1
ATOM 6455 O O . SER A 1 801 ? 4.071 -14.343 12.850 1.00 57.91 801 SER A O 1
ATOM 6457 N N . PHE A 1 802 ? 2.273 -15.507 12.193 1.00 54.62 802 PHE A N 1
ATOM 6458 C CA . PHE A 1 802 ? 3.044 -16.621 11.620 1.00 54.62 802 PHE A CA 1
ATOM 6459 C C . PHE A 1 802 ? 2.485 -17.177 10.300 1.00 54.62 802 PHE A C 1
ATOM 6461 O O . PHE A 1 802 ? 3.273 -17.601 9.468 1.00 54.62 802 PHE A O 1
ATOM 6468 N N . MET A 1 803 ? 1.167 -17.159 10.056 1.00 46.03 803 MET A N 1
ATOM 6469 C CA . MET A 1 803 ? 0.559 -17.797 8.869 1.00 46.03 803 MET A CA 1
ATOM 6470 C C . MET A 1 803 ? 0.141 -16.822 7.752 1.00 46.03 803 MET A C 1
ATOM 6472 O O . MET A 1 803 ? -0.093 -17.244 6.622 1.00 46.03 803 MET A O 1
ATOM 6476 N N . ALA A 1 804 ? 0.065 -15.514 8.025 1.00 54.12 804 ALA A N 1
ATOM 6477 C CA . ALA A 1 804 ? -0.387 -14.498 7.063 1.00 54.12 804 ALA A CA 1
ATOM 6478 C C . ALA A 1 804 ? 0.741 -13.790 6.278 1.00 54.12 804 ALA A C 1
ATOM 6480 O O . ALA A 1 804 ? 0.478 -12.784 5.616 1.00 54.12 804 ALA A O 1
ATOM 6481 N N . GLU A 1 805 ? 1.984 -14.277 6.340 1.00 56.53 805 GLU A N 1
ATOM 6482 C CA . GLU A 1 805 ? 3.154 -13.630 5.714 1.00 56.53 805 GLU A CA 1
ATOM 6483 C C . GLU A 1 805 ? 2.984 -13.440 4.193 1.00 56.53 805 GLU A C 1
ATOM 6485 O O . GLU A 1 805 ? 3.294 -12.380 3.659 1.00 56.53 805 GLU A O 1
ATOM 6490 N N . HIS A 1 806 ? 2.319 -14.388 3.528 1.00 54.41 806 HIS A N 1
ATOM 6491 C CA . HIS A 1 806 ? 1.980 -14.351 2.100 1.00 54.41 806 HIS A CA 1
ATOM 6492 C C . HIS A 1 806 ? 1.003 -13.228 1.680 1.00 54.41 806 HIS A C 1
ATOM 6494 O O . HIS A 1 806 ? 0.835 -12.981 0.486 1.00 54.41 806 HIS A O 1
ATOM 6500 N N . THR A 1 807 ? 0.338 -12.557 2.632 1.00 57.44 807 THR A N 1
ATOM 6501 C CA . THR A 1 807 ? -0.659 -11.496 2.365 1.00 57.44 807 THR A CA 1
ATOM 6502 C C . THR A 1 807 ? -0.147 -10.076 2.598 1.00 57.44 807 THR A C 1
ATOM 6504 O O . THR A 1 807 ? -0.922 -9.133 2.450 1.00 57.44 807 THR A O 1
ATOM 6507 N N . ASP A 1 808 ? 1.125 -9.898 2.984 1.00 57.38 808 ASP A N 1
ATOM 6508 C CA . ASP A 1 808 ? 1.798 -8.596 3.183 1.00 57.38 808 ASP A CA 1
ATOM 6509 C C . ASP A 1 808 ? 1.236 -7.639 4.247 1.00 57.38 808 ASP A C 1
ATOM 6511 O O . ASP A 1 808 ? 1.876 -6.649 4.619 1.00 57.38 808 ASP A O 1
ATOM 6515 N N . LEU A 1 809 ? 0.057 -7.934 4.790 1.00 62.06 809 LEU A N 1
ATOM 6516 C CA . LEU A 1 809 ? -0.631 -7.127 5.797 1.00 62.06 809 LEU A CA 1
ATOM 6517 C C . LEU A 1 809 ? 0.259 -6.851 7.019 1.00 62.06 809 LEU A C 1
ATOM 6519 O O . LEU A 1 809 ? 0.213 -5.759 7.587 1.00 62.06 809 LEU A O 1
ATOM 6523 N N . ARG A 1 810 ? 1.110 -7.811 7.405 1.00 65.56 810 ARG A N 1
ATOM 6524 C CA . ARG A 1 810 ? 2.044 -7.669 8.531 1.00 65.56 810 ARG A CA 1
ATOM 6525 C C . ARG A 1 810 ? 3.243 -6.775 8.209 1.00 65.56 810 ARG A C 1
ATOM 6527 O O . ARG A 1 810 ? 3.630 -5.991 9.071 1.00 65.56 810 ARG A O 1
ATOM 6534 N N . HIS A 1 811 ? 3.809 -6.851 7.003 1.00 63.88 811 HIS A N 1
ATOM 6535 C CA . HIS A 1 811 ? 4.926 -5.984 6.604 1.00 63.88 811 HIS A CA 1
ATOM 6536 C C . HIS A 1 811 ? 4.517 -4.506 6.603 1.00 63.88 811 HIS A C 1
ATOM 6538 O O . HIS A 1 811 ? 5.293 -3.648 7.016 1.00 63.88 811 HIS A O 1
ATOM 6544 N N . ILE A 1 812 ? 3.275 -4.215 6.204 1.00 64.81 812 ILE A N 1
ATOM 6545 C CA . ILE A 1 812 ? 2.757 -2.845 6.118 1.00 64.81 812 ILE A CA 1
ATOM 6546 C C . ILE A 1 812 ? 2.234 -2.328 7.466 1.00 64.81 812 ILE A C 1
ATOM 6548 O O . ILE A 1 812 ? 2.517 -1.189 7.837 1.00 64.81 812 ILE A O 1
ATOM 6552 N N . MET A 1 813 ? 1.446 -3.129 8.190 1.00 69.81 813 MET A N 1
ATOM 6553 C CA . MET A 1 813 ? 0.698 -2.687 9.382 1.00 69.81 813 MET A CA 1
ATOM 6554 C C . MET A 1 813 ? 1.348 -3.135 10.706 1.00 69.81 813 MET A C 1
ATOM 6556 O O . MET A 1 813 ? 0.884 -2.769 11.789 1.00 69.81 813 MET A O 1
ATOM 6560 N N . GLY A 1 814 ? 2.428 -3.918 10.640 1.00 71.31 814 GLY A N 1
ATOM 6561 C CA . GLY A 1 814 ? 3.195 -4.380 11.795 1.00 71.31 814 GLY A CA 1
ATOM 6562 C C . GLY A 1 814 ? 2.366 -5.210 12.777 1.00 71.31 814 GLY A C 1
ATOM 6563 O O . GLY A 1 814 ? 1.480 -5.969 12.398 1.00 71.31 814 GLY A O 1
ATOM 6564 N N . VAL A 1 815 ? 2.628 -5.045 14.076 1.00 71.75 815 VAL A N 1
ATOM 6565 C CA . VAL A 1 815 ? 1.874 -5.716 15.159 1.00 71.75 815 VAL A CA 1
ATOM 6566 C C . VAL A 1 815 ? 0.433 -5.184 15.269 1.00 71.75 815 VAL A C 1
ATOM 6568 O O . VAL A 1 815 ? -0.448 -5.848 15.821 1.00 71.75 815 VAL A O 1
ATOM 6571 N N . GLY A 1 816 ? 0.162 -4.001 14.707 1.00 74.25 816 GLY A N 1
ATOM 6572 C CA . GLY A 1 816 ? -1.140 -3.347 14.781 1.00 74.25 816 GLY A CA 1
ATOM 6573 C C . GLY A 1 816 ? -2.267 -4.169 14.153 1.00 74.25 816 GLY A C 1
ATOM 6574 O O . GLY A 1 816 ? -3.374 -4.169 14.691 1.00 74.25 816 GLY A O 1
ATOM 6575 N N . ILE A 1 817 ? -2.011 -4.933 13.082 1.00 80.00 817 ILE A N 1
ATOM 6576 C CA . ILE A 1 817 ? -3.034 -5.801 12.467 1.00 80.00 817 ILE A CA 1
ATOM 6577 C C . ILE A 1 817 ? -3.415 -6.984 13.365 1.00 80.00 817 ILE A C 1
ATOM 6579 O O . ILE A 1 817 ? -4.591 -7.327 13.471 1.00 80.00 817 ILE A O 1
ATOM 6583 N N . ALA A 1 818 ? -2.449 -7.579 14.065 1.00 78.44 818 ALA A N 1
ATOM 6584 C CA . ALA A 1 818 ? -2.713 -8.706 14.952 1.00 78.44 818 ALA A CA 1
ATOM 6585 C C . ALA A 1 818 ? -3.564 -8.260 16.156 1.00 78.44 818 ALA A C 1
ATOM 6587 O O . ALA A 1 818 ? -4.563 -8.897 16.496 1.00 78.44 818 ALA A O 1
ATOM 6588 N N . ILE A 1 819 ? -3.242 -7.090 16.723 1.00 81.44 819 ILE A N 1
ATOM 6589 C CA . ILE A 1 819 ? -4.010 -6.467 17.810 1.00 81.44 819 ILE A CA 1
ATOM 6590 C C . ILE A 1 819 ? -5.437 -6.133 17.360 1.00 81.44 819 ILE A C 1
ATOM 6592 O O . ILE A 1 819 ? -6.391 -6.434 18.083 1.00 81.44 819 ILE A O 1
ATOM 6596 N N . THR A 1 820 ? -5.622 -5.524 16.182 1.00 86.06 820 THR A N 1
ATOM 6597 C CA . THR A 1 820 ? -6.968 -5.155 15.714 1.00 86.06 820 THR A CA 1
ATOM 6598 C C . THR A 1 820 ? -7.829 -6.368 15.409 1.00 86.06 820 THR A C 1
ATOM 6600 O O . THR A 1 820 ? -9.004 -6.358 15.783 1.00 86.06 820 THR A O 1
ATOM 6603 N N . ARG A 1 821 ? -7.272 -7.410 14.777 1.00 83.81 821 ARG A N 1
ATOM 6604 C CA . ARG A 1 821 ? -7.993 -8.646 14.435 1.00 83.81 821 ARG A CA 1
ATOM 6605 C C . ARG A 1 821 ? -8.357 -9.459 15.674 1.00 83.81 821 ARG A C 1
ATOM 6607 O O . ARG A 1 821 ? -9.521 -9.837 15.803 1.00 83.81 821 ARG A O 1
ATOM 6614 N N . GLY A 1 822 ? -7.420 -9.641 16.609 1.00 83.12 822 GLY A N 1
ATOM 6615 C CA . GLY A 1 822 ? -7.692 -10.292 17.894 1.00 83.12 822 GLY A CA 1
ATOM 6616 C C . GLY A 1 822 ? -8.763 -9.542 18.692 1.00 83.12 822 GLY A C 1
ATOM 6617 O O . GLY A 1 822 ? -9.753 -10.127 19.125 1.00 83.12 822 GLY A O 1
ATOM 6618 N N . SER A 1 823 ? -8.649 -8.211 18.774 1.00 88.50 823 SER A N 1
ATOM 6619 C CA . SER A 1 823 ? -9.655 -7.381 19.450 1.00 88.50 823 SER A CA 1
ATOM 6620 C C . SER A 1 823 ? -11.027 -7.447 18.768 1.00 88.50 823 SER A C 1
ATOM 6622 O O . SER A 1 823 ? -12.043 -7.500 19.454 1.00 88.50 823 SER A O 1
ATOM 6624 N N . ALA A 1 824 ? -11.088 -7.486 17.432 1.00 87.56 824 ALA A N 1
ATOM 6625 C CA . ALA A 1 824 ? -12.345 -7.589 16.684 1.00 87.56 824 ALA A CA 1
ATOM 6626 C C . ALA A 1 824 ? -13.080 -8.919 16.935 1.00 87.56 824 ALA A C 1
ATOM 6628 O O . ALA A 1 824 ? -14.311 -8.934 17.040 1.00 87.56 824 ALA A O 1
ATOM 6629 N N . ALA A 1 825 ? -12.343 -10.029 17.052 1.00 85.75 825 ALA A N 1
ATOM 6630 C CA . ALA A 1 825 ? -12.910 -11.332 17.397 1.00 85.75 825 ALA A CA 1
ATOM 6631 C C . ALA A 1 825 ? -13.488 -11.319 18.822 1.00 85.75 825 ALA A C 1
ATOM 6633 O O . ALA A 1 825 ? -14.671 -11.618 19.009 1.00 85.75 825 ALA A O 1
ATOM 6634 N N . SER A 1 826 ? -12.706 -10.846 19.799 1.00 88.56 826 SER A N 1
ATOM 6635 C CA . SER A 1 826 ? -13.151 -10.695 21.192 1.00 88.56 826 SER A CA 1
ATOM 6636 C C . SER A 1 826 ? -14.379 -9.789 21.315 1.00 88.56 826 SER A C 1
ATOM 6638 O O . SER A 1 826 ? -15.310 -10.099 22.059 1.00 88.56 826 SER A O 1
ATOM 6640 N N . LEU A 1 827 ? -14.436 -8.694 20.548 1.00 90.81 827 LEU A N 1
ATOM 6641 C CA . LEU A 1 827 ? -15.602 -7.808 20.488 1.00 90.81 827 LEU A CA 1
ATOM 6642 C C . LEU A 1 827 ? -16.838 -8.497 19.921 1.00 90.81 827 LEU A C 1
ATOM 6644 O O . LEU A 1 827 ? -17.928 -8.341 20.472 1.00 90.81 827 LEU A O 1
ATOM 6648 N N . SER A 1 828 ? -16.671 -9.268 18.845 1.00 90.00 828 SER A N 1
ATOM 6649 C CA . SER A 1 828 ? -17.769 -10.006 18.213 1.00 90.00 828 SER A CA 1
ATOM 6650 C C . SER A 1 828 ? -18.424 -10.968 19.206 1.00 90.00 828 SER A C 1
ATOM 6652 O O . SER A 1 828 ? -19.652 -11.017 19.310 1.00 90.00 828 SER A O 1
ATOM 6654 N N . PHE A 1 829 ? -17.609 -11.659 20.001 1.00 89.69 829 PHE A N 1
ATOM 6655 C CA . PHE A 1 829 ? -18.072 -12.540 21.067 1.00 89.69 829 PHE A CA 1
ATOM 6656 C C . PHE A 1 829 ? -18.722 -11.776 22.233 1.00 89.69 829 PHE A C 1
ATOM 6658 O O . PHE A 1 829 ? -19.857 -12.073 22.615 1.00 89.69 829 PHE A O 1
ATOM 6665 N N . CYS A 1 830 ? -18.054 -10.743 22.762 1.00 91.38 830 CYS A N 1
ATOM 6666 C CA . CYS A 1 830 ? -18.549 -9.974 23.909 1.00 91.38 830 CYS A CA 1
ATOM 6667 C C . CYS A 1 830 ? -19.901 -9.306 23.622 1.00 91.38 830 CYS A C 1
ATOM 6669 O O . CYS A 1 830 ? -20.816 -9.392 24.444 1.00 91.38 830 CYS A O 1
ATOM 6671 N N . TYR A 1 831 ? -20.057 -8.668 22.456 1.00 91.12 831 TYR A N 1
ATOM 6672 C CA . TYR A 1 831 ? -21.333 -8.066 22.069 1.00 91.12 831 TYR A CA 1
ATOM 6673 C C . TYR A 1 831 ? -22.435 -9.122 21.943 1.00 91.12 831 TYR A C 1
ATOM 6675 O O . TYR A 1 831 ? -23.531 -8.938 22.462 1.00 91.12 831 TYR A O 1
ATOM 6683 N N . SER A 1 832 ? -22.133 -10.285 21.377 1.00 89.88 832 SER A N 1
ATOM 6684 C CA . SER A 1 832 ? -23.112 -11.368 21.254 1.00 89.88 832 SER A CA 1
ATOM 6685 C C . SER A 1 832 ? -23.601 -11.877 22.624 1.00 89.88 832 SER A C 1
ATOM 6687 O O . SER A 1 832 ? -24.805 -12.041 22.835 1.00 89.88 832 SER A O 1
ATOM 6689 N N . ILE A 1 833 ? -22.707 -12.017 23.610 1.00 90.62 833 ILE A N 1
ATOM 6690 C CA . ILE A 1 833 ? -23.069 -12.411 24.986 1.00 90.62 833 ILE A CA 1
ATOM 6691 C C . ILE A 1 833 ? -23.907 -11.348 25.705 1.00 90.62 833 ILE A C 1
ATOM 6693 O O . ILE A 1 833 ? -24.815 -11.696 26.470 1.00 90.62 833 ILE A O 1
ATOM 6697 N N . LEU A 1 834 ? -23.657 -10.055 25.470 1.00 92.00 834 LEU A N 1
ATOM 6698 C CA . LEU A 1 834 ? -24.393 -8.977 26.141 1.00 92.00 834 LEU A CA 1
ATOM 6699 C C . LEU A 1 834 ? -25.914 -9.084 25.940 1.00 92.00 834 LEU A C 1
ATOM 6701 O O . LEU A 1 834 ? -26.663 -8.757 26.863 1.00 92.00 834 LEU A O 1
ATOM 6705 N N . LEU A 1 835 ? -26.375 -9.596 24.795 1.00 92.00 835 LEU A N 1
ATOM 6706 C CA . LEU A 1 835 ? -27.796 -9.855 24.534 1.00 92.00 835 LEU A CA 1
ATOM 6707 C C . LEU A 1 835 ? -28.351 -11.006 25.386 1.00 92.00 835 LEU A C 1
ATOM 6709 O O . LEU A 1 835 ? -29.415 -10.870 25.999 1.00 92.00 835 LEU A O 1
ATOM 6713 N N . LEU A 1 836 ? -27.610 -12.111 25.497 1.00 90.44 836 LEU A N 1
ATOM 6714 C CA . LEU A 1 836 ? -28.023 -13.279 26.284 1.00 90.44 836 LEU A CA 1
ATOM 6715 C C . LEU A 1 836 ? -28.187 -12.932 27.765 1.00 90.44 836 LEU A C 1
ATOM 6717 O O . LEU A 1 836 ? -29.186 -13.300 28.378 1.00 90.44 836 LEU A O 1
ATOM 6721 N N . THR A 1 837 ? -27.276 -12.128 28.322 1.00 91.38 837 THR A N 1
ATOM 6722 C CA . THR A 1 837 ? -27.347 -11.702 29.736 1.00 91.38 837 THR A CA 1
ATOM 6723 C C . THR A 1 837 ? -28.608 -10.903 30.091 1.00 91.38 837 THR A C 1
ATOM 6725 O O . THR A 1 837 ? -28.968 -10.808 31.265 1.00 91.38 837 THR A O 1
ATOM 6728 N N . MET A 1 838 ? -29.298 -10.338 29.093 1.00 89.69 838 MET A N 1
ATOM 6729 C CA . MET A 1 838 ? -30.518 -9.540 29.259 1.00 89.69 838 MET A CA 1
ATOM 6730 C C . MET A 1 838 ? -31.794 -10.249 28.777 1.00 89.69 838 MET A C 1
ATOM 6732 O O . MET A 1 838 ? -32.859 -9.621 28.768 1.00 89.69 838 MET A O 1
ATOM 6736 N N . SER A 1 839 ? -31.704 -11.542 28.440 1.00 89.69 839 SER A N 1
ATOM 6737 C CA . SER A 1 839 ? -32.841 -12.411 28.099 1.00 89.69 839 SER A CA 1
ATOM 6738 C C . SER A 1 839 ? -33.511 -12.928 29.379 1.00 89.69 839 SER A C 1
ATOM 6740 O O . SER A 1 839 ? -33.208 -14.006 29.888 1.00 89.69 839 SER A O 1
ATOM 6742 N N . ARG A 1 840 ? -34.351 -12.087 29.991 1.00 82.38 840 ARG A N 1
ATOM 6743 C CA . ARG A 1 840 ? -34.797 -12.250 31.386 1.00 82.38 840 ARG A CA 1
ATOM 6744 C C . ARG A 1 840 ? -35.767 -13.408 31.576 1.00 82.38 840 ARG A C 1
ATOM 6746 O O . ARG A 1 840 ? -35.715 -14.035 32.632 1.00 82.38 840 ARG A O 1
ATOM 6753 N N . ASN A 1 841 ? -36.646 -13.677 30.615 1.00 83.44 841 ASN A N 1
ATOM 6754 C CA . ASN A 1 841 ? -37.609 -14.774 30.729 1.00 83.44 841 ASN A CA 1
ATOM 6755 C C . ASN A 1 841 ? -36.898 -16.111 30.535 1.00 83.44 841 ASN A C 1
ATOM 6757 O O . ASN A 1 841 ? -37.105 -17.023 31.332 1.00 83.44 841 ASN A O 1
ATOM 6761 N N . LEU A 1 842 ? -35.993 -16.190 29.552 1.00 84.50 842 LEU A N 1
ATOM 6762 C CA . LEU A 1 842 ? -35.133 -17.359 29.361 1.00 84.50 842 LEU A CA 1
ATOM 6763 C C . LEU A 1 842 ? -34.316 -17.655 30.622 1.00 84.50 842 LEU A C 1
ATOM 6765 O O . LEU A 1 842 ? -34.332 -18.781 31.106 1.00 84.50 842 LEU A O 1
ATOM 6769 N N . ILE A 1 843 ? -33.656 -16.641 31.192 1.00 84.56 843 ILE A N 1
ATOM 6770 C CA . ILE A 1 843 ? -32.875 -16.816 32.422 1.00 84.56 843 ILE A CA 1
ATOM 6771 C C . ILE A 1 843 ? -33.774 -17.277 33.571 1.00 84.56 843 ILE A C 1
ATOM 6773 O O . ILE A 1 843 ? -33.395 -18.191 34.286 1.00 84.56 843 ILE A O 1
ATOM 6777 N N . THR A 1 844 ? -34.967 -16.695 33.729 1.00 78.25 844 THR A N 1
ATOM 6778 C CA . THR A 1 844 ? -35.907 -17.076 34.800 1.00 78.25 844 THR A CA 1
ATOM 6779 C C . THR A 1 844 ? -36.335 -18.539 34.671 1.00 78.25 844 THR A C 1
ATOM 6781 O O . THR A 1 844 ? -36.352 -19.240 35.673 1.00 78.25 844 THR A O 1
ATOM 6784 N N . LYS A 1 845 ? -36.580 -19.024 33.448 1.00 80.00 845 LYS A N 1
ATOM 6785 C CA . LYS A 1 845 ? -36.889 -20.435 33.187 1.00 80.00 845 LYS A CA 1
ATOM 6786 C C . LYS A 1 845 ? -35.688 -21.353 33.436 1.00 80.00 845 LYS A C 1
ATOM 6788 O O . LYS A 1 845 ? -35.844 -22.437 33.977 1.00 80.00 845 LYS A O 1
ATOM 6793 N N . LEU A 1 846 ? -34.476 -20.918 33.084 1.00 79.25 846 LEU A N 1
ATOM 6794 C CA . LEU A 1 846 ? -33.250 -21.687 33.338 1.00 79.25 846 LEU A CA 1
ATOM 6795 C C . LEU A 1 846 ? -32.935 -21.849 34.833 1.00 79.25 846 LEU A C 1
ATOM 6797 O O . LEU A 1 846 ? -32.291 -22.829 35.199 1.00 79.25 846 LEU A O 1
ATOM 6801 N N . LYS A 1 847 ? -33.408 -20.933 35.691 1.00 70.44 847 LYS A N 1
ATOM 6802 C CA . LYS A 1 847 ? -33.254 -21.036 37.153 1.00 70.44 847 LYS A CA 1
ATOM 6803 C C . LYS A 1 847 ? -34.021 -22.209 37.768 1.00 70.44 847 LYS A C 1
ATOM 6805 O O . LYS A 1 847 ? -33.661 -22.635 38.858 1.00 70.44 847 LYS A O 1
ATOM 6810 N N . GLU A 1 848 ? -35.055 -22.715 37.096 1.00 66.69 848 GLU A N 1
ATOM 6811 C CA . GLU A 1 848 ? -35.827 -23.882 37.550 1.00 66.69 848 GLU A CA 1
ATOM 6812 C C . GLU A 1 848 ? -35.058 -25.198 37.338 1.00 66.69 848 GLU A C 1
ATOM 6814 O O . GLU A 1 848 ? -35.384 -26.216 37.942 1.00 66.69 848 GLU A O 1
ATOM 6819 N N . PHE A 1 849 ? -34.013 -25.186 36.503 1.00 74.81 849 PHE A N 1
ATOM 6820 C CA . PHE A 1 849 ? -33.175 -26.350 36.230 1.00 74.81 849 PHE A CA 1
ATOM 6821 C C . PHE A 1 849 ? -31.912 -26.362 37.102 1.00 74.81 849 PHE A C 1
ATOM 6823 O O . PHE A 1 849 ? -31.404 -25.326 37.535 1.00 74.81 849 PHE A O 1
ATOM 6830 N N . SER A 1 850 ? -31.308 -27.544 37.256 1.00 71.06 850 SER A N 1
ATOM 6831 C CA . SER A 1 850 ? -30.070 -27.756 38.028 1.00 71.06 850 SER A CA 1
ATOM 6832 C C . SER A 1 850 ? -28.850 -26.960 37.526 1.00 71.06 850 SER A C 1
ATOM 6834 O O . SER A 1 850 ? -27.837 -26.885 38.217 1.00 71.06 850 SER A O 1
ATOM 6836 N N . ILE A 1 851 ? -28.935 -26.314 36.355 1.00 71.56 851 ILE A N 1
ATOM 6837 C CA . ILE A 1 851 ? -27.881 -25.465 35.767 1.00 71.56 851 ILE A CA 1
ATOM 6838 C C . ILE A 1 851 ? -27.462 -24.321 36.711 1.00 71.56 851 ILE A C 1
ATOM 6840 O O . ILE A 1 851 ? -26.284 -23.957 36.736 1.00 71.56 851 ILE A O 1
ATOM 6844 N N . GLN A 1 852 ? -28.380 -23.802 37.537 1.00 65.88 852 GLN A N 1
ATOM 6845 C CA . GLN A 1 852 ? -28.118 -22.759 38.547 1.00 65.88 852 GLN A CA 1
ATOM 6846 C C . GLN A 1 852 ? -26.983 -23.130 39.527 1.00 65.88 852 GLN A C 1
ATOM 6848 O O . GLN A 1 852 ? -26.307 -22.257 40.084 1.00 65.88 852 GLN A O 1
ATOM 6853 N N . GLN A 1 853 ? -26.768 -24.428 39.766 1.00 66.50 853 GLN A N 1
ATOM 6854 C CA . GLN A 1 853 ? -25.724 -24.909 40.674 1.00 66.50 853 GLN A CA 1
ATOM 6855 C C . GLN A 1 853 ? -24.325 -24.599 40.122 1.00 66.50 853 GLN A C 1
ATOM 6857 O O . GLN A 1 853 ? -23.446 -24.159 40.870 1.00 66.50 853 GLN A O 1
ATOM 6862 N N . TYR A 1 854 ? -24.154 -24.725 38.803 1.00 73.31 854 TYR A N 1
ATOM 6863 C CA . TYR A 1 854 ? -22.893 -24.492 38.099 1.00 73.31 854 TYR A CA 1
ATOM 6864 C C . TYR A 1 854 ? -22.735 -23.033 37.659 1.00 73.31 854 TYR A C 1
ATOM 6866 O O . TYR A 1 854 ? -21.664 -22.451 37.828 1.00 73.31 854 TYR A O 1
ATOM 6874 N N . ILE A 1 855 ? -23.806 -22.412 37.152 1.00 74.31 855 ILE A N 1
ATOM 6875 C CA . ILE A 1 855 ? -23.785 -21.042 36.625 1.00 74.31 855 ILE A CA 1
ATOM 6876 C C . ILE A 1 855 ? -24.639 -20.133 37.524 1.00 74.31 855 ILE A C 1
ATOM 6878 O O . ILE A 1 855 ? -25.841 -20.360 37.646 1.00 74.31 855 ILE A O 1
ATOM 6882 N N . PRO A 1 856 ? -24.076 -19.069 38.132 1.00 74.56 856 PRO A N 1
ATOM 6883 C CA . PRO A 1 856 ? -24.826 -18.162 38.998 1.00 74.56 856 PRO A CA 1
ATOM 6884 C C . PRO A 1 856 ? -25.717 -17.211 38.176 1.00 74.56 856 PRO A C 1
ATOM 6886 O O . PRO A 1 856 ? -25.394 -16.033 37.999 1.00 74.56 856 PRO A O 1
ATOM 6889 N N . LEU A 1 857 ? -26.857 -17.701 37.674 1.00 78.25 857 LEU A N 1
ATOM 6890 C CA . LEU A 1 857 ? -27.755 -16.929 36.800 1.00 78.25 857 LEU A CA 1
ATOM 6891 C C . LEU A 1 857 ? -28.362 -15.689 37.491 1.00 78.25 857 LEU A C 1
ATOM 6893 O O . LEU A 1 857 ? -28.783 -14.746 36.817 1.00 78.25 857 LEU A O 1
ATOM 6897 N N . ASP A 1 858 ? -28.352 -15.634 38.828 1.00 68.94 858 ASP A N 1
ATOM 6898 C CA . ASP A 1 858 ? -28.766 -14.465 39.626 1.00 68.94 858 ASP A CA 1
ATOM 6899 C C . ASP A 1 858 ? -27.844 -13.253 39.423 1.00 68.94 858 ASP A C 1
ATOM 6901 O O . ASP A 1 858 ? -28.255 -12.102 39.583 1.00 68.94 858 ASP A O 1
ATOM 6905 N N . ALA A 1 859 ? -26.597 -13.495 39.014 1.00 77.44 859 ALA A N 1
ATOM 6906 C CA . ALA A 1 859 ? -25.605 -12.460 38.766 1.00 77.44 859 ALA A CA 1
ATOM 6907 C C . ALA A 1 859 ? -25.632 -11.924 37.322 1.00 77.44 859 ALA A C 1
ATOM 6909 O O . ALA A 1 859 ? -24.717 -11.191 36.943 1.00 77.44 859 ALA A O 1
ATOM 6910 N N . ASN A 1 860 ? -26.665 -12.217 36.518 1.00 81.50 860 ASN A N 1
ATOM 6911 C CA . ASN A 1 860 ? -26.742 -11.833 35.099 1.00 81.50 860 ASN A CA 1
ATOM 6912 C C . ASN A 1 860 ? -26.474 -10.336 34.827 1.00 81.50 860 ASN A C 1
ATOM 6914 O O . ASN A 1 860 ? -25.745 -9.996 33.900 1.00 81.50 860 ASN A O 1
ATOM 6918 N N . ILE A 1 861 ? -26.979 -9.425 35.666 1.00 81.75 861 ILE A N 1
ATOM 6919 C CA . ILE A 1 861 ? -26.757 -7.976 35.544 1.00 81.75 861 ILE A CA 1
ATOM 6920 C C . ILE A 1 861 ? -25.315 -7.600 35.908 1.00 81.75 861 ILE A C 1
ATOM 6922 O O . ILE A 1 861 ? -24.785 -6.626 35.374 1.00 81.75 861 ILE A O 1
ATOM 6926 N N . GLN A 1 862 ? -24.677 -8.317 36.838 1.00 81.44 862 GLN A N 1
ATOM 6927 C CA . GLN A 1 862 ? -23.265 -8.081 37.157 1.00 81.44 862 GLN A CA 1
ATOM 6928 C C . GLN A 1 862 ? -22.374 -8.612 36.040 1.00 81.44 862 GLN A C 1
ATOM 6930 O O . GLN A 1 862 ? -21.499 -7.884 35.581 1.00 81.44 862 GLN A O 1
ATOM 6935 N N . PHE A 1 863 ? -22.667 -9.808 35.528 1.00 86.44 863 PHE A N 1
ATOM 6936 C CA . PHE A 1 863 ? -21.966 -10.379 34.385 1.00 86.44 863 PHE A CA 1
ATOM 6937 C C . PHE A 1 863 ? -22.121 -9.514 33.128 1.00 86.44 863 PHE A C 1
ATOM 6939 O O . PHE A 1 863 ? -21.138 -9.247 32.450 1.00 86.44 863 PHE A O 1
ATOM 6946 N N . HIS A 1 864 ? -23.304 -8.941 32.887 1.00 90.06 864 HIS A N 1
ATOM 6947 C CA . HIS A 1 864 ? -23.510 -7.957 31.822 1.00 90.06 864 HIS A CA 1
ATOM 6948 C C . HIS A 1 864 ? -22.575 -6.745 31.944 1.00 90.06 864 HIS A C 1
ATOM 6950 O O . HIS A 1 864 ? -22.043 -6.271 30.946 1.00 90.06 864 HIS A O 1
ATOM 6956 N N . LYS A 1 865 ? -22.348 -6.227 33.160 1.00 88.81 865 LYS A N 1
ATOM 6957 C CA . LYS A 1 865 ? -21.410 -5.110 33.363 1.00 88.81 865 LYS A CA 1
ATOM 6958 C C . LYS A 1 865 ? -19.969 -5.533 33.114 1.00 88.81 865 LYS A C 1
ATOM 6960 O O . LYS A 1 865 ? -19.236 -4.755 32.521 1.00 88.81 865 LYS A O 1
ATOM 6965 N N . ILE A 1 866 ? -19.583 -6.731 33.558 1.00 89.00 866 ILE A N 1
ATOM 6966 C CA . ILE A 1 866 ? -18.242 -7.281 33.325 1.00 89.00 866 ILE A CA 1
ATOM 6967 C C . ILE A 1 866 ? -18.016 -7.417 31.818 1.00 89.00 866 ILE A C 1
ATOM 6969 O O . ILE A 1 866 ? -17.110 -6.782 31.294 1.00 89.00 866 ILE A O 1
ATOM 6973 N N . ALA A 1 867 ? -18.915 -8.103 31.108 1.00 88.94 867 ALA A N 1
ATOM 6974 C CA . ALA A 1 867 ? -18.863 -8.245 29.656 1.00 88.94 867 ALA A CA 1
ATOM 6975 C C . ALA A 1 867 ? -18.842 -6.885 28.931 1.00 88.94 867 ALA A C 1
ATOM 6977 O O . ALA A 1 867 ? -18.118 -6.722 27.953 1.00 88.94 867 ALA A O 1
ATOM 6978 N N . ALA A 1 868 ? -19.574 -5.878 29.423 1.00 88.62 868 ALA A N 1
ATOM 6979 C CA . ALA A 1 868 ? -19.561 -4.531 28.849 1.00 88.62 868 ALA A CA 1
ATOM 6980 C C . ALA A 1 868 ? -18.236 -3.787 29.101 1.00 88.62 868 ALA A C 1
ATOM 6982 O O . ALA A 1 868 ? -17.770 -3.058 28.228 1.00 88.62 868 ALA A O 1
ATOM 6983 N N . CYS A 1 869 ? -17.613 -3.966 30.269 1.00 88.69 869 CYS A N 1
ATOM 6984 C CA . CYS A 1 869 ? -16.285 -3.426 30.569 1.00 88.69 869 CYS A CA 1
ATOM 6985 C C . CYS A 1 869 ? -15.196 -4.108 29.729 1.00 88.69 869 CYS A C 1
ATOM 6987 O O . CYS A 1 869 ? -14.328 -3.420 29.194 1.00 88.69 869 CYS A O 1
ATOM 6989 N N . THR A 1 870 ? -15.282 -5.425 29.546 1.00 88.88 870 THR A N 1
ATOM 6990 C CA . THR A 1 870 ? -14.395 -6.189 28.660 1.00 88.88 870 THR A CA 1
ATOM 6991 C C . THR A 1 870 ? -14.566 -5.749 27.205 1.00 88.88 870 THR A C 1
ATOM 6993 O O . THR A 1 870 ? -13.582 -5.455 26.527 1.00 88.88 870 THR A O 1
ATOM 6996 N N . ALA A 1 871 ? -15.809 -5.582 26.740 1.00 89.50 871 ALA A N 1
ATOM 6997 C CA . ALA A 1 871 ? -16.096 -5.041 25.413 1.00 89.50 871 ALA A CA 1
ATOM 6998 C C . ALA A 1 871 ? -15.539 -3.619 25.238 1.00 89.50 871 ALA A C 1
ATOM 7000 O O . ALA A 1 871 ? -14.982 -3.309 24.190 1.00 89.50 871 ALA A O 1
ATOM 7001 N N . LEU A 1 872 ? -15.628 -2.751 26.254 1.00 88.56 872 LEU A N 1
ATOM 7002 C CA . LEU A 1 872 ? -15.017 -1.417 26.210 1.00 88.56 872 LEU A CA 1
ATOM 7003 C C . LEU A 1 872 ? -13.495 -1.498 26.046 1.00 88.56 872 LEU A C 1
ATOM 7005 O O . LEU A 1 872 ? -12.942 -0.787 25.210 1.00 88.56 872 LEU A O 1
ATOM 7009 N N . PHE A 1 873 ? -12.829 -2.351 26.827 1.00 90.25 873 PHE A N 1
ATOM 7010 C CA . PHE A 1 873 ? -11.380 -2.527 26.754 1.00 90.25 873 PHE A CA 1
ATOM 7011 C C . PHE A 1 873 ? -10.938 -2.932 25.341 1.00 90.25 873 PHE A C 1
ATOM 7013 O O . PHE A 1 873 ? -10.130 -2.231 24.729 1.00 90.25 873 PHE A O 1
ATOM 7020 N N . PHE A 1 874 ? -11.540 -3.984 24.774 1.00 90.31 874 PHE A N 1
ATOM 7021 C CA . PHE A 1 874 ? -11.220 -4.406 23.409 1.00 90.31 874 PHE A CA 1
ATOM 7022 C C . PHE A 1 874 ? -11.668 -3.391 22.349 1.00 90.31 874 PHE A C 1
ATOM 7024 O O . PHE A 1 874 ? -11.023 -3.296 21.313 1.00 90.31 874 PHE A O 1
ATOM 7031 N N . SER A 1 875 ? -12.704 -2.580 22.599 1.00 88.25 875 SER A N 1
ATOM 7032 C CA . SER A 1 875 ? -13.137 -1.518 21.671 1.00 88.25 875 SER A CA 1
ATOM 7033 C C . SER A 1 875 ? -12.091 -0.416 21.577 1.00 88.25 875 SER A C 1
ATOM 7035 O O . SER A 1 875 ? -11.770 0.049 20.483 1.00 88.25 875 SER A O 1
ATOM 7037 N N . VAL A 1 876 ? -11.525 -0.016 22.719 1.00 86.75 876 VAL A N 1
ATOM 7038 C CA . VAL A 1 876 ? -10.425 0.953 22.773 1.00 86.75 876 VAL A CA 1
ATOM 7039 C C . VAL A 1 876 ? -9.184 0.368 22.106 1.00 86.75 876 VAL A C 1
ATOM 7041 O O . VAL A 1 876 ? -8.602 1.028 21.249 1.00 86.75 876 VAL A O 1
ATOM 7044 N N . LEU A 1 877 ? -8.820 -0.875 22.432 1.00 86.69 877 LEU A N 1
ATOM 7045 C CA . LEU A 1 877 ? -7.657 -1.549 21.853 1.00 86.69 877 LEU A CA 1
ATOM 7046 C C . LEU A 1 877 ? -7.776 -1.697 20.325 1.00 86.69 877 LEU A C 1
ATOM 7048 O O . LEU A 1 877 ? -6.846 -1.359 19.597 1.00 86.69 877 LEU A O 1
ATOM 7052 N N . HIS A 1 878 ? -8.948 -2.104 19.831 1.00 88.94 878 HIS A N 1
ATOM 7053 C CA . HIS A 1 878 ? -9.264 -2.188 18.405 1.00 88.94 878 HIS A CA 1
ATOM 7054 C C . HIS A 1 878 ? -9.179 -0.819 17.714 1.00 88.94 878 HIS A C 1
ATOM 7056 O O . HIS A 1 878 ? -8.578 -0.698 16.648 1.00 88.94 878 HIS A O 1
ATOM 7062 N N . THR A 1 879 ? -9.724 0.232 18.336 1.00 86.00 879 THR A N 1
ATOM 7063 C CA . THR A 1 879 ? -9.689 1.599 17.787 1.00 86.00 879 THR A CA 1
ATOM 7064 C C . THR A 1 879 ? -8.258 2.133 17.713 1.00 86.00 879 THR A C 1
ATOM 7066 O O . THR A 1 879 ? -7.845 2.644 16.675 1.00 86.00 879 THR A O 1
ATOM 7069 N N . VAL A 1 880 ? -7.473 1.980 18.785 1.00 84.00 880 VAL A N 1
ATOM 7070 C CA . VAL A 1 880 ? -6.062 2.400 18.838 1.00 84.00 880 VAL A CA 1
ATOM 7071 C C . VAL A 1 880 ? -5.232 1.630 17.813 1.00 84.00 880 VAL A C 1
ATOM 7073 O O . VAL A 1 880 ? -4.477 2.244 17.061 1.00 84.00 880 VAL A O 1
ATOM 7076 N N . GLY A 1 881 ? -5.422 0.311 17.721 1.00 80.19 881 GLY A N 1
ATOM 7077 C CA . GLY A 1 881 ? -4.767 -0.511 16.709 1.00 80.19 881 GLY A CA 1
ATOM 7078 C C . GLY A 1 881 ? -5.094 -0.043 15.288 1.00 80.19 881 GLY A C 1
ATOM 7079 O O . GLY A 1 881 ? -4.192 0.081 14.467 1.00 80.19 881 GLY A O 1
ATOM 7080 N N . HIS A 1 882 ? -6.353 0.309 14.997 1.00 82.75 882 HIS A N 1
ATOM 7081 C CA . HIS A 1 882 ? -6.732 0.835 13.682 1.00 82.75 882 HIS A CA 1
ATOM 7082 C C . HIS A 1 882 ? -6.166 2.229 13.400 1.00 82.75 882 HIS A C 1
ATOM 7084 O O . HIS A 1 882 ? -5.822 2.504 12.257 1.00 82.75 882 HIS A O 1
ATOM 7090 N N . ILE A 1 883 ? -6.000 3.088 14.408 1.00 79.69 883 ILE A N 1
ATOM 7091 C CA . ILE A 1 883 ? -5.332 4.389 14.243 1.00 79.69 883 ILE A CA 1
ATOM 7092 C C . ILE A 1 883 ? -3.852 4.199 13.884 1.00 79.69 883 ILE A C 1
ATOM 7094 O O . ILE A 1 883 ? -3.371 4.841 12.952 1.00 79.69 883 ILE A O 1
ATOM 7098 N N . VAL A 1 884 ? -3.145 3.298 14.576 1.00 79.19 884 VAL A N 1
ATOM 7099 C CA . VAL A 1 884 ? -1.744 2.948 14.269 1.00 79.19 884 VAL A CA 1
ATOM 7100 C C . VAL A 1 884 ? -1.636 2.350 12.867 1.00 79.19 884 VAL A C 1
ATOM 7102 O O . VAL A 1 884 ? -0.810 2.775 12.064 1.00 79.19 884 VAL A O 1
ATOM 7105 N N . ASN A 1 885 ? -2.537 1.433 12.530 1.00 80.56 885 ASN A N 1
ATOM 7106 C CA . ASN A 1 885 ? -2.627 0.845 11.202 1.00 80.56 885 ASN A CA 1
ATOM 7107 C C . ASN A 1 885 ? -2.872 1.900 10.116 1.00 80.56 885 ASN A C 1
ATOM 7109 O O . ASN A 1 885 ? -2.155 1.922 9.126 1.00 80.56 885 ASN A O 1
ATOM 7113 N N . PHE A 1 886 ? -3.840 2.804 10.295 1.00 79.19 886 PHE A N 1
ATOM 7114 C CA . PHE A 1 886 ? -4.110 3.873 9.333 1.00 79.19 886 PHE A CA 1
ATOM 7115 C C . PHE A 1 886 ? -2.958 4.865 9.227 1.00 79.19 886 PHE A C 1
ATOM 7117 O O . PHE A 1 886 ? -2.727 5.380 8.137 1.00 79.19 886 PHE A O 1
ATOM 7124 N N . TYR A 1 887 ? -2.208 5.106 10.304 1.00 74.56 887 TYR A N 1
ATOM 7125 C CA . TYR A 1 887 ? -0.964 5.865 10.239 1.00 74.56 887 TYR A CA 1
ATOM 7126 C C . TYR A 1 887 ? 0.056 5.161 9.337 1.00 74.56 887 TYR A C 1
ATOM 7128 O O . TYR A 1 887 ? 0.484 5.755 8.350 1.00 74.56 887 TYR A O 1
ATOM 7136 N N . HIS A 1 888 ? 0.359 3.884 9.595 1.00 70.31 888 HIS A N 1
ATOM 7137 C CA . HIS A 1 888 ? 1.305 3.115 8.781 1.00 70.31 888 HIS A CA 1
ATOM 7138 C C . HIS A 1 888 ? 0.875 3.023 7.312 1.00 70.31 888 HIS A C 1
ATOM 7140 O O . HIS A 1 888 ? 1.665 3.323 6.420 1.00 70.31 888 HIS A O 1
ATOM 7146 N N . VAL A 1 889 ? -0.395 2.706 7.058 1.00 72.94 889 VAL A N 1
ATOM 7147 C CA . VAL A 1 889 ? -1.009 2.656 5.721 1.00 72.94 889 VAL A CA 1
ATOM 7148 C C . VAL A 1 889 ? -0.919 4.023 5.029 1.00 72.94 889 VAL A C 1
ATOM 7150 O O . VAL A 1 889 ? -0.524 4.098 3.875 1.00 72.94 889 VAL A O 1
ATOM 7153 N N . SER A 1 890 ? -1.182 5.132 5.725 1.00 69.00 890 SER A N 1
ATOM 7154 C CA . SER A 1 890 ? -1.080 6.477 5.127 1.00 69.00 890 SER A CA 1
ATOM 7155 C C . SER A 1 890 ? 0.361 6.906 4.845 1.00 69.00 890 SER A C 1
ATOM 7157 O O . SER A 1 890 ? 0.596 7.762 3.991 1.00 69.00 890 SER A O 1
ATOM 7159 N N . THR A 1 891 ? 1.336 6.355 5.574 1.00 66.88 891 THR A N 1
ATOM 7160 C CA . THR A 1 891 ? 2.756 6.611 5.305 1.00 66.88 891 THR A CA 1
ATOM 7161 C C . THR A 1 891 ? 3.282 5.785 4.140 1.00 66.88 891 THR A C 1
ATOM 7163 O O . THR A 1 891 ? 4.169 6.270 3.437 1.00 66.88 891 THR A O 1
ATOM 7166 N N . GLN A 1 892 ? 2.698 4.611 3.876 1.00 67.12 892 GLN A N 1
ATOM 7167 C CA . GLN A 1 892 ? 3.116 3.762 2.766 1.00 67.12 892 GLN A CA 1
ATOM 7168 C C . GLN A 1 892 ? 2.928 4.442 1.395 1.00 67.12 892 GLN A C 1
ATOM 7170 O O . GLN A 1 892 ? 2.015 5.259 1.220 1.00 67.12 892 GLN A O 1
ATOM 7175 N N . PRO A 1 893 ? 3.770 4.107 0.407 1.00 63.50 893 PRO A N 1
ATOM 7176 C CA . PRO A 1 893 ? 3.506 4.429 -0.988 1.00 63.50 893 PRO A CA 1
ATOM 7177 C C . PRO A 1 893 ? 2.208 3.777 -1.501 1.00 63.50 893 PRO A C 1
ATOM 7179 O O . PRO A 1 893 ? 1.725 2.786 -0.948 1.00 63.50 893 PRO A O 1
ATOM 7182 N N . VAL A 1 894 ? 1.616 4.352 -2.552 1.00 63.31 894 VAL A N 1
ATOM 7183 C CA . VAL A 1 894 ? 0.276 3.987 -3.065 1.00 63.31 894 VAL A CA 1
ATOM 7184 C C . VAL A 1 894 ? 0.231 2.550 -3.607 1.00 63.31 894 VAL A C 1
ATOM 7186 O O . VAL A 1 894 ? -0.794 1.881 -3.569 1.00 63.31 894 VAL A O 1
ATOM 7189 N N . GLU A 1 895 ? 1.363 2.031 -4.048 1.00 56.72 895 GLU A N 1
ATOM 7190 C CA . GLU A 1 895 ? 1.583 0.683 -4.562 1.00 56.72 895 GLU A CA 1
ATOM 7191 C C . GLU A 1 895 ? 1.468 -0.346 -3.460 1.00 56.72 895 GLU A C 1
ATOM 7193 O O . GLU A 1 895 ? 0.829 -1.382 -3.641 1.00 56.72 895 GLU A O 1
ATOM 7198 N N . ASN A 1 896 ? 2.013 -0.022 -2.289 1.00 66.81 896 ASN A N 1
ATOM 7199 C CA . ASN A 1 896 ? 1.912 -0.902 -1.144 1.00 66.81 896 ASN A CA 1
ATOM 7200 C C . ASN A 1 896 ? 0.449 -1.049 -0.708 1.00 66.81 896 ASN A C 1
ATOM 7202 O O . ASN A 1 896 ? 0.018 -2.118 -0.279 1.00 66.81 896 ASN A O 1
ATOM 7206 N N . LEU A 1 897 ? -0.350 0.000 -0.914 1.00 67.06 897 LEU A N 1
ATOM 7207 C CA . LEU A 1 897 ? -1.793 -0.022 -0.684 1.00 67.06 897 LEU A CA 1
ATOM 7208 C C . LEU A 1 897 ? -2.552 -0.894 -1.691 1.00 67.06 897 LEU A C 1
ATOM 7210 O O . LEU A 1 897 ? -3.586 -1.452 -1.326 1.00 67.06 897 LEU A O 1
ATOM 7214 N N . LYS A 1 898 ? -2.040 -1.067 -2.918 1.00 64.25 898 LYS A N 1
ATOM 7215 C CA . LYS A 1 898 ? -2.629 -1.980 -3.913 1.00 64.25 898 LYS A CA 1
ATOM 7216 C C . LYS A 1 898 ? -2.430 -3.446 -3.540 1.00 64.25 898 LYS A C 1
ATOM 7218 O O . LYS A 1 898 ? -3.359 -4.232 -3.705 1.00 64.25 898 LYS A O 1
ATOM 7223 N N . CYS A 1 899 ? -1.257 -3.813 -3.016 1.00 65.94 899 CYS A N 1
ATOM 7224 C CA . CYS A 1 899 ? -1.041 -5.174 -2.514 1.00 65.94 899 CYS A CA 1
ATOM 7225 C C . CYS A 1 899 ? -1.909 -5.470 -1.276 1.00 65.94 899 CYS A C 1
ATOM 7227 O O . CYS A 1 899 ? -2.307 -6.614 -1.078 1.00 65.94 899 CYS A O 1
ATOM 7229 N N . LEU A 1 900 ? -2.252 -4.442 -0.483 1.00 65.88 900 LEU A N 1
ATOM 7230 C CA . LEU A 1 900 ? -3.097 -4.564 0.711 1.00 65.88 900 LEU A CA 1
ATOM 7231 C C . LEU A 1 900 ? -4.558 -4.919 0.383 1.00 65.88 900 LEU A C 1
ATOM 7233 O O . LEU A 1 900 ? -5.174 -5.717 1.088 1.00 65.88 900 LEU A O 1
ATOM 7237 N N . THR A 1 901 ? -5.145 -4.289 -0.642 1.00 62.66 901 THR A N 1
ATOM 7238 C CA . THR A 1 901 ? -6.548 -4.513 -1.027 1.00 62.66 901 THR A CA 1
ATOM 7239 C C . THR A 1 901 ? -6.738 -4.279 -2.526 1.00 62.66 901 THR A C 1
ATOM 7241 O O . THR A 1 901 ? -6.488 -3.178 -3.016 1.00 62.66 901 THR A O 1
ATOM 7244 N N . SER A 1 902 ? -7.300 -5.262 -3.232 1.00 60.81 902 SER A N 1
ATOM 7245 C CA . SER A 1 902 ? -7.743 -5.114 -4.627 1.00 60.81 902 SER A CA 1
ATOM 7246 C C . SER A 1 902 ? -9.048 -4.313 -4.778 1.00 60.81 902 SER A C 1
ATOM 7248 O O . SER A 1 902 ? -9.369 -3.859 -5.879 1.00 60.81 902 SER A O 1
ATOM 7250 N N . GLU A 1 903 ? -9.791 -4.141 -3.680 1.00 61.88 903 GLU A N 1
ATOM 7251 C CA . GLU A 1 903 ? -11.136 -3.548 -3.628 1.00 61.88 903 GLU A CA 1
ATOM 7252 C C . GLU A 1 903 ? -11.118 -2.010 -3.641 1.00 61.88 903 GLU A C 1
ATOM 7254 O O . GLU A 1 903 ? -12.068 -1.372 -4.092 1.00 61.88 903 GLU A O 1
ATOM 7259 N N . ILE A 1 904 ? -10.039 -1.393 -3.148 1.00 62.66 904 ILE A N 1
ATOM 7260 C CA . ILE A 1 904 ? -9.887 0.066 -3.068 1.00 62.66 904 ILE A CA 1
ATOM 7261 C C . ILE A 1 904 ? -8.825 0.521 -4.060 1.00 62.66 904 ILE A C 1
ATOM 7263 O O . ILE A 1 904 ? -7.679 0.082 -4.013 1.00 62.66 904 ILE A O 1
ATOM 7267 N N . ARG A 1 905 ? -9.208 1.448 -4.940 1.00 59.22 905 ARG A N 1
ATOM 7268 C CA . ARG A 1 905 ? -8.330 2.039 -5.952 1.00 59.22 905 ARG A CA 1
ATOM 7269 C C . ARG A 1 905 ? -8.215 3.531 -5.724 1.00 59.22 905 ARG A C 1
ATOM 7271 O O . ARG A 1 905 ? -9.211 4.203 -5.458 1.00 59.22 905 ARG A O 1
ATOM 7278 N N . PHE A 1 906 ? -6.999 4.033 -5.848 1.00 60.38 906 PHE A N 1
ATOM 7279 C CA . PHE A 1 906 ? -6.689 5.449 -5.727 1.00 60.38 906 PHE A CA 1
ATOM 7280 C C . PHE A 1 906 ? -6.343 5.991 -7.100 1.00 60.38 906 PHE A C 1
ATOM 7282 O O . PHE A 1 906 ? -5.661 5.278 -7.823 1.00 60.38 906 PHE A O 1
ATOM 7289 N N . PRO A 1 907 ? -6.780 7.208 -7.454 1.00 53.59 907 PRO A N 1
ATOM 7290 C CA . PRO A 1 907 ? -6.251 7.902 -8.610 1.00 53.59 907 PRO A CA 1
ATOM 7291 C C . PRO A 1 907 ? -4.753 8.157 -8.463 1.00 53.59 907 PRO A C 1
ATOM 7293 O O . PRO A 1 907 ? -4.269 8.539 -7.399 1.00 53.59 907 PRO A O 1
ATOM 7296 N N . SER A 1 908 ? -4.072 8.039 -9.588 1.00 52.66 908 SER A N 1
ATOM 7297 C CA . SER A 1 908 ? -2.723 8.484 -9.905 1.00 52.66 908 SER A CA 1
ATOM 7298 C C . SER A 1 908 ? -2.178 9.677 -9.083 1.00 52.66 908 SER A C 1
ATOM 7300 O O . SER A 1 908 ? -1.091 9.671 -8.521 1.00 52.66 908 SER A O 1
ATOM 7302 N N . ASP A 1 909 ? -2.959 10.735 -8.975 1.00 50.91 90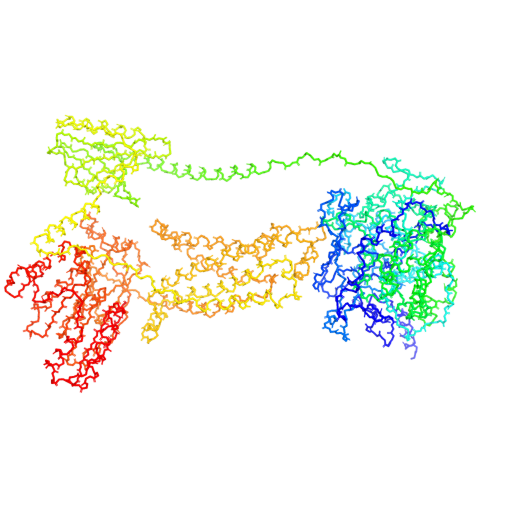9 ASP A N 1
ATOM 7303 C CA . ASP A 1 909 ? -2.606 12.045 -8.450 1.00 50.91 909 ASP A CA 1
ATOM 7304 C C . ASP A 1 909 ? -2.944 12.198 -6.958 1.00 50.91 909 ASP A C 1
ATOM 7306 O O . ASP A 1 909 ? -2.797 13.284 -6.392 1.00 50.91 909 ASP A O 1
ATOM 7310 N N . TYR A 1 910 ? -3.390 11.119 -6.305 1.00 59.84 910 TYR A N 1
ATOM 7311 C CA . TYR A 1 910 ? -3.929 11.147 -4.953 1.00 59.84 910 TYR A CA 1
ATOM 7312 C C . TYR A 1 910 ? -3.291 10.097 -4.034 1.00 59.84 910 TYR A C 1
ATOM 7314 O O . TYR A 1 910 ? -3.551 8.899 -4.136 1.00 59.84 910 TYR A O 1
ATOM 7322 N N . LYS A 1 911 ? -2.526 10.564 -3.037 1.00 62.75 911 LYS A N 1
ATOM 7323 C CA . LYS A 1 911 ? -2.095 9.730 -1.905 1.00 62.75 911 LYS A CA 1
ATOM 7324 C C . LYS A 1 911 ? -3.123 9.818 -0.763 1.00 62.75 911 LYS A C 1
ATOM 7326 O O . LYS A 1 911 ? -3.334 10.912 -0.230 1.00 62.75 911 LYS A O 1
ATOM 7331 N N . PRO A 1 912 ? -3.737 8.699 -0.334 1.00 65.75 912 PRO A N 1
ATOM 7332 C CA . PRO A 1 912 ? -4.723 8.707 0.741 1.00 65.75 912 PRO A CA 1
ATOM 7333 C C . PRO A 1 912 ? -4.061 8.974 2.097 1.00 65.75 912 PRO A C 1
ATOM 7335 O O . PRO A 1 912 ? -3.287 8.168 2.610 1.00 65.75 912 PRO A O 1
ATOM 7338 N N . GLY A 1 913 ? -4.387 10.115 2.700 1.00 67.38 913 GLY A N 1
ATOM 7339 C CA . GLY A 1 913 ? -3.969 10.439 4.064 1.00 67.38 913 GLY A CA 1
ATOM 7340 C C . GLY A 1 913 ? -4.854 9.787 5.132 1.00 67.38 913 GLY A C 1
ATOM 7341 O O . GLY A 1 913 ? -5.899 9.211 4.845 1.00 67.38 913 GLY A O 1
ATOM 7342 N N . ILE A 1 914 ? -4.510 9.978 6.406 1.00 71.38 914 ILE A N 1
ATOM 7343 C CA . ILE A 1 914 ? -5.256 9.401 7.545 1.00 71.38 914 ILE A CA 1
ATOM 7344 C C . ILE A 1 914 ? -6.735 9.834 7.544 1.00 71.38 914 ILE A C 1
ATOM 7346 O O . ILE A 1 914 ? -7.620 9.058 7.899 1.00 71.38 914 ILE A O 1
ATOM 7350 N N . SER A 1 915 ? -7.016 11.064 7.098 1.00 70.00 915 SER A N 1
ATOM 7351 C CA . SER A 1 915 ? -8.382 11.590 6.973 1.00 70.00 915 SER A CA 1
ATOM 7352 C C . SER A 1 915 ? -9.239 10.780 5.993 1.00 70.00 915 SER A C 1
ATOM 7354 O O . SER A 1 915 ? -10.406 10.508 6.276 1.00 70.00 915 SER A O 1
ATOM 7356 N N . PHE A 1 916 ? -8.648 10.338 4.877 1.00 77.44 916 PHE A N 1
ATOM 7357 C CA . PHE A 1 916 ? -9.318 9.466 3.914 1.00 77.44 916 PHE A CA 1
ATOM 7358 C C . PHE A 1 916 ? -9.755 8.167 4.602 1.00 77.44 916 PHE A C 1
ATOM 7360 O O . PHE A 1 916 ? -10.937 7.824 4.602 1.00 77.44 916 PHE A O 1
ATOM 7367 N N . TRP A 1 917 ? -8.822 7.497 5.283 1.00 78.25 917 TRP A N 1
ATOM 7368 C CA . TRP A 1 917 ? -9.084 6.218 5.943 1.00 78.25 917 TRP A CA 1
ATOM 7369 C C . TRP A 1 917 ? -10.114 6.317 7.070 1.00 78.25 917 TRP A C 1
ATOM 7371 O O . TRP A 1 917 ? -10.931 5.412 7.213 1.00 78.25 917 TRP A O 1
ATOM 7381 N N . LEU A 1 918 ? -10.139 7.418 7.827 1.00 76.44 918 LEU A N 1
ATOM 7382 C CA . LEU A 1 918 ? -11.083 7.609 8.933 1.00 76.44 918 LEU A CA 1
ATOM 7383 C C . LEU A 1 918 ? -12.488 8.036 8.496 1.00 76.44 918 LEU A C 1
ATOM 7385 O O . LEU A 1 918 ? -13.458 7.594 9.106 1.00 76.44 918 LEU A O 1
ATOM 7389 N N . PHE A 1 919 ? -12.616 8.904 7.490 1.00 78.62 919 PHE A N 1
ATOM 7390 C CA . PHE A 1 919 ? -13.894 9.570 7.197 1.00 78.62 919 PHE A CA 1
ATOM 7391 C C . PHE A 1 919 ? -14.461 9.273 5.811 1.00 78.62 919 PHE A C 1
ATOM 7393 O O . PHE A 1 919 ? -15.658 9.459 5.608 1.00 78.62 919 PHE A O 1
ATOM 7400 N N . GLN A 1 920 ? -13.634 8.814 4.870 1.00 78.62 920 GLN A N 1
ATOM 7401 C CA . GLN A 1 920 ? -14.052 8.530 3.494 1.00 78.62 920 GLN A CA 1
ATOM 7402 C C . GLN A 1 920 ? -14.158 7.028 3.198 1.00 78.62 920 GLN A C 1
ATOM 7404 O O . GLN A 1 920 ? -14.693 6.652 2.160 1.00 78.62 920 GLN A O 1
ATOM 7409 N N . THR A 1 921 ? -13.727 6.158 4.120 1.00 82.88 921 THR A N 1
ATOM 7410 C CA . THR A 1 921 ? -13.970 4.710 4.021 1.00 82.88 921 THR A CA 1
ATOM 7411 C C . THR A 1 921 ? -15.179 4.283 4.848 1.00 82.88 921 THR A C 1
ATOM 7413 O O . THR A 1 921 ? -15.429 4.809 5.936 1.00 82.88 921 THR A O 1
ATOM 7416 N N . LEU A 1 922 ? -15.914 3.276 4.360 1.00 85.81 922 LEU A N 1
ATOM 7417 C CA . LEU A 1 922 ? -17.061 2.709 5.073 1.00 85.81 922 LEU A CA 1
ATOM 7418 C C . LEU A 1 922 ? -16.650 2.169 6.453 1.00 85.81 922 LEU A C 1
ATOM 7420 O O . LEU A 1 922 ? -17.329 2.446 7.442 1.00 85.81 922 LEU A O 1
ATOM 7424 N N . THR A 1 923 ? -15.531 1.440 6.538 1.00 86.50 923 THR A N 1
ATOM 7425 C CA . THR A 1 923 ? -15.001 0.889 7.798 1.00 86.50 923 THR A CA 1
ATOM 7426 C C . THR A 1 923 ? -14.585 1.995 8.767 1.00 86.50 923 THR A C 1
ATOM 7428 O O . THR A 1 923 ? -14.959 1.940 9.935 1.00 86.50 923 THR A O 1
ATOM 7431 N N . GLY A 1 924 ? -13.880 3.032 8.302 1.00 85.38 924 GLY A N 1
ATOM 7432 C CA . GLY A 1 924 ? -13.477 4.160 9.144 1.00 85.38 924 GLY A CA 1
ATOM 7433 C C . GLY A 1 924 ? -14.671 4.932 9.701 1.00 85.38 924 GLY A C 1
ATOM 7434 O O . GLY A 1 924 ? -14.807 5.065 10.919 1.00 85.38 924 GLY A O 1
ATOM 7435 N N . LEU A 1 925 ? -15.588 5.360 8.827 1.00 87.56 925 LEU A N 1
ATOM 7436 C CA . LEU A 1 925 ? -16.742 6.170 9.220 1.00 87.56 925 LEU A CA 1
ATOM 7437 C C . LEU A 1 925 ? -17.656 5.414 10.194 1.00 87.56 925 LEU A C 1
ATOM 7439 O O . LEU A 1 925 ? -18.043 5.948 11.235 1.00 87.56 925 LEU A O 1
ATOM 7443 N N . SER A 1 926 ? -17.970 4.152 9.885 1.00 91.00 926 SER A N 1
ATOM 7444 C CA . SER A 1 926 ? -18.766 3.301 10.777 1.00 91.00 926 SER A CA 1
ATOM 7445 C C . SER A 1 926 ? -18.050 3.025 12.103 1.00 91.00 926 SER A C 1
ATOM 7447 O O . SER A 1 926 ? -18.705 3.041 13.142 1.00 91.00 926 SER A O 1
ATOM 7449 N N . GLY A 1 927 ? -16.723 2.853 12.103 1.00 87.75 927 GLY A N 1
ATOM 7450 C CA . GLY A 1 927 ? -15.919 2.662 13.315 1.00 87.75 927 GLY A CA 1
ATOM 7451 C C . GLY A 1 927 ? -15.929 3.882 14.237 1.00 87.75 927 GLY A C 1
ATOM 7452 O O . GLY A 1 927 ? -16.143 3.747 15.442 1.00 87.75 927 GLY A O 1
ATOM 7453 N N . VAL A 1 928 ? -15.792 5.088 13.674 1.00 87.75 928 VAL A N 1
ATOM 7454 C CA . VAL A 1 928 ? -15.899 6.346 14.432 1.00 87.75 928 VAL A CA 1
ATOM 7455 C C . VAL A 1 928 ? -17.298 6.496 15.036 1.00 87.75 928 VAL A C 1
ATOM 7457 O O . VAL A 1 928 ? -17.427 6.805 16.223 1.00 87.75 928 VAL A O 1
ATOM 7460 N N . LEU A 1 929 ? -18.353 6.234 14.257 1.00 89.19 929 LEU A N 1
ATOM 7461 C CA . LEU A 1 929 ? -19.735 6.290 14.746 1.00 89.19 929 LEU A CA 1
ATOM 7462 C C . LEU A 1 929 ? -19.995 5.262 15.858 1.00 89.19 929 LEU A C 1
ATOM 7464 O O . LEU A 1 929 ? -20.589 5.610 16.881 1.00 89.19 929 LEU A O 1
ATOM 7468 N N . LEU A 1 930 ? -19.511 4.026 15.699 1.00 91.38 930 LEU A N 1
ATOM 7469 C CA . LEU A 1 930 ? -19.598 2.967 16.709 1.00 91.38 930 LEU A CA 1
ATOM 7470 C C . LEU A 1 930 ? -18.907 3.368 18.012 1.00 91.38 930 LEU A C 1
ATOM 7472 O O . LEU A 1 930 ? -19.506 3.248 19.083 1.00 91.38 930 LEU A O 1
ATOM 7476 N N . PHE A 1 931 ? -17.684 3.897 17.929 1.00 88.25 931 PHE A N 1
ATOM 7477 C CA . PHE A 1 931 ? -16.933 4.347 19.099 1.00 88.25 931 PHE A CA 1
ATOM 7478 C C . PHE A 1 931 ? -17.666 5.475 19.838 1.00 88.25 931 PHE A C 1
ATOM 7480 O O . PHE A 1 931 ? -17.833 5.416 21.057 1.00 88.25 931 PHE A O 1
ATOM 7487 N N . VAL A 1 932 ? -18.194 6.466 19.108 1.00 87.62 932 VAL A N 1
ATOM 7488 C CA . VAL A 1 932 ? -18.983 7.563 19.692 1.00 87.62 932 VAL A CA 1
ATOM 7489 C C . VAL A 1 932 ? -20.237 7.036 20.394 1.00 87.62 932 VAL A C 1
ATOM 7491 O O . VAL A 1 932 ? -20.487 7.399 21.546 1.00 87.62 932 VAL A O 1
ATOM 7494 N N . ILE A 1 933 ? -21.012 6.163 19.742 1.00 89.56 933 ILE A N 1
ATOM 7495 C CA . ILE A 1 933 ? -22.232 5.581 20.324 1.00 89.56 933 ILE A CA 1
ATOM 7496 C C . ILE A 1 933 ? -21.895 4.771 21.578 1.00 89.56 933 ILE A C 1
ATOM 7498 O O . ILE A 1 933 ? -22.547 4.940 22.611 1.00 89.56 933 ILE A O 1
ATOM 7502 N N . MET A 1 934 ? -20.852 3.943 21.528 1.00 89.50 934 MET A N 1
ATOM 7503 C CA . MET A 1 934 ? -20.402 3.155 22.673 1.00 89.50 934 MET A CA 1
ATOM 7504 C C . MET A 1 934 ? -19.965 4.053 23.842 1.00 89.50 934 MET A C 1
ATOM 7506 O O . MET A 1 934 ? -20.385 3.823 24.981 1.00 89.50 934 MET A O 1
ATOM 7510 N N . CYS A 1 935 ? -19.205 5.124 23.582 1.00 85.44 935 CYS A N 1
ATOM 7511 C CA . CYS A 1 935 ? -18.806 6.086 24.612 1.00 85.44 935 CYS A CA 1
ATOM 7512 C C . CYS A 1 935 ? -20.030 6.740 25.258 1.00 85.44 935 CYS A C 1
ATOM 7514 O O . CYS A 1 935 ? -20.105 6.836 26.484 1.00 85.44 935 CYS A O 1
ATOM 7516 N N . VAL A 1 936 ? -21.017 7.146 24.454 1.00 87.50 936 VAL A N 1
ATOM 7517 C CA . VAL A 1 936 ? -22.273 7.719 24.955 1.00 87.50 936 VAL A CA 1
ATOM 7518 C C . VAL A 1 936 ? -23.012 6.712 25.843 1.00 87.50 936 VAL A C 1
ATOM 7520 O O . VAL A 1 936 ? -23.375 7.054 26.970 1.00 87.50 936 VAL A O 1
ATOM 7523 N N . ILE A 1 937 ? -23.185 5.464 25.398 1.00 89.44 937 ILE A N 1
ATOM 7524 C CA . ILE A 1 937 ? -23.864 4.417 26.178 1.00 89.44 937 ILE A CA 1
ATOM 7525 C C . ILE A 1 937 ? -23.184 4.222 27.541 1.00 89.44 937 ILE A C 1
ATOM 7527 O O . ILE A 1 937 ? -23.858 4.236 28.573 1.00 89.44 937 ILE A O 1
ATOM 7531 N N . ILE A 1 938 ? -21.856 4.082 27.570 1.00 86.94 938 ILE A N 1
ATOM 7532 C CA . ILE A 1 938 ? -21.101 3.773 28.793 1.00 86.94 938 ILE A CA 1
ATOM 7533 C C . ILE A 1 938 ? -21.063 4.961 29.758 1.00 86.94 938 ILE A C 1
ATOM 7535 O O . ILE A 1 938 ? -21.276 4.785 30.960 1.00 86.94 938 ILE A O 1
ATOM 7539 N N . VAL A 1 939 ? -20.863 6.183 29.255 1.00 85.25 939 VAL A N 1
ATOM 7540 C CA . VAL A 1 939 ? -20.844 7.398 30.085 1.00 85.25 939 VAL A CA 1
ATOM 7541 C C . VAL A 1 939 ? -22.182 7.581 30.801 1.00 85.25 939 VAL A C 1
ATOM 7543 O O . VAL A 1 939 ? -22.214 7.817 32.010 1.00 85.25 939 VAL A O 1
ATOM 7546 N N . PHE A 1 940 ? -23.305 7.421 30.099 1.00 82.38 940 PHE A N 1
ATOM 7547 C CA . PHE A 1 940 ? -24.626 7.553 30.717 1.00 82.38 940 PHE A CA 1
ATOM 7548 C C . PHE A 1 940 ? -25.040 6.324 31.546 1.00 82.38 940 PHE A C 1
ATOM 7550 O O . PHE A 1 940 ? -25.838 6.466 32.479 1.00 82.38 940 PHE A O 1
ATOM 7557 N N . ALA A 1 941 ? -24.462 5.147 31.281 1.00 81.94 941 ALA A N 1
ATOM 7558 C CA . ALA A 1 941 ? -24.602 3.952 32.116 1.00 81.94 941 ALA A CA 1
ATOM 7559 C C . ALA A 1 941 ? -23.765 4.004 33.407 1.00 81.94 941 ALA A C 1
ATOM 7561 O O . ALA A 1 941 ? -24.074 3.280 34.361 1.00 81.94 941 ALA A O 1
ATOM 7562 N N . HIS A 1 942 ? -22.760 4.887 33.486 1.00 82.81 942 HIS A N 1
ATOM 7563 C CA . HIS A 1 942 ? -21.893 5.011 34.653 1.00 82.81 942 HIS A CA 1
ATOM 7564 C C . HIS A 1 942 ? -22.707 5.277 35.939 1.00 82.81 942 HIS A C 1
ATOM 7566 O O . HIS A 1 942 ? -23.557 6.179 35.953 1.00 82.81 942 HIS A O 1
ATOM 7572 N N . PRO A 1 943 ? -22.443 4.573 37.064 1.00 77.06 943 PRO A N 1
ATOM 7573 C CA . PRO A 1 943 ? -23.282 4.627 38.265 1.00 77.06 943 PRO A CA 1
ATOM 7574 C C . PRO A 1 943 ? -23.552 6.043 38.794 1.00 77.06 943 PRO A C 1
ATOM 7576 O O . PRO A 1 943 ? -24.667 6.343 39.223 1.00 77.06 943 PRO A O 1
ATOM 7579 N N . THR A 1 944 ? -22.556 6.931 38.735 1.00 74.69 944 THR A N 1
ATOM 7580 C CA . THR A 1 944 ? -22.668 8.327 39.194 1.00 74.69 944 THR A CA 1
ATOM 7581 C C . THR A 1 944 ? -23.595 9.169 38.314 1.00 74.69 944 THR A C 1
ATOM 7583 O O . THR A 1 944 ? -24.341 10.003 38.831 1.00 74.69 944 THR A O 1
ATOM 7586 N N . ILE A 1 945 ? -23.565 8.955 36.995 1.00 72.50 945 ILE A N 1
ATOM 7587 C CA . ILE A 1 945 ? -24.368 9.707 36.020 1.00 72.50 945 ILE A CA 1
ATOM 7588 C C . ILE A 1 945 ? -25.782 9.135 35.977 1.00 72.50 945 ILE A C 1
ATOM 7590 O O . ILE A 1 945 ? -26.745 9.892 36.096 1.00 72.50 945 ILE A O 1
ATOM 7594 N N . ARG A 1 946 ? -25.919 7.805 35.954 1.00 75.50 946 ARG A N 1
ATOM 7595 C CA . ARG A 1 946 ? -27.207 7.103 36.006 1.00 75.50 946 ARG A CA 1
ATOM 7596 C C . ARG A 1 946 ? -28.054 7.516 37.213 1.00 75.50 946 ARG A C 1
ATOM 7598 O O . ARG A 1 946 ? -29.255 7.730 37.067 1.00 75.50 946 ARG A O 1
ATOM 7605 N N . LYS A 1 947 ? -27.435 7.698 38.391 1.00 69.00 947 LYS A N 1
ATOM 7606 C CA . LYS A 1 947 ? -28.115 8.202 39.604 1.00 69.00 947 LYS A CA 1
ATOM 7607 C C . LYS A 1 947 ? -28.687 9.616 39.428 1.00 69.00 947 LYS A C 1
ATOM 7609 O O . LYS A 1 947 ? -29.725 9.917 40.006 1.00 69.00 947 LYS A O 1
ATOM 7614 N N . LYS A 1 948 ? -28.027 10.479 38.645 1.00 70.44 948 LYS A N 1
ATOM 7615 C CA . LYS A 1 948 ? -28.415 11.888 38.437 1.00 70.44 948 LYS A CA 1
ATOM 7616 C C . LYS A 1 948 ? -29.313 12.103 37.211 1.00 70.44 948 LYS A C 1
ATOM 7618 O O . LYS A 1 948 ? -30.090 13.050 37.198 1.00 70.44 948 LYS A O 1
ATOM 7623 N N . ALA A 1 949 ? -29.208 11.249 36.191 1.00 71.44 949 ALA A N 1
ATOM 7624 C CA . ALA A 1 949 ? -29.814 11.442 34.872 1.00 71.44 949 ALA A CA 1
ATOM 7625 C C . ALA A 1 949 ? -30.440 10.149 34.302 1.00 71.44 949 ALA A C 1
ATOM 7627 O O . ALA A 1 949 ? -30.211 9.779 33.153 1.00 71.44 949 ALA A O 1
ATOM 7628 N N . TYR A 1 950 ? -31.272 9.464 35.090 1.00 70.00 950 TYR A N 1
ATOM 7629 C CA . TYR A 1 950 ? -31.847 8.156 34.732 1.00 70.00 950 TYR A CA 1
ATOM 7630 C C . TYR A 1 950 ? -32.696 8.141 33.440 1.00 70.00 950 TYR A C 1
ATOM 7632 O O . TYR A 1 950 ? -32.732 7.137 32.735 1.00 70.00 950 TYR A O 1
ATOM 7640 N N . LYS A 1 951 ? -33.373 9.249 33.091 1.00 73.00 951 LYS A N 1
ATOM 7641 C CA . LYS A 1 951 ? -34.132 9.357 31.824 1.00 73.00 951 LYS A CA 1
ATOM 7642 C C . LYS A 1 951 ? -33.200 9.320 30.605 1.00 73.00 951 LYS A C 1
ATOM 7644 O O . LYS A 1 951 ? -33.490 8.626 29.638 1.00 73.00 951 LYS A O 1
ATOM 7649 N N . PHE A 1 952 ? -32.072 10.026 30.684 1.00 73.69 952 PHE A N 1
ATOM 7650 C CA . PHE A 1 952 ? -31.054 10.019 29.632 1.00 73.69 952 PHE A CA 1
ATOM 7651 C C . PHE A 1 952 ? -30.327 8.681 29.554 1.00 73.69 952 PHE A C 1
ATOM 7653 O O . PHE A 1 952 ? -30.009 8.253 28.452 1.00 73.69 952 PHE A O 1
ATOM 7660 N N . PHE A 1 953 ? -30.132 7.993 30.685 1.00 81.50 953 PHE A N 1
ATOM 7661 C CA . PHE A 1 953 ? -29.622 6.620 30.691 1.00 81.50 953 PHE A CA 1
ATOM 7662 C C . PHE A 1 953 ? -30.460 5.707 29.788 1.00 81.50 953 PHE A C 1
ATOM 7664 O O . PHE A 1 953 ? -29.913 5.156 28.849 1.00 81.50 953 PHE A O 1
ATOM 7671 N N . TRP A 1 954 ? -31.776 5.600 29.987 1.00 78.31 954 TRP A N 1
ATOM 7672 C CA . TRP A 1 954 ? -32.605 4.714 29.154 1.00 78.31 954 TRP A CA 1
ATOM 7673 C C . TRP A 1 954 ? -32.610 5.099 27.670 1.00 78.31 954 TRP A C 1
ATOM 7675 O O . TRP A 1 954 ? -32.534 4.223 26.810 1.00 78.31 954 TRP A O 1
ATOM 7685 N N . PHE A 1 955 ? -32.657 6.399 27.368 1.00 83.94 955 PHE A N 1
ATOM 7686 C CA . PHE A 1 955 ? -32.609 6.888 25.989 1.00 83.94 955 PHE A CA 1
ATOM 7687 C C . PHE A 1 955 ? -31.287 6.525 25.299 1.00 83.94 955 PHE A C 1
ATOM 7689 O O . PHE A 1 955 ? -31.286 5.919 24.235 1.00 83.94 955 PHE A O 1
ATOM 7696 N N . THR A 1 956 ? -30.160 6.837 25.939 1.00 86.31 956 THR A N 1
ATOM 7697 C CA . THR A 1 956 ? -28.825 6.542 25.398 1.00 86.31 956 THR A CA 1
ATOM 7698 C C . THR A 1 956 ? -28.548 5.047 25.349 1.00 86.31 956 THR A C 1
ATOM 7700 O O . THR A 1 956 ? -28.015 4.569 24.360 1.00 86.31 956 THR A O 1
ATOM 7703 N N . HIS A 1 957 ? -28.975 4.280 26.353 1.00 89.88 957 HIS A N 1
ATOM 7704 C CA . HIS A 1 957 ? -28.789 2.832 26.379 1.00 89.88 957 HIS A CA 1
ATOM 7705 C C . HIS A 1 957 ? -29.601 2.122 25.287 1.00 89.88 957 HIS A C 1
ATOM 7707 O O . HIS A 1 957 ? -29.164 1.081 24.822 1.00 89.88 957 HIS A O 1
ATOM 7713 N N . SER A 1 958 ? -30.716 2.703 24.814 1.00 89.56 958 SER A N 1
ATOM 7714 C CA . SER A 1 958 ? -31.511 2.182 23.681 1.00 89.56 958 SER A CA 1
ATOM 7715 C C . SER A 1 958 ? -30.794 2.283 22.326 1.00 89.56 958 SER A C 1
ATOM 7717 O O . SER A 1 958 ? -31.181 1.601 21.379 1.00 89.56 958 SER A O 1
ATOM 7719 N N . LEU A 1 959 ? -29.709 3.064 22.235 1.00 91.38 959 LEU A N 1
ATOM 7720 C CA . LEU A 1 959 ? -28.866 3.149 21.036 1.00 91.38 959 LEU A CA 1
ATOM 7721 C C . LEU A 1 959 ? -28.146 1.832 20.709 1.00 91.38 959 LEU A C 1
ATOM 7723 O O . LEU A 1 959 ? -27.538 1.739 19.648 1.00 91.38 959 LEU A O 1
ATOM 7727 N N . TYR A 1 960 ? -28.231 0.804 21.564 1.00 91.50 960 TYR A N 1
ATOM 7728 C CA . TYR A 1 960 ? -27.700 -0.529 21.263 1.00 91.50 960 TYR A CA 1
ATOM 7729 C C . TYR A 1 960 ? -28.248 -1.102 19.945 1.00 91.50 960 TYR A C 1
ATOM 7731 O O . TYR A 1 960 ? -27.521 -1.796 19.247 1.00 91.50 960 TYR A O 1
ATOM 7739 N N . VAL A 1 961 ? -29.488 -0.777 19.555 1.00 91.31 961 VAL A N 1
ATOM 7740 C CA . VAL A 1 961 ? -30.054 -1.209 18.262 1.00 91.31 961 VAL A CA 1
ATOM 7741 C C . VAL A 1 961 ? -29.244 -0.631 17.097 1.00 91.31 961 VAL A C 1
ATOM 7743 O O . VAL A 1 961 ? -28.863 -1.355 16.181 1.00 91.31 961 VAL A O 1
ATOM 7746 N N . LEU A 1 962 ? -28.919 0.664 17.172 1.00 91.00 962 LEU A N 1
ATOM 7747 C CA . LEU A 1 962 ? -28.073 1.337 16.187 1.00 91.00 962 LEU A C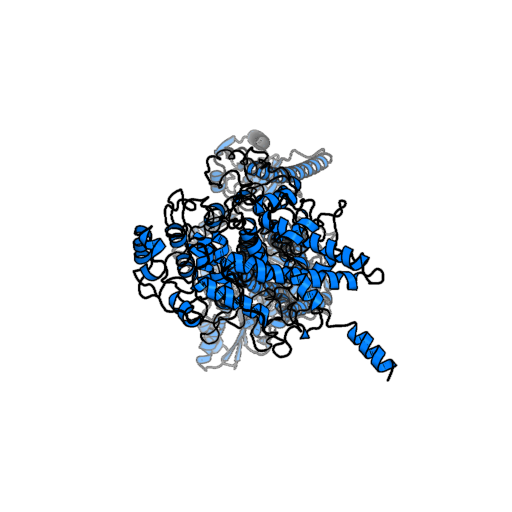A 1
ATOM 7748 C C . LEU A 1 962 ? -26.628 0.815 16.235 1.00 91.00 962 LEU A C 1
ATOM 7750 O O . LEU A 1 962 ? -26.009 0.659 15.188 1.00 91.00 962 LEU A O 1
ATOM 7754 N N . LEU A 1 963 ? -26.113 0.500 17.430 1.00 92.19 963 LEU A N 1
ATOM 7755 C CA . LEU A 1 963 ? -24.799 -0.122 17.614 1.00 92.19 963 LEU A CA 1
ATOM 7756 C C . LEU A 1 963 ? -24.705 -1.452 16.841 1.00 92.19 963 LEU A C 1
ATOM 7758 O O . LEU A 1 963 ? -23.808 -1.602 16.021 1.00 92.19 963 LEU A O 1
ATOM 7762 N N . TYR A 1 964 ? -25.648 -2.385 17.028 1.00 93.00 964 TYR A N 1
ATOM 7763 C CA . TYR A 1 964 ? -25.632 -3.676 16.319 1.00 93.00 964 TYR A CA 1
ATOM 7764 C C . TYR A 1 964 ? -25.826 -3.533 14.806 1.00 93.00 964 TYR A C 1
ATOM 7766 O O . TYR A 1 964 ? -25.162 -4.235 14.043 1.00 93.00 964 TYR A O 1
ATOM 7774 N N . ALA A 1 965 ? -26.681 -2.604 14.361 1.00 91.44 965 ALA A N 1
ATOM 7775 C CA . ALA A 1 965 ? -26.849 -2.314 12.938 1.00 91.44 965 ALA A CA 1
ATOM 7776 C C . ALA A 1 965 ? -25.535 -1.824 12.303 1.00 91.44 965 ALA A C 1
ATOM 7778 O O . ALA A 1 965 ? -25.127 -2.316 11.252 1.00 91.44 965 ALA A O 1
ATOM 7779 N N . LEU A 1 966 ? -24.826 -0.908 12.970 1.00 91.25 966 LEU A N 1
ATOM 7780 C CA . LEU A 1 966 ? -23.528 -0.423 12.506 1.00 91.25 966 LEU A CA 1
ATOM 7781 C C . LEU A 1 966 ? -22.437 -1.502 12.584 1.00 91.25 966 LEU A C 1
ATOM 7783 O O . LEU A 1 966 ? -21.612 -1.563 11.678 1.00 91.25 966 LEU A O 1
ATOM 7787 N N . CYS A 1 967 ? -22.446 -2.390 13.586 1.00 90.56 967 CYS A N 1
ATOM 7788 C CA . CYS A 1 967 ? -21.514 -3.524 13.666 1.00 90.56 967 CYS A CA 1
ATOM 7789 C C . CYS A 1 967 ? -21.645 -4.478 12.466 1.00 90.56 967 CYS A C 1
ATOM 7791 O O . CYS A 1 967 ? -20.632 -4.965 11.967 1.00 90.56 967 CYS A O 1
ATOM 7793 N N . LEU A 1 968 ? -22.867 -4.719 11.972 1.00 89.81 968 LEU A N 1
ATOM 7794 C CA . LEU A 1 968 ? -23.094 -5.530 10.768 1.00 89.81 968 LEU A CA 1
ATOM 7795 C C . LEU A 1 968 ? -22.534 -4.858 9.505 1.00 89.81 968 LEU A C 1
ATOM 7797 O O . LEU A 1 968 ? -21.989 -5.546 8.645 1.00 89.81 968 LEU A O 1
ATOM 7801 N N . VAL A 1 969 ? -22.614 -3.526 9.413 1.00 90.00 969 VAL A N 1
ATOM 7802 C CA . VAL A 1 969 ? -22.099 -2.749 8.269 1.00 90.00 969 VAL A CA 1
ATOM 7803 C C . VAL A 1 969 ? -20.577 -2.560 8.322 1.00 90.00 969 VAL A C 1
ATOM 7805 O O . VAL A 1 969 ? -19.919 -2.545 7.283 1.00 90.00 969 VAL A O 1
ATOM 7808 N N . HIS A 1 970 ? -19.995 -2.456 9.519 1.00 89.69 970 HIS A N 1
ATOM 7809 C CA . HIS A 1 970 ? -18.595 -2.078 9.740 1.00 89.69 970 HIS A CA 1
ATOM 7810 C C . HIS A 1 970 ? -17.575 -2.979 9.017 1.00 89.69 970 HIS A C 1
ATOM 7812 O O . HIS A 1 970 ? -16.562 -2.495 8.505 1.00 89.69 970 HIS A O 1
ATOM 7818 N N . GLY A 1 971 ? -17.874 -4.279 8.908 1.00 82.56 971 GLY A N 1
ATOM 7819 C CA . GLY A 1 971 ? -17.026 -5.270 8.236 1.00 82.56 971 GLY A CA 1
ATOM 7820 C C . GLY A 1 971 ? -17.282 -5.466 6.734 1.00 82.56 971 GLY A C 1
ATOM 7821 O O . GLY A 1 971 ? -16.580 -6.262 6.112 1.00 82.56 971 GLY A O 1
ATOM 7822 N N . LEU A 1 972 ? -18.275 -4.795 6.134 1.00 83.88 972 LEU A N 1
ATOM 7823 C CA . LEU A 1 972 ? -18.718 -5.097 4.762 1.00 83.88 972 LEU A CA 1
ATOM 7824 C C . LEU A 1 972 ? -17.718 -4.693 3.674 1.00 83.88 972 LEU A C 1
ATOM 7826 O O . LEU A 1 972 ? -17.704 -5.323 2.623 1.00 83.88 972 LEU A O 1
ATOM 7830 N N . ALA A 1 973 ? -16.864 -3.698 3.926 1.00 75.50 973 ALA A N 1
ATOM 7831 C CA . ALA A 1 973 ? -15.878 -3.222 2.950 1.00 75.50 973 ALA A CA 1
ATOM 7832 C C . ALA A 1 973 ? -14.686 -4.177 2.736 1.00 75.50 973 ALA A C 1
ATOM 7834 O O . ALA A 1 973 ? -13.795 -3.858 1.961 1.00 75.50 973 ALA A O 1
ATOM 7835 N N . ARG A 1 974 ? -14.637 -5.319 3.445 1.00 78.69 974 ARG A N 1
ATOM 7836 C CA . ARG A 1 974 ? -13.644 -6.404 3.278 1.00 78.69 974 ARG A CA 1
ATOM 7837 C C . ARG A 1 974 ? -12.166 -5.985 3.323 1.00 78.69 974 ARG A C 1
ATOM 7839 O O . ARG A 1 974 ? -11.302 -6.758 2.933 1.00 78.69 974 ARG A O 1
ATOM 7846 N N . LEU A 1 975 ? -11.866 -4.828 3.915 1.00 72.31 975 LEU A N 1
ATOM 7847 C CA . LEU A 1 975 ? -10.540 -4.192 3.934 1.00 72.31 975 LEU A CA 1
ATOM 7848 C C . LEU A 1 975 ? -9.396 -5.082 4.455 1.00 72.31 975 LEU A C 1
ATOM 7850 O O . LEU A 1 975 ? -8.254 -4.904 4.064 1.00 72.31 975 LEU A O 1
ATOM 7854 N N . THR A 1 976 ? -9.697 -6.005 5.376 1.00 70.94 976 THR A N 1
ATOM 7855 C CA . THR A 1 976 ? -8.721 -6.950 5.963 1.00 70.94 976 THR A CA 1
ATOM 7856 C C . THR A 1 976 ? -9.152 -8.415 5.836 1.00 70.94 976 THR A C 1
ATOM 7858 O O . THR A 1 976 ? -8.471 -9.305 6.339 1.00 70.94 976 THR A O 1
ATOM 7861 N N . GLY A 1 977 ? -10.314 -8.682 5.229 1.00 70.88 977 GLY A N 1
ATOM 7862 C CA . GLY A 1 977 ? -10.914 -10.014 5.145 1.00 70.88 977 GLY A CA 1
ATOM 7863 C C . GLY A 1 977 ? -12.441 -10.011 5.251 1.00 70.88 977 GLY A C 1
ATOM 7864 O O . GLY A 1 977 ? -13.073 -8.978 5.476 1.00 70.88 977 GLY A O 1
ATOM 7865 N N . ALA A 1 978 ? -13.045 -11.192 5.102 1.00 79.06 978 ALA A N 1
ATOM 7866 C CA . ALA A 1 978 ? -14.498 -11.359 5.082 1.00 79.06 978 ALA A CA 1
ATOM 7867 C C . ALA A 1 978 ? -15.177 -11.007 6.432 1.00 79.06 978 ALA A C 1
ATOM 7869 O O . ALA A 1 978 ? -14.618 -11.294 7.500 1.00 79.06 978 ALA A O 1
ATOM 7870 N N . PRO A 1 979 ? -16.397 -10.428 6.416 1.00 84.19 979 PRO A N 1
ATOM 7871 C CA . PRO A 1 979 ? -17.133 -10.085 7.630 1.00 84.19 979 PRO A CA 1
ATOM 7872 C C . PRO A 1 979 ? -17.618 -11.340 8.363 1.00 84.19 979 PRO A C 1
ATOM 7874 O O . PRO A 1 979 ? -18.363 -12.147 7.810 1.00 84.19 979 PRO A O 1
ATOM 7877 N N . ARG A 1 980 ? -17.237 -11.482 9.639 1.00 85.38 980 ARG A N 1
ATOM 7878 C CA . ARG A 1 980 ? -17.598 -12.644 10.477 1.00 85.38 980 ARG A CA 1
ATOM 7879 C C . ARG A 1 980 ? -18.570 -12.346 11.619 1.00 85.38 980 ARG A C 1
ATOM 7881 O O . ARG A 1 980 ? -19.113 -13.276 12.201 1.00 85.38 980 ARG A O 1
ATOM 7888 N N . PHE A 1 981 ? -18.828 -11.072 11.919 1.00 89.19 981 PHE A N 1
ATOM 7889 C CA . PHE A 1 981 ? -19.668 -10.663 13.053 1.00 89.19 981 PHE A CA 1
ATOM 7890 C C . PHE A 1 981 ? -21.084 -11.264 13.014 1.00 89.19 981 PHE A C 1
ATOM 7892 O O . PHE A 1 981 ? -21.613 -11.668 14.046 1.00 89.19 981 PHE A O 1
ATOM 7899 N N . TRP A 1 982 ? -21.677 -11.386 11.821 1.00 88.19 982 TRP A N 1
ATOM 7900 C CA . TRP A 1 982 ? -23.028 -11.928 11.648 1.00 88.19 982 TRP A CA 1
ATOM 7901 C C . TRP A 1 982 ? -23.168 -13.370 12.166 1.00 88.19 982 TRP A C 1
ATOM 7903 O O . TRP A 1 982 ? -24.219 -13.710 12.703 1.00 88.19 982 TRP A O 1
ATOM 7913 N N . MET A 1 983 ? -22.105 -14.184 12.082 1.00 89.50 983 MET A N 1
ATOM 7914 C CA . MET A 1 983 ? -22.106 -15.565 12.582 1.00 89.50 983 MET A CA 1
ATOM 7915 C C . MET A 1 983 ? -22.243 -15.613 14.108 1.00 89.50 983 MET A C 1
ATOM 7917 O O . MET A 1 983 ? -22.993 -16.430 14.633 1.00 89.50 983 MET A O 1
ATOM 7921 N N . PHE A 1 984 ? -21.572 -14.701 14.819 1.00 88.44 984 PHE A N 1
ATOM 7922 C CA . PHE A 1 984 ? -21.666 -14.593 16.279 1.00 88.44 984 PHE A CA 1
ATOM 7923 C C . PHE A 1 984 ? -23.000 -13.985 16.727 1.00 88.44 984 PHE A C 1
ATOM 7925 O O . PHE A 1 984 ? -23.556 -14.387 17.747 1.00 88.44 984 PHE A O 1
ATOM 7932 N N . PHE A 1 985 ? -23.531 -13.036 15.953 1.00 91.62 985 PHE A N 1
ATOM 7933 C CA . PHE A 1 985 ? -24.744 -12.298 16.298 1.00 91.62 985 PHE A CA 1
ATOM 7934 C C . PHE A 1 985 ? -26.038 -13.102 16.091 1.00 91.62 985 PHE A C 1
ATOM 7936 O O . PHE A 1 985 ? -26.984 -12.923 16.858 1.00 91.62 985 PHE A O 1
ATOM 7943 N N . LEU A 1 986 ? -26.104 -13.980 15.081 1.00 90.81 986 LEU A N 1
ATOM 7944 C CA . LEU A 1 986 ? -27.356 -14.605 14.633 1.00 90.81 986 LEU A CA 1
ATOM 7945 C C . LEU A 1 986 ? -28.101 -15.355 15.752 1.00 90.81 986 LEU A C 1
ATOM 7947 O O . LEU A 1 986 ? -29.268 -15.065 16.014 1.00 90.81 986 LEU A O 1
ATOM 7951 N N . GLY A 1 987 ? -27.431 -16.281 16.446 1.00 91.06 987 GLY A N 1
ATOM 7952 C CA . GLY A 1 987 ? -28.046 -17.078 17.516 1.00 91.06 987 GLY A CA 1
ATOM 7953 C C . GLY A 1 987 ? -28.548 -16.219 18.689 1.00 91.06 987 GLY A C 1
ATOM 7954 O O . GLY A 1 987 ? -29.749 -16.211 18.974 1.00 91.06 987 GLY A O 1
ATOM 7955 N N . PRO A 1 988 ? -27.669 -15.443 19.351 1.00 92.94 988 PRO A N 1
ATOM 7956 C CA . PRO A 1 988 ? -28.050 -14.545 20.443 1.00 92.94 988 PRO A CA 1
ATOM 7957 C C . PRO A 1 988 ? -29.091 -13.489 20.068 1.00 92.94 988 PRO A C 1
ATOM 7959 O O . PRO A 1 988 ? -29.965 -13.177 20.881 1.00 92.94 988 PRO A O 1
ATOM 7962 N N . GLY A 1 989 ? -29.035 -12.959 18.843 1.00 90.38 989 GLY A N 1
ATOM 7963 C CA . GLY A 1 989 ? -30.010 -12.002 18.328 1.00 90.38 989 GLY A CA 1
ATOM 7964 C C . GLY A 1 989 ? -31.422 -12.586 18.257 1.00 90.38 989 GLY A C 1
ATOM 7965 O O . GLY A 1 989 ? -32.375 -11.952 18.718 1.00 90.38 989 GLY A O 1
ATOM 7966 N N . ILE A 1 990 ? -31.561 -13.815 17.746 1.00 91.62 990 ILE A N 1
ATOM 7967 C CA . ILE A 1 990 ? -32.849 -14.526 17.683 1.00 91.62 990 ILE A CA 1
ATOM 7968 C C . ILE A 1 990 ? -33.396 -14.773 19.093 1.00 91.62 990 ILE A C 1
ATOM 7970 O O . ILE A 1 990 ? -34.545 -14.430 19.377 1.00 91.62 990 ILE A O 1
ATOM 7974 N N . VAL A 1 991 ? -32.564 -15.301 19.998 1.00 93.19 991 VAL A N 1
ATOM 7975 C CA . VAL A 1 991 ? -32.957 -15.599 21.387 1.00 93.19 991 VAL A CA 1
ATOM 7976 C C . VAL A 1 991 ? -33.465 -14.350 22.107 1.00 93.19 991 VAL A C 1
ATOM 7978 O O . VAL A 1 991 ? -34.546 -14.370 22.698 1.00 93.19 991 VAL A O 1
ATOM 7981 N N . PHE A 1 992 ? -32.727 -13.242 22.021 1.00 92.62 992 PHE A N 1
ATOM 7982 C CA . PHE A 1 992 ? -33.123 -11.985 22.653 1.00 92.62 992 PHE A CA 1
ATOM 7983 C C . PHE A 1 992 ? -34.427 -11.427 22.071 1.00 92.62 992 PHE A C 1
ATOM 7985 O O . PHE A 1 992 ? -35.261 -10.897 22.806 1.00 92.62 992 PHE A O 1
ATOM 7992 N N . THR A 1 993 ? -34.628 -11.567 20.758 1.00 88.31 993 THR A N 1
ATOM 7993 C CA . THR A 1 993 ? -35.842 -11.091 20.085 1.00 88.31 993 THR A CA 1
ATOM 7994 C C . THR A 1 993 ? -37.064 -11.884 20.548 1.00 88.31 993 THR A C 1
ATOM 7996 O O . THR A 1 993 ? -38.071 -11.285 20.928 1.00 88.31 993 THR A O 1
ATOM 7999 N N . LEU A 1 994 ? -36.958 -13.215 20.617 1.00 89.50 994 LEU A N 1
ATOM 8000 C CA . LEU A 1 994 ? -38.011 -14.080 21.155 1.00 89.50 994 LEU A CA 1
ATOM 8001 C C . LEU A 1 994 ? -38.311 -13.766 22.629 1.00 89.50 994 LEU A C 1
ATOM 8003 O O . LEU A 1 994 ? -39.478 -13.626 22.997 1.00 89.50 994 LEU A O 1
ATOM 8007 N N . ASP A 1 995 ? -37.281 -13.569 23.462 1.00 89.06 995 ASP A N 1
ATOM 8008 C CA . ASP A 1 995 ? -37.445 -13.184 24.872 1.00 89.06 995 ASP A CA 1
ATOM 8009 C C . ASP A 1 995 ? -38.227 -11.867 25.009 1.00 89.06 995 ASP A C 1
ATOM 8011 O O . ASP A 1 995 ? -39.145 -11.766 25.826 1.00 89.06 995 ASP A O 1
ATOM 8015 N N . LYS A 1 996 ? -37.938 -10.869 24.162 1.00 85.06 996 LYS A N 1
ATOM 8016 C CA . LYS A 1 996 ? -38.670 -9.594 24.159 1.00 85.06 996 LYS A CA 1
ATOM 8017 C C . LYS A 1 996 ? -40.115 -9.728 23.706 1.00 85.06 996 LYS A C 1
ATOM 8019 O O . LYS A 1 996 ? -40.976 -9.085 24.304 1.00 85.06 996 LYS A O 1
ATOM 8024 N N . VAL A 1 997 ? -40.396 -10.564 22.707 1.00 85.62 997 VAL A N 1
ATOM 8025 C CA . VAL A 1 997 ? -41.772 -10.851 22.269 1.00 85.62 997 VAL A CA 1
ATOM 8026 C C . VAL A 1 997 ? -42.583 -11.474 23.406 1.00 85.62 997 VAL A C 1
ATOM 8028 O O . VAL A 1 997 ? -43.711 -11.046 23.651 1.00 85.62 997 VAL A O 1
ATOM 8031 N N . VAL A 1 998 ? -41.996 -12.414 24.156 1.00 83.56 998 VAL A N 1
ATOM 8032 C CA . VAL A 1 998 ? -42.634 -13.008 25.342 1.00 83.56 998 VAL A CA 1
ATOM 8033 C C . VAL A 1 998 ? -42.901 -11.945 26.411 1.00 83.56 998 VAL A C 1
ATOM 8035 O O . VAL A 1 998 ? -44.030 -11.842 26.881 1.00 83.56 998 VAL A O 1
ATOM 8038 N N . SER A 1 999 ? -41.920 -11.091 26.733 1.00 78.31 999 SER A N 1
ATOM 8039 C CA . SER A 1 999 ? -42.115 -10.000 27.704 1.00 78.31 999 SER A CA 1
ATOM 8040 C C . SER A 1 999 ? -43.222 -9.016 27.317 1.00 78.31 999 SER A C 1
ATOM 8042 O O . SER A 1 999 ? -43.866 -8.466 28.202 1.00 78.31 999 SER A O 1
ATOM 8044 N N . MET A 1 1000 ? -43.445 -8.765 26.023 1.00 76.19 1000 MET A N 1
ATOM 8045 C CA . MET A 1 1000 ? -44.514 -7.865 25.567 1.00 76.19 1000 MET A CA 1
ATOM 8046 C C . MET A 1 1000 ? -45.916 -8.485 25.678 1.00 76.19 1000 MET A C 1
ATOM 8048 O O . MET A 1 1000 ? -46.897 -7.745 25.673 1.00 76.19 1000 MET A O 1
ATOM 8052 N N . ARG A 1 1001 ? -46.030 -9.818 25.786 1.00 75.88 1001 ARG A N 1
ATOM 8053 C CA . ARG A 1 1001 ? -47.315 -10.527 25.938 1.00 75.88 1001 ARG A CA 1
ATOM 8054 C C . ARG A 1 1001 ? -47.803 -10.634 27.389 1.00 75.88 1001 ARG A C 1
ATOM 8056 O O . ARG A 1 1001 ? -48.991 -10.884 27.591 1.00 75.88 1001 ARG A O 1
ATOM 8063 N N . THR A 1 1002 ? -46.937 -10.468 28.389 1.00 67.19 1002 THR A N 1
ATOM 8064 C CA . THR A 1 1002 ? -47.288 -10.629 29.812 1.00 67.19 1002 THR A CA 1
ATOM 8065 C C . THR A 1 1002 ? -48.196 -9.486 30.306 1.00 67.19 1002 THR A C 1
ATOM 8067 O O . THR A 1 1002 ? -47.886 -8.315 30.094 1.00 67.19 1002 THR A O 1
ATOM 8070 N N . ARG A 1 1003 ? -49.325 -9.800 30.968 1.00 61.12 1003 ARG A N 1
ATOM 8071 C CA . ARG A 1 1003 ? -50.275 -8.808 31.530 1.00 61.12 1003 ARG A CA 1
ATOM 8072 C C . ARG A 1 1003 ? -49.923 -8.452 32.984 1.00 61.12 1003 ARG A C 1
ATOM 8074 O O . ARG A 1 1003 ? -49.617 -9.343 33.768 1.00 61.12 1003 ARG A O 1
ATOM 8081 N N . TYR A 1 1004 ? -50.020 -7.169 33.344 1.00 72.88 1004 TYR A N 1
ATOM 8082 C CA . TYR A 1 1004 ? -49.777 -6.648 34.701 1.00 72.88 1004 TYR A CA 1
ATOM 8083 C C . TYR A 1 1004 ? -51.089 -6.476 35.482 1.00 72.88 1004 TYR A C 1
ATOM 8085 O O . TYR A 1 1004 ? -52.083 -6.038 34.901 1.00 72.88 1004 TYR A O 1
ATOM 8093 N N . ILE A 1 1005 ? -51.089 -6.773 36.788 1.00 78.25 1005 ILE A N 1
ATOM 8094 C CA . ILE A 1 1005 ? -52.275 -6.666 37.656 1.00 78.25 1005 ILE A CA 1
ATOM 8095 C C . ILE A 1 1005 ? -52.146 -5.417 38.548 1.00 78.25 1005 ILE A C 1
ATOM 8097 O O . ILE A 1 1005 ? -51.224 -5.366 39.360 1.00 78.25 1005 ILE A O 1
ATOM 8101 N N . PRO A 1 1006 ? -53.022 -4.403 38.433 1.00 81.94 1006 PRO A N 1
ATOM 8102 C CA . PRO A 1 1006 ? -53.046 -3.272 39.361 1.00 81.94 1006 PRO A CA 1
ATOM 8103 C C . PRO A 1 1006 ? -53.728 -3.662 40.684 1.00 81.94 1006 PRO A C 1
ATOM 8105 O O . PRO A 1 1006 ? -54.835 -4.194 40.669 1.00 81.94 1006 PRO A O 1
ATOM 8108 N N . LEU A 1 1007 ? -53.080 -3.378 41.814 1.00 85.25 1007 LEU A N 1
ATOM 8109 C CA . LEU A 1 1007 ? -53.541 -3.677 43.173 1.00 85.25 1007 LEU A CA 1
ATOM 8110 C C . LEU A 1 1007 ? -53.575 -2.410 44.031 1.00 85.25 1007 LEU A C 1
ATOM 8112 O O . LEU A 1 1007 ? -52.683 -1.562 43.931 1.00 85.25 1007 LEU A O 1
ATOM 8116 N N . ASP A 1 1008 ? -54.579 -2.315 44.900 1.00 85.62 1008 ASP A N 1
ATOM 8117 C CA . ASP A 1 1008 ? -54.730 -1.209 45.847 1.00 85.62 1008 ASP A CA 1
ATOM 8118 C C . ASP A 1 1008 ? -53.911 -1.459 47.128 1.00 85.62 1008 ASP A C 1
ATOM 8120 O O . ASP A 1 1008 ? -53.757 -2.599 47.587 1.00 85.62 1008 ASP A O 1
ATOM 8124 N N . VAL A 1 1009 ? -53.355 -0.384 47.697 1.00 86.31 1009 VAL A N 1
ATOM 8125 C CA . VAL A 1 1009 ? -52.545 -0.418 48.925 1.00 86.31 1009 VAL A CA 1
ATOM 8126 C C . VAL A 1 1009 ? -53.467 -0.331 50.140 1.00 86.31 1009 VAL A C 1
ATOM 8128 O O . VAL A 1 1009 ? -54.254 0.601 50.249 1.00 86.31 1009 VAL A O 1
ATOM 8131 N N . LEU A 1 1010 ? -53.357 -1.291 51.059 1.00 85.38 1010 LEU A N 1
ATOM 8132 C CA . LEU A 1 1010 ? -54.166 -1.351 52.281 1.00 85.38 1010 LEU A CA 1
ATOM 8133 C C . LEU A 1 1010 ? -53.506 -0.590 53.437 1.00 85.38 1010 LEU A C 1
ATOM 8135 O O . LEU A 1 1010 ? -54.162 0.175 54.133 1.00 85.38 1010 LEU A O 1
ATOM 8139 N N . GLU A 1 1011 ? -52.207 -0.815 53.657 1.00 85.50 1011 GLU A N 1
ATOM 8140 C CA . GLU A 1 1011 ? -51.478 -0.275 54.810 1.00 85.50 1011 GLU A CA 1
ATOM 8141 C C . GLU A 1 1011 ? -49.979 -0.155 54.498 1.00 85.50 1011 GLU A C 1
ATOM 8143 O O . GLU A 1 1011 ? -49.395 -1.042 53.863 1.00 85.50 1011 GLU A O 1
ATOM 8148 N N . THR A 1 1012 ? -49.337 0.916 54.975 1.00 86.50 1012 THR A N 1
ATOM 8149 C CA . THR A 1 1012 ? -47.883 1.114 54.875 1.00 86.50 1012 THR A CA 1
ATOM 8150 C C . THR A 1 1012 ? -47.276 1.514 56.209 1.00 86.50 1012 THR A C 1
ATOM 8152 O O . THR A 1 1012 ? -47.757 2.445 56.848 1.00 86.50 1012 THR A O 1
ATOM 8155 N N . GLU A 1 1013 ? -46.174 0.870 56.588 1.00 86.31 1013 GLU A N 1
ATOM 8156 C CA . GLU A 1 1013 ? -45.493 1.095 57.865 1.00 86.31 1013 GLU A CA 1
ATOM 8157 C C . GLU A 1 1013 ? -43.987 1.328 57.641 1.00 86.31 1013 GLU A C 1
ATOM 8159 O O . GLU A 1 1013 ? -43.307 0.554 56.953 1.00 86.31 1013 GLU A O 1
ATOM 8164 N N . LEU A 1 1014 ? -43.451 2.413 58.214 1.00 85.12 1014 LEU A N 1
ATOM 8165 C CA . LEU A 1 1014 ? -42.021 2.725 58.182 1.00 85.12 1014 LEU A CA 1
ATOM 8166 C C . LEU A 1 1014 ? -41.308 2.092 59.377 1.00 85.12 1014 LEU A C 1
ATOM 8168 O O . LEU A 1 1014 ? -41.289 2.641 60.475 1.00 85.12 1014 LEU A O 1
ATOM 8172 N N . LEU A 1 1015 ? -40.656 0.961 59.132 1.00 85.50 1015 LEU A N 1
ATOM 8173 C CA . LEU A 1 1015 ? -39.927 0.216 60.150 1.00 85.50 1015 LEU A CA 1
ATOM 8174 C C . LEU A 1 1015 ? -38.516 0.801 60.382 1.00 85.50 1015 LEU A C 1
ATOM 8176 O O . LEU A 1 1015 ? -37.956 1.462 59.486 1.00 85.50 1015 LEU A O 1
ATOM 8180 N N . PRO A 1 1016 ? -37.911 0.553 61.564 1.00 80.19 1016 PRO A N 1
ATOM 8181 C CA . PRO A 1 1016 ? -36.515 0.875 61.853 1.00 80.19 1016 PRO A CA 1
ATOM 8182 C C . PRO A 1 1016 ? -35.535 0.275 60.833 1.00 80.19 1016 PRO A C 1
ATOM 8184 O O . PRO A 1 1016 ? -35.874 -0.617 60.057 1.00 80.19 1016 PRO A O 1
ATOM 8187 N N . SER A 1 1017 ? -34.298 0.781 60.817 1.00 80.44 1017 SER A N 1
ATOM 8188 C CA . SER A 1 1017 ? -33.242 0.305 59.905 1.00 80.44 1017 SER A CA 1
ATOM 8189 C C . SER A 1 1017 ? -33.612 0.374 58.418 1.00 80.44 1017 SER A C 1
ATOM 8191 O O . SER A 1 1017 ? -33.245 -0.494 57.628 1.00 80.44 1017 SER A O 1
ATOM 8193 N N . ASP A 1 1018 ? -34.292 1.446 58.011 1.00 86.06 1018 ASP A N 1
ATOM 8194 C CA . ASP A 1 1018 ? -34.569 1.765 56.608 1.00 86.06 1018 ASP A CA 1
ATOM 8195 C C . ASP A 1 1018 ? -35.421 0.711 55.854 1.00 86.06 1018 ASP A C 1
ATOM 8197 O O . ASP A 1 1018 ? -35.245 0.523 54.649 1.00 86.06 1018 ASP A O 1
ATOM 8201 N N . VAL A 1 1019 ? -36.363 0.029 56.524 1.00 86.44 1019 VAL A N 1
ATOM 8202 C CA . VAL A 1 1019 ? -37.285 -0.959 55.907 1.00 86.44 1019 VAL A CA 1
ATOM 8203 C C . VAL A 1 1019 ? -38.725 -0.441 55.845 1.00 86.44 1019 VAL A C 1
ATOM 8205 O O . VAL A 1 1019 ? -39.218 0.119 56.818 1.00 86.44 1019 VAL A O 1
ATOM 8208 N N . ILE A 1 1020 ? -39.406 -0.568 54.705 1.00 89.94 1020 ILE A N 1
ATOM 8209 C CA . ILE A 1 1020 ? -40.838 -0.246 54.562 1.00 89.94 1020 ILE A CA 1
ATOM 8210 C C . ILE A 1 1020 ? -41.644 -1.534 54.393 1.00 89.94 1020 ILE A C 1
ATOM 8212 O O . ILE A 1 1020 ? -41.279 -2.390 53.588 1.00 89.94 1020 ILE A O 1
ATOM 8216 N N . LYS A 1 1021 ? -42.736 -1.660 55.141 1.00 89.94 1021 LYS A N 1
ATOM 8217 C CA . LYS A 1 1021 ? -43.717 -2.737 55.004 1.00 89.94 1021 LYS A CA 1
ATOM 8218 C C . LYS A 1 1021 ? -44.919 -2.203 54.245 1.00 89.94 1021 LYS A C 1
ATOM 8220 O O . LYS A 1 1021 ? -45.442 -1.145 54.587 1.00 89.94 1021 LYS A O 1
ATOM 8225 N N . ILE A 1 1022 ? -45.331 -2.921 53.208 1.00 89.75 1022 ILE A N 1
ATOM 8226 C CA . ILE A 1 1022 ? -46.474 -2.551 52.371 1.00 89.75 1022 ILE A CA 1
ATOM 8227 C C . ILE A 1 1022 ? -47.419 -3.745 52.314 1.00 89.75 1022 ILE A C 1
ATOM 8229 O O . ILE A 1 1022 ? -46.999 -4.834 51.914 1.00 89.75 1022 ILE A O 1
ATOM 8233 N N . LYS A 1 1023 ? -48.678 -3.533 52.704 1.00 90.31 1023 LYS A N 1
ATOM 8234 C CA . LYS A 1 1023 ? -49.780 -4.481 52.524 1.00 90.31 1023 LYS A CA 1
ATOM 8235 C C . LYS A 1 1023 ? -50.654 -4.025 51.364 1.00 90.31 1023 LYS A C 1
ATOM 8237 O O . LYS A 1 1023 ? -51.028 -2.856 51.296 1.00 90.31 1023 LYS A O 1
ATOM 8242 N N . PHE A 1 1024 ? -50.993 -4.937 50.469 1.00 89.00 1024 PHE A N 1
ATOM 8243 C CA . PHE A 1 1024 ? -51.829 -4.664 49.302 1.00 89.00 1024 PHE A CA 1
ATOM 8244 C C . PHE A 1 1024 ? -52.894 -5.750 49.122 1.00 89.00 1024 PHE A C 1
ATOM 8246 O O . PHE A 1 1024 ? -52.770 -6.863 49.644 1.00 89.00 1024 PHE A O 1
ATOM 8253 N N . TYR A 1 1025 ? -53.974 -5.394 48.426 1.00 86.88 1025 TYR A N 1
ATOM 8254 C CA . TYR A 1 1025 ? -55.134 -6.260 48.222 1.00 86.88 1025 TYR A CA 1
ATOM 8255 C C . TYR A 1 1025 ? -54.762 -7.546 47.470 1.00 86.88 1025 TYR A C 1
ATOM 8257 O O . TYR A 1 1025 ? -53.996 -7.514 46.504 1.00 86.88 1025 TYR A O 1
ATOM 8265 N N . ARG A 1 1026 ? -55.323 -8.685 47.899 1.00 86.81 1026 ARG A N 1
ATOM 8266 C CA . ARG A 1 1026 ? -55.140 -9.985 47.244 1.00 86.81 1026 ARG A CA 1
ATOM 8267 C C . ARG A 1 1026 ? -56.310 -10.277 46.292 1.00 86.81 1026 ARG A C 1
ATOM 8269 O O . ARG A 1 1026 ? -57.430 -10.452 46.767 1.00 86.81 1026 ARG A O 1
ATOM 8276 N N . PRO A 1 1027 ? -56.075 -10.421 44.974 1.00 84.31 1027 PRO A N 1
ATOM 8277 C CA . PRO A 1 1027 ? -57.113 -10.865 44.048 1.00 84.31 1027 PRO A CA 1
ATOM 8278 C C . PRO A 1 1027 ? -57.556 -12.305 44.353 1.00 84.31 1027 PRO A C 1
ATOM 8280 O O . PRO A 1 1027 ? -56.691 -13.159 44.567 1.00 84.31 1027 PRO A O 1
ATOM 8283 N N . PRO A 1 1028 ? -58.860 -12.627 44.277 1.00 77.38 1028 PRO A N 1
ATOM 8284 C CA . PRO A 1 1028 ? -59.370 -13.967 44.592 1.00 77.38 1028 PRO A CA 1
ATOM 8285 C C . PRO A 1 1028 ? -58.811 -15.070 43.675 1.00 77.38 1028 PRO A C 1
ATOM 8287 O O . PRO A 1 1028 ? -58.651 -16.210 44.102 1.00 77.38 1028 PRO A O 1
ATOM 8290 N N . ASN A 1 1029 ? -58.430 -14.730 42.439 1.00 80.06 1029 ASN A N 1
ATOM 8291 C CA . ASN A 1 1029 ? -57.851 -15.676 41.477 1.00 80.06 1029 ASN A CA 1
ATOM 8292 C C . ASN A 1 1029 ? -56.331 -15.872 41.637 1.00 80.06 1029 ASN A C 1
ATOM 8294 O O . ASN A 1 1029 ? -55.745 -16.702 40.942 1.00 80.06 1029 ASN A O 1
ATOM 8298 N N . LEU A 1 1030 ? -55.668 -15.109 42.515 1.00 81.94 1030 LEU A N 1
ATOM 8299 C CA . LEU A 1 1030 ? -54.219 -15.173 42.684 1.00 81.94 1030 LEU A CA 1
ATOM 8300 C C . LEU A 1 1030 ? -53.842 -16.263 43.700 1.00 81.94 1030 LEU A C 1
ATOM 8302 O O . LEU A 1 1030 ? -53.849 -16.054 44.920 1.00 81.94 1030 LEU A O 1
ATOM 8306 N N . LYS A 1 1031 ? -53.492 -17.440 43.177 1.00 80.94 1031 LYS A N 1
ATOM 8307 C CA . LYS A 1 1031 ? -52.875 -18.531 43.942 1.00 80.94 1031 LYS A CA 1
ATOM 8308 C C . LYS A 1 1031 ? -51.356 -18.352 43.951 1.00 80.94 1031 LYS A C 1
ATOM 8310 O O . LYS A 1 1031 ? -50.763 -18.155 42.894 1.00 80.94 1031 LYS A O 1
ATOM 8315 N N . TYR A 1 1032 ? -50.745 -18.426 45.129 1.00 84.31 1032 TYR A N 1
ATOM 8316 C CA . TYR A 1 1032 ? -49.294 -18.390 45.299 1.00 84.31 1032 TYR A CA 1
ATOM 8317 C C . TYR A 1 1032 ? -48.870 -19.366 46.404 1.00 84.31 1032 TYR A C 1
ATOM 8319 O O . TYR A 1 1032 ? -49.678 -19.724 47.263 1.00 84.31 1032 TYR A O 1
ATOM 8327 N N . LEU A 1 1033 ? -47.616 -19.802 46.354 1.00 81.62 1033 LEU A N 1
ATOM 8328 C CA . LEU A 1 1033 ? -46.981 -20.705 47.310 1.00 81.62 1033 LEU A CA 1
ATOM 8329 C C . LEU A 1 1033 ? -46.026 -19.931 48.226 1.00 81.62 1033 LEU A C 1
ATOM 8331 O O . LEU A 1 1033 ? -45.471 -18.899 47.835 1.00 81.62 1033 LEU A O 1
ATOM 8335 N N . SER A 1 1034 ? -45.804 -20.441 49.439 1.00 82.19 1034 SER A N 1
ATOM 8336 C CA . SER A 1 1034 ? -44.835 -19.856 50.370 1.00 82.19 1034 SER A CA 1
ATOM 8337 C C . SER A 1 1034 ? -43.436 -19.818 49.752 1.00 82.19 1034 SER A C 1
ATOM 8339 O O . SER A 1 1034 ? -43.007 -20.763 49.090 1.00 82.19 1034 SER A O 1
ATOM 8341 N N . GLY A 1 1035 ? -42.734 -18.705 49.953 1.00 76.94 1035 GLY A N 1
ATOM 8342 C CA . GLY A 1 1035 ? -41.408 -18.461 49.390 1.00 76.94 1035 GLY A CA 1
ATOM 8343 C C . GLY A 1 1035 ? -41.379 -17.973 47.935 1.00 76.94 1035 GLY A C 1
ATOM 8344 O O . GLY A 1 1035 ? -40.295 -17.756 47.405 1.00 76.94 1035 GLY A O 1
ATOM 8345 N N . GLN A 1 1036 ? -42.523 -17.752 47.278 1.00 84.81 1036 GLN A N 1
ATOM 8346 C CA . GLN A 1 1036 ? -42.550 -17.099 45.962 1.00 84.81 1036 GLN A CA 1
ATOM 8347 C C . GLN A 1 1036 ? -42.267 -15.591 46.049 1.00 84.81 1036 GLN A C 1
ATOM 8349 O O . GLN A 1 1036 ? -42.500 -14.929 47.066 1.00 84.81 1036 GLN A O 1
ATOM 8354 N N . TRP A 1 1037 ? -41.791 -15.020 44.944 1.00 85.69 1037 TRP A N 1
ATOM 8355 C CA . TRP A 1 1037 ? -41.534 -13.588 44.812 1.00 85.69 1037 TRP A CA 1
ATOM 8356 C C . TRP A 1 1037 ? -42.318 -12.982 43.649 1.00 85.69 1037 TRP A C 1
ATOM 8358 O O . TRP A 1 1037 ? -42.754 -13.658 42.722 1.00 85.69 1037 TRP A O 1
ATOM 8368 N N . VAL A 1 1038 ? -42.527 -11.673 43.705 1.00 87.44 1038 VAL A N 1
ATOM 8369 C CA . VAL A 1 1038 ? -43.297 -10.899 42.725 1.00 87.44 1038 VAL A CA 1
ATOM 8370 C C . VAL A 1 1038 ? -42.473 -9.714 42.252 1.00 87.44 1038 VAL A C 1
ATOM 8372 O O . VAL A 1 1038 ? -41.550 -9.280 42.942 1.00 87.44 1038 VAL A O 1
ATOM 8375 N N . ARG A 1 1039 ? -42.787 -9.158 41.081 1.00 85.94 1039 ARG A N 1
ATOM 8376 C CA . ARG A 1 1039 ? -42.260 -7.846 40.695 1.00 85.94 1039 ARG A CA 1
ATOM 8377 C C . ARG A 1 1039 ? -43.304 -6.773 40.917 1.00 85.94 1039 ARG A C 1
ATOM 8379 O O . ARG A 1 1039 ? -44.438 -6.912 40.474 1.00 85.94 1039 ARG A O 1
ATOM 8386 N N . LEU A 1 1040 ? -42.886 -5.692 41.564 1.00 86.31 1040 LEU A N 1
ATOM 8387 C CA . LEU A 1 1040 ? -43.739 -4.563 41.911 1.00 86.31 1040 LEU A CA 1
ATOM 8388 C C . LEU A 1 1040 ? -43.269 -3.299 41.185 1.00 86.31 1040 LEU A C 1
ATOM 8390 O O . LEU A 1 1040 ? -42.069 -3.011 41.139 1.00 86.31 1040 LEU A O 1
ATOM 8394 N N . ALA A 1 1041 ? -44.217 -2.525 40.665 1.00 85.44 1041 ALA A N 1
ATOM 8395 C CA . ALA A 1 1041 ? -44.035 -1.137 40.244 1.00 85.44 1041 ALA A CA 1
ATOM 8396 C C . ALA A 1 1041 ? -45.091 -0.249 40.926 1.00 85.44 1041 ALA A C 1
ATOM 8398 O O . ALA A 1 1041 ? -46.180 -0.710 41.246 1.00 85.44 1041 ALA A O 1
ATOM 8399 N N . CYS A 1 1042 ? -44.769 1.023 41.172 1.00 84.00 1042 CYS A N 1
ATOM 8400 C CA . CYS A 1 1042 ? -45.653 1.969 41.863 1.00 84.00 1042 CYS A CA 1
ATOM 8401 C C . CYS A 1 1042 ? -46.012 3.135 40.933 1.00 84.00 1042 CYS A C 1
ATOM 8403 O O . CYS A 1 1042 ? -45.107 3.779 40.379 1.00 84.00 1042 CYS A O 1
ATOM 8405 N N . THR A 1 1043 ? -47.312 3.414 40.785 1.00 81.56 1043 THR A N 1
ATOM 8406 C CA . THR A 1 1043 ? -47.813 4.424 39.838 1.00 81.56 1043 THR A CA 1
ATOM 8407 C C . THR A 1 1043 ? -47.465 5.864 40.224 1.00 81.56 1043 THR A C 1
ATOM 8409 O O . THR A 1 1043 ? -47.324 6.714 39.353 1.00 81.56 1043 THR A O 1
ATOM 8412 N N . ALA A 1 1044 ? -47.199 6.146 41.508 1.00 73.19 1044 ALA A N 1
ATOM 8413 C CA . ALA A 1 1044 ? -46.788 7.481 41.975 1.00 73.19 1044 ALA A CA 1
ATOM 8414 C C . ALA A 1 1044 ? -45.477 7.995 41.351 1.00 73.19 1044 ALA A C 1
ATOM 8416 O O . ALA A 1 1044 ? -45.200 9.196 41.370 1.00 73.19 1044 ALA A O 1
ATOM 8417 N N . PHE A 1 1045 ? -44.621 7.101 40.842 1.00 71.50 1045 PHE A N 1
ATOM 8418 C CA . PHE A 1 1045 ? -43.347 7.496 40.238 1.00 71.50 1045 PHE A CA 1
ATOM 8419 C C . PHE A 1 1045 ? -43.287 7.154 38.754 1.00 71.50 1045 PHE A C 1
ATOM 8421 O O . PHE A 1 1045 ? -43.052 8.040 37.932 1.00 71.50 1045 PHE A O 1
ATOM 8428 N N . LYS A 1 1046 ? -43.377 5.858 38.429 1.00 66.19 1046 LYS A N 1
ATOM 8429 C CA . LYS A 1 1046 ? -43.217 5.311 37.079 1.00 66.19 1046 LYS A CA 1
ATOM 8430 C C . LYS A 1 1046 ? -43.828 3.917 36.990 1.00 66.19 1046 LYS A C 1
ATOM 8432 O O . LYS A 1 1046 ? -43.270 2.961 37.526 1.00 66.19 1046 LYS A O 1
ATOM 8437 N N . ASP A 1 1047 ? -44.834 3.791 36.142 1.00 64.69 1047 ASP A N 1
ATOM 8438 C CA . ASP A 1 1047 ? -45.626 2.568 35.952 1.00 64.69 1047 ASP A CA 1
ATOM 8439 C C . ASP A 1 1047 ? -44.856 1.405 35.297 1.00 64.69 1047 ASP A C 1
ATOM 8441 O O . ASP A 1 1047 ? -45.352 0.288 35.223 1.00 64.69 1047 ASP A O 1
ATOM 8445 N N . ARG A 1 1048 ? -43.640 1.648 34.786 1.00 66.75 1048 ARG A N 1
ATOM 8446 C CA . ARG A 1 1048 ? -42.850 0.667 34.011 1.00 66.75 1048 ARG A CA 1
ATOM 8447 C C . ARG A 1 1048 ? -41.530 0.249 34.663 1.00 66.75 1048 ARG A C 1
ATOM 8449 O O . ARG A 1 1048 ? -40.713 -0.408 34.020 1.00 66.75 1048 ARG A O 1
ATOM 8456 N N . GLU A 1 1049 ? -41.268 0.660 35.903 1.00 76.25 1049 GLU A N 1
ATOM 8457 C CA . GLU A 1 1049 ? -40.033 0.311 36.616 1.00 76.25 1049 GLU A CA 1
ATOM 8458 C C . GLU A 1 1049 ? -40.299 -0.760 37.685 1.00 76.25 1049 GLU A C 1
ATOM 8460 O O . GLU A 1 1049 ? -40.575 -0.437 38.838 1.00 76.25 1049 GLU A O 1
ATOM 8465 N N . PHE A 1 1050 ? -40.214 -2.029 37.274 1.00 78.81 1050 PHE A N 1
ATOM 8466 C CA . PHE A 1 1050 ? -40.486 -3.210 38.100 1.00 78.81 1050 PHE A CA 1
ATOM 8467 C C . PHE A 1 1050 ? -39.255 -3.685 38.887 1.00 78.81 1050 PHE A C 1
ATOM 8469 O O . PHE A 1 1050 ? -38.164 -3.812 38.322 1.00 78.81 1050 PHE A O 1
ATOM 8476 N N . HIS A 1 1051 ? -39.446 -4.009 40.168 1.00 81.50 1051 HIS A N 1
ATOM 8477 C CA . HIS A 1 1051 ? -38.423 -4.574 41.063 1.00 81.50 1051 HIS A CA 1
ATOM 8478 C C . HIS A 1 1051 ? -38.935 -5.851 41.730 1.00 81.50 1051 HIS A C 1
ATOM 8480 O O . HIS A 1 1051 ? -40.095 -5.900 42.127 1.00 81.50 1051 HIS A O 1
ATOM 8486 N N . SER A 1 1052 ? -38.083 -6.871 41.850 1.00 84.44 1052 SER A N 1
ATOM 8487 C CA . SER A 1 1052 ? -38.428 -8.158 42.471 1.00 84.44 1052 SER A CA 1
ATOM 8488 C C . SER A 1 1052 ? -38.392 -8.087 44.002 1.00 84.44 1052 SER A C 1
ATOM 8490 O O . SER A 1 1052 ? -37.388 -7.645 44.561 1.00 84.44 1052 SER A O 1
ATOM 8492 N N . PHE A 1 1053 ? -39.442 -8.575 44.665 1.00 87.62 1053 PHE A N 1
ATOM 8493 C CA . PHE A 1 1053 ? -39.551 -8.696 46.121 1.00 87.62 1053 PHE A CA 1
ATOM 8494 C C . PHE A 1 1053 ? -40.243 -10.005 46.515 1.00 87.62 1053 PHE A C 1
ATOM 8496 O O . PHE A 1 1053 ? -41.226 -10.403 45.894 1.00 87.62 1053 PHE A O 1
ATOM 8503 N N . THR A 1 1054 ? -39.748 -10.664 47.561 1.00 86.88 1054 THR A N 1
ATOM 8504 C CA . THR A 1 1054 ? -40.368 -11.869 48.129 1.00 86.88 1054 THR A CA 1
ATOM 8505 C C . THR A 1 1054 ? -41.677 -11.521 48.837 1.00 86.88 1054 THR A C 1
ATOM 8507 O O . THR A 1 1054 ? -41.760 -10.499 49.527 1.00 86.88 1054 THR A O 1
ATOM 8510 N N . LEU A 1 1055 ? -42.697 -12.366 48.674 1.00 88.19 1055 LEU A N 1
ATOM 8511 C CA . LEU A 1 1055 ? -43.936 -12.250 49.437 1.00 88.19 1055 LEU A CA 1
ATOM 8512 C C . LEU A 1 1055 ? -43.683 -12.718 50.871 1.00 88.19 1055 LEU A C 1
ATOM 8514 O O . LEU A 1 1055 ? -43.241 -13.841 51.099 1.00 88.19 1055 LEU A O 1
ATOM 8518 N N . THR A 1 1056 ? -43.948 -11.843 51.837 1.00 87.44 1056 THR A N 1
ATOM 8519 C CA . THR A 1 1056 ? -43.804 -12.159 53.265 1.00 87.44 1056 THR A CA 1
ATOM 8520 C C . THR A 1 1056 ? -45.107 -12.631 53.901 1.00 87.44 1056 THR A C 1
ATOM 8522 O O . THR A 1 1056 ? -45.069 -13.164 55.002 1.00 87.44 1056 THR A O 1
ATOM 8525 N N . SER A 1 1057 ? -46.244 -12.448 53.224 1.00 86.81 1057 SER A N 1
ATOM 8526 C CA . SER A 1 1057 ? -47.552 -12.949 53.661 1.00 86.81 1057 SER A CA 1
ATOM 8527 C C . SER A 1 1057 ? -47.680 -14.454 53.442 1.00 86.81 1057 SER A C 1
ATOM 8529 O O . SER A 1 1057 ? -47.197 -14.987 52.436 1.00 86.81 1057 SER A O 1
ATOM 8531 N N . ALA A 1 1058 ? -48.393 -15.139 54.331 1.00 83.25 1058 ALA A N 1
ATOM 8532 C CA . ALA A 1 1058 ? -48.656 -16.569 54.190 1.00 83.25 1058 ALA A CA 1
ATOM 8533 C C . ALA A 1 1058 ? -49.806 -16.843 53.192 1.00 83.25 1058 ALA A C 1
ATOM 8535 O O . ALA A 1 1058 ? -50.742 -16.046 53.116 1.00 83.25 1058 ALA A O 1
ATOM 8536 N N . PRO A 1 1059 ? -49.805 -17.971 52.450 1.00 82.25 1059 PRO A N 1
ATOM 8537 C CA . PRO A 1 1059 ? -50.812 -18.263 51.420 1.00 82.25 1059 PRO A CA 1
ATOM 8538 C C . PRO A 1 1059 ? -52.269 -18.316 51.898 1.00 82.25 1059 PRO A C 1
ATOM 8540 O O . PRO A 1 1059 ? -53.173 -18.274 51.061 1.00 82.25 1059 PRO A O 1
ATOM 8543 N N . HIS A 1 1060 ? -52.516 -18.412 53.205 1.00 80.56 1060 HIS A N 1
ATOM 8544 C CA . HIS A 1 1060 ? -53.848 -18.383 53.815 1.00 80.56 1060 HIS A CA 1
ATOM 8545 C C . HIS A 1 1060 ? -54.311 -16.970 54.222 1.00 80.56 1060 HIS A C 1
ATOM 8547 O O . HIS A 1 1060 ? -55.461 -16.798 54.611 1.00 80.56 1060 HIS A O 1
ATOM 8553 N N . GLU A 1 1061 ? -53.450 -15.950 54.140 1.00 83.38 1061 GLU A N 1
ATOM 8554 C CA . GLU A 1 1061 ? -53.813 -14.570 54.476 1.00 83.38 1061 GLU A CA 1
ATOM 8555 C C . GLU A 1 1061 ? -54.603 -13.897 53.339 1.00 83.38 1061 GLU A C 1
ATOM 8557 O O . GLU A 1 1061 ? -54.329 -14.079 52.149 1.00 83.38 1061 GLU A O 1
ATOM 8562 N N . ASN A 1 1062 ? -55.577 -13.058 53.702 1.00 86.19 1062 ASN A N 1
ATOM 8563 C CA . ASN A 1 1062 ? -56.448 -12.351 52.749 1.00 86.19 1062 ASN A CA 1
ATOM 8564 C C . ASN A 1 1062 ? -55.786 -11.114 52.106 1.00 86.19 1062 ASN A C 1
ATOM 8566 O O . ASN A 1 1062 ? -56.426 -10.385 51.350 1.00 86.19 1062 ASN A O 1
ATOM 8570 N N . PHE A 1 1063 ? -54.513 -10.857 52.403 1.00 89.62 1063 PHE A N 1
ATOM 8571 C CA . PHE A 1 1063 ? -53.726 -9.746 51.874 1.00 89.62 1063 PHE A CA 1
ATOM 8572 C C . PHE A 1 1063 ? -52.356 -10.245 51.418 1.00 89.62 1063 PHE A C 1
ATOM 8574 O O . PHE A 1 1063 ? -51.897 -11.311 51.823 1.00 89.62 1063 PHE A O 1
ATOM 8581 N N . LEU A 1 1064 ? -51.686 -9.454 50.584 1.00 89.44 1064 LEU A N 1
ATOM 8582 C CA . LEU A 1 1064 ? -50.290 -9.673 50.227 1.00 89.44 1064 LEU A CA 1
ATOM 8583 C C . LEU A 1 1064 ? -49.415 -8.658 50.957 1.00 89.44 1064 LEU A C 1
ATOM 8585 O O . LEU A 1 1064 ? -49.799 -7.494 51.094 1.00 89.44 1064 LEU A O 1
ATOM 8589 N N . SER A 1 1065 ? -48.243 -9.081 51.430 1.00 90.69 1065 SER A N 1
ATOM 8590 C CA . SER A 1 1065 ? -47.291 -8.177 52.080 1.00 90.69 1065 SER A CA 1
ATOM 8591 C C . SER A 1 1065 ? -45.870 -8.331 51.549 1.00 90.69 1065 SER A C 1
ATOM 8593 O O . SER A 1 1065 ? -45.429 -9.437 51.227 1.00 90.69 1065 SER A O 1
ATOM 8595 N N . CYS A 1 1066 ? -45.143 -7.212 51.496 1.00 90.38 1066 CYS A N 1
ATOM 8596 C CA . CYS A 1 1066 ? -43.714 -7.178 51.195 1.00 90.38 1066 CYS A CA 1
ATOM 8597 C C . CYS A 1 1066 ? -42.965 -6.280 52.186 1.00 90.38 1066 CYS A C 1
ATOM 8599 O O . CYS A 1 1066 ? -43.400 -5.163 52.479 1.00 90.38 1066 CYS A O 1
ATOM 8601 N N . HIS A 1 1067 ? -41.793 -6.743 52.627 1.00 90.75 1067 HIS A N 1
ATOM 8602 C CA . HIS A 1 1067 ? -40.840 -5.968 53.422 1.00 90.75 1067 HIS A CA 1
ATOM 8603 C C . HIS A 1 1067 ? -39.680 -5.515 52.529 1.00 90.75 1067 HIS A C 1
ATOM 8605 O O . HIS A 1 1067 ? -38.874 -6.319 52.061 1.00 90.75 1067 HIS A O 1
ATOM 8611 N N . ILE A 1 1068 ? -39.604 -4.213 52.257 1.00 89.00 1068 ILE A N 1
ATOM 8612 C CA . ILE A 1 1068 ? -38.691 -3.633 51.269 1.00 89.00 1068 ILE A CA 1
ATOM 8613 C C . ILE A 1 1068 ? -37.609 -2.819 51.976 1.00 89.00 1068 ILE A C 1
ATOM 8615 O O . ILE A 1 1068 ? -37.871 -1.798 52.610 1.00 89.00 1068 ILE A O 1
ATOM 8619 N N . LYS A 1 1069 ? -36.352 -3.232 51.811 1.00 87.19 1069 LYS A N 1
ATOM 8620 C CA . LYS A 1 1069 ? -35.183 -2.497 52.307 1.00 87.19 1069 LYS A CA 1
ATOM 8621 C C . LYS A 1 1069 ? -34.849 -1.302 51.405 1.00 87.19 1069 LYS A C 1
ATOM 8623 O O . LYS A 1 1069 ? -34.657 -1.459 50.196 1.00 87.19 1069 LYS A O 1
ATOM 8628 N N . ALA A 1 1070 ? -34.682 -0.110 51.978 1.00 83.44 1070 ALA A N 1
ATOM 8629 C CA . ALA A 1 1070 ? -34.291 1.089 51.239 1.00 83.44 1070 ALA A CA 1
ATOM 8630 C C . ALA A 1 1070 ? -32.784 1.107 50.925 1.00 83.44 1070 ALA A C 1
ATOM 8632 O O . ALA A 1 1070 ? -31.966 1.707 51.618 1.00 83.44 1070 ALA A O 1
ATOM 8633 N N . GLN A 1 1071 ? -32.405 0.448 49.828 1.00 76.06 1071 GLN A N 1
ATOM 8634 C CA . GLN A 1 1071 ? -31.009 0.340 49.386 1.00 76.06 1071 GLN A CA 1
ATOM 8635 C C . GLN A 1 1071 ? -30.714 1.120 48.091 1.00 76.06 1071 GLN A C 1
ATOM 8637 O O . GLN A 1 1071 ? -29.597 1.596 47.884 1.00 76.06 1071 GLN A O 1
ATOM 8642 N N . GLY A 1 1072 ? -31.706 1.267 47.209 1.00 73.12 1072 GLY A N 1
ATOM 8643 C CA . GLY A 1 1072 ? -31.578 1.907 45.899 1.00 73.12 1072 GLY A CA 1
ATOM 8644 C C . GLY A 1 1072 ? -32.377 3.210 45.753 1.00 73.12 1072 GLY A C 1
ATOM 8645 O O . GLY A 1 1072 ? -33.215 3.532 46.592 1.00 73.12 1072 GLY A O 1
ATOM 8646 N N . PRO A 1 1073 ? -32.166 3.971 44.659 1.00 70.56 1073 PRO A N 1
ATOM 8647 C CA . PRO A 1 1073 ? -32.902 5.212 44.403 1.00 70.56 1073 PRO A CA 1
ATOM 8648 C C . PRO A 1 1073 ? -34.421 5.018 44.317 1.00 70.56 1073 PRO A C 1
ATOM 8650 O O . PRO A 1 1073 ? -35.164 5.899 44.733 1.00 70.56 1073 PRO A O 1
ATOM 8653 N N . TRP A 1 1074 ? -34.878 3.884 43.775 1.00 82.12 1074 TRP A N 1
ATOM 8654 C CA . TRP A 1 1074 ? -36.302 3.559 43.670 1.00 82.12 1074 TRP A CA 1
ATOM 8655 C C . TRP A 1 1074 ? -36.902 3.219 45.040 1.00 82.12 1074 TRP A C 1
ATOM 8657 O O . TRP A 1 1074 ? -37.883 3.833 45.439 1.00 82.12 1074 TRP A O 1
ATOM 8667 N N . THR A 1 1075 ? -36.253 2.350 45.819 1.00 83.62 1075 THR A N 1
ATOM 8668 C CA . THR A 1 1075 ? -36.717 1.978 47.168 1.00 83.62 1075 THR A CA 1
ATOM 8669 C C . THR A 1 1075 ? -36.683 3.159 48.144 1.00 83.62 1075 THR A C 1
ATOM 8671 O O . THR A 1 1075 ? -37.553 3.268 48.997 1.00 83.62 1075 THR A O 1
ATOM 8674 N N . TRP A 1 1076 ? -35.720 4.084 48.003 1.00 81.00 1076 TRP A N 1
ATOM 8675 C CA . TRP A 1 1076 ? -35.697 5.334 48.777 1.00 81.00 1076 TRP A CA 1
ATOM 8676 C C . TRP A 1 1076 ? -36.823 6.289 48.380 1.00 81.00 1076 TRP A C 1
ATOM 8678 O O . TRP A 1 1076 ? -37.395 6.940 49.245 1.00 81.00 1076 TRP A O 1
ATOM 8688 N N . LYS A 1 1077 ? -37.174 6.371 47.090 1.00 80.94 1077 LYS A N 1
ATOM 8689 C CA . LYS A 1 1077 ? -38.349 7.141 46.655 1.00 80.94 1077 LYS A CA 1
ATOM 8690 C C . LYS A 1 1077 ? -39.638 6.551 47.208 1.00 80.94 1077 LYS A C 1
ATOM 8692 O O . LYS A 1 1077 ? -40.448 7.312 47.717 1.00 80.94 1077 LYS A O 1
ATOM 8697 N N . LEU A 1 1078 ? -39.778 5.227 47.146 1.00 82.94 1078 LEU A N 1
ATOM 8698 C CA . LEU A 1 1078 ? -40.913 4.504 47.711 1.00 82.94 1078 LEU A CA 1
ATOM 8699 C C . LEU A 1 1078 ? -41.054 4.798 49.210 1.00 82.94 1078 LEU A C 1
ATOM 8701 O O . LEU A 1 1078 ? -42.105 5.253 49.640 1.00 82.94 1078 LEU A O 1
ATOM 8705 N N . ARG A 1 1079 ? -39.967 4.647 49.980 1.00 83.88 1079 ARG A N 1
ATOM 8706 C CA . ARG A 1 1079 ? -39.943 4.948 51.420 1.00 83.88 1079 ARG A CA 1
ATOM 8707 C C . ARG A 1 1079 ? -40.297 6.407 51.727 1.00 83.88 1079 ARG A C 1
ATOM 8709 O O . ARG A 1 1079 ? -41.110 6.654 52.602 1.00 83.88 1079 ARG A O 1
ATOM 8716 N N . ASN A 1 1080 ? -39.704 7.358 51.005 1.00 80.62 1080 ASN A N 1
ATOM 8717 C CA . ASN A 1 1080 ? -39.909 8.790 51.251 1.00 80.62 1080 ASN A CA 1
ATOM 8718 C C . ASN A 1 1080 ? -41.306 9.287 50.851 1.00 80.62 1080 ASN A C 1
ATOM 8720 O O . ASN A 1 1080 ? -41.725 10.341 51.323 1.00 80.62 1080 ASN A O 1
ATOM 8724 N N . TYR A 1 1081 ? -41.982 8.594 49.931 1.00 79.75 1081 TYR A N 1
ATOM 8725 C CA . TYR A 1 1081 ? -43.338 8.939 49.501 1.00 79.75 1081 TYR A CA 1
ATOM 8726 C C . TYR A 1 1081 ? -44.375 8.569 50.561 1.00 79.75 1081 TYR A C 1
ATOM 8728 O O . TYR A 1 1081 ? -45.235 9.382 50.866 1.00 79.75 1081 TYR A O 1
ATOM 8736 N N . PHE A 1 1082 ? -44.232 7.392 51.173 1.00 77.06 1082 PHE A N 1
ATOM 8737 C CA . PHE A 1 1082 ? -45.062 6.943 52.298 1.00 77.06 1082 PHE A CA 1
ATOM 8738 C C . PHE A 1 1082 ? -44.566 7.465 53.661 1.00 77.06 1082 PHE A C 1
ATOM 8740 O O . PHE A 1 1082 ? -44.914 6.920 54.705 1.00 77.06 1082 PHE A O 1
ATOM 8747 N N . ASP A 1 1083 ? -43.732 8.510 53.668 1.00 75.31 1083 ASP A N 1
ATOM 8748 C CA . ASP A 1 1083 ? -43.360 9.216 54.894 1.00 75.31 1083 ASP A CA 1
ATOM 8749 C C . ASP A 1 1083 ? -44.550 10.065 55.371 1.00 75.31 1083 ASP A C 1
ATOM 8751 O O . ASP A 1 1083 ? -45.075 10.837 54.560 1.00 75.31 1083 ASP A O 1
ATOM 8755 N N . PRO A 1 1084 ? -44.967 9.980 56.651 1.00 65.44 1084 PRO A N 1
ATOM 8756 C CA . PRO A 1 1084 ? -46.078 10.766 57.195 1.00 65.44 1084 PRO A CA 1
ATOM 8757 C C . PRO A 1 1084 ? -45.966 12.275 56.941 1.00 65.44 1084 PRO A C 1
ATOM 8759 O O . PRO A 1 1084 ? -46.978 12.963 56.875 1.00 65.44 1084 PRO A O 1
ATOM 8762 N N . CYS A 1 1085 ? -44.749 12.801 56.759 1.00 56.88 1085 CYS A N 1
ATOM 8763 C CA . CYS A 1 1085 ? -44.520 14.218 56.466 1.00 56.88 1085 CYS A CA 1
ATOM 8764 C C . CYS A 1 1085 ? -44.786 14.603 54.996 1.00 56.88 1085 CYS A C 1
ATOM 8766 O O . CYS A 1 1085 ? -44.857 15.788 54.681 1.00 56.88 1085 CYS A O 1
ATOM 8768 N N . ASN A 1 1086 ? -44.864 13.623 54.089 1.00 58.28 1086 ASN A N 1
ATOM 8769 C CA . ASN A 1 1086 ? -44.997 13.809 52.639 1.00 58.28 1086 ASN A CA 1
ATOM 8770 C C . ASN A 1 1086 ? -46.276 13.183 52.051 1.00 58.28 1086 ASN A C 1
ATOM 8772 O O . ASN A 1 1086 ? -46.547 13.402 50.868 1.00 58.28 1086 ASN A O 1
ATOM 8776 N N . TYR A 1 1087 ? -47.009 12.378 52.825 1.00 62.41 1087 TYR A N 1
ATOM 8777 C CA . TYR A 1 1087 ? -48.143 11.592 52.344 1.00 62.41 1087 TYR A CA 1
ATOM 8778 C C . TYR A 1 1087 ? -49.428 12.434 52.283 1.00 62.41 1087 TYR A C 1
ATOM 8780 O O . TYR A 1 1087 ? -49.923 12.895 53.309 1.00 62.41 1087 TYR A O 1
ATOM 8788 N N . ASN A 1 1088 ? -49.973 12.624 51.077 1.00 60.34 1088 ASN A N 1
ATOM 8789 C CA . ASN A 1 1088 ? -51.268 13.275 50.857 1.00 60.34 1088 ASN A CA 1
ATOM 8790 C C . ASN A 1 1088 ? -52.372 12.212 50.758 1.00 60.34 1088 ASN A C 1
ATOM 8792 O O . ASN A 1 1088 ? -52.296 11.328 49.910 1.00 60.34 1088 ASN A O 1
ATOM 8796 N N . LEU A 1 1089 ? -53.419 12.332 51.580 1.00 58.19 1089 LEU A N 1
ATOM 8797 C CA . LEU A 1 1089 ? -54.557 11.399 51.608 1.00 58.19 1089 LEU A CA 1
ATOM 8798 C C . LEU A 1 1089 ? -55.407 11.396 50.321 1.00 58.19 1089 LEU A C 1
ATOM 8800 O O . LEU A 1 1089 ? -56.134 10.434 50.092 1.00 58.19 1089 LEU A O 1
ATOM 8804 N N . GLU A 1 1090 ? -55.306 12.430 49.481 1.00 55.16 1090 GLU A N 1
ATOM 8805 C CA . GLU A 1 1090 ? -56.119 12.583 48.262 1.00 55.16 1090 GLU A CA 1
ATOM 8806 C C . GLU A 1 1090 ? -55.587 11.821 47.029 1.00 55.16 1090 GLU A C 1
ATOM 8808 O O . GLU A 1 1090 ? -56.305 11.717 46.039 1.00 55.16 1090 GLU A O 1
ATOM 8813 N N . ASP A 1 1091 ? -54.367 11.262 47.063 1.00 62.44 1091 ASP A N 1
ATOM 8814 C CA . ASP A 1 1091 ? -53.715 10.659 45.883 1.00 62.44 1091 ASP A CA 1
ATOM 8815 C C . ASP A 1 1091 ? -53.134 9.268 46.220 1.00 62.44 1091 ASP A C 1
ATOM 8817 O O . ASP A 1 1091 ? -51.946 9.119 46.511 1.00 62.44 1091 ASP A O 1
ATOM 8821 N N . GLN A 1 1092 ? -53.987 8.232 46.254 1.00 66.38 1092 GLN A N 1
ATOM 8822 C CA . GLN A 1 1092 ? -53.567 6.857 46.569 1.00 66.38 1092 GLN A CA 1
ATOM 8823 C C . GLN A 1 1092 ? -52.925 6.165 45.348 1.00 66.38 1092 GLN A C 1
ATOM 8825 O O . GLN A 1 1092 ? -53.609 5.915 44.350 1.00 66.38 1092 GLN A O 1
ATOM 8830 N N . PRO A 1 1093 ? -51.632 5.789 45.394 1.00 80.94 1093 PRO A N 1
ATOM 8831 C CA . PRO A 1 1093 ? -50.996 5.087 44.287 1.00 80.94 1093 PRO A CA 1
ATOM 8832 C C . PRO A 1 1093 ? -51.407 3.617 44.218 1.00 80.94 1093 PRO A C 1
ATOM 8834 O O . PRO A 1 1093 ? -51.566 2.946 45.237 1.00 80.94 1093 PRO A O 1
ATOM 8837 N N . LYS A 1 1094 ? -51.465 3.083 42.997 1.00 83.62 1094 LYS A N 1
ATOM 8838 C CA . LYS A 1 1094 ? -51.661 1.653 42.745 1.00 83.62 1094 LYS A CA 1
ATOM 8839 C C . LYS A 1 1094 ? -50.319 0.949 42.592 1.00 83.62 1094 LYS A C 1
ATOM 8841 O O . LYS A 1 1094 ? -49.345 1.513 42.077 1.00 83.62 1094 LYS A O 1
ATOM 8846 N N . ILE A 1 1095 ? -50.271 -0.308 43.017 1.00 86.56 1095 ILE A N 1
ATOM 8847 C CA . ILE A 1 1095 ? -49.120 -1.187 42.819 1.00 86.56 1095 ILE A CA 1
ATOM 8848 C C . ILE A 1 1095 ? -49.410 -2.112 41.642 1.00 86.56 1095 ILE A C 1
ATOM 8850 O O . ILE A 1 1095 ? -50.360 -2.883 41.664 1.00 86.56 1095 ILE A O 1
ATOM 8854 N N . LEU A 1 1096 ? -48.583 -2.044 40.602 1.00 86.06 1096 LEU A N 1
ATOM 8855 C CA . LEU A 1 1096 ? -48.617 -2.978 39.481 1.00 86.06 1096 LEU A CA 1
ATOM 8856 C C . LEU A 1 1096 ? -47.796 -4.213 39.845 1.00 86.06 1096 LEU A C 1
ATOM 8858 O O . LEU A 1 1096 ? -46.591 -4.107 40.088 1.00 86.06 1096 LEU A O 1
ATOM 8862 N N . LEU A 1 1097 ? -48.452 -5.368 39.869 1.00 86.06 1097 LEU A N 1
ATOM 8863 C CA . LEU A 1 1097 ? -47.873 -6.653 40.230 1.00 86.06 1097 LEU A CA 1
ATOM 8864 C C . LEU A 1 1097 ? -47.695 -7.545 38.991 1.00 86.06 1097 LEU A C 1
ATOM 8866 O O . LEU A 1 1097 ? -48.594 -7.677 38.158 1.00 86.06 1097 LEU A O 1
ATOM 8870 N N . GLU A 1 1098 ? -46.518 -8.162 38.890 1.00 83.00 1098 GLU A N 1
ATOM 8871 C CA . GLU A 1 1098 ? -46.165 -9.209 37.926 1.00 83.00 1098 GLU A CA 1
ATOM 8872 C C . GLU A 1 1098 ? -45.736 -10.461 38.716 1.00 83.00 1098 GLU A C 1
ATOM 8874 O O . GLU A 1 1098 ? -44.870 -10.365 39.592 1.00 83.00 1098 GLU A O 1
ATOM 8879 N N . GLY A 1 1099 ? -46.321 -11.625 38.427 1.00 77.56 1099 GLY A N 1
ATOM 8880 C CA . GLY A 1 1099 ? -46.038 -12.885 39.130 1.00 77.56 1099 GLY A CA 1
ATOM 8881 C C . GLY A 1 1099 ? -47.309 -13.603 39.607 1.00 77.56 1099 GLY A C 1
ATOM 8882 O O . GLY A 1 1099 ? -48.402 -13.248 39.157 1.00 77.56 1099 GLY A O 1
ATOM 8883 N N . PRO A 1 1100 ? -47.190 -14.593 40.512 1.00 81.62 1100 PRO A N 1
ATOM 8884 C CA . PRO A 1 1100 ? -45.992 -14.970 41.274 1.00 81.62 1100 PRO A CA 1
ATOM 8885 C C . PRO A 1 1100 ? -44.923 -15.698 40.444 1.00 81.62 1100 PRO A C 1
ATOM 8887 O O . PRO A 1 1100 ? -45.233 -16.413 39.495 1.00 81.62 1100 PRO A O 1
ATOM 8890 N N . PHE A 1 1101 ? -43.657 -15.498 40.808 1.00 75.88 1101 PHE A N 1
ATOM 8891 C CA . PHE A 1 1101 ? -42.484 -16.127 40.205 1.00 75.88 1101 PHE A CA 1
ATOM 8892 C C . PHE A 1 1101 ? -41.707 -16.939 41.247 1.00 75.88 1101 PHE A C 1
ATOM 8894 O O . PHE A 1 1101 ? -41.689 -16.608 42.435 1.00 75.88 1101 PHE A O 1
ATOM 8901 N N . GLY A 1 1102 ? -41.024 -17.985 40.782 1.00 67.25 1102 GLY A N 1
ATOM 8902 C CA . GLY A 1 1102 ? -40.337 -18.932 41.655 1.00 67.25 1102 GLY A CA 1
ATOM 8903 C C . GLY A 1 1102 ? -41.299 -19.911 42.328 1.00 67.25 1102 GLY A C 1
ATOM 8904 O O . GLY A 1 1102 ? -42.478 -19.991 41.989 1.00 67.25 1102 GLY A O 1
ATOM 8905 N N . GLY A 1 1103 ? -40.777 -20.666 43.286 1.00 59.53 1103 GLY A N 1
ATOM 8906 C CA . GLY A 1 1103 ? -41.471 -21.761 43.957 1.00 59.53 1103 GLY A CA 1
ATOM 8907 C C . GLY A 1 1103 ? -40.444 -22.828 44.284 1.00 59.53 1103 GLY A C 1
ATOM 8908 O O . GLY A 1 1103 ? -40.224 -23.725 43.477 1.00 59.53 1103 GLY A O 1
ATOM 8909 N N . GLY A 1 1104 ? -39.755 -22.662 45.417 1.00 55.47 1104 GLY A N 1
ATOM 8910 C CA . GLY A 1 1104 ? -38.869 -23.704 45.935 1.00 55.47 1104 GLY A CA 1
ATOM 8911 C C . GLY A 1 1104 ? -39.657 -24.994 46.144 1.00 55.47 1104 GLY A C 1
ATOM 8912 O O . GLY A 1 1104 ? -40.877 -24.952 46.347 1.00 55.47 1104 GLY A O 1
ATOM 8913 N N . ASN A 1 1105 ? -38.976 -26.133 46.052 1.00 62.12 1105 ASN A N 1
ATOM 8914 C CA . ASN A 1 1105 ? -39.602 -27.421 46.303 1.00 62.12 1105 ASN A CA 1
ATOM 8915 C C . ASN A 1 1105 ? -40.188 -27.385 47.721 1.00 62.12 1105 ASN A C 1
ATOM 8917 O O . ASN A 1 1105 ? -39.451 -27.341 48.701 1.00 62.12 1105 ASN A O 1
ATOM 8921 N N . GLN A 1 1106 ? -41.518 -27.439 47.854 1.00 71.44 1106 GLN A N 1
ATOM 8922 C CA . GLN A 1 1106 ? -42.191 -27.576 49.155 1.00 71.44 1106 GLN A CA 1
ATOM 8923 C C . GLN A 1 1106 ? -42.039 -28.999 49.716 1.00 71.44 1106 GLN A C 1
ATOM 8925 O O . GLN A 1 1106 ? -42.953 -29.573 50.305 1.00 71.44 1106 GLN A O 1
ATOM 8930 N N . ASP A 1 1107 ? -40.868 -29.596 49.502 1.00 74.62 1107 ASP A N 1
ATOM 8931 C CA . ASP A 1 1107 ? -40.549 -30.967 49.859 1.00 74.62 1107 ASP A CA 1
ATOM 8932 C C . ASP A 1 1107 ? -40.511 -31.152 51.375 1.00 74.62 1107 ASP A C 1
ATOM 8934 O O . ASP A 1 1107 ? -40.540 -32.287 51.834 1.00 74.62 1107 ASP A O 1
ATOM 8938 N N . TRP A 1 1108 ? -40.515 -30.076 52.170 1.00 79.44 1108 TRP A N 1
ATOM 8939 C CA . TRP A 1 1108 ? -40.582 -30.174 53.627 1.00 79.44 1108 TRP A CA 1
ATOM 8940 C C . TRP A 1 1108 ? -41.851 -30.860 54.130 1.00 79.44 1108 TRP A C 1
ATOM 8942 O O . TRP A 1 1108 ? -41.761 -31.584 55.112 1.00 79.44 1108 TRP A O 1
ATOM 8952 N N . TYR A 1 1109 ? -42.984 -30.755 53.422 1.00 76.31 1109 TYR A N 1
ATOM 8953 C CA . TYR A 1 1109 ? -44.196 -31.524 53.750 1.00 76.31 1109 TYR A CA 1
ATOM 8954 C C . TYR A 1 1109 ? -44.022 -33.043 53.559 1.00 76.31 1109 TYR A C 1
ATOM 8956 O O . TYR A 1 1109 ? -44.830 -33.820 54.059 1.00 76.31 1109 TYR A O 1
ATOM 8964 N N . LYS A 1 1110 ? -42.982 -33.490 52.838 1.00 81.69 1110 LYS A N 1
ATOM 8965 C CA . LYS A 1 1110 ? -42.662 -34.918 52.664 1.00 81.69 1110 LYS A CA 1
ATOM 8966 C C . LYS A 1 1110 ? -41.913 -35.506 53.865 1.00 81.69 1110 LYS A C 1
ATOM 8968 O O . LYS A 1 1110 ? -41.693 -36.715 53.891 1.00 81.69 1110 LYS A O 1
ATOM 8973 N N . PHE A 1 1111 ? -41.498 -34.678 54.827 1.00 84.00 1111 PHE A N 1
ATOM 8974 C CA . PHE A 1 1111 ? -40.751 -35.097 56.009 1.00 84.00 1111 PHE A CA 1
ATOM 8975 C C . PHE A 1 1111 ? -41.552 -34.806 57.281 1.00 84.00 1111 PHE A C 1
ATOM 8977 O O . PHE A 1 1111 ? -42.024 -33.692 57.473 1.00 84.00 1111 PHE A O 1
ATOM 8984 N N . GLU A 1 1112 ? -41.650 -35.787 58.183 1.00 81.75 1112 GLU A N 1
ATOM 8985 C CA . GLU A 1 1112 ? -42.293 -35.599 59.497 1.00 81.75 1112 GLU A CA 1
ATOM 8986 C C . GLU A 1 1112 ? -41.532 -34.597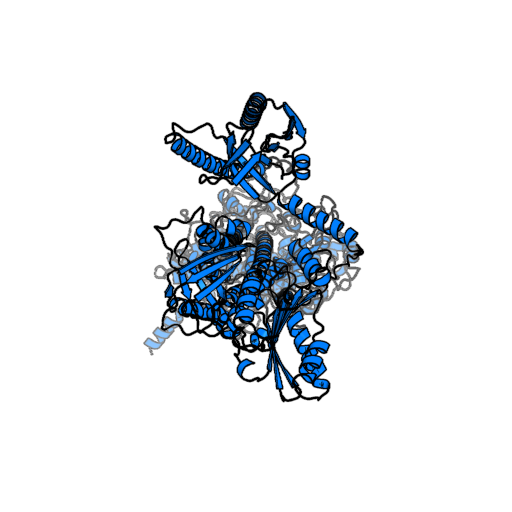 60.378 1.00 81.75 1112 GLU A C 1
ATOM 8988 O O . GLU A 1 1112 ? -42.125 -33.885 61.183 1.00 81.75 1112 GLU A O 1
ATOM 8993 N N . VAL A 1 1113 ? -40.207 -34.531 60.213 1.00 85.88 1113 VAL A N 1
ATOM 8994 C CA . VAL A 1 1113 ? -39.338 -33.559 60.879 1.00 85.88 1113 VAL A CA 1
ATOM 8995 C C . VAL A 1 1113 ? -38.516 -32.837 59.816 1.00 85.88 1113 VAL A C 1
ATOM 8997 O O . VAL A 1 1113 ? -37.811 -33.468 59.021 1.00 85.88 1113 VAL A O 1
ATOM 9000 N N . ALA A 1 1114 ? -38.586 -31.505 59.827 1.00 88.25 1114 ALA A N 1
ATOM 9001 C CA . ALA A 1 1114 ? -37.840 -30.635 58.927 1.00 88.25 1114 ALA A CA 1
ATOM 9002 C C . ALA A 1 1114 ? -37.011 -29.606 59.710 1.00 88.25 1114 ALA A C 1
ATOM 9004 O O . ALA A 1 1114 ? -37.508 -28.956 60.634 1.00 88.25 1114 ALA A O 1
ATOM 9005 N N . VAL A 1 1115 ? -35.747 -29.449 59.311 1.00 89.81 1115 VAL A N 1
ATOM 9006 C CA . VAL A 1 1115 ? -34.805 -28.453 59.833 1.00 89.81 1115 VAL A CA 1
ATOM 9007 C C . VAL A 1 1115 ? -34.614 -27.363 58.787 1.00 89.81 1115 VAL A C 1
ATOM 9009 O O . VAL A 1 1115 ? -34.047 -27.606 57.724 1.00 89.81 1115 VAL A O 1
ATOM 9012 N N . MET A 1 1116 ? -35.062 -26.153 59.103 1.00 88.44 1116 MET A N 1
ATOM 9013 C CA . MET A 1 1116 ? -34.986 -24.993 58.219 1.00 88.44 1116 MET A CA 1
ATOM 9014 C C . MET A 1 1116 ? -33.840 -24.078 58.642 1.00 88.44 1116 MET A C 1
ATOM 9016 O O . MET A 1 1116 ? -33.813 -23.587 59.768 1.00 88.44 1116 MET A O 1
ATOM 9020 N N . VAL A 1 1117 ? -32.898 -23.819 57.737 1.00 90.50 1117 VAL A N 1
ATOM 9021 C CA . VAL A 1 1117 ? -31.735 -22.957 57.979 1.00 90.50 1117 VAL A CA 1
ATOM 9022 C C . VAL A 1 1117 ? -31.833 -21.711 57.100 1.00 90.50 1117 VAL A C 1
ATOM 9024 O O . VAL A 1 1117 ? -31.720 -21.787 55.872 1.00 90.50 1117 VAL A O 1
ATOM 9027 N N . GLY A 1 1118 ? -32.025 -20.549 57.727 1.00 89.31 1118 GLY A N 1
ATOM 9028 C CA . GLY A 1 1118 ? -32.095 -19.245 57.067 1.00 89.31 1118 GLY A CA 1
ATOM 9029 C C . GLY A 1 1118 ? -30.836 -18.411 57.291 1.00 89.31 1118 GLY A C 1
ATOM 9030 O O . GLY A 1 1118 ? -30.475 -18.120 58.428 1.00 89.31 1118 GLY A O 1
ATOM 9031 N N . GLY A 1 1119 ? -30.174 -17.992 56.211 1.00 87.81 1119 GLY A N 1
ATOM 9032 C CA . GLY A 1 1119 ? -28.934 -17.215 56.244 1.00 87.81 1119 GLY A CA 1
ATOM 9033 C C . GLY A 1 1119 ? -29.070 -15.815 55.640 1.00 87.81 1119 GLY A C 1
ATOM 9034 O O . GLY A 1 1119 ? -29.271 -15.669 54.432 1.00 87.81 1119 GLY A O 1
ATOM 9035 N N . GLY A 1 1120 ? -28.869 -14.765 56.443 1.00 83.56 1120 GLY A N 1
ATOM 9036 C CA . GLY A 1 1120 ? -28.862 -13.374 55.962 1.00 83.56 1120 GLY A CA 1
ATOM 9037 C C . GLY A 1 1120 ? -30.151 -12.975 55.224 1.00 83.56 1120 GLY A C 1
ATOM 9038 O O . GLY A 1 1120 ? -31.237 -13.114 55.773 1.00 83.56 1120 GLY A O 1
ATOM 9039 N N . ILE A 1 1121 ? -30.044 -12.486 53.975 1.00 79.56 1121 ILE A N 1
ATOM 9040 C CA . ILE A 1 1121 ? -31.213 -12.082 53.158 1.00 79.56 1121 ILE A CA 1
ATOM 9041 C C . ILE A 1 1121 ? -32.158 -13.246 52.822 1.00 79.56 1121 ILE A C 1
ATOM 9043 O O . ILE A 1 1121 ? -33.354 -13.015 52.640 1.00 79.56 1121 ILE A O 1
ATOM 9047 N N . GLY A 1 1122 ? -31.637 -14.480 52.801 1.00 79.75 1122 GLY A N 1
ATOM 9048 C CA . GLY A 1 1122 ? -32.393 -15.704 52.516 1.00 79.75 1122 GLY A CA 1
ATOM 9049 C C . GLY A 1 1122 ? -33.361 -16.100 53.631 1.00 79.75 1122 GLY A C 1
ATOM 9050 O O . GLY A 1 1122 ? -34.033 -17.117 53.519 1.00 79.75 1122 GLY A O 1
ATOM 9051 N N . VAL A 1 1123 ? -33.453 -15.304 54.705 1.00 86.62 1123 VAL A N 1
ATOM 9052 C CA . VAL A 1 1123 ? -34.435 -15.498 55.777 1.00 86.62 1123 VAL A CA 1
ATOM 9053 C C . VAL A 1 1123 ? -35.838 -15.000 55.402 1.00 86.62 1123 VAL A C 1
ATOM 9055 O O . VAL A 1 1123 ? -36.836 -15.557 55.842 1.00 86.62 1123 VAL A O 1
ATOM 9058 N N . THR A 1 1124 ? -35.925 -13.976 54.547 1.00 86.19 1124 THR A N 1
ATOM 9059 C CA . THR A 1 1124 ? -37.182 -13.304 54.159 1.00 86.19 1124 THR A CA 1
ATOM 9060 C C . THR A 1 1124 ? -38.295 -14.256 53.678 1.00 86.19 1124 THR A C 1
ATOM 9062 O O . THR A 1 1124 ? -39.431 -14.085 54.116 1.00 86.19 1124 THR A O 1
ATOM 9065 N N . PRO A 1 1125 ? -38.013 -15.272 52.834 1.00 83.31 1125 PRO A N 1
ATOM 9066 C CA . PRO A 1 1125 ? -39.010 -16.248 52.385 1.00 83.31 1125 PRO A CA 1
ATOM 9067 C C . PRO A 1 1125 ? -39.618 -17.068 53.527 1.00 83.31 1125 PRO A C 1
ATOM 9069 O O . PRO A 1 1125 ? -40.813 -17.370 53.494 1.00 83.31 1125 PRO A O 1
ATOM 9072 N N . TYR A 1 1126 ? -38.828 -17.373 54.565 1.00 85.81 1126 TYR A N 1
ATOM 9073 C CA . TYR A 1 1126 ? -39.287 -18.164 55.706 1.00 85.81 1126 TYR A CA 1
ATOM 9074 C C . TYR A 1 1126 ? -40.374 -17.457 56.517 1.00 85.81 1126 TYR A C 1
ATOM 9076 O O . TYR A 1 1126 ? -41.167 -18.143 57.149 1.00 85.81 1126 TYR A O 1
ATOM 9084 N N . ALA A 1 1127 ? -40.515 -16.128 56.422 1.00 82.25 1127 ALA A N 1
ATOM 9085 C CA . ALA A 1 1127 ? -41.643 -15.409 57.029 1.00 82.25 1127 ALA A CA 1
ATOM 9086 C C . ALA A 1 1127 ? -43.006 -15.980 56.595 1.00 82.25 1127 ALA A C 1
ATOM 9088 O O . ALA A 1 1127 ? -43.923 -16.067 57.403 1.00 82.25 1127 ALA A O 1
ATOM 9089 N N . SER A 1 1128 ? -43.110 -16.432 55.339 1.00 78.88 1128 SER A N 1
ATOM 9090 C CA . SER A 1 1128 ? -44.323 -17.050 54.786 1.00 78.88 1128 SER A CA 1
ATOM 9091 C C . SER A 1 1128 ? -44.439 -18.563 55.042 1.00 78.88 1128 SER A C 1
ATOM 9093 O O . SER A 1 1128 ? -45.485 -19.147 54.761 1.00 78.88 1128 SER A O 1
ATOM 9095 N N . ILE A 1 1129 ? -43.372 -19.204 55.540 1.00 78.69 1129 ILE A N 1
ATOM 9096 C CA . ILE A 1 1129 ? -43.259 -20.664 55.738 1.00 78.69 1129 ILE A CA 1
ATOM 9097 C C . ILE A 1 1129 ? -43.406 -21.040 57.227 1.00 78.69 1129 ILE A C 1
ATOM 9099 O O . ILE A 1 1129 ? -43.904 -22.113 57.541 1.00 78.69 1129 ILE A O 1
ATOM 9103 N N . LEU A 1 1130 ? -43.016 -20.150 58.148 1.00 74.19 1130 LEU A N 1
ATOM 9104 C CA . LEU A 1 1130 ? -42.853 -20.427 59.585 1.00 74.19 1130 LEU A CA 1
ATOM 9105 C C . LEU A 1 1130 ? -44.085 -20.951 60.337 1.00 74.19 1130 LEU A C 1
ATOM 9107 O O . LEU A 1 1130 ? -43.909 -21.527 61.405 1.00 74.19 1130 LEU A O 1
ATOM 9111 N N . ASN A 1 1131 ? -45.298 -20.786 59.806 1.00 63.69 1131 ASN A N 1
ATOM 9112 C CA . ASN A 1 1131 ? -46.518 -21.257 60.471 1.00 63.69 1131 ASN A CA 1
ATOM 9113 C C . ASN A 1 1131 ? -46.653 -22.797 60.511 1.00 63.69 1131 ASN A C 1
ATOM 9115 O O . ASN A 1 1131 ? -47.445 -23.288 61.308 1.00 63.69 1131 ASN A O 1
ATOM 9119 N N . ASP A 1 1132 ? -45.871 -23.543 59.718 1.00 60.50 1132 ASP A N 1
ATOM 9120 C CA . ASP A 1 1132 ? -46.045 -24.994 59.520 1.00 60.50 1132 ASP A CA 1
ATOM 9121 C C . ASP A 1 1132 ? -44.821 -25.844 59.972 1.00 60.50 1132 ASP A C 1
ATOM 9123 O O . ASP A 1 1132 ? -44.630 -26.954 59.476 1.00 60.50 1132 ASP A O 1
ATOM 9127 N N . LEU A 1 1133 ? -43.927 -25.341 60.844 1.00 66.38 1133 LEU A N 1
ATOM 9128 C CA . LEU A 1 1133 ? -42.561 -25.895 61.019 1.00 66.38 1133 LEU A CA 1
ATOM 9129 C C . LEU A 1 1133 ? -42.211 -26.477 62.405 1.00 66.38 1133 LEU A C 1
ATOM 9131 O O . LEU A 1 1133 ? -42.795 -26.107 63.416 1.00 66.38 1133 LEU A O 1
ATOM 9135 N N . VAL A 1 1134 ? -41.170 -27.334 62.430 1.00 67.31 1134 VAL A N 1
ATOM 9136 C CA . VAL A 1 1134 ? -40.627 -28.014 63.632 1.00 67.31 1134 VAL A CA 1
ATOM 9137 C C . VAL A 1 1134 ? -39.308 -27.389 64.133 1.00 67.31 1134 VAL A C 1
ATOM 9139 O O . VAL A 1 1134 ? -39.217 -27.007 65.295 1.00 67.31 1134 VAL A O 1
ATOM 9142 N N . TYR A 1 1135 ? -38.283 -27.214 63.282 1.00 86.25 1135 TYR A N 1
ATOM 9143 C CA . TYR A 1 1135 ? -37.001 -26.590 63.672 1.00 86.25 1135 TYR A CA 1
ATOM 9144 C C . TYR A 1 1135 ? -36.610 -25.432 62.755 1.00 86.25 1135 TYR A C 1
ATOM 9146 O O . TYR A 1 1135 ? -36.484 -25.617 61.542 1.00 86.25 1135 TYR A O 1
ATOM 9154 N N . PHE A 1 1136 ? -36.322 -24.262 63.332 1.00 89.81 1136 PHE A N 1
ATOM 9155 C CA . PHE A 1 1136 ? -35.870 -23.093 62.577 1.00 89.81 1136 PHE A CA 1
ATOM 9156 C C . PHE A 1 1136 ? -34.581 -22.487 63.146 1.00 89.81 1136 PHE A C 1
ATOM 9158 O O . PHE A 1 1136 ? -34.537 -21.987 64.271 1.00 89.81 1136 PHE A O 1
ATOM 9165 N N . LEU A 1 1137 ? -33.520 -22.502 62.337 1.00 91.12 1137 LEU A N 1
ATOM 9166 C CA . LEU A 1 1137 ? -32.227 -21.900 62.643 1.00 91.12 1137 LEU A CA 1
ATOM 9167 C C . LEU A 1 1137 ? -32.048 -20.638 61.807 1.00 91.12 1137 LEU A C 1
ATOM 9169 O O . LEU A 1 1137 ? -31.876 -20.697 60.586 1.00 91.12 1137 LEU A O 1
ATOM 9173 N N . TRP A 1 1138 ? -32.008 -19.491 62.472 1.00 91.50 1138 TRP A N 1
ATOM 9174 C CA . TRP A 1 1138 ? -31.703 -18.224 61.828 1.00 91.50 1138 TRP A CA 1
ATOM 9175 C C . TRP A 1 1138 ? -30.255 -17.824 62.081 1.00 91.50 1138 TRP A C 1
ATOM 9177 O O . TRP A 1 1138 ? -29.859 -17.568 63.211 1.00 91.50 1138 TRP A O 1
ATOM 9187 N N . ILE A 1 1139 ? -29.456 -17.741 61.020 1.00 91.44 1139 ILE A N 1
ATOM 9188 C CA . ILE A 1 1139 ? -28.037 -17.396 61.080 1.00 91.44 1139 ILE A CA 1
ATOM 9189 C C . ILE A 1 1139 ? -27.841 -16.030 60.426 1.00 91.44 1139 ILE A C 1
ATOM 9191 O O . ILE A 1 1139 ? -28.029 -15.854 59.215 1.00 91.44 1139 ILE A O 1
ATOM 9195 N N . CYS A 1 1140 ? -27.434 -15.037 61.212 1.00 88.31 1140 CYS A N 1
ATOM 9196 C CA . CYS A 1 1140 ? -27.187 -13.694 60.702 1.00 88.31 1140 CYS A CA 1
ATOM 9197 C C . CYS A 1 1140 ? -25.993 -13.018 61.393 1.00 88.31 1140 CYS A C 1
ATOM 9199 O O . CYS A 1 1140 ? -25.692 -13.303 62.548 1.00 88.31 1140 CYS A O 1
ATOM 9201 N N . PRO A 1 1141 ? -25.285 -12.095 60.715 1.00 83.75 1141 PRO A N 1
ATOM 9202 C CA . PRO A 1 1141 ? -24.262 -11.291 61.377 1.00 83.75 1141 PRO A CA 1
ATOM 9203 C C . PRO A 1 1141 ? -24.873 -10.355 62.427 1.00 83.75 1141 PRO A C 1
ATOM 9205 O O . PRO A 1 1141 ? -24.401 -10.307 63.555 1.00 83.75 1141 PRO A O 1
ATOM 9208 N N . SER A 1 1142 ? -25.944 -9.639 62.082 1.00 83.00 1142 SER A N 1
ATOM 9209 C CA . SER A 1 1142 ? -26.708 -8.819 63.023 1.00 83.00 1142 SER A CA 1
ATOM 9210 C C . SER A 1 1142 ? -28.171 -8.722 62.596 1.00 83.00 1142 SER A C 1
ATOM 9212 O O . SER A 1 1142 ? -28.505 -8.963 61.434 1.00 83.00 1142 SER A O 1
ATOM 9214 N N . HIS A 1 1143 ? -29.039 -8.306 63.521 1.00 84.31 1143 HIS A N 1
ATOM 9215 C CA . HIS A 1 1143 ? -30.468 -8.085 63.254 1.00 84.31 1143 HIS A CA 1
ATOM 9216 C C . HIS A 1 1143 ? -30.758 -6.829 62.418 1.00 84.31 1143 HIS A C 1
ATOM 9218 O O . HIS A 1 1143 ? -31.917 -6.530 62.140 1.00 84.31 1143 HIS A O 1
ATOM 9224 N N . LYS A 1 1144 ? -29.727 -6.082 62.010 1.00 80.69 1144 LYS A N 1
ATOM 9225 C CA . LYS A 1 1144 ? -29.887 -4.833 61.268 1.00 80.69 1144 LYS A CA 1
ATOM 9226 C C . LYS A 1 1144 ? -30.608 -5.076 59.936 1.00 80.69 1144 LYS A C 1
ATOM 9228 O O . LYS A 1 1144 ? -30.120 -5.845 59.108 1.00 80.69 1144 LYS A O 1
ATOM 9233 N N . HIS A 1 1145 ? -31.704 -4.353 59.699 1.00 82.50 1145 HIS A N 1
ATOM 9234 C CA . HIS A 1 1145 ? -32.630 -4.482 58.556 1.00 82.50 1145 HIS A CA 1
ATOM 9235 C C . HIS A 1 1145 ? -33.587 -5.691 58.596 1.00 82.50 1145 HIS A C 1
ATOM 9237 O O . HIS A 1 1145 ? -34.408 -5.834 57.689 1.00 82.50 1145 HIS A O 1
ATOM 9243 N N . PHE A 1 1146 ? -33.490 -6.558 59.604 1.00 85.75 1146 PHE A N 1
ATOM 9244 C CA . PHE A 1 1146 ? -34.354 -7.729 59.795 1.00 85.75 1146 PHE A CA 1
ATOM 9245 C C . PHE A 1 1146 ? -35.047 -7.698 61.160 1.00 85.75 1146 PHE A C 1
ATOM 9247 O O . PHE A 1 1146 ? -35.511 -8.720 61.649 1.00 85.75 1146 PHE A O 1
ATOM 9254 N N . GLU A 1 1147 ? -35.137 -6.528 61.793 1.00 85.38 1147 GLU A N 1
ATOM 9255 C CA . GLU A 1 1147 ? -35.777 -6.372 63.099 1.00 85.38 1147 GLU A CA 1
ATOM 9256 C C . GLU A 1 1147 ? -37.254 -6.765 63.051 1.00 85.38 1147 GLU A C 1
ATOM 9258 O O . GLU A 1 1147 ? -37.734 -7.416 63.967 1.00 85.38 1147 GLU A O 1
ATOM 9263 N N . TRP A 1 1148 ? -37.929 -6.459 61.943 1.00 87.19 1148 TRP A N 1
ATOM 9264 C CA . TRP A 1 1148 ? -39.316 -6.853 61.683 1.00 87.19 1148 TRP A CA 1
ATOM 9265 C C . TRP A 1 1148 ? -39.530 -8.368 61.720 1.00 87.19 1148 TRP A C 1
ATOM 9267 O O . TRP A 1 1148 ? -40.619 -8.839 62.027 1.00 87.19 1148 TRP A O 1
ATOM 9277 N N . PHE A 1 1149 ? -38.489 -9.149 61.425 1.00 87.38 1149 PHE A N 1
ATOM 9278 C CA . PHE A 1 1149 ? -38.573 -10.601 61.440 1.00 87.38 1149 PHE A CA 1
ATOM 9279 C C . PHE A 1 1149 ? -38.644 -11.149 62.871 1.00 87.38 1149 PHE A C 1
ATOM 9281 O O . PHE A 1 1149 ? -39.254 -12.186 63.092 1.00 87.38 1149 PHE A O 1
ATOM 9288 N N . ILE A 1 1150 ? -38.104 -10.426 63.862 1.00 86.44 1150 ILE A N 1
ATOM 9289 C CA . ILE A 1 1150 ? -38.291 -10.754 65.285 1.00 86.44 1150 ILE A CA 1
ATOM 9290 C C . ILE A 1 1150 ? -39.767 -10.633 65.666 1.00 86.44 1150 ILE A C 1
ATOM 9292 O O . ILE A 1 1150 ? -40.271 -11.471 66.408 1.00 86.44 1150 ILE A O 1
ATOM 9296 N N . ASP A 1 1151 ? -40.464 -9.618 65.150 1.00 84.19 1151 ASP A N 1
ATOM 9297 C CA . ASP A 1 1151 ? -41.894 -9.445 65.408 1.00 84.19 1151 ASP A CA 1
ATOM 9298 C C . ASP A 1 1151 ? -42.709 -10.568 64.750 1.00 84.19 1151 ASP A C 1
ATOM 9300 O O . ASP A 1 1151 ? -43.596 -11.126 65.390 1.00 84.19 1151 ASP A O 1
ATOM 9304 N N . VAL A 1 1152 ? -42.333 -10.994 63.536 1.00 85.12 1152 VAL A N 1
ATOM 9305 C CA . VAL A 1 1152 ? -42.919 -12.180 62.883 1.00 85.12 1152 VAL A CA 1
ATOM 9306 C C . VAL A 1 1152 ? -42.686 -13.445 63.713 1.00 85.12 1152 VAL A C 1
ATOM 9308 O O . VAL A 1 1152 ? -43.628 -14.191 63.954 1.00 85.12 1152 VAL A O 1
ATOM 9311 N N . LEU A 1 1153 ? -41.462 -13.678 64.201 1.00 86.25 1153 LEU A N 1
ATOM 9312 C CA . LEU A 1 1153 ? -41.161 -14.828 65.062 1.00 86.25 1153 LEU A CA 1
ATOM 9313 C C . LEU A 1 1153 ? -41.966 -14.786 66.366 1.00 86.25 1153 LEU A C 1
ATOM 9315 O O . LEU A 1 1153 ? -42.448 -15.823 66.812 1.00 86.25 1153 LEU A O 1
ATOM 9319 N N . ARG A 1 1154 ? -42.168 -13.598 66.948 1.00 85.75 1154 ARG A N 1
ATOM 9320 C CA . ARG A 1 1154 ? -42.984 -13.419 68.157 1.00 85.75 1154 ARG A CA 1
ATOM 9321 C C . ARG A 1 1154 ? -44.449 -13.766 67.899 1.00 85.75 1154 ARG A C 1
ATOM 9323 O O . ARG A 1 1154 ? -45.075 -14.422 68.729 1.00 85.75 1154 ARG A O 1
ATOM 9330 N N . ASP A 1 1155 ? -44.988 -13.348 66.757 1.00 83.12 1155 ASP A N 1
ATOM 9331 C CA . ASP A 1 1155 ? -46.359 -13.673 66.361 1.00 83.12 1155 ASP A CA 1
ATOM 9332 C C . ASP A 1 1155 ? -46.539 -15.177 66.112 1.00 83.12 1155 ASP A C 1
ATOM 9334 O O . ASP A 1 1155 ? -47.569 -15.735 66.493 1.00 83.12 1155 ASP A O 1
ATOM 9338 N N . VAL A 1 1156 ? -45.535 -15.845 65.533 1.00 82.81 1156 VAL A N 1
ATOM 9339 C CA . VAL A 1 1156 ? -45.539 -17.303 65.333 1.00 82.81 1156 VAL A CA 1
ATOM 9340 C C . VAL A 1 1156 ? -45.435 -18.043 66.675 1.00 82.81 1156 VAL A C 1
ATOM 9342 O O . VAL A 1 1156 ? -46.275 -18.896 66.944 1.00 82.81 1156 VAL A O 1
ATOM 9345 N N . GLU A 1 1157 ? -44.511 -17.671 67.572 1.00 80.00 1157 GLU A N 1
ATOM 9346 C CA . GLU A 1 1157 ? -44.395 -18.270 68.921 1.00 80.00 1157 GLU A CA 1
ATOM 9347 C C . GLU A 1 1157 ? -45.670 -18.088 69.764 1.00 80.00 1157 GLU A C 1
ATOM 9349 O O . GLU A 1 1157 ? -45.971 -18.909 70.632 1.00 80.00 1157 GLU A O 1
ATOM 9354 N N . LYS A 1 1158 ? -46.420 -17.000 69.542 1.00 80.31 1158 LYS A N 1
ATOM 9355 C CA . LYS A 1 1158 ? -47.698 -16.744 70.222 1.00 80.31 1158 LYS A CA 1
ATOM 9356 C C . LYS A 1 1158 ? -48.837 -17.603 69.665 1.00 80.31 1158 LYS A C 1
ATOM 9358 O O . LYS A 1 1158 ? -49.754 -17.937 70.413 1.00 80.31 1158 LYS A O 1
ATOM 9363 N N . LYS A 1 1159 ? -48.802 -17.919 68.367 1.00 78.81 1159 LYS A N 1
ATOM 9364 C CA . LYS A 1 1159 ? -49.787 -18.772 67.682 1.00 78.81 1159 LYS A CA 1
ATOM 9365 C C . LYS A 1 1159 ? -49.486 -20.267 67.828 1.00 78.81 1159 LYS A C 1
ATOM 9367 O O . LYS A 1 1159 ? -50.404 -21.065 67.663 1.00 78.81 1159 LYS A O 1
ATOM 9372 N N . ASP A 1 1160 ? -48.252 -20.648 68.159 1.00 77.62 1160 ASP A N 1
ATOM 9373 C CA . ASP A 1 1160 ? -47.872 -22.039 68.421 1.00 77.62 1160 ASP A CA 1
ATOM 9374 C C . ASP A 1 1160 ? -48.403 -22.521 69.784 1.00 77.62 1160 ASP A C 1
ATOM 9376 O O . ASP A 1 1160 ? -47.739 -22.447 70.819 1.00 77.62 1160 ASP A O 1
ATOM 9380 N N . VAL A 1 1161 ? -49.641 -23.022 69.779 1.00 68.50 1161 VAL A N 1
ATOM 9381 C CA . VAL A 1 1161 ? -50.294 -23.635 70.952 1.00 68.50 1161 VAL A CA 1
ATOM 9382 C C . VAL A 1 1161 ? -49.716 -25.028 71.251 1.00 68.50 1161 VAL A C 1
ATOM 9384 O O . VAL A 1 1161 ? -49.812 -25.517 72.375 1.00 68.50 1161 VAL A O 1
ATOM 9387 N N . THR A 1 1162 ? -49.099 -25.665 70.253 1.00 66.19 1162 THR A N 1
ATOM 9388 C CA . THR A 1 1162 ? -48.595 -27.044 70.312 1.00 66.19 1162 THR A CA 1
ATOM 9389 C C . THR A 1 1162 ? -47.145 -27.159 70.785 1.00 66.19 1162 THR A C 1
ATOM 9391 O O . THR A 1 1162 ? -46.712 -28.259 71.124 1.00 66.19 1162 THR A O 1
ATOM 9394 N N . ASN A 1 1163 ? -46.414 -26.039 70.880 1.00 68.75 1163 ASN A N 1
ATOM 9395 C CA . ASN A 1 1163 ? -45.005 -25.982 71.292 1.00 68.75 1163 ASN A CA 1
ATOM 9396 C C . ASN A 1 1163 ? -44.092 -26.857 70.396 1.00 68.75 1163 ASN A C 1
ATOM 9398 O O . ASN A 1 1163 ? -43.120 -27.451 70.870 1.00 68.75 1163 ASN A O 1
ATOM 9402 N N . VAL A 1 1164 ? -44.445 -26.976 69.111 1.00 72.06 1164 VAL A N 1
ATOM 9403 C CA . VAL A 1 1164 ? -43.761 -27.830 68.121 1.00 72.06 1164 VAL A CA 1
ATOM 9404 C C . VAL A 1 1164 ? -42.580 -27.101 67.483 1.00 72.06 1164 VAL A C 1
ATOM 9406 O O . VAL A 1 1164 ? -41.617 -27.754 67.084 1.00 72.06 1164 VAL A O 1
ATOM 9409 N N . LEU A 1 1165 ? -42.622 -25.767 67.420 1.00 81.38 1165 LEU A N 1
ATOM 9410 C CA . LEU A 1 1165 ? -41.602 -24.959 66.766 1.00 81.38 1165 LEU A CA 1
ATOM 9411 C C . LEU A 1 1165 ? -40.468 -24.586 67.734 1.00 81.38 1165 LEU A C 1
ATOM 9413 O O . LEU A 1 1165 ? -40.653 -23.812 68.674 1.00 81.38 1165 LEU A O 1
ATOM 9417 N N . GLU A 1 1166 ? -39.254 -25.066 67.458 1.00 85.19 1166 GLU A N 1
ATOM 9418 C CA . GLU A 1 1166 ? -38.040 -24.679 68.187 1.00 85.19 1166 GLU A CA 1
ATOM 9419 C C . GLU A 1 1166 ? -37.182 -23.712 67.346 1.00 85.19 1166 GLU A C 1
ATOM 9421 O O . GLU A 1 1166 ? -36.697 -24.053 66.261 1.00 85.19 1166 GLU A O 1
ATOM 9426 N N . ILE A 1 1167 ? -37.002 -22.480 67.847 1.00 87.62 1167 ILE A N 1
ATOM 9427 C CA . ILE A 1 1167 ? -36.272 -21.402 67.162 1.00 87.62 1167 ILE A CA 1
ATOM 9428 C C . ILE A 1 1167 ? -34.903 -21.179 67.816 1.00 87.62 1167 ILE A C 1
ATOM 9430 O O . ILE A 1 1167 ? -34.798 -20.878 69.010 1.00 87.62 1167 ILE A O 1
ATOM 9434 N N . HIS A 1 1168 ? -33.847 -21.231 67.003 1.00 88.12 1168 HIS A N 1
ATOM 9435 C CA . HIS A 1 1168 ? -32.488 -20.866 67.402 1.00 88.12 1168 HIS A CA 1
ATOM 9436 C C . HIS A 1 1168 ? -31.956 -19.725 66.539 1.00 88.12 1168 HIS A C 1
ATOM 9438 O O . HIS A 1 1168 ? -31.913 -19.824 65.312 1.00 88.12 1168 HIS A O 1
ATOM 9444 N N . ILE A 1 1169 ? -31.502 -18.650 67.181 1.00 89.50 1169 ILE A N 1
ATOM 9445 C CA . ILE A 1 1169 ? -30.957 -17.478 66.492 1.00 89.50 1169 ILE A CA 1
ATOM 9446 C C . ILE A 1 1169 ? -29.450 -17.436 66.737 1.00 89.50 1169 ILE A C 1
ATOM 9448 O O . ILE A 1 1169 ? -29.015 -17.350 67.877 1.00 89.50 1169 ILE A O 1
ATOM 9452 N N . PHE A 1 1170 ? -28.646 -17.491 65.680 1.00 89.56 1170 PHE A N 1
ATOM 9453 C CA . PHE A 1 1170 ? -27.186 -17.435 65.730 1.00 89.56 1170 PHE A CA 1
ATOM 9454 C C . PHE A 1 1170 ? -26.686 -16.094 65.194 1.00 89.56 1170 PHE A C 1
ATOM 9456 O O . PHE A 1 1170 ? -26.779 -15.809 63.996 1.00 89.56 1170 PHE A O 1
ATOM 9463 N N . ILE A 1 1171 ? -26.105 -15.293 66.086 1.00 88.12 1171 ILE A N 1
ATOM 9464 C CA . ILE A 1 1171 ? -25.467 -14.016 65.775 1.00 88.12 1171 ILE A CA 1
ATOM 9465 C C . ILE A 1 1171 ? -23.974 -14.262 65.547 1.00 88.12 1171 ILE A C 1
ATOM 9467 O O . ILE A 1 1171 ? -23.218 -14.541 66.478 1.00 88.12 1171 ILE A O 1
ATOM 9471 N N . THR A 1 1172 ? -23.532 -14.158 64.293 1.00 86.38 1172 THR A N 1
ATOM 9472 C CA . THR A 1 1172 ? -22.168 -14.540 63.883 1.00 86.38 1172 THR A CA 1
ATOM 9473 C C . THR A 1 1172 ? -21.176 -13.377 63.833 1.00 86.38 1172 THR A C 1
ATOM 9475 O O . THR A 1 1172 ? -20.033 -13.568 63.412 1.00 86.38 1172 THR A O 1
ATOM 9478 N N . GLN A 1 1173 ? -21.591 -12.149 64.160 1.00 82.12 1173 GLN A N 1
ATOM 9479 C CA . GLN A 1 1173 ? -20.677 -11.006 64.166 1.00 82.12 1173 GLN A CA 1
ATOM 9480 C C . GLN A 1 1173 ? -19.639 -11.157 65.280 1.00 82.12 1173 GLN A C 1
ATOM 9482 O O . GLN A 1 1173 ? -19.912 -11.686 66.350 1.00 82.12 1173 GLN A O 1
ATOM 9487 N N . PHE A 1 1174 ? -18.413 -10.707 65.026 1.00 74.56 1174 PHE A N 1
ATOM 9488 C CA . PHE A 1 1174 ? -17.386 -10.690 66.060 1.00 74.56 1174 PHE A CA 1
ATOM 9489 C C . PHE A 1 1174 ? -17.665 -9.573 67.067 1.00 74.56 1174 PHE A C 1
ATOM 9491 O O . PHE A 1 1174 ? -18.048 -8.473 66.665 1.00 74.56 1174 PHE A O 1
ATOM 9498 N N . PHE A 1 1175 ? -17.361 -9.825 68.342 1.00 68.44 1175 PHE A N 1
ATOM 9499 C CA . PHE A 1 1175 ? -17.574 -8.888 69.450 1.00 68.44 1175 PHE A CA 1
ATOM 9500 C C . PHE A 1 1175 ? -17.053 -7.466 69.162 1.00 68.44 1175 PHE A C 1
ATOM 9502 O O . PHE A 1 1175 ? -17.759 -6.481 69.354 1.00 68.44 1175 PHE A O 1
ATOM 9509 N N . HIS A 1 1176 ? -15.853 -7.337 68.579 1.00 66.31 1176 HIS A N 1
ATOM 9510 C CA . HIS A 1 1176 ? -15.252 -6.030 68.268 1.00 66.31 1176 HIS A CA 1
ATOM 9511 C C . HIS A 1 1176 ? -16.013 -5.210 67.203 1.00 66.31 1176 HIS A C 1
ATOM 9513 O O . HIS A 1 1176 ? -15.729 -4.020 67.022 1.00 66.31 1176 HIS A O 1
ATOM 9519 N N . LYS A 1 1177 ? -16.962 -5.830 66.489 1.00 70.06 1177 LYS A N 1
ATOM 9520 C CA . LYS A 1 1177 ? -17.836 -5.201 65.488 1.00 70.06 1177 LYS A CA 1
ATOM 9521 C C . LYS A 1 1177 ? -19.306 -5.156 65.916 1.00 70.06 1177 LYS A C 1
ATOM 9523 O O . LYS A 1 1177 ? -20.135 -4.853 65.063 1.00 70.06 1177 LYS A O 1
ATOM 9528 N N . PHE A 1 1178 ? -19.660 -5.480 67.160 1.00 76.62 1178 PHE A N 1
ATOM 9529 C CA . PHE A 1 1178 ? -21.050 -5.364 67.604 1.00 76.62 1178 PHE A CA 1
ATOM 9530 C C . PHE A 1 1178 ? -21.548 -3.923 67.475 1.00 76.62 1178 PHE A C 1
ATOM 9532 O O . PHE A 1 1178 ? -20.858 -2.973 67.845 1.00 76.62 1178 PHE A O 1
ATOM 9539 N N . ASP A 1 1179 ? -22.744 -3.776 66.904 1.00 73.88 1179 ASP A N 1
ATOM 9540 C CA . ASP A 1 1179 ? -23.497 -2.533 67.008 1.00 73.88 1179 ASP A CA 1
ATOM 9541 C C . ASP A 1 1179 ? -24.129 -2.440 68.406 1.00 73.88 1179 ASP A C 1
ATOM 9543 O O . ASP A 1 1179 ? -24.213 -3.428 69.137 1.00 73.88 1179 ASP A O 1
ATOM 9547 N N . LEU A 1 1180 ? -24.583 -1.246 68.795 1.00 73.31 1180 LEU A N 1
ATOM 9548 C CA . LEU A 1 1180 ? -25.162 -1.012 70.124 1.00 73.31 1180 LEU A CA 1
ATOM 9549 C C . LEU A 1 1180 ? -26.289 -2.010 70.458 1.00 73.31 1180 LEU A C 1
ATOM 9551 O O . LEU A 1 1180 ? -26.388 -2.488 71.586 1.00 73.31 1180 LEU A O 1
ATOM 9555 N N . ARG A 1 1181 ? -27.110 -2.358 69.458 1.00 75.12 1181 ARG A N 1
ATOM 9556 C CA . ARG A 1 1181 ? -28.221 -3.308 69.586 1.00 75.12 1181 ARG A CA 1
ATOM 9557 C C . ARG A 1 1181 ? -27.727 -4.730 69.859 1.00 75.12 1181 ARG A C 1
ATOM 9559 O O . ARG A 1 1181 ? -28.264 -5.384 70.743 1.00 75.12 1181 ARG A O 1
ATOM 9566 N N . THR A 1 1182 ? -26.715 -5.197 69.133 1.00 80.00 1182 THR A N 1
ATOM 9567 C CA . THR A 1 1182 ? -26.125 -6.532 69.312 1.00 80.00 1182 THR A CA 1
ATOM 9568 C C . THR A 1 1182 ? -25.393 -6.633 70.647 1.00 80.00 1182 THR A C 1
ATOM 9570 O O . THR A 1 1182 ? -25.514 -7.648 71.325 1.00 80.00 1182 THR A O 1
ATOM 9573 N N . THR A 1 1183 ? -24.705 -5.567 71.072 1.00 76.94 1183 THR A N 1
ATOM 9574 C CA . THR A 1 1183 ? -24.083 -5.496 72.403 1.00 76.94 1183 THR A CA 1
ATOM 9575 C C . THR A 1 1183 ? -25.132 -5.588 73.508 1.00 76.94 1183 THR A C 1
ATOM 9577 O O . THR A 1 1183 ? -24.964 -6.366 74.441 1.00 76.94 1183 THR A O 1
ATOM 9580 N N . MET A 1 1184 ? -26.245 -4.856 73.382 1.00 77.25 1184 MET A N 1
ATOM 9581 C CA . MET A 1 1184 ? -27.344 -4.930 74.348 1.00 77.25 1184 MET A CA 1
ATOM 9582 C C . MET A 1 1184 ? -27.987 -6.320 74.371 1.00 77.25 1184 MET A C 1
ATOM 9584 O O . MET A 1 1184 ? -28.254 -6.853 75.439 1.00 77.25 1184 MET A O 1
ATOM 9588 N N . LEU A 1 1185 ? -28.171 -6.941 73.205 1.00 80.81 1185 LEU A N 1
ATOM 9589 C CA . LEU A 1 1185 ? -28.712 -8.294 73.098 1.00 80.81 1185 LEU A CA 1
ATOM 9590 C C . LEU A 1 1185 ? -27.781 -9.327 73.755 1.00 80.81 1185 LEU A C 1
ATOM 9592 O O . LEU A 1 1185 ? -28.257 -10.174 74.498 1.00 80.81 1185 LEU A O 1
ATOM 9596 N N . TYR A 1 1186 ? -26.462 -9.209 73.571 1.00 79.19 1186 TYR A N 1
ATOM 9597 C CA . TYR A 1 1186 ? -25.462 -10.046 74.252 1.00 79.19 1186 TYR A CA 1
ATOM 9598 C C . TYR A 1 1186 ? -25.504 -9.903 75.773 1.00 79.19 1186 TYR A C 1
ATOM 9600 O O . TYR A 1 1186 ? -25.469 -10.898 76.498 1.00 79.19 1186 TYR A O 1
ATOM 9608 N N . ILE A 1 1187 ? -25.608 -8.666 76.258 1.00 77.69 1187 ILE A N 1
ATOM 9609 C CA . ILE A 1 1187 ? -25.696 -8.374 77.688 1.00 77.69 1187 ILE A CA 1
ATOM 9610 C C . ILE A 1 1187 ? -27.003 -8.935 78.264 1.00 77.69 1187 ILE A C 1
ATOM 9612 O O . ILE A 1 1187 ? -26.968 -9.665 79.250 1.00 77.69 1187 ILE A O 1
ATOM 9616 N N . CYS A 1 1188 ? -28.148 -8.647 77.640 1.00 78.19 1188 CYS A N 1
ATOM 9617 C CA . CYS A 1 1188 ? -29.451 -9.109 78.115 1.00 78.19 1188 CYS A CA 1
ATOM 9618 C C . CYS A 1 1188 ? -29.602 -10.635 78.091 1.00 78.19 1188 CYS A C 1
ATOM 9620 O O . CYS A 1 1188 ? -30.356 -11.166 78.899 1.00 78.19 1188 CYS A O 1
ATOM 9622 N N . GLU A 1 1189 ? -28.915 -11.331 77.183 1.00 78.50 1189 GLU A N 1
ATOM 9623 C CA . GLU A 1 1189 ? -29.001 -12.788 77.074 1.00 78.50 1189 GLU A CA 1
ATOM 9624 C C . GLU A 1 1189 ? -28.077 -13.515 78.063 1.00 78.50 1189 GLU A C 1
ATOM 9626 O O . GLU A 1 1189 ? -28.492 -14.492 78.677 1.00 78.50 1189 GLU A O 1
ATOM 9631 N N . ASN A 1 1190 ? -26.841 -13.030 78.242 1.00 75.44 1190 ASN A N 1
ATOM 9632 C CA . ASN A 1 1190 ? -25.824 -13.726 79.041 1.00 75.44 1190 ASN A CA 1
ATOM 9633 C C . ASN A 1 1190 ? -25.658 -13.179 80.469 1.00 75.44 1190 ASN A C 1
ATOM 9635 O O . ASN A 1 1190 ? -25.114 -13.880 81.317 1.00 75.44 1190 ASN A O 1
ATOM 9639 N N . HIS A 1 1191 ? -26.066 -11.932 80.737 1.00 74.50 1191 HIS A N 1
ATOM 9640 C CA . HIS A 1 1191 ? -25.768 -11.231 81.998 1.00 74.50 1191 HIS A CA 1
ATOM 9641 C C . HIS A 1 1191 ? -27.016 -10.732 82.747 1.00 74.50 1191 HIS A C 1
ATOM 9643 O O . HIS A 1 1191 ? -26.886 -10.238 83.864 1.00 74.50 1191 HIS A O 1
ATOM 9649 N N . PHE A 1 1192 ? -28.219 -10.866 82.178 1.00 72.56 1192 PHE A N 1
ATOM 9650 C CA . PHE A 1 1192 ? -29.486 -10.537 82.845 1.00 72.56 1192 PHE A CA 1
ATOM 9651 C C . PHE A 1 1192 ? -30.391 -11.771 82.961 1.00 72.56 1192 PHE A C 1
ATOM 9653 O O . PHE A 1 1192 ? -30.411 -12.632 82.086 1.00 72.56 1192 PHE A O 1
ATOM 9660 N N . GLN A 1 1193 ? -31.169 -11.856 84.045 1.00 69.31 1193 GLN A N 1
ATOM 9661 C CA . GLN A 1 1193 ? -32.091 -12.969 84.281 1.00 69.31 1193 GLN A CA 1
ATOM 9662 C C . GLN A 1 1193 ? -33.327 -12.868 83.367 1.00 69.31 1193 GLN A C 1
ATOM 9664 O O . GLN A 1 1193 ? -33.976 -11.826 83.299 1.00 69.31 1193 GLN A O 1
ATOM 9669 N N . ARG A 1 1194 ? -33.682 -13.962 82.677 1.00 73.44 1194 ARG A N 1
ATOM 9670 C CA . ARG A 1 1194 ? -34.882 -14.040 81.821 1.00 73.44 1194 ARG A CA 1
ATOM 9671 C C . ARG A 1 1194 ? -36.164 -13.912 82.660 1.00 73.44 1194 ARG A C 1
ATOM 9673 O O . ARG A 1 1194 ? -36.423 -14.751 83.522 1.00 73.44 1194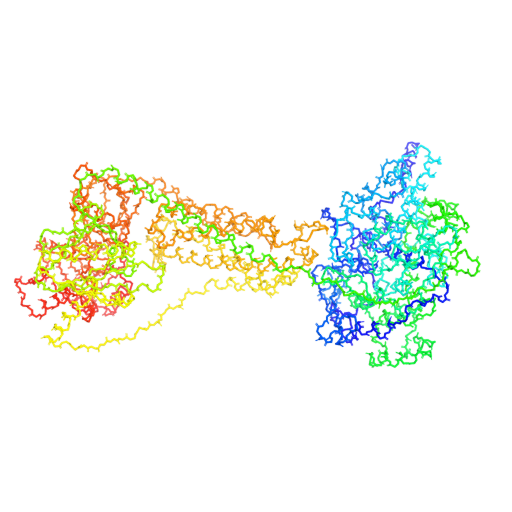 ARG A O 1
ATOM 9680 N N . LEU A 1 1195 ? -37.002 -12.917 82.361 1.00 62.00 1195 LEU A N 1
ATOM 9681 C CA . LEU A 1 1195 ? -38.355 -12.787 82.920 1.00 62.00 1195 LEU A CA 1
ATOM 9682 C C . LEU A 1 1195 ? -39.313 -13.696 82.126 1.00 62.00 1195 LEU A C 1
ATOM 9684 O O . LEU A 1 1195 ? -39.375 -13.629 80.897 1.00 62.00 1195 LEU A O 1
ATOM 9688 N N . SER A 1 1196 ? -40.033 -14.590 82.811 1.00 65.88 1196 SER A N 1
ATOM 9689 C CA . SER A 1 1196 ? -41.031 -15.499 82.209 1.00 65.88 1196 SER A CA 1
ATOM 9690 C C . SER A 1 1196 ? -40.520 -16.353 81.032 1.00 65.88 1196 SER A C 1
ATOM 9692 O O . SER A 1 1196 ? -41.235 -16.562 80.056 1.00 65.88 1196 SER A O 1
ATOM 9694 N N . LYS A 1 1197 ? -39.272 -16.850 81.106 1.00 69.81 1197 LYS A N 1
ATOM 9695 C CA . LYS A 1 1197 ? -38.577 -17.607 80.034 1.00 69.81 1197 LYS A CA 1
ATOM 9696 C C . LYS A 1 1197 ? -38.402 -16.845 78.706 1.00 69.81 1197 LYS A C 1
ATOM 9698 O O . LYS A 1 1197 ? -37.990 -17.454 77.723 1.00 69.81 1197 LYS A O 1
ATOM 9703 N N . THR A 1 1198 ? -38.644 -15.534 78.685 1.00 78.31 1198 THR A N 1
ATOM 9704 C CA . THR A 1 1198 ? -38.445 -14.674 77.510 1.00 78.31 1198 THR A CA 1
ATOM 9705 C C . THR A 1 1198 ? -37.241 -13.753 77.686 1.00 78.31 1198 THR A C 1
ATOM 9707 O O . THR A 1 1198 ? -36.900 -13.351 78.801 1.00 78.31 1198 THR A O 1
ATOM 9710 N N . SER A 1 1199 ? -36.566 -13.431 76.583 1.00 75.75 1199 SER A N 1
ATOM 9711 C CA . SER A 1 1199 ? -35.459 -12.467 76.576 1.00 75.75 1199 SER A CA 1
ATOM 9712 C C . SER A 1 1199 ? -35.992 -11.045 76.791 1.00 75.75 1199 SER A C 1
ATOM 9714 O O . SER A 1 1199 ? -36.889 -10.612 76.072 1.00 75.75 1199 SER A O 1
ATOM 9716 N N . ILE A 1 1200 ? -35.418 -10.290 77.736 1.00 78.50 1200 ILE A N 1
ATOM 9717 C CA . ILE A 1 1200 ? -35.855 -8.917 78.080 1.00 78.50 1200 ILE A CA 1
ATOM 9718 C C . ILE A 1 1200 ? -35.798 -7.979 76.863 1.00 78.50 1200 ILE A C 1
ATOM 9720 O O . ILE A 1 1200 ? -36.601 -7.060 76.737 1.00 78.50 1200 ILE A O 1
ATOM 9724 N N . PHE A 1 1201 ? -34.852 -8.213 75.951 1.00 78.69 1201 PHE A N 1
ATOM 9725 C CA . PHE A 1 1201 ? -34.605 -7.319 74.825 1.00 78.69 1201 PHE A CA 1
ATOM 9726 C C . PHE A 1 1201 ? -35.461 -7.625 73.587 1.00 78.69 1201 PHE A C 1
ATOM 9728 O O . PHE A 1 1201 ? -35.825 -6.715 72.844 1.00 78.69 1201 PHE A O 1
ATOM 9735 N N . THR A 1 1202 ? -35.761 -8.901 73.330 1.00 76.56 1202 THR A N 1
ATOM 9736 C CA . THR A 1 1202 ? -36.486 -9.335 72.117 1.00 76.56 1202 THR A CA 1
ATOM 9737 C C . THR A 1 1202 ? -37.914 -9.807 72.396 1.00 76.56 1202 THR A C 1
ATOM 9739 O O . THR A 1 1202 ? -38.750 -9.779 71.490 1.00 76.56 1202 THR A O 1
ATOM 9742 N N . GLY A 1 1203 ? -38.212 -10.206 73.637 1.00 78.00 1203 GLY A N 1
ATOM 9743 C CA . GLY A 1 1203 ? -39.492 -10.784 74.047 1.00 78.00 1203 GLY A CA 1
ATOM 9744 C C . GLY A 1 1203 ? -39.753 -12.193 73.505 1.00 78.00 1203 GLY A C 1
ATOM 9745 O O . GLY A 1 1203 ? -40.887 -12.649 73.577 1.00 78.00 1203 GLY A O 1
ATOM 9746 N N . LEU A 1 1204 ? -38.743 -12.862 72.937 1.00 81.62 1204 LEU A N 1
ATOM 9747 C CA . LEU A 1 1204 ? -38.848 -14.219 72.387 1.00 81.62 1204 LEU A CA 1
ATOM 9748 C C . LEU A 1 1204 ? -38.506 -15.281 73.440 1.00 81.62 1204 LEU A C 1
ATOM 9750 O O . LEU A 1 1204 ? -37.676 -15.031 74.323 1.00 81.62 1204 LEU A O 1
ATOM 9754 N N . LYS A 1 1205 ? -39.102 -16.475 73.316 1.00 78.94 1205 LYS A N 1
ATOM 9755 C CA . LYS A 1 1205 ? -38.664 -17.690 74.032 1.00 78.94 1205 LYS A CA 1
ATOM 9756 C C . LYS A 1 1205 ? -37.383 -18.267 73.415 1.00 78.94 1205 LYS A C 1
ATOM 9758 O O . LYS A 1 1205 ? -36.571 -18.848 74.146 1.00 78.94 1205 LYS A O 1
ATOM 9763 N N . ALA A 1 1206 ? -37.197 -18.069 72.104 1.00 78.56 1206 ALA A N 1
ATOM 9764 C CA . ALA A 1 1206 ? -36.009 -18.444 71.338 1.00 78.56 1206 ALA A CA 1
ATOM 9765 C C . ALA A 1 1206 ? -34.687 -18.101 72.048 1.00 78.56 1206 ALA A C 1
ATOM 9767 O O . ALA A 1 1206 ? -34.555 -17.078 72.729 1.00 78.56 1206 ALA A O 1
ATOM 9768 N N . VAL A 1 1207 ? -33.683 -18.963 71.883 1.00 79.88 1207 VAL A N 1
ATOM 9769 C CA . VAL A 1 1207 ? -32.343 -18.758 72.454 1.00 79.88 1207 VAL A CA 1
ATOM 9770 C C . VAL A 1 1207 ? -31.447 -18.073 71.425 1.00 79.88 1207 VAL A C 1
ATOM 9772 O O . VAL A 1 1207 ? -31.314 -18.553 70.295 1.00 79.88 1207 VAL A O 1
ATOM 9775 N N . ASN A 1 1208 ? -30.829 -16.961 71.832 1.00 84.75 1208 ASN A N 1
ATOM 9776 C CA . ASN A 1 1208 ? -29.829 -16.258 71.033 1.00 84.75 1208 ASN A CA 1
ATOM 9777 C C . ASN A 1 1208 ? -28.432 -16.814 71.342 1.00 84.75 1208 ASN A C 1
ATOM 9779 O O . ASN A 1 1208 ? -27.932 -16.691 72.456 1.00 84.75 1208 ASN A O 1
ATOM 9783 N N . HIS A 1 1209 ? -27.790 -17.398 70.338 1.00 86.25 1209 HIS A N 1
ATOM 9784 C CA . HIS A 1 1209 ? -26.428 -17.919 70.388 1.00 86.25 1209 HIS A CA 1
ATOM 9785 C C . HIS A 1 1209 ? -25.463 -16.934 69.728 1.00 86.25 1209 HIS A C 1
ATOM 9787 O O . HIS A 1 1209 ? -25.760 -16.368 68.675 1.00 86.25 1209 HIS A O 1
ATOM 9793 N N . PHE A 1 1210 ? -24.275 -16.761 70.306 1.00 84.69 1210 PHE A N 1
ATOM 9794 C CA . PHE A 1 1210 ? -23.235 -15.884 69.761 1.00 84.69 1210 PHE A CA 1
ATOM 9795 C C . PHE A 1 1210 ? -22.071 -16.715 69.237 1.00 84.69 1210 PHE A C 1
ATOM 9797 O O . PHE A 1 1210 ? -21.316 -17.300 70.008 1.00 84.69 1210 PHE A O 1
ATOM 9804 N N . GLY A 1 1211 ? -21.929 -16.769 67.914 1.00 82.44 1211 GLY A N 1
ATOM 9805 C CA . GLY A 1 1211 ? -20.961 -17.629 67.241 1.00 82.44 1211 GLY A CA 1
ATOM 9806 C C . GLY A 1 1211 ? -21.568 -18.383 66.064 1.00 82.44 1211 GLY A C 1
ATOM 9807 O O . GLY A 1 1211 ? -22.732 -18.202 65.708 1.00 82.44 1211 GLY A O 1
ATOM 9808 N N . ARG A 1 1212 ? -20.748 -19.212 65.413 1.00 83.50 1212 ARG A N 1
ATOM 9809 C CA . ARG A 1 1212 ? -21.221 -20.093 64.339 1.00 83.50 1212 ARG A CA 1
ATOM 9810 C C . ARG A 1 1212 ? -21.881 -21.333 64.956 1.00 83.50 1212 ARG A C 1
ATOM 9812 O O . ARG A 1 1212 ? -21.335 -21.846 65.930 1.00 83.50 1212 ARG A O 1
ATOM 9819 N N . PRO A 1 1213 ? -23.000 -21.825 64.399 1.00 87.75 1213 PRO A N 1
ATOM 9820 C CA . PRO A 1 1213 ? -23.596 -23.071 64.858 1.00 87.75 1213 PRO A CA 1
ATOM 9821 C C . PRO A 1 1213 ? -22.669 -24.249 64.555 1.00 87.75 1213 PRO A C 1
ATOM 9823 O O . PRO A 1 1213 ? -22.173 -24.383 63.434 1.00 87.75 1213 PRO A O 1
ATOM 9826 N N . ASP A 1 1214 ? -22.473 -25.123 65.539 1.00 88.44 1214 ASP A N 1
ATOM 9827 C CA . ASP A 1 1214 ? -21.921 -26.455 65.305 1.00 88.44 1214 ASP A CA 1
ATOM 9828 C C . ASP A 1 1214 ? -23.036 -27.356 64.758 1.00 88.44 1214 ASP A C 1
ATOM 9830 O O . ASP A 1 1214 ? -23.806 -27.974 65.502 1.00 88.44 1214 ASP A O 1
ATOM 9834 N N . MET A 1 1215 ? -23.155 -27.371 63.429 1.00 88.88 1215 MET A N 1
ATOM 9835 C CA . MET A 1 1215 ? -24.204 -28.117 62.738 1.00 88.88 1215 MET A CA 1
ATOM 9836 C C . MET A 1 1215 ? -24.074 -29.628 62.943 1.00 88.88 1215 MET A C 1
ATOM 9838 O O . MET A 1 1215 ? -25.096 -30.300 63.040 1.00 88.88 1215 MET A O 1
ATOM 9842 N N . THR A 1 1216 ? -22.860 -30.172 63.063 1.00 88.44 1216 THR A N 1
ATOM 9843 C CA . THR A 1 1216 ? -22.653 -31.613 63.267 1.00 88.44 1216 THR A CA 1
ATOM 9844 C C . THR A 1 1216 ? -23.193 -32.040 64.632 1.00 88.44 1216 THR A C 1
ATOM 9846 O O . THR A 1 1216 ? -23.929 -33.025 64.733 1.00 88.44 1216 THR A O 1
ATOM 9849 N N . SER A 1 1217 ? -22.892 -31.279 65.687 1.00 88.94 1217 SER A N 1
ATOM 9850 C CA . SER A 1 1217 ? -23.419 -31.549 67.031 1.00 88.94 1217 SER A CA 1
ATOM 9851 C C . SER A 1 1217 ? -24.935 -31.347 67.113 1.00 88.94 1217 SER A C 1
ATOM 9853 O O . SER A 1 1217 ? -25.632 -32.173 67.706 1.00 88.94 1217 SER A O 1
ATOM 9855 N N . PHE A 1 1218 ? -25.464 -30.300 66.470 1.00 89.62 1218 PHE A N 1
ATOM 9856 C CA . PHE A 1 1218 ? -26.906 -30.049 66.407 1.00 89.62 1218 PHE A CA 1
ATOM 9857 C C . PHE A 1 1218 ? -27.661 -31.184 65.697 1.00 89.62 1218 PHE A C 1
ATOM 9859 O O . PHE A 1 1218 ? -28.642 -31.700 66.227 1.00 89.62 1218 PHE A O 1
ATOM 9866 N N . LEU A 1 1219 ? -27.184 -31.636 64.534 1.00 90.25 1219 LEU A N 1
ATOM 9867 C CA . LEU A 1 1219 ? -27.819 -32.733 63.798 1.00 90.25 1219 LEU A CA 1
ATOM 9868 C C . LEU A 1 1219 ? -27.734 -34.059 64.570 1.00 90.25 1219 LEU A C 1
ATOM 9870 O O . LEU A 1 1219 ? -28.719 -34.789 64.613 1.00 90.25 1219 LEU A O 1
ATOM 9874 N N . LYS A 1 1220 ? -26.628 -34.347 65.273 1.00 88.50 1220 LYS A N 1
ATOM 9875 C CA . LYS A 1 1220 ? -26.539 -35.508 66.187 1.00 88.50 1220 LYS A CA 1
ATOM 9876 C C . LYS A 1 1220 ? -27.554 -35.427 67.334 1.00 88.50 1220 LYS A C 1
ATOM 9878 O O . LYS A 1 1220 ? -28.131 -36.445 67.717 1.00 88.50 1220 LYS A O 1
ATOM 9883 N N . PHE A 1 1221 ? -27.794 -34.231 67.875 1.00 88.44 1221 PHE A N 1
ATOM 9884 C CA . PHE A 1 1221 ? -28.834 -34.007 68.882 1.00 88.44 1221 PHE A CA 1
ATOM 9885 C C . PHE A 1 1221 ? -30.235 -34.284 68.319 1.00 88.44 1221 PHE A C 1
ATOM 9887 O O . PHE A 1 1221 ? -30.994 -35.039 68.928 1.00 88.44 1221 PHE A O 1
ATOM 9894 N N . VAL A 1 1222 ? -30.548 -33.755 67.132 1.00 88.19 1222 VAL A N 1
ATOM 9895 C CA . VAL A 1 1222 ? -31.826 -34.000 66.445 1.00 88.19 1222 VAL A CA 1
ATOM 9896 C C . VAL A 1 1222 ? -32.002 -35.491 66.127 1.00 88.19 1222 VAL A C 1
ATOM 9898 O O . VAL A 1 1222 ? -33.067 -36.046 66.387 1.00 88.19 1222 VAL A O 1
ATOM 9901 N N . GLN A 1 1223 ? -30.943 -36.169 65.668 1.00 87.62 1223 GLN A N 1
ATOM 9902 C CA . GLN A 1 1223 ? -30.934 -37.611 65.394 1.00 87.62 1223 GLN A CA 1
ATOM 9903 C C . GLN A 1 1223 ? -31.260 -38.435 66.648 1.00 87.62 1223 GLN A C 1
ATOM 9905 O O . GLN A 1 1223 ? -32.011 -39.404 66.580 1.00 87.62 1223 GLN A O 1
ATOM 9910 N N . LYS A 1 1224 ? -30.732 -38.036 67.814 1.00 88.00 1224 LYS A N 1
ATOM 9911 C CA . LYS A 1 1224 ? -31.012 -38.706 69.092 1.00 88.00 1224 LYS A CA 1
ATOM 9912 C C . LYS A 1 1224 ? -32.434 -38.436 69.592 1.00 88.00 1224 LYS A C 1
ATOM 9914 O O . LYS A 1 1224 ? -33.051 -39.335 70.156 1.00 88.00 1224 LYS A O 1
ATOM 9919 N N . ARG A 1 1225 ? -32.937 -37.209 69.423 1.00 87.31 1225 ARG A N 1
ATOM 9920 C CA . ARG A 1 1225 ? -34.268 -36.788 69.897 1.00 87.31 1225 ARG A CA 1
ATOM 9921 C C . ARG A 1 1225 ? -35.402 -37.391 69.069 1.00 87.31 1225 ARG A C 1
ATOM 9923 O O . ARG A 1 1225 ? -36.427 -37.758 69.631 1.00 87.31 1225 ARG A O 1
ATOM 9930 N N . HIS A 1 1226 ? -35.197 -37.524 67.761 1.00 86.94 1226 HIS A N 1
ATOM 9931 C CA . HIS A 1 1226 ? -36.175 -38.059 66.816 1.00 86.94 1226 HIS A CA 1
ATOM 9932 C C . HIS A 1 1226 ? -35.734 -39.414 66.256 1.00 86.94 1226 HIS A C 1
ATOM 9934 O O . HIS A 1 1226 ? -35.829 -39.666 65.062 1.00 86.94 1226 HIS A O 1
ATOM 9940 N N . SER A 1 1227 ? -35.259 -40.320 67.113 1.00 83.69 1227 SER A N 1
ATOM 9941 C CA . SER A 1 1227 ? -34.853 -41.671 66.694 1.00 83.69 1227 SER A CA 1
ATOM 9942 C C . SER A 1 1227 ? -36.006 -42.529 66.150 1.00 83.69 1227 SER A C 1
ATOM 9944 O O . SER A 1 1227 ? -35.756 -43.575 65.557 1.00 83.69 1227 SER A O 1
ATOM 9946 N N . TYR A 1 1228 ? -37.258 -42.094 66.340 1.00 83.94 1228 TYR A N 1
ATOM 9947 C CA . TYR A 1 1228 ? -38.459 -42.759 65.833 1.00 83.94 1228 TYR A CA 1
ATOM 9948 C C . TYR A 1 1228 ? -38.737 -42.489 64.345 1.00 83.94 1228 TYR A C 1
ATOM 9950 O O . TYR A 1 1228 ? -39.495 -43.245 63.742 1.00 83.94 1228 TYR A O 1
ATOM 9958 N N . VAL A 1 1229 ? -38.135 -41.455 63.736 1.00 86.19 1229 VAL A N 1
ATOM 9959 C CA . VAL A 1 1229 ? -38.299 -41.185 62.296 1.00 86.19 1229 VAL A CA 1
ATOM 9960 C C . VAL A 1 1229 ? -37.172 -41.826 61.492 1.00 86.19 1229 VAL A C 1
ATOM 9962 O O . VAL A 1 1229 ? -36.059 -42.011 61.981 1.00 86.19 1229 VAL A O 1
ATOM 9965 N N . SER A 1 1230 ? -37.442 -42.174 60.233 1.00 85.06 1230 SER A N 1
ATOM 9966 C CA . SER A 1 1230 ? -36.439 -42.786 59.347 1.00 85.06 1230 SER A CA 1
ATOM 9967 C C . SER A 1 1230 ? -35.612 -41.748 58.582 1.00 85.06 1230 SER A C 1
ATOM 9969 O O . SER A 1 1230 ? -34.435 -41.976 58.286 1.00 85.06 1230 SER A O 1
ATOM 9971 N N . LYS A 1 1231 ? -36.219 -40.599 58.267 1.00 89.19 1231 LYS A N 1
ATOM 9972 C CA . LYS A 1 1231 ? -35.636 -39.528 57.452 1.00 89.19 1231 LYS A CA 1
ATOM 9973 C C . LYS A 1 1231 ? -36.008 -38.157 58.005 1.00 89.19 1231 LYS A C 1
ATOM 9975 O O . LYS A 1 1231 ? -37.154 -37.940 58.388 1.00 89.19 1231 LYS A O 1
ATOM 9980 N N . ILE A 1 1232 ? -35.055 -37.232 57.978 1.00 90.12 1232 ILE A N 1
ATOM 9981 C CA . ILE A 1 1232 ? -35.242 -35.823 58.342 1.00 90.12 1232 ILE A CA 1
ATOM 9982 C C . ILE A 1 1232 ? -34.814 -34.951 57.163 1.00 90.12 1232 ILE A C 1
ATOM 9984 O O . ILE A 1 1232 ? -33.725 -35.133 56.615 1.00 90.12 1232 ILE A O 1
ATOM 9988 N N . GLY A 1 1233 ? -35.661 -34.000 56.776 1.00 89.88 1233 GLY A N 1
ATOM 9989 C CA . GLY A 1 1233 ? -35.349 -33.036 55.720 1.00 89.88 1233 GLY A CA 1
ATOM 9990 C C . GLY A 1 1233 ? -34.588 -31.837 56.282 1.00 89.88 1233 GLY A C 1
ATOM 9991 O O . GLY A 1 1233 ? -35.019 -31.245 57.269 1.00 89.88 1233 GLY A O 1
ATOM 9992 N N . VAL A 1 1234 ? -33.466 -31.457 55.670 1.00 90.75 1234 VAL A N 1
ATOM 9993 C CA . VAL A 1 1234 ? -32.683 -30.272 56.055 1.00 90.75 1234 VAL A CA 1
ATOM 9994 C C . VAL A 1 1234 ? -32.658 -29.292 54.892 1.00 90.75 1234 VAL A C 1
ATOM 9996 O O . VAL A 1 1234 ? -31.995 -29.531 53.889 1.00 90.75 1234 VAL A O 1
ATOM 9999 N N . PHE A 1 1235 ? -33.344 -28.165 55.032 1.00 89.12 1235 PHE A N 1
ATOM 10000 C CA . PHE A 1 1235 ? -33.494 -27.161 53.983 1.00 89.12 1235 PHE A CA 1
ATOM 10001 C C . PHE A 1 1235 ? -32.660 -25.942 54.340 1.00 89.12 1235 PHE A C 1
ATOM 10003 O O . PHE A 1 1235 ? -32.827 -25.348 55.405 1.00 89.12 1235 PHE A O 1
ATOM 10010 N N . SER A 1 1236 ? -31.741 -25.553 53.462 1.00 88.69 1236 SER A N 1
ATOM 10011 C CA . SER A 1 1236 ? -30.877 -24.398 53.713 1.00 88.69 1236 SER A CA 1
ATOM 10012 C C . SER A 1 1236 ? -31.021 -23.347 52.622 1.00 88.69 1236 SER A C 1
ATOM 10014 O O . SER A 1 1236 ? -30.811 -23.648 51.448 1.00 88.69 1236 SER A O 1
ATOM 10016 N N . CYS A 1 1237 ? -31.326 -22.111 53.025 1.00 86.38 1237 CYS A N 1
ATOM 10017 C CA . CYS A 1 1237 ? -31.405 -20.946 52.148 1.00 86.38 1237 CYS A CA 1
ATOM 10018 C C . CYS A 1 1237 ? -30.510 -19.832 52.700 1.00 86.38 1237 CYS A C 1
ATOM 10020 O O . CYS A 1 1237 ? -30.738 -19.304 53.790 1.00 86.38 1237 CYS A O 1
ATOM 10022 N N . GLY A 1 1238 ? -29.449 -19.488 51.972 1.00 84.38 1238 GLY A N 1
ATOM 10023 C CA . GLY A 1 1238 ? -28.446 -18.538 52.439 1.00 84.38 1238 GLY A CA 1
ATOM 10024 C C . GLY A 1 1238 ? -27.173 -18.540 51.587 1.00 84.38 1238 GLY A C 1
ATOM 10025 O O . GLY A 1 1238 ? -27.147 -19.112 50.498 1.00 84.38 1238 GLY A O 1
ATOM 10026 N N . PRO A 1 1239 ? -26.091 -17.893 52.052 1.00 81.06 1239 PRO A N 1
ATOM 10027 C CA . PRO A 1 1239 ? -24.840 -17.818 51.299 1.00 81.06 1239 PRO A CA 1
ATOM 10028 C C . PRO A 1 1239 ? -24.208 -19.209 51.095 1.00 81.06 1239 PRO A C 1
ATOM 10030 O O . PRO A 1 1239 ? -24.193 -20.021 52.016 1.00 81.06 1239 PRO A O 1
ATOM 10033 N N . ARG A 1 1240 ? -23.614 -19.461 49.914 1.00 77.56 1240 ARG A N 1
ATOM 10034 C CA . ARG A 1 1240 ? -23.021 -20.766 49.532 1.00 77.56 1240 ARG A CA 1
ATOM 10035 C C . ARG A 1 1240 ? -22.104 -21.410 50.593 1.00 77.56 1240 ARG A C 1
ATOM 10037 O O . ARG A 1 1240 ? -22.215 -22.617 50.792 1.00 77.56 1240 ARG A O 1
ATOM 10044 N N . PRO A 1 1241 ? -21.220 -20.675 51.301 1.00 81.50 1241 PRO A N 1
ATOM 10045 C CA . PRO A 1 1241 ? -20.396 -21.276 52.352 1.00 81.50 1241 PRO A CA 1
ATOM 10046 C C . PRO A 1 1241 ? -21.216 -21.871 53.504 1.00 81.50 1241 PRO A C 1
ATOM 10048 O O . PRO A 1 1241 ? -20.839 -22.904 54.047 1.00 81.50 1241 PRO A O 1
ATOM 10051 N N . LEU A 1 1242 ? -22.343 -21.242 53.857 1.00 85.06 1242 LEU A N 1
ATOM 10052 C CA . LEU A 1 1242 ? -23.236 -21.739 54.900 1.00 85.06 1242 LEU A CA 1
ATOM 10053 C C . LEU A 1 1242 ? -23.932 -23.022 54.442 1.00 85.06 1242 LEU A C 1
ATOM 10055 O O . LEU A 1 1242 ? -23.874 -24.026 55.141 1.00 85.06 1242 LEU A O 1
ATOM 10059 N N . THR A 1 1243 ? -24.554 -23.006 53.262 1.00 86.25 1243 THR A N 1
ATOM 10060 C CA . THR A 1 1243 ? -25.308 -24.165 52.761 1.00 86.25 1243 THR A CA 1
ATOM 10061 C C . THR A 1 1243 ? -24.399 -25.373 52.519 1.00 86.25 1243 THR A C 1
ATOM 10063 O O . THR A 1 1243 ? -24.758 -26.487 52.888 1.00 86.25 1243 THR A O 1
ATOM 10066 N N . LYS A 1 1244 ? -23.169 -25.158 52.023 1.00 85.38 1244 LYS A N 1
ATOM 10067 C CA . LYS A 1 1244 ? -22.144 -26.211 51.900 1.00 85.38 1244 LYS A CA 1
ATOM 10068 C C . LYS A 1 1244 ? -21.720 -26.775 53.260 1.00 85.38 1244 LYS A C 1
ATOM 10070 O O . LYS A 1 1244 ? -21.526 -27.980 53.376 1.00 85.38 1244 LYS A O 1
ATOM 10075 N N . SER A 1 1245 ? -21.590 -25.928 54.284 1.00 87.38 1245 SER A N 1
ATOM 10076 C CA . SER A 1 1245 ? -21.272 -26.380 55.646 1.00 87.38 1245 SER A CA 1
ATOM 10077 C C . SER A 1 1245 ? -22.388 -27.240 56.241 1.00 87.38 1245 SER A C 1
ATOM 10079 O O . SER A 1 1245 ? -22.093 -28.213 56.924 1.00 87.38 1245 SER A O 1
ATOM 10081 N N . VAL A 1 1246 ? -23.654 -26.898 55.981 1.00 89.31 1246 VAL A N 1
ATOM 10082 C CA . VAL A 1 1246 ? -24.811 -27.690 56.428 1.00 89.31 1246 VAL A CA 1
ATOM 10083 C C . VAL A 1 1246 ? -24.860 -29.034 55.701 1.00 89.31 1246 VAL A C 1
ATOM 10085 O O . VAL A 1 1246 ? -25.034 -30.057 56.355 1.00 89.31 1246 VAL A O 1
ATOM 10088 N N . MET A 1 1247 ? -24.646 -29.046 54.381 1.00 88.25 1247 MET A N 1
ATOM 10089 C CA . MET A 1 1247 ? -24.572 -30.280 53.590 1.00 88.25 1247 MET A CA 1
ATOM 10090 C C . MET A 1 1247 ? -23.463 -31.204 54.104 1.00 88.25 1247 MET A C 1
ATOM 10092 O O . MET A 1 1247 ? -23.728 -32.354 54.428 1.00 88.25 1247 MET A O 1
ATOM 10096 N N . SER A 1 1248 ? -22.249 -30.670 54.286 1.00 88.94 1248 SER A N 1
ATOM 10097 C CA . SER A 1 1248 ? -21.113 -31.441 54.804 1.00 88.94 1248 SER A CA 1
ATOM 10098 C C . SER A 1 1248 ? -21.389 -32.032 56.189 1.00 88.94 1248 SER A C 1
ATOM 10100 O O . SER A 1 1248 ? -20.958 -33.147 56.461 1.00 88.94 1248 SER A O 1
ATOM 10102 N N . ALA A 1 1249 ? -22.106 -31.309 57.056 1.00 89.44 1249 ALA A N 1
ATOM 10103 C CA . ALA A 1 1249 ? -22.506 -31.817 58.366 1.00 89.44 1249 ALA A CA 1
ATOM 10104 C C . ALA A 1 1249 ? -23.576 -32.920 58.257 1.00 89.44 1249 ALA A C 1
ATOM 10106 O O . ALA A 1 1249 ? -23.526 -33.892 59.006 1.00 89.44 1249 ALA A O 1
ATOM 10107 N N . CYS A 1 1250 ? -24.520 -32.808 57.314 1.00 90.25 1250 CYS A N 1
ATOM 10108 C CA . CYS A 1 1250 ? -25.487 -33.876 57.035 1.00 90.25 1250 CYS A CA 1
ATOM 10109 C C . CYS A 1 1250 ? -24.772 -35.145 56.558 1.00 90.25 1250 CYS A C 1
ATOM 10111 O O . CYS A 1 1250 ? -25.044 -36.226 57.077 1.00 90.25 1250 CYS A O 1
ATOM 10113 N N . ASP A 1 1251 ? -23.824 -35.008 55.627 1.00 88.19 1251 ASP A N 1
ATOM 10114 C CA . ASP A 1 1251 ? -23.029 -36.123 55.105 1.00 88.19 1251 ASP A CA 1
ATOM 10115 C C . ASP A 1 1251 ? -22.211 -36.793 56.217 1.00 88.19 1251 ASP A C 1
ATOM 10117 O O . ASP A 1 1251 ? -22.252 -38.014 56.363 1.00 88.19 1251 ASP A O 1
ATOM 10121 N N . GLU A 1 1252 ? -21.536 -36.003 57.058 1.00 88.50 1252 GLU A N 1
ATOM 10122 C CA . GLU A 1 1252 ? -20.751 -36.498 58.195 1.00 88.50 1252 GLU A CA 1
ATOM 10123 C C . GLU A 1 1252 ? -21.614 -37.284 59.198 1.00 88.50 1252 GLU A C 1
ATOM 10125 O O . GLU A 1 1252 ? -21.225 -38.359 59.660 1.00 88.50 1252 GLU A O 1
ATOM 10130 N N . VAL A 1 1253 ? -22.811 -36.790 59.528 1.00 87.12 1253 VAL A N 1
ATOM 10131 C CA . VAL A 1 1253 ? -23.724 -37.487 60.450 1.00 87.12 1253 VAL A CA 1
ATOM 10132 C C . VAL A 1 1253 ? -24.314 -38.746 59.806 1.00 87.12 1253 VAL A C 1
ATOM 10134 O O . VAL A 1 1253 ? -24.432 -39.780 60.470 1.00 87.12 1253 VAL A O 1
ATOM 10137 N N . ASN A 1 1254 ? -24.607 -38.708 58.504 1.00 88.69 1254 ASN A N 1
ATOM 10138 C CA . ASN A 1 1254 ? -25.101 -39.859 57.745 1.00 88.69 1254 ASN A CA 1
ATOM 10139 C C . ASN A 1 1254 ? -24.057 -40.978 57.598 1.00 88.69 1254 ASN A C 1
ATOM 10141 O O . ASN A 1 1254 ? -24.434 -42.154 57.567 1.00 88.69 1254 ASN A O 1
ATOM 10145 N N . MET A 1 1255 ? -22.756 -40.653 57.575 1.00 83.88 1255 MET A N 1
ATOM 10146 C CA . MET A 1 1255 ? -21.678 -41.657 57.580 1.00 83.88 1255 MET A CA 1
ATOM 10147 C C . MET A 1 1255 ? -21.754 -42.589 58.797 1.00 83.88 1255 MET A C 1
ATOM 10149 O O . MET A 1 1255 ? -21.369 -43.753 58.699 1.00 83.88 1255 MET A O 1
ATOM 10153 N N . GLY A 1 1256 ? -22.313 -42.120 59.919 1.00 77.38 1256 GLY A N 1
ATOM 10154 C CA . GLY A 1 1256 ? -22.522 -42.923 61.124 1.00 77.38 1256 GLY A CA 1
ATOM 10155 C C . GLY A 1 1256 ? -23.546 -44.059 60.982 1.00 77.38 1256 GLY A C 1
ATOM 10156 O O . GLY A 1 1256 ? -23.659 -44.859 61.908 1.00 77.38 1256 GLY A O 1
ATOM 10157 N N . ARG A 1 1257 ? -24.292 -44.136 59.862 1.00 76.56 1257 ARG A N 1
ATOM 10158 C CA . ARG A 1 1257 ? -25.324 -45.153 59.540 1.00 76.56 1257 ARG A CA 1
ATOM 10159 C C . ARG A 1 1257 ? -26.380 -45.393 60.636 1.00 76.56 1257 ARG A C 1
ATOM 10161 O O . ARG A 1 1257 ? -26.998 -46.453 60.676 1.00 76.56 1257 ARG A O 1
ATOM 10168 N N . LYS A 1 1258 ? -26.601 -44.419 61.520 1.00 77.94 1258 LYS A N 1
ATOM 10169 C CA . LYS A 1 1258 ? -27.665 -44.438 62.534 1.00 77.94 1258 LYS A CA 1
ATOM 10170 C C . LYS A 1 1258 ? -28.899 -43.729 61.980 1.00 77.94 1258 LYS A C 1
ATOM 10172 O O . LYS A 1 1258 ? -28.761 -42.719 61.298 1.00 77.94 1258 LYS A O 1
ATOM 10177 N N . LEU A 1 1259 ? -30.088 -44.256 62.264 1.00 77.94 1259 LEU A N 1
ATOM 10178 C CA . LEU A 1 1259 ? -31.345 -43.595 61.910 1.00 77.94 1259 LEU A CA 1
ATOM 10179 C C . LEU A 1 1259 ? -31.653 -42.455 62.897 1.00 77.94 1259 LEU A C 1
ATOM 10181 O O . LEU A 1 1259 ? -31.310 -42.587 64.077 1.00 77.94 1259 LEU A O 1
ATOM 10185 N N . PRO A 1 1260 ? -32.326 -41.377 62.449 1.00 82.94 1260 PRO A N 1
ATOM 10186 C CA . PRO A 1 1260 ? -32.694 -41.043 61.061 1.00 82.94 1260 PRO A CA 1
ATOM 10187 C C . PRO A 1 1260 ? -31.537 -40.583 60.160 1.00 82.94 1260 PRO A C 1
ATOM 10189 O O . PRO A 1 1260 ? -30.547 -40.029 60.640 1.00 82.94 1260 PRO A O 1
ATOM 10192 N N . TYR A 1 1261 ? -31.722 -40.740 58.841 1.00 88.19 1261 TYR A N 1
ATOM 10193 C CA . TYR A 1 1261 ? -30.874 -40.126 57.808 1.00 88.19 1261 TYR A CA 1
ATOM 10194 C C . TYR A 1 1261 ? -31.312 -38.691 57.488 1.00 88.19 1261 TYR A C 1
ATOM 10196 O O . TYR A 1 1261 ? -32.504 -38.413 57.347 1.00 88.19 1261 TYR A O 1
ATOM 10204 N N . PHE A 1 1262 ? -30.348 -37.794 57.295 1.00 89.88 1262 PHE A N 1
ATOM 10205 C CA . PHE A 1 1262 ? -30.585 -36.407 56.898 1.00 89.88 1262 PHE A CA 1
ATOM 10206 C C . PHE A 1 1262 ? -30.527 -36.252 55.379 1.00 89.88 1262 PHE A C 1
ATOM 10208 O O . PHE A 1 1262 ? -29.530 -36.610 54.757 1.00 89.88 1262 PHE A O 1
ATOM 10215 N N . ILE A 1 1263 ? -31.573 -35.694 54.771 1.00 88.44 1263 ILE A N 1
ATOM 10216 C CA . ILE A 1 1263 ? -31.598 -35.369 53.340 1.00 88.44 1263 ILE A CA 1
ATOM 10217 C C . ILE A 1 1263 ? -31.503 -33.855 53.203 1.00 88.44 1263 ILE A C 1
ATOM 10219 O O . ILE A 1 1263 ? -32.392 -33.125 53.639 1.00 88.44 1263 ILE A O 1
ATOM 10223 N N . HIS A 1 1264 ? -30.396 -33.385 52.629 1.00 88.19 1264 HIS A N 1
ATOM 10224 C CA . HIS A 1 1264 ? -30.135 -31.961 52.463 1.00 88.19 1264 HIS A CA 1
ATOM 10225 C C . HIS A 1 1264 ? -30.738 -31.426 51.159 1.00 88.19 1264 HIS A C 1
ATOM 10227 O O . HIS A 1 1264 ? -30.533 -31.993 50.088 1.00 88.19 1264 HIS A O 1
ATOM 10233 N N . HIS A 1 1265 ? -31.459 -30.313 51.264 1.00 84.38 1265 HIS A N 1
ATOM 10234 C CA . HIS A 1 1265 ? -32.055 -29.577 50.158 1.00 84.38 1265 HIS A CA 1
ATOM 10235 C C . HIS A 1 1265 ? -31.491 -28.149 50.112 1.00 84.38 1265 HIS A C 1
ATOM 10237 O O . HIS A 1 1265 ? -31.475 -27.406 51.104 1.00 84.38 1265 HIS A O 1
ATOM 10243 N N . PHE A 1 1266 ? -31.028 -27.750 48.927 1.00 77.44 1266 PHE A N 1
ATOM 10244 C CA . PHE A 1 1266 ? -30.624 -26.377 48.649 1.00 77.44 1266 PHE A CA 1
ATOM 10245 C C . PHE A 1 1266 ? -31.837 -25.573 48.196 1.00 77.44 1266 PHE A C 1
ATOM 10247 O O . PHE A 1 1266 ? -32.292 -25.730 47.066 1.00 77.44 1266 PHE A O 1
ATOM 10254 N N . GLU A 1 1267 ? -32.314 -24.674 49.053 1.00 74.62 1267 GLU A N 1
ATOM 10255 C CA . GLU A 1 1267 ? -33.433 -23.798 48.724 1.00 74.62 1267 GLU A CA 1
ATOM 10256 C C . GLU A 1 1267 ? -32.935 -22.417 48.292 1.00 74.62 1267 GLU A C 1
ATOM 10258 O O . GLU A 1 1267 ? -32.131 -21.774 48.976 1.00 74.62 1267 GLU A O 1
ATOM 10263 N N . ASN A 1 1268 ? -33.435 -21.934 47.154 1.00 68.25 1268 ASN A N 1
ATOM 10264 C CA . ASN A 1 1268 ? -33.181 -20.578 46.671 1.00 68.25 1268 ASN A CA 1
ATOM 10265 C C . ASN A 1 1268 ? -34.498 -19.914 46.256 1.00 68.25 1268 ASN A C 1
ATOM 10267 O O . ASN A 1 1268 ? -34.902 -19.945 45.097 1.00 68.25 1268 ASN A O 1
ATOM 10271 N N . PHE A 1 1269 ? -35.179 -19.326 47.236 1.00 62.50 1269 PHE A N 1
ATOM 10272 C CA . PHE A 1 1269 ? -36.504 -18.723 47.083 1.00 62.50 1269 PHE A CA 1
ATOM 10273 C C . PHE A 1 1269 ? -36.509 -17.342 46.383 1.00 62.50 1269 PHE A C 1
ATOM 10275 O O . PHE A 1 1269 ? -37.544 -16.675 46.363 1.00 62.50 1269 PHE A O 1
ATOM 10282 N N . GLY A 1 1270 ? -35.397 -16.880 45.795 1.00 41.22 1270 GLY A N 1
ATOM 10283 C CA . GLY A 1 1270 ? -35.375 -15.620 45.033 1.00 41.22 1270 GLY A CA 1
ATOM 10284 C C . GLY A 1 1270 ? -34.002 -15.073 44.689 1.00 41.22 1270 GLY A C 1
ATOM 10285 O O . GLY A 1 1270 ? -33.219 -14.848 45.637 1.00 41.22 1270 GLY A O 1
#

Sequence (1270 aa):
MREMITSLEKRSKHFDICKIHYSMRNFSMEILALESHSHLIRRAPPAYSDGVYMLSGQNRPSPRKLSRLFMKGIDGLASLTNRTALLAFFGQLVTSEVEQNGFMSGLGGSDGFIWAFQVVMASESGCPIEMHHIEIEKCDEMYDKECKGNRYIPFHRASYDRETGQSPNSPREQVNRASSWIDGSFIYSSSEPWTNAMRSFVNGSFLTDATGKMPLRNYKKVPLFNSPAPHMMKMQSTEKLFMLGDPRTNQNPALLTLGILFFRWHNVMAERIQRTNPAWSDEDVFQKARRVVVATLQNIVLYEYLPAFLGEALPQYTGYQQNVHPGITHVFQSAAFRFGHSLIPPGLYRRDSKCNFKKTPMGHLALRLCSTWWDSNEVLTNNSIEELLMGMASQLAEKEDSVLCSDVRDKLFGPMEFSRRDLGALNIMRGRDNGLPDYNTVRAFYGLSRRSNWTEINPALFKEKPQLLDTLANVYANNIDNVDVYVGGMLESLGHPGELFRTVIKEQFVRLRDSDRFWFENEANGVFTKLEIEEMRKVSLWDVIVNSTFITPGAIQRSVFFWNDGDPCAQPMQLNGNELVYIYACVFLGFVPIVCAGAGYGVVKLQNRRRRRLKIKQQELQTKNCKLAVETMMVHEWLHANHKRLVKIKFGPEAVVHIIGRKGESLRVVNFKNIESVVVEESLDVTSVKKPMILVHVQRDHDLVLEFESVGSKKKFISKLELFLNSNKKSLLLTQVVREIMLAKAETKQRREKKLEHFFREAYALTFGLRPGEKRRGSNDTTDGEESMYNDCIQWLADYSFMAEHTDLRHIMGVGIAITRGSAASLSFCYSILLLTMSRNLITKLKEFSIQQYIPLDANIQFHKIAACTALFFSVLHTVGHIVNFYHVSTQPVENLKCLTSEIRFPSDYKPGISFWLFQTLTGLSGVLLFVIMCVIIVFAHPTIRKKAYKFFWFTHSLYVLLYALCLVHGLARLTGAPRFWMFFLGPGIVFTLDKVVSMRTRYIPLDVLETELLPSDVIKIKFYRPPNLKYLSGQWVRLACTAFKDREFHSFTLTSAPHENFLSCHIKAQGPWTWKLRNYFDPCNYNLEDQPKILLEGPFGGGNQDWYKFEVAVMVGGGIGVTPYASILNDLVYFLWICPSHKHFEWFIDVLRDVEKKDVTNVLEIHIFITQFFHKFDLRTTMLYICENHFQRLSKTSIFTGLKAVNHFGRPDMTSFLKFVQKRHSYVSKIGVFSCGPRPLTKSVMSACDEVNMGRKLPYFIHHFENFG

Organism: Dendroctonus ponderosae (NCBI:txid77166)

Secondary structure (DSSP, 8-state):
-HHHHHHHHHHHTT-----SS-TTSSSS-SSSSSSTTEEPB-SS----TTSSSS-S-TTSPPHHHHHHHHS---S-PBPTT-BBHHHHHHHHHHHHHHTEE---SS-------S-TTSS-GGGSBPSS--EEEEEPPTT-TTT-TT-----EEEEEPBPB-TTSSSBTTB---BEE-EE-S-SSHHHH-S-HHHHHHHB-SSTT-B-B-TTSSSBPBSTT--S---PPPTTT-S---GGGSB--SSTTTTSSHHHHHHHHHHHHHHHHHHHHHHHH-TT--HHHHHHHHHHHHHHHHHHIIIIIIHHHHHSSPPPPP----TTS--PPBHHHHHTGGGGGGGG--SEE--B-TTSPBPPPTTS-SSEEHHHHTT-HHHHHHSS-HHHHHHHHHHSBPBPSSS---HHHHT-EE--TT-SEE-HHHHHHHHHHHTT--BHHHHHHHTTPPPP-SGGGT-HHHHHH-HHHHHHHHHHTTT-GGG-BHHHHHHHT-SSS--HHHHHHHHHHHHHHHHH-TT-TT-GGG-SS-HHHHHHHTT--HHHHHHHHSS--GGGS-SSTTB--TTSSS--SS------------------SHHHHHHHHHHHHHHHHHHHHHHHHHHHHHHHTT-------EEEEEEEETTEEEEEEEEE-SSSEEEEE-TTS-EEEEEE-TT-SEEEEEEE---STTSPPEEEE--TTS--EEEE-SSHHHHHHHHHHHHHHHHHTT-EEEEEEE-HHHHHHH---HHHHHHHHHHHHHHHHHHHTT------PPP---------SHHHHHHHHHHIIIII-GGG-HHHHHTHHHHHHHHHHHHHHHHHHHHHHTT-HHHHHHHTTSTHHHHS-GGGHHHHHHHHHHHHHHHHHHHHHHHHHHHHHHHHS-HHHHHHH-SS----TT----HHIIIIISHHHHHHHHHHHHHHHHHHHHSHHHHHH-HHHHHHHHTTHHHHHHHHHHHTTT-TTS---HHHHHHHHHHHHHHHHHHHHHPPPEEE-EEEEEEETTTEEEEEEEPPTT----TT-EEEEEETTT-TT--EEEE--S-TTSSEEEEEEE--SHHHHHHHHHSSTTT--TT-PPPEEEEEEE-----GGGG-SSEEEEEEGGGGGGGG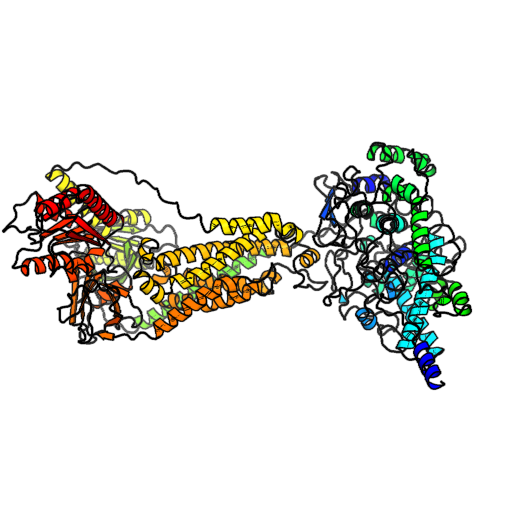GTGGG-SEEEEEES--TT-HHHHHHHHHHHHH-SS---EEEEEE-S-GGG--HHHHHHHHHHHTSPPBTTB-TTT--SSEEEES---HHHHHHHHHHHTTT-SEEEEEEES-HHHHHHHHHHHHHHHHT-PSSEEEEEE----

Foldseek 3Di:
DVVVVVVVVVVVVCLPQCPLQQQPFFDPCRPAQGALWHFADALFQFAAPVLAFHFHQPVAFQLLVLCVQFQADFAQAFFPFQFFLLLLLVLLVVQCQQQPADDDPPDDDADPAFQLQDSHQLQRAAPVWDKDWRFDQQCDPFQHVVSPGPDTDIGTFGHWDPVGRPDSVGHTTGTRNDRNALQCLQAQPSYPVLNVVQCPQPLLAGDDDPVRQFAAFVPVQHHAHFFDQLVRLATDDSSLDGRGSGNCCLFFQSSVLVRSLLNLQLRLQSVVQCVVPVPDGSVRSNSLSSLLSSLLSLLQVQQQSLCLFAVDHADDFPAADSPFRQHHHLCLRLAQSCLSQQFNHQFWWFADLVLDTDADPVRHRTGGGLRRGSVSSVVCVVHPSLRRLLRRLQHGTHYSASYGDCSAQWRRQGHSVDGTDGNSSNSLSNLSSNSPFAQQSLCVSLVHHGDPALCVLPVPVCVVPVVSRVVVCVSRVVDNRSHRNNSSQRHQTDSHTHPSSSSSVSVSSSSSQNNGSSNVPRVVSVSDDPVVSVVSSPDYVLNSSVSSDVRDSQSGDPSSRRDDDPHHRHDPGRDGDDDDDDDDDPDDDDPPPVVVVVVVVVVVVVVVVVVVVVVVVVVVVVVVPDDDDADWDWWWWDQADPDIFIWIWDQDPAQKIFTAHPVGHGPDIAHCLPPQEKEKEWADCPDPPDFTKIWTDGPPDFITITTDPDPVSVVVVVVVVCVSQVVNNHHYHYHYDHPVVSNVPGGHPVNVQVVVQVVVLVVVCVVPVPDDDDDDDDDDDDDDDDDPLVVQLVVLLCCLVPVCVSLSLCVQLPSLVSQLRSLLVLLLQLLLVLLVLPLVVVLLVCVVDPVCVVDVNVCSVVVSVVSLVSNLVSLVSNVVSVLSRLQSQLPDDQVVLCSQDVLDDDHSNDRDHSCCVQPVDQLNVLSVVLNVLSVQQVVCVPPVNCQVCVVSNVVSVVCVVVNVVSLQRNCVSQSRHHDDSCVSNVPSVVSSVVSVVVVVPFDWDWWFWDDWDQDPLQKIKTKIADDPPDQDAQLWKKWKDKPVPDPPDTDIFTWLAARPDRITMTIDHCDDPRSVVVNVCPDPVNDDPVDGIIMIIGDRGDDWPPCQVVFPAEAEEAADPSCRSCSRVLLPHQEYEYEYQDCRSVLVVLVSQVVSQVVCPPPRYAYEYERAHDSSPDNPLRSVQVCQQPPNDDDPCAGPSSRDVYHYHYHDDPLLVVVVVVQVVPLVGQEYEYEYGYDPVVLVSNVVSLVVNVVVVRPRRYDYDYTHSD

InterPro domains:
  IPR010255 Haem peroxidase superfamily [SSF48113] (37-573)
  IPR013112 FAD-binding 8 [PF08022] (1010-1102)
  IPR013121 Ferric reductase, NAD binding domain [PF08030] (1111-1250)
  IPR013130 Ferric reductase transmembrane component-like domain [PF01794] (833-967)
  IPR017927 FAD-binding domain, ferredoxin reductase-type [PS51384] (1002-1107)
  IPR017938 Riboflavin synthase-like beta-barrel [SSF63380] (1005-1103)
  IPR019791 Haem peroxidase, animal-type [PF03098] (36-561)
  IPR019791 Haem peroxidase, animal-type [PR00457] (42-53)
  IPR019791 Haem peroxidase, animal-type [PR00457] (86-101)
  IPR019791 Haem peroxidase, animal-type [PR00457] (242-260)
  IPR019791 Haem peroxidase, animal-type [PR00457] (260-280)
  IPR019791 Haem peroxidase, animal-type [PR00457] (285-311)
  IPR019791 Haem peroxidase, animal-type [PR00457] (334-344)
  IPR019791 Haem peroxidase, animal-type [PS50292] (3-584)
  IPR034821 Dual oxidase, peroxidase domain [cd09820] (38-580)
  IPR037120 Haem peroxidase domain superfamily, animal type [G3DSA:1.10.640.10] (30-579)
  IPR039261 Ferredoxin-NADP reductase (FNR), nucleotide-binding domain [G3DSA:3.40.50.80] (1100-1269)
  IPR039261 Ferredoxin-NADP reductase (FNR), nucleotide-binding domain [SSF52343] (1114-1256)
  IPR060053 Dual oxidase, PH domain [PF26659] (632-746)

pLDDT: mean 78.78, std 16.29, range [25.92, 96.62]